Protein AF-A0A2D7PDI0-F1 (afdb_monomer_lite)

Foldseek 3Di:
DDPVQVVVLVVVLVLLVVLVVVLVVVLCCLVVFVCPDPVRVVLLVVQLVQLLVLLVVVLVCLVPDPDDDRFPLNVLCVPFDSSQLLSQLSRLLSSQQPDPPHDFPLRSLLSSLVVSLLRSLLVLLVPQDWDWDQDPVRDIDTHRLSVVLLVVLVVVDPDPVSSSVSSQVSSVVSVGHRDDDFSQRSNSNSFSSQQSCLQTSLFKDWDWDDDPVDITIGIHGDPVVVVVVVVPDPQQSSLAHSFAWRLAQKAQPLAQQAIGGDDSVSSNVDGQAPPADPVQNVLLRVQSVVQVVVVHGQLLSVLLSLQQRFKKAWPVVLLVVLVVCVVVVNDQDDPNAHQDQDDQDDDDDPVVCVVDDPVRNVLNVVLNVVNVVSNVRNVVNVSLSSNLSVSNVVGNPGITGFRWHAYLLSAIDTPGPQDLLDALSSVLTMFGPPFDWDDPVQCLLLQLLLCQQQCVVPQVQAASVSSNVVCVVCVVVLLVCLVCVPVCSVPLSNGPRSSSNSSSSVQVNVCVVCVVVVHIDTDGHWRKWFFQQLLLCVLCLLQVPPQLNQQRQLFADNGHHHLLQQLLVQLLVVLVVCLVVLDDDVPADPVNSVLLNVLSVVCNVVRRGSQLCVVVLNCVLLQDDLVNQLVSNCVSPPVVVVVVVSVVVDPPDAGPQGDPVSSSSSSSSSSVSSRVSSCVSRVSSVQVLVLQLLLLLQQLVVLHWAWFAALSGNIRTGAAWDFAKDKHWDWHQDPVVRDTDTDIRIDGGCAPPVRHNVPNTGGDSVCSSSRRSNSLSLSHLSVLSSQLSVVCVVVVQSHWDDNRRMTIGHSVCVVVSQLSSLVSVLVRSVPDNSSVRSLVRSCVPGPDNCSCVVRDHNNRDDNDSVSSSVRNRSTD

Structure (mmCIF, N/CA/C/O backbone):
data_AF-A0A2D7PDI0-F1
#
_entry.id   AF-A0A2D7PDI0-F1
#
loop_
_atom_site.group_PDB
_atom_site.id
_atom_site.type_symbol
_atom_site.label_atom_id
_atom_site.label_alt_id
_atom_site.label_comp_id
_atom_site.label_asym_id
_atom_site.label_entity_id
_atom_site.label_seq_id
_atom_site.pdbx_PDB_ins_code
_atom_site.Cartn_x
_atom_site.Cartn_y
_atom_site.Cartn_z
_atom_site.occupancy
_atom_site.B_iso_or_equiv
_atom_site.auth_seq_id
_atom_site.auth_comp_id
_atom_site.auth_asym_id
_atom_site.auth_atom_id
_atom_site.pdbx_PDB_model_num
ATOM 1 N N . MET A 1 1 ? -8.159 -32.539 -6.623 1.00 70.06 1 MET A N 1
ATOM 2 C CA . MET A 1 1 ? -7.780 -32.560 -5.193 1.00 70.06 1 MET A CA 1
ATOM 3 C C . MET A 1 1 ? -8.490 -33.700 -4.504 1.00 70.06 1 MET A C 1
ATOM 5 O O . MET A 1 1 ? -9.612 -34.018 -4.885 1.00 70.06 1 MET A O 1
ATOM 9 N N . SER A 1 2 ? -7.840 -34.315 -3.526 1.00 74.75 2 SER A N 1
ATOM 10 C CA . SER A 1 2 ? -8.375 -35.454 -2.785 1.00 74.75 2 SER A CA 1
ATOM 11 C C . SER A 1 2 ? -9.235 -35.005 -1.595 1.00 74.75 2 SER A C 1
ATOM 13 O O . SER A 1 2 ? -9.064 -33.905 -1.070 1.00 74.75 2 SER A O 1
ATOM 15 N N . ASN A 1 3 ? -10.122 -35.876 -1.098 1.00 79.50 3 ASN A N 1
ATOM 16 C CA . ASN A 1 3 ? -10.842 -35.637 0.167 1.00 79.50 3 ASN A CA 1
ATOM 17 C C . ASN A 1 3 ? -9.884 -35.438 1.361 1.00 79.50 3 ASN A C 1
ATOM 19 O O . ASN A 1 3 ? -10.227 -34.764 2.337 1.00 79.50 3 ASN A O 1
ATOM 23 N N . LYS A 1 4 ? -8.670 -35.997 1.274 1.00 85.00 4 LYS A N 1
ATOM 24 C CA . LYS A 1 4 ? -7.605 -35.806 2.260 1.00 85.00 4 LYS A CA 1
ATOM 25 C C . LYS A 1 4 ? -7.139 -34.347 2.302 1.00 85.00 4 LYS A C 1
ATOM 27 O O . LYS A 1 4 ? -7.072 -33.794 3.393 1.00 85.00 4 LYS A O 1
ATOM 32 N N . ASP A 1 5 ? -6.936 -33.701 1.152 1.00 86.62 5 ASP A N 1
ATOM 33 C CA . ASP A 1 5 ? -6.490 -32.296 1.081 1.00 86.62 5 ASP A CA 1
ATOM 34 C C . ASP A 1 5 ? -7.507 -31.340 1.723 1.00 86.62 5 ASP A C 1
ATOM 36 O O . ASP A 1 5 ? -7.146 -30.440 2.480 1.00 86.62 5 ASP A O 1
ATOM 40 N N . TYR A 1 6 ? -8.803 -31.573 1.485 1.00 88.12 6 TYR A N 1
ATOM 41 C CA . TYR A 1 6 ? -9.877 -30.809 2.127 1.00 88.12 6 TYR A CA 1
ATOM 42 C C . TYR A 1 6 ? -9.923 -31.029 3.641 1.00 88.12 6 TYR A C 1
ATOM 44 O O . TYR A 1 6 ? -10.152 -30.082 4.393 1.00 88.12 6 TYR A O 1
ATOM 52 N N . THR A 1 7 ? -9.671 -32.255 4.102 1.00 86.56 7 THR A N 1
ATOM 53 C CA . THR A 1 7 ? -9.609 -32.567 5.537 1.00 86.56 7 THR A CA 1
ATOM 54 C C . THR A 1 7 ? -8.402 -31.890 6.193 1.00 86.56 7 THR A C 1
ATOM 56 O O . THR A 1 7 ? -8.550 -31.254 7.237 1.00 86.56 7 THR A O 1
ATOM 59 N N . GLU A 1 8 ? -7.227 -31.947 5.556 1.00 90.31 8 GLU A N 1
ATOM 60 C CA . GLU A 1 8 ? -6.021 -31.227 5.990 1.00 90.31 8 GLU A CA 1
ATOM 61 C C . GLU A 1 8 ? -6.260 -29.714 6.030 1.00 90.31 8 GLU A C 1
ATOM 63 O O . GLU A 1 8 ? -5.876 -29.060 7.000 1.00 90.31 8 GLU A O 1
ATOM 68 N N . GLN A 1 9 ? -6.958 -29.154 5.037 1.00 91.94 9 GLN A N 1
ATOM 69 C CA . GLN A 1 9 ? -7.324 -27.740 5.035 1.00 91.94 9 GLN A CA 1
ATOM 70 C C . GLN A 1 9 ? -8.278 -27.386 6.182 1.00 91.94 9 GLN A C 1
ATOM 72 O O . GLN A 1 9 ? -8.084 -26.364 6.836 1.00 91.94 9 GLN A O 1
ATOM 77 N N . ILE A 1 10 ? -9.301 -28.199 6.458 1.00 82.56 10 ILE A N 1
ATOM 78 C CA . ILE A 1 10 ? -10.224 -27.947 7.576 1.00 82.56 10 ILE A CA 1
ATOM 79 C C . ILE A 1 10 ? -9.466 -27.982 8.908 1.00 82.56 10 ILE A C 1
ATOM 81 O O . ILE A 1 10 ? -9.665 -27.099 9.743 1.00 82.56 10 ILE A O 1
ATOM 85 N N . LEU A 1 11 ? -8.558 -28.946 9.093 1.00 84.19 11 LEU A N 1
ATOM 86 C CA . LEU A 1 11 ? -7.684 -29.004 10.268 1.00 84.19 11 LEU A CA 1
ATOM 87 C C . LEU A 1 11 ? -6.769 -27.778 10.343 1.00 84.19 11 LEU A C 1
ATOM 89 O O . LEU A 1 11 ? -6.623 -27.188 11.412 1.00 84.19 11 LEU A O 1
ATOM 93 N N . ARG A 1 12 ? -6.204 -27.336 9.214 1.00 85.88 12 ARG A N 1
ATOM 94 C CA . ARG A 1 12 ? -5.397 -26.113 9.135 1.00 85.88 12 ARG A CA 1
ATOM 95 C C . ARG A 1 12 ? -6.204 -24.888 9.545 1.00 85.88 12 ARG A C 1
ATOM 97 O O . ARG A 1 12 ? -5.720 -24.091 10.340 1.00 85.88 12 ARG A O 1
ATOM 104 N N . GLU A 1 13 ? -7.428 -24.732 9.052 1.00 79.75 13 GLU A N 1
ATOM 105 C CA . GLU A 1 13 ? -8.315 -23.632 9.442 1.00 79.75 13 GLU A CA 1
ATOM 106 C C . GLU A 1 13 ? -8.741 -23.721 10.902 1.00 79.75 13 GLU A C 1
ATOM 108 O O . GLU A 1 13 ? -8.849 -22.692 11.565 1.00 79.75 13 GLU A O 1
ATOM 113 N N . GLN A 1 14 ? -8.927 -24.929 11.430 1.00 72.50 14 GLN A N 1
ATOM 114 C CA . GLN A 1 14 ? -9.151 -25.135 12.853 1.00 72.50 14 GLN A CA 1
ATOM 115 C C . GLN A 1 14 ? -7.921 -24.694 13.652 1.00 72.50 14 GLN A C 1
ATOM 117 O O . GLN A 1 14 ? -8.078 -23.957 14.613 1.00 72.50 14 GLN A O 1
ATOM 122 N N . VAL A 1 15 ? -6.701 -24.992 13.196 1.00 74.00 15 VAL A N 1
ATOM 123 C CA . VAL A 1 15 ? -5.460 -24.457 13.777 1.00 74.00 15 VAL A CA 1
ATOM 124 C C . VAL A 1 15 ? -5.371 -22.936 13.613 1.00 74.00 15 VAL A C 1
ATOM 126 O O . VAL A 1 15 ? -4.950 -22.261 14.545 1.00 74.00 15 VAL A O 1
ATOM 129 N N . MET A 1 16 ? -5.791 -22.347 12.488 1.00 72.31 16 MET A N 1
ATOM 130 C CA . MET A 1 16 ? -5.873 -20.886 12.325 1.00 72.31 16 MET A CA 1
ATOM 131 C C . MET A 1 16 ? -6.856 -20.282 13.328 1.00 72.31 16 MET A C 1
ATOM 133 O O . MET A 1 16 ? -6.553 -19.273 13.962 1.00 72.31 16 MET A O 1
ATOM 137 N N . LEU A 1 17 ? -8.015 -20.915 13.512 1.00 60.53 17 LEU A N 1
ATOM 138 C CA . LEU A 1 17 ? -9.035 -20.534 14.478 1.00 60.53 17 LEU A CA 1
ATOM 139 C C . LEU A 1 17 ? -8.590 -20.784 15.905 1.00 60.53 17 LEU A C 1
ATOM 141 O O . LEU A 1 17 ? -8.977 -20.000 16.754 1.00 60.53 17 LEU A O 1
ATOM 145 N N . ASP A 1 18 ? -7.794 -21.805 16.188 1.00 62.38 18 ASP A N 1
ATOM 146 C CA . ASP A 1 18 ? -7.288 -22.129 17.516 1.00 62.38 18 ASP A CA 1
ATOM 147 C C . ASP A 1 18 ? -6.099 -21.259 17.856 1.00 62.38 18 ASP A C 1
ATOM 149 O O . ASP A 1 18 ? -6.050 -20.768 18.966 1.00 62.38 18 ASP A O 1
ATOM 153 N N . ARG A 1 19 ? -5.225 -20.919 16.906 1.00 62.84 19 ARG A N 1
ATOM 154 C CA . ARG A 1 19 ? -4.247 -19.826 17.029 1.00 62.84 19 ARG A CA 1
ATOM 155 C C . ARG A 1 19 ? -4.955 -18.496 17.158 1.00 62.84 19 ARG A C 1
ATOM 157 O O . ARG A 1 19 ? -4.528 -17.659 17.931 1.00 62.84 19 ARG A O 1
ATOM 164 N N . GLY A 1 20 ? -6.037 -18.282 16.420 1.00 46.91 20 GLY A N 1
ATOM 165 C CA . GLY A 1 20 ? -6.880 -17.094 16.446 1.00 46.91 20 GLY A CA 1
ATOM 166 C C . GLY A 1 20 ? -7.655 -16.950 17.736 1.00 46.91 20 GLY A C 1
ATOM 167 O O . GLY A 1 20 ? -7.775 -15.849 18.246 1.00 46.91 20 GLY A O 1
ATOM 168 N N . THR A 1 21 ? -8.124 -18.064 18.283 1.00 44.78 21 THR A N 1
ATOM 169 C CA . THR A 1 21 ? -8.835 -18.208 19.548 1.00 44.78 21 THR A CA 1
ATOM 170 C C . THR A 1 21 ? -7.840 -18.243 20.679 1.00 44.78 21 THR A C 1
ATOM 172 O O . THR A 1 21 ? -8.176 -17.729 21.710 1.00 44.78 21 THR A O 1
ATOM 175 N N . LEU A 1 22 ? -6.619 -18.735 20.517 1.00 44.59 22 LEU A N 1
ATOM 176 C CA . LEU A 1 22 ? -5.511 -18.620 21.461 1.00 44.59 22 LEU A CA 1
ATOM 177 C C . LEU A 1 22 ? -4.948 -17.212 21.409 1.00 44.59 22 LEU A C 1
ATOM 179 O O . LEU A 1 22 ? -4.538 -16.707 22.422 1.00 44.59 22 LEU A O 1
ATOM 183 N N . ARG A 1 23 ? -4.970 -16.514 20.277 1.00 47.41 23 ARG A N 1
ATOM 184 C CA . ARG A 1 23 ? -4.629 -15.093 20.162 1.00 47.41 23 ARG A CA 1
ATOM 185 C C . ARG A 1 23 ? -5.745 -14.229 20.652 1.00 47.41 23 ARG A C 1
ATOM 187 O O . ARG A 1 23 ? -5.435 -13.204 21.203 1.00 47.41 23 ARG A O 1
ATOM 194 N N . PHE A 1 24 ? -7.001 -14.591 20.446 1.00 36.44 24 PHE A N 1
ATOM 195 C CA . PHE A 1 24 ? -8.165 -13.889 20.959 1.00 36.44 24 PHE A CA 1
ATOM 196 C C . PHE A 1 24 ? -8.381 -14.233 22.418 1.00 36.44 24 PHE A C 1
ATOM 198 O O . PHE A 1 24 ? -8.781 -13.344 23.120 1.00 36.44 24 PHE A O 1
ATOM 205 N N . ARG A 1 25 ? -8.047 -15.433 22.891 1.00 37.09 25 ARG A N 1
ATOM 206 C CA . ARG A 1 25 ? -7.966 -15.842 24.297 1.00 37.09 25 ARG A CA 1
ATOM 207 C C . ARG A 1 25 ? -6.670 -15.403 24.916 1.00 37.09 25 ARG A C 1
ATOM 209 O O . ARG A 1 25 ? -6.703 -15.243 26.086 1.00 37.09 25 ARG A O 1
ATOM 216 N N . ASN A 1 26 ? -5.585 -15.119 24.210 1.00 40.53 26 ASN A N 1
ATOM 217 C CA . ASN A 1 26 ? -4.402 -14.466 24.780 1.00 40.53 26 ASN A CA 1
ATOM 218 C C . ASN A 1 26 ? -4.501 -12.959 24.609 1.00 40.53 26 ASN A C 1
ATOM 220 O O . ASN A 1 26 ? -3.782 -12.243 25.268 1.00 40.53 26 ASN A O 1
ATOM 224 N N . LYS A 1 27 ? -5.337 -12.449 23.701 1.00 35.31 27 LYS A N 1
ATOM 225 C CA . LYS A 1 27 ? -5.703 -11.036 23.560 1.00 35.31 27 LYS A CA 1
ATOM 226 C C . LYS A 1 27 ? -6.852 -10.729 24.488 1.00 35.31 27 LYS A C 1
ATOM 228 O O . LYS A 1 27 ? -6.866 -9.624 24.969 1.00 35.31 27 LYS A O 1
ATOM 233 N N . GLU A 1 28 ? -7.741 -11.672 24.781 1.00 32.28 28 GLU A N 1
ATOM 234 C CA . GLU A 1 28 ? -8.695 -11.674 25.886 1.00 32.28 28 GLU A CA 1
ATOM 235 C C . GLU A 1 28 ? -7.940 -12.014 27.164 1.00 32.28 28 GLU A C 1
ATOM 237 O O . GLU A 1 28 ? -7.928 -11.193 28.025 1.00 32.28 28 GLU A O 1
ATOM 242 N N . ASP A 1 29 ? -7.106 -13.017 27.308 1.00 36.31 29 ASP A N 1
ATOM 243 C CA . ASP A 1 29 ? -6.176 -13.122 28.452 1.00 36.31 29 ASP A CA 1
ATOM 244 C C . ASP A 1 29 ? -5.104 -11.993 28.415 1.00 36.31 29 ASP A C 1
ATOM 246 O O . ASP A 1 29 ? -4.233 -11.934 29.262 1.00 36.31 29 ASP A O 1
ATOM 250 N N . ARG A 1 30 ? -5.150 -11.049 27.455 1.00 36.78 30 ARG A N 1
ATOM 251 C CA . ARG A 1 30 ? -4.512 -9.708 27.499 1.00 36.78 30 ARG A CA 1
ATOM 252 C C . ARG A 1 30 ? -5.538 -8.542 27.429 1.00 36.78 30 ARG A C 1
ATOM 254 O O . ARG A 1 30 ? -5.130 -7.413 27.179 1.00 36.78 30 ARG A O 1
ATOM 261 N N . GLN A 1 31 ? -6.855 -8.757 27.563 1.00 32.25 31 GLN A N 1
ATOM 262 C CA . GLN A 1 31 ? -7.962 -7.752 27.504 1.00 32.25 31 GLN A CA 1
ATOM 263 C C . GLN A 1 31 ? -9.152 -8.057 28.457 1.00 32.25 31 GLN A C 1
ATOM 265 O O . GLN A 1 31 ? -9.827 -7.149 28.948 1.00 32.25 31 GLN A O 1
ATOM 270 N N . LYS A 1 32 ? -9.508 -9.328 28.615 1.00 34.41 32 LYS A N 1
ATOM 271 C CA . LYS A 1 32 ? -9.937 -10.042 29.828 1.00 34.41 32 LYS A CA 1
ATOM 272 C C . LYS A 1 32 ? -8.719 -10.534 30.631 1.00 34.41 32 LYS A C 1
ATOM 274 O O . LYS A 1 32 ? -8.523 -11.732 30.750 1.00 34.41 32 LYS A O 1
ATOM 279 N N . SER A 1 33 ? -7.976 -9.640 31.257 1.00 36.16 33 SER A N 1
ATOM 280 C CA . SER A 1 33 ? -7.072 -10.028 32.327 1.00 36.16 33 SER A CA 1
ATOM 281 C C . SER A 1 33 ? -5.976 -11.045 31.969 1.00 36.16 33 SER A C 1
ATOM 283 O O . SER A 1 33 ? -6.181 -12.259 31.940 1.00 36.16 33 SER A O 1
ATOM 285 N N . LYS A 1 34 ? -4.738 -10.568 31.946 1.00 43.78 34 LYS A N 1
ATOM 286 C CA . LYS A 1 34 ? -3.551 -11.408 32.149 1.00 43.78 34 LYS A CA 1
ATOM 287 C C . LYS A 1 34 ? -3.538 -12.261 33.415 1.00 43.78 34 LYS A C 1
ATOM 289 O O . LYS A 1 34 ? -2.600 -13.025 33.556 1.00 43.78 34 LYS A O 1
ATOM 294 N N . SER A 1 35 ? -4.549 -12.250 34.281 1.00 39.59 35 SER A N 1
ATOM 295 C CA . SER A 1 35 ? -4.717 -13.176 35.415 1.00 39.59 35 SER A CA 1
ATOM 296 C C . SER A 1 35 ? -4.918 -14.652 35.013 1.00 39.59 35 SER A C 1
ATOM 298 O O . SER A 1 35 ? -5.719 -15.337 35.645 1.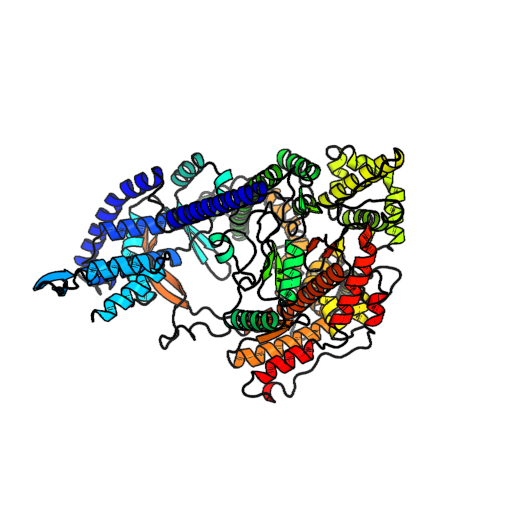00 39.59 35 SER A O 1
ATOM 300 N N . LYS A 1 36 ? -4.262 -15.159 33.960 1.00 39.06 36 LYS A N 1
ATOM 301 C CA . LYS A 1 36 ? -4.288 -16.581 33.578 1.00 39.06 36 LYS A CA 1
ATOM 302 C C . LYS A 1 36 ? -2.958 -17.200 33.147 1.00 39.06 36 LYS A C 1
ATOM 304 O O . LYS A 1 36 ? -2.917 -18.423 33.065 1.00 39.06 36 LYS A O 1
ATOM 309 N N . SER A 1 37 ? -1.867 -16.444 32.938 1.00 46.31 37 SER A N 1
ATOM 310 C CA . SER A 1 37 ? -0.554 -17.106 33.080 1.00 46.31 37 SER A CA 1
ATOM 311 C C . SER A 1 37 ? -0.268 -17.250 34.567 1.00 46.31 37 SER A C 1
ATOM 313 O O . SER A 1 37 ? -0.567 -16.337 35.336 1.00 46.31 37 SER A O 1
ATOM 315 N N . ILE A 1 38 ? 0.289 -18.390 34.968 1.00 43.38 38 ILE A N 1
ATOM 316 C CA . ILE A 1 38 ? 0.605 -18.690 36.369 1.00 43.38 38 ILE A CA 1
ATOM 317 C C . ILE A 1 38 ? 1.453 -17.566 36.986 1.00 43.38 38 ILE A C 1
ATOM 319 O O . ILE A 1 38 ? 1.144 -17.092 38.071 1.00 43.38 38 ILE A O 1
ATOM 323 N N . ILE A 1 39 ? 2.431 -17.027 36.251 1.00 50.38 39 ILE A N 1
ATOM 324 C CA . ILE A 1 39 ? 3.253 -15.899 36.717 1.00 50.38 39 ILE A CA 1
ATOM 325 C C . ILE A 1 39 ? 2.424 -14.619 36.890 1.00 50.38 39 ILE A C 1
ATOM 327 O O . ILE A 1 39 ? 2.581 -13.912 37.885 1.00 50.38 39 ILE A O 1
ATOM 331 N N . TYR A 1 40 ? 1.532 -14.298 35.949 1.00 55.53 40 TYR A N 1
ATOM 332 C CA . TYR A 1 40 ? 0.695 -13.101 36.062 1.00 55.53 40 TYR A CA 1
ATOM 333 C C . TYR A 1 40 ? -0.347 -13.207 37.173 1.00 55.53 40 TYR A C 1
ATOM 335 O O . TYR A 1 40 ? -0.565 -12.208 37.852 1.00 55.53 40 TYR A O 1
ATOM 343 N N . ILE A 1 41 ? -0.976 -14.376 37.351 1.00 51.59 41 ILE A N 1
ATOM 344 C CA . ILE A 1 41 ? -1.860 -14.658 38.490 1.00 51.59 41 ILE A CA 1
ATOM 345 C C . ILE A 1 41 ? -1.081 -14.396 39.770 1.00 51.59 41 ILE A C 1
ATOM 347 O O . ILE A 1 41 ? -1.467 -13.515 40.528 1.00 51.59 41 ILE A O 1
ATOM 351 N N . ASN A 1 42 ? 0.083 -15.029 39.920 1.00 58.28 42 ASN A N 1
ATOM 352 C CA . ASN A 1 42 ? 0.891 -14.918 41.128 1.00 58.28 42 ASN A CA 1
ATOM 353 C C . ASN A 1 42 ? 1.312 -13.465 41.416 1.00 58.28 42 ASN A C 1
ATOM 355 O O . ASN A 1 42 ? 1.225 -13.014 42.553 1.00 58.28 42 ASN A O 1
ATOM 359 N N . LYS A 1 43 ? 1.734 -12.686 40.406 1.00 67.94 43 LYS A N 1
ATOM 360 C CA . LYS A 1 43 ? 2.133 -11.275 40.608 1.00 67.94 43 LYS A CA 1
ATOM 361 C C . LYS A 1 43 ? 0.933 -10.352 40.858 1.00 67.94 43 LYS A C 1
ATOM 363 O O . LYS A 1 43 ? 1.057 -9.416 41.645 1.00 67.94 43 LYS A O 1
ATOM 368 N N . ILE A 1 44 ? -0.206 -10.576 40.193 1.00 64.06 44 ILE A N 1
ATOM 369 C CA . ILE A 1 44 ? -1.442 -9.811 40.435 1.00 64.06 44 ILE A CA 1
ATOM 370 C C . ILE A 1 44 ? -1.976 -10.121 41.833 1.00 64.06 44 ILE A C 1
ATOM 372 O O . ILE A 1 44 ? -2.305 -9.179 42.543 1.00 64.06 44 ILE A O 1
ATOM 376 N N . GLU A 1 45 ? -2.000 -11.387 42.250 1.00 64.12 45 GLU A N 1
ATOM 377 C CA . GLU A 1 45 ? -2.396 -11.820 43.597 1.00 64.12 45 GLU A CA 1
ATOM 378 C C . GLU A 1 45 ? -1.480 -11.214 44.667 1.00 64.12 45 GLU A C 1
ATOM 380 O O . GLU A 1 45 ? -1.971 -10.579 45.596 1.00 64.12 45 GLU A O 1
ATOM 385 N N . GLN A 1 46 ? -0.155 -11.260 44.479 1.00 73.00 46 GLN A N 1
ATOM 386 C CA . GLN A 1 46 ? 0.811 -10.616 45.386 1.00 73.00 46 GLN A CA 1
ATOM 387 C C . GLN A 1 46 ? 0.658 -9.087 45.479 1.00 73.00 46 GLN A C 1
ATOM 389 O O . GLN A 1 46 ? 1.030 -8.479 46.487 1.00 73.00 46 GLN A O 1
ATOM 394 N N . ALA A 1 47 ? 0.176 -8.438 44.415 1.00 78.69 47 ALA A N 1
ATOM 395 C CA . ALA A 1 47 ? -0.069 -6.997 44.396 1.00 78.69 47 ALA A CA 1
ATOM 396 C C . ALA A 1 47 ? -1.473 -6.623 44.897 1.00 78.69 47 ALA A C 1
ATOM 398 O O . ALA A 1 47 ? -1.670 -5.487 45.329 1.00 78.69 47 ALA A O 1
ATOM 399 N N . LEU A 1 48 ? -2.436 -7.545 44.831 1.00 74.19 48 LEU A N 1
ATOM 400 C CA . LEU A 1 48 ? -3.8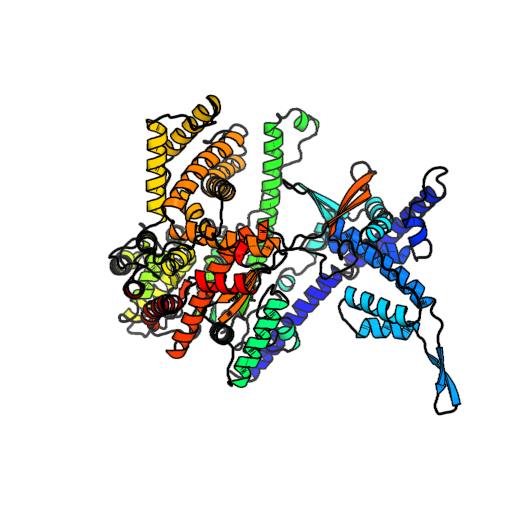49 -7.305 45.114 1.00 74.19 48 LEU A CA 1
ATOM 401 C C . LEU A 1 48 ? -4.050 -6.814 46.549 1.00 74.19 48 LEU A C 1
ATOM 403 O O . LEU A 1 48 ? -4.632 -5.748 46.737 1.00 74.19 48 LEU A O 1
ATOM 407 N N . GLU A 1 49 ? -3.497 -7.525 47.532 1.00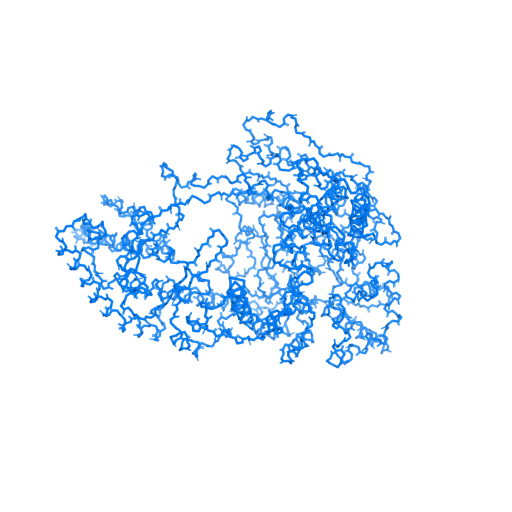 81.75 49 GLU A N 1
ATOM 408 C CA . GLU A 1 49 ? -3.612 -7.173 48.956 1.00 81.75 49 GLU A CA 1
ATOM 409 C C . GLU A 1 49 ? -3.058 -5.772 49.245 1.00 81.75 49 GLU A C 1
ATOM 411 O O . GLU A 1 49 ? -3.752 -4.927 49.810 1.00 81.75 49 GLU A O 1
ATOM 416 N N . LYS A 1 50 ? -1.851 -5.478 48.745 1.00 87.81 50 LYS A N 1
ATOM 417 C CA . LYS A 1 50 ? -1.179 -4.179 48.933 1.00 87.81 50 LYS A CA 1
ATOM 418 C C . LYS A 1 50 ? -1.966 -3.021 48.329 1.00 87.81 50 LYS A C 1
ATOM 420 O O . LYS A 1 50 ? -1.996 -1.926 48.887 1.00 87.81 50 LYS A O 1
ATOM 425 N N . VAL A 1 51 ? -2.576 -3.236 47.162 1.00 87.12 51 VAL A N 1
ATOM 426 C CA . VAL A 1 51 ? -3.384 -2.204 46.501 1.00 87.12 51 VAL A CA 1
ATOM 427 C C . VAL A 1 51 ? -4.724 -2.019 47.212 1.00 87.12 51 VAL A C 1
ATOM 429 O O . VAL A 1 51 ? -5.179 -0.882 47.306 1.00 87.12 51 VAL A O 1
ATOM 432 N N . ILE A 1 52 ? -5.344 -3.087 47.723 1.00 84.50 52 ILE A N 1
ATOM 433 C CA . ILE A 1 52 ? -6.593 -3.001 48.496 1.00 84.50 52 ILE A CA 1
ATOM 434 C C . ILE A 1 52 ? -6.367 -2.225 49.794 1.00 84.50 52 ILE A C 1
ATOM 436 O O . ILE A 1 52 ? -7.110 -1.285 50.064 1.00 84.50 52 ILE A O 1
ATOM 440 N N . GLU A 1 53 ? -5.344 -2.584 50.570 1.00 88.88 53 GLU A N 1
ATOM 441 C CA . GLU A 1 53 ? -5.007 -1.903 51.825 1.00 88.88 53 GLU A CA 1
ATOM 442 C C . GLU A 1 53 ? -4.690 -0.424 51.578 1.00 88.88 53 GLU A C 1
ATOM 444 O O . GLU A 1 53 ? -5.279 0.462 52.195 1.00 88.88 53 GLU A O 1
ATOM 449 N N . GLY A 1 54 ? -3.849 -0.141 50.581 1.00 90.50 54 GLY A N 1
ATOM 450 C CA . GLY A 1 54 ? -3.529 1.231 50.202 1.00 90.50 54 GLY A CA 1
ATOM 451 C C . GLY A 1 54 ? -4.739 2.033 49.708 1.00 90.50 54 GLY A C 1
ATOM 452 O O . GLY A 1 54 ? -4.843 3.222 50.005 1.00 90.50 54 GLY A O 1
ATOM 453 N N . LEU A 1 55 ? -5.673 1.406 48.981 1.00 90.69 55 LEU A N 1
ATOM 454 C CA . LEU A 1 55 ? -6.908 2.058 48.537 1.00 90.69 55 LEU A CA 1
ATOM 455 C C . LEU A 1 55 ? -7.860 2.339 49.707 1.00 90.69 55 LEU A C 1
ATOM 457 O O . LEU A 1 55 ? -8.493 3.390 49.702 1.00 90.69 55 LEU A O 1
ATOM 461 N N . LYS A 1 56 ? -7.967 1.441 50.695 1.00 90.50 56 LYS A N 1
ATOM 462 C CA . LYS A 1 56 ? -8.759 1.686 51.913 1.00 90.50 56 LYS A CA 1
ATOM 463 C C . LYS A 1 56 ? -8.226 2.901 52.668 1.00 90.50 56 LYS A C 1
ATOM 465 O O . LYS A 1 56 ? -9.002 3.807 52.948 1.00 90.50 56 LYS A O 1
ATOM 470 N N . ASN A 1 57 ? -6.909 2.979 52.853 1.00 90.19 57 ASN A N 1
ATOM 471 C CA . ASN A 1 57 ? -6.264 4.135 53.481 1.00 90.19 57 ASN A CA 1
ATOM 472 C C . ASN A 1 57 ? -6.516 5.431 52.689 1.00 90.19 57 ASN A C 1
ATOM 474 O O . ASN A 1 57 ? -6.863 6.455 53.272 1.00 90.19 57 ASN A O 1
ATOM 478 N N . ASP A 1 58 ? -6.409 5.383 51.353 1.00 88.50 58 ASP A N 1
ATOM 479 C CA . ASP A 1 58 ? -6.714 6.537 50.492 1.00 88.50 58 ASP A CA 1
ATOM 480 C C . ASP A 1 58 ? -8.204 6.956 50.596 1.00 88.50 58 ASP A C 1
ATOM 482 O O . ASP A 1 58 ? -8.523 8.139 50.472 1.00 88.50 58 ASP A O 1
ATOM 486 N N . ILE A 1 59 ? -9.135 6.011 50.794 1.00 88.94 59 ILE A N 1
ATOM 487 C CA . ILE A 1 59 ? -10.568 6.296 50.995 1.00 88.94 59 ILE A CA 1
ATOM 488 C C . ILE A 1 59 ? -10.799 6.939 52.363 1.00 88.94 59 ILE A C 1
ATOM 490 O O . ILE A 1 59 ? -11.465 7.971 52.427 1.00 88.94 59 ILE A O 1
ATOM 494 N N . GLU A 1 60 ? -10.227 6.374 53.425 1.00 88.25 60 GLU A N 1
ATOM 495 C CA . GLU A 1 60 ? -10.351 6.892 54.791 1.00 88.25 60 GLU A CA 1
ATOM 496 C C . GLU A 1 60 ? -9.808 8.319 54.904 1.00 88.25 60 GLU A C 1
ATOM 498 O O . GLU A 1 60 ? -10.481 9.184 55.460 1.00 88.25 60 GLU A O 1
ATOM 503 N N . GLU A 1 61 ? -8.657 8.614 54.291 1.00 86.44 61 GLU A N 1
ATOM 504 C CA . GLU A 1 61 ? -8.096 9.972 54.239 1.00 86.44 61 GLU A CA 1
ATOM 505 C C . GLU A 1 61 ? -9.078 10.959 53.578 1.00 86.44 61 GLU A C 1
ATOM 507 O O . GLU A 1 61 ? -9.306 12.073 54.060 1.00 86.44 61 GLU A O 1
ATOM 512 N N . VAL A 1 62 ? -9.722 10.535 52.486 1.00 85.75 62 VAL A N 1
ATOM 513 C CA . VAL A 1 62 ? -10.709 11.349 51.761 1.00 85.75 62 VAL A CA 1
ATOM 514 C C . VAL A 1 62 ? -12.019 11.491 52.536 1.00 85.75 62 VAL A C 1
ATOM 516 O O . VAL A 1 62 ? -12.681 12.520 52.388 1.00 85.75 62 VAL A O 1
ATOM 519 N N . GLU A 1 63 ? -12.416 10.509 53.345 1.00 84.75 63 GLU A N 1
ATOM 520 C CA . GLU A 1 63 ? -13.595 10.569 54.219 1.00 84.75 63 GLU A CA 1
ATOM 521 C C . GLU A 1 63 ? -13.352 11.438 55.461 1.00 84.75 63 GLU A C 1
ATOM 523 O O . GLU A 1 63 ? -14.231 12.209 55.851 1.00 84.75 63 GLU A O 1
ATOM 528 N N . GLN A 1 64 ? -12.150 11.391 56.031 1.00 83.69 64 GLN A N 1
ATOM 529 C CA . GLN A 1 64 ? -11.758 12.160 57.216 1.00 83.69 64 GLN A CA 1
ATOM 530 C C . GLN A 1 64 ? -11.386 13.615 56.901 1.00 83.69 64 GLN A C 1
ATOM 532 O O . GLN A 1 64 ? -11.359 14.449 57.805 1.00 83.69 64 GLN A O 1
ATOM 537 N N . ALA A 1 65 ? -11.147 13.959 55.630 1.00 81.00 65 ALA A N 1
ATOM 538 C CA . ALA A 1 65 ? -10.858 15.333 55.227 1.00 81.00 65 ALA A CA 1
ATOM 539 C C . ALA A 1 65 ? -11.963 16.300 55.700 1.00 81.00 65 ALA A C 1
ATOM 541 O O . ALA A 1 65 ? -13.137 16.134 55.354 1.00 81.00 65 ALA A O 1
ATOM 542 N N . SER A 1 66 ? -11.574 17.313 56.480 1.00 59.12 66 SER A N 1
ATOM 543 C CA . SER A 1 66 ? -12.469 18.260 57.163 1.00 59.12 66 SER A CA 1
ATOM 544 C C . SER A 1 66 ? -12.973 19.405 56.275 1.00 59.12 66 SER A C 1
ATOM 546 O O . SER A 1 66 ? -13.900 20.117 56.653 1.00 59.12 66 SER A O 1
ATOM 548 N N . SER A 1 67 ? -12.393 19.589 55.084 1.00 69.69 67 SER A N 1
ATOM 549 C CA . SER A 1 67 ? -12.781 20.636 54.134 1.00 69.69 67 SER A CA 1
ATOM 550 C C . SER A 1 67 ? -12.705 20.157 52.679 1.00 69.69 67 SER A C 1
ATOM 552 O O . SER A 1 67 ? -11.868 19.332 52.316 1.00 69.69 67 SER A O 1
ATOM 554 N N . GLY A 1 68 ? -13.594 20.686 51.832 1.00 70.19 68 GLY A N 1
ATOM 555 C CA . GLY A 1 68 ? -13.644 20.398 50.395 1.00 70.19 68 GLY A CA 1
ATOM 556 C C . GLY A 1 68 ? -14.868 19.592 49.945 1.00 70.19 68 GLY A C 1
ATOM 557 O O . GLY A 1 68 ? -15.533 18.905 50.716 1.00 70.19 68 GLY A O 1
ATOM 558 N N . ARG A 1 69 ? -15.194 19.689 48.649 1.00 77.00 69 ARG A N 1
ATOM 559 C CA . ARG A 1 69 ? -16.302 18.936 48.044 1.00 77.00 69 ARG A CA 1
ATOM 560 C C . ARG A 1 69 ? -15.930 17.456 47.965 1.00 77.00 69 ARG A C 1
ATOM 562 O O . ARG A 1 69 ? -14.981 17.107 47.262 1.00 77.00 69 ARG A O 1
ATOM 569 N N . ARG A 1 70 ? -16.726 16.593 48.607 1.00 81.31 70 ARG A N 1
ATOM 570 C CA . ARG A 1 70 ? -16.574 15.134 48.498 1.00 81.31 70 ARG A CA 1
ATOM 571 C C . ARG A 1 70 ? -16.599 14.707 47.022 1.00 81.31 70 ARG A C 1
ATOM 573 O O . ARG A 1 70 ? -17.464 15.166 46.263 1.00 81.31 70 ARG A O 1
ATOM 580 N N . PRO A 1 71 ? -15.650 13.871 46.579 1.00 83.25 71 PRO A N 1
ATOM 581 C CA . PRO A 1 71 ? -15.556 13.506 45.178 1.00 83.25 71 PRO A CA 1
ATOM 582 C C . PRO A 1 71 ? -16.678 12.540 44.783 1.00 83.25 71 PRO A C 1
ATOM 584 O O . PRO A 1 71 ? -17.018 11.629 45.529 1.00 83.25 71 PRO A O 1
ATOM 587 N N . LEU A 1 72 ? -17.204 12.697 43.562 1.00 82.75 72 LEU A N 1
ATOM 588 C CA . LEU A 1 72 ? -18.289 11.861 43.024 1.00 82.75 72 LEU A CA 1
ATOM 589 C C . LEU A 1 72 ? -17.983 10.360 43.108 1.00 82.75 72 LEU A C 1
ATOM 591 O O . LEU A 1 72 ? -18.882 9.562 43.325 1.00 82.75 72 LEU A O 1
ATOM 595 N N . TRP A 1 73 ? -16.725 9.964 42.913 1.00 87.62 73 TRP A N 1
ATOM 596 C CA . TRP A 1 73 ? -16.363 8.550 42.909 1.00 87.62 73 TRP A CA 1
ATOM 597 C C . TRP A 1 73 ? -16.608 7.874 44.261 1.00 87.62 73 TRP A C 1
ATOM 599 O O . TRP A 1 73 ? -16.913 6.687 44.261 1.00 87.62 73 TRP A O 1
ATOM 609 N N . LEU A 1 74 ? -16.548 8.613 45.377 1.00 87.06 74 LEU A N 1
ATOM 610 C CA . LEU A 1 74 ? -16.713 8.065 46.725 1.00 87.06 74 LEU A CA 1
ATOM 611 C C . LEU A 1 74 ? -18.109 7.458 46.898 1.00 87.06 74 LEU A C 1
ATOM 613 O O . LEU A 1 74 ? -18.237 6.317 47.322 1.00 87.06 74 LEU A O 1
ATOM 617 N N . THR A 1 75 ? -19.152 8.168 46.461 1.00 83.88 75 THR A N 1
ATOM 618 C CA . THR A 1 75 ? -20.536 7.670 46.521 1.00 83.88 75 THR A CA 1
ATOM 619 C C . THR A 1 75 ? -20.798 6.510 45.561 1.00 83.88 75 THR A C 1
ATOM 621 O O . THR A 1 75 ? -21.695 5.711 45.792 1.00 83.88 75 THR A O 1
ATOM 624 N N . GLU A 1 76 ? -20.043 6.408 44.466 1.00 86.31 76 GLU A N 1
ATOM 625 C CA . GLU A 1 76 ? -20.270 5.371 43.450 1.00 86.31 76 GLU A CA 1
ATOM 626 C C . GLU A 1 76 ? -19.658 4.027 43.835 1.00 86.31 76 GLU A C 1
ATOM 628 O O . GLU A 1 76 ? -20.231 2.986 43.507 1.00 86.31 76 GLU A O 1
ATOM 633 N N . ILE A 1 77 ? -18.502 4.048 44.509 1.00 85.94 77 ILE A N 1
ATOM 634 C CA . ILE A 1 77 ? -17.762 2.831 44.860 1.00 85.94 77 ILE A CA 1
ATOM 635 C C . ILE A 1 77 ? -18.060 2.315 46.270 1.00 85.94 77 ILE A C 1
ATOM 637 O O . ILE A 1 77 ? -17.752 1.160 46.533 1.00 85.94 77 ILE A O 1
ATOM 641 N N . LYS A 1 78 ? -18.667 3.127 47.151 1.00 82.81 78 LYS A N 1
ATOM 642 C CA . LYS A 1 78 ? -18.904 2.780 48.565 1.00 82.81 78 LYS A CA 1
ATOM 643 C C . LYS A 1 78 ? -19.653 1.456 48.762 1.00 82.81 78 LYS A C 1
ATOM 645 O O . LYS A 1 78 ? -19.294 0.684 49.641 1.00 82.81 78 LYS A O 1
ATOM 650 N N . ASP A 1 79 ? -20.647 1.178 47.918 1.00 81.94 79 ASP A N 1
ATOM 651 C CA . ASP A 1 79 ? -21.479 -0.035 48.023 1.00 81.94 79 ASP A CA 1
ATOM 652 C C . ASP A 1 79 ? -20.929 -1.222 47.210 1.00 81.94 79 ASP A C 1
ATOM 654 O O . ASP A 1 79 ? -21.604 -2.239 47.043 1.00 81.94 79 ASP A O 1
ATOM 658 N N . LEU A 1 80 ? -19.746 -1.076 46.607 1.00 82.31 80 LEU A N 1
ATOM 659 C CA . LEU A 1 80 ? -19.151 -2.078 45.729 1.00 82.31 80 LEU A CA 1
ATOM 660 C C . LEU A 1 80 ? -17.996 -2.796 46.434 1.00 82.31 80 LEU A C 1
ATOM 662 O O . LEU A 1 80 ? -17.243 -2.213 47.208 1.00 82.31 80 LEU A O 1
ATOM 666 N N . CYS A 1 81 ? -17.819 -4.079 46.118 1.00 81.19 81 CYS A N 1
ATOM 667 C CA . CYS A 1 81 ? -16.721 -4.881 46.652 1.00 81.19 81 CYS A CA 1
ATOM 668 C C . CYS A 1 81 ? -15.373 -4.383 46.103 1.00 81.19 81 CYS A C 1
ATOM 670 O O . CYS A 1 81 ? -15.062 -4.599 44.927 1.00 81.19 81 CYS A O 1
ATOM 672 N N . LEU A 1 82 ? -14.573 -3.735 46.959 1.00 82.12 82 LEU A N 1
ATOM 673 C CA . LEU A 1 82 ? -13.275 -3.161 46.588 1.00 82.12 82 LEU A CA 1
ATOM 674 C C . LEU A 1 82 ? -12.328 -4.204 45.988 1.00 82.12 82 LEU A C 1
ATOM 676 O O . LEU A 1 82 ? -11.693 -3.917 44.977 1.00 82.12 82 LEU A O 1
ATOM 680 N N . ASP A 1 83 ? -12.306 -5.423 46.522 1.00 74.75 83 ASP A N 1
ATOM 681 C CA . ASP A 1 83 ? -11.445 -6.510 46.044 1.00 74.75 83 ASP A CA 1
ATOM 682 C C . ASP A 1 83 ? -11.716 -6.821 44.567 1.00 74.75 83 ASP A C 1
ATOM 684 O O . ASP A 1 83 ? -10.794 -6.899 43.750 1.00 74.75 83 ASP A O 1
ATOM 688 N N . LYS A 1 84 ? -13.000 -6.895 44.185 1.00 67.19 84 LYS A N 1
ATOM 689 C CA . LYS A 1 84 ? -13.414 -7.093 42.788 1.00 67.19 84 LYS A CA 1
ATOM 690 C C . LYS A 1 84 ? -13.010 -5.912 41.912 1.00 67.19 84 LYS A C 1
ATOM 692 O O . LYS A 1 84 ? -12.540 -6.124 40.794 1.00 67.19 84 LYS A O 1
ATOM 697 N N . LEU A 1 85 ? -13.172 -4.681 42.399 1.00 77.69 85 LEU A N 1
ATOM 698 C CA . LEU A 1 85 ? -12.826 -3.478 41.638 1.00 77.69 85 LEU A CA 1
ATOM 699 C C . LEU A 1 85 ? -11.313 -3.346 41.415 1.00 77.69 85 LEU A C 1
ATOM 701 O O . LEU A 1 85 ? -10.884 -3.041 40.299 1.00 77.69 85 LEU A O 1
ATOM 705 N N . VAL A 1 86 ? -10.506 -3.607 42.446 1.00 76.56 86 VAL A N 1
ATOM 706 C CA . VAL A 1 86 ? -9.039 -3.586 42.365 1.00 76.56 86 VAL A CA 1
ATOM 707 C C . VAL A 1 86 ? -8.547 -4.704 41.457 1.00 76.56 86 VAL A C 1
ATOM 709 O O . VAL A 1 86 ? -7.740 -4.436 40.568 1.00 76.56 86 VAL A O 1
ATOM 712 N N . PHE A 1 87 ? -9.083 -5.920 41.595 1.00 70.75 87 PHE A N 1
ATOM 713 C CA . PHE A 1 87 ? -8.753 -7.035 40.710 1.00 70.75 87 PHE A CA 1
ATOM 714 C C . PHE A 1 87 ? -9.057 -6.696 39.244 1.00 70.75 87 PHE A C 1
ATOM 716 O O . PHE A 1 87 ? -8.189 -6.790 38.377 1.00 70.75 87 PHE A O 1
ATOM 723 N N . GLN A 1 88 ? -10.261 -6.194 38.949 1.00 66.50 88 GLN A N 1
ATOM 724 C CA . GLN A 1 88 ? -10.629 -5.749 37.598 1.00 66.50 88 GLN A CA 1
ATOM 725 C C . GLN A 1 88 ? -9.747 -4.601 37.085 1.00 66.50 88 GLN A C 1
ATOM 727 O O . GLN A 1 88 ? -9.445 -4.544 35.888 1.00 66.50 88 GLN A O 1
ATOM 732 N N . GLY A 1 89 ? -9.322 -3.698 37.970 1.00 73.50 89 GLY A N 1
ATOM 733 C CA . GLY A 1 89 ? -8.395 -2.617 37.660 1.00 73.50 89 GLY A CA 1
ATOM 734 C C . GLY A 1 89 ? -6.993 -3.119 37.309 1.00 73.50 89 GLY A C 1
ATOM 735 O O . GLY A 1 89 ? -6.467 -2.747 36.258 1.00 73.50 89 GLY A O 1
ATOM 736 N N . LEU A 1 90 ? -6.411 -3.992 38.139 1.00 71.06 90 LEU A N 1
ATOM 737 C CA . LEU A 1 90 ? -5.103 -4.625 37.915 1.00 71.06 90 LEU A CA 1
ATOM 738 C C . LEU A 1 90 ? -5.088 -5.397 36.598 1.00 71.06 90 LEU A C 1
ATOM 740 O O . LEU A 1 90 ? -4.143 -5.280 35.819 1.00 71.06 90 LEU A O 1
ATOM 744 N N . ASN A 1 91 ? -6.189 -6.079 36.296 1.00 64.69 91 ASN A N 1
ATOM 745 C CA . ASN A 1 91 ? -6.389 -6.769 35.030 1.00 64.69 91 ASN A CA 1
ATOM 746 C C . ASN A 1 91 ? -6.362 -5.795 33.849 1.00 64.69 91 ASN A C 1
ATOM 748 O O . ASN A 1 91 ? -5.612 -6.006 32.901 1.00 64.69 91 ASN A O 1
ATOM 752 N N . CYS A 1 92 ? -7.078 -4.668 33.936 1.00 71.31 92 CYS A N 1
ATOM 753 C CA . CYS A 1 92 ? -7.034 -3.633 32.897 1.00 71.31 92 CYS A CA 1
ATOM 754 C C . CYS A 1 92 ? -5.625 -3.035 32.702 1.00 71.31 92 CYS A C 1
ATOM 756 O O . CYS A 1 92 ? -5.270 -2.679 31.575 1.00 71.31 92 CYS A O 1
ATOM 758 N N . PHE A 1 93 ? -4.832 -2.905 33.773 1.00 78.69 93 PHE A N 1
ATOM 759 C CA . PHE A 1 93 ? -3.439 -2.447 33.717 1.00 78.69 93 PHE A CA 1
ATOM 760 C C . PHE A 1 93 ? -2.520 -3.473 33.059 1.00 78.69 93 PHE A C 1
ATOM 762 O O . PHE A 1 93 ? -1.784 -3.128 32.135 1.00 78.69 93 PHE A O 1
ATOM 769 N N . ALA A 1 94 ? -2.594 -4.727 33.500 1.00 66.31 94 ALA A N 1
ATOM 770 C CA . ALA A 1 94 ? -1.807 -5.831 32.968 1.00 66.31 94 ALA A CA 1
ATOM 771 C C . ALA A 1 94 ? -2.071 -6.026 31.469 1.00 66.31 94 ALA A C 1
ATOM 773 O O . ALA A 1 94 ? -1.142 -6.098 30.659 1.00 66.31 94 ALA A O 1
ATOM 774 N N . ASP A 1 95 ? -3.345 -5.987 31.090 1.00 62.78 95 ASP A N 1
ATOM 775 C CA . ASP A 1 95 ? -3.814 -6.025 29.709 1.00 62.78 95 ASP A CA 1
ATOM 776 C C . ASP A 1 95 ? -3.190 -4.915 28.858 1.00 62.78 95 ASP A C 1
ATOM 778 O O . ASP A 1 95 ? -2.691 -5.149 27.758 1.00 62.78 95 ASP A O 1
ATOM 782 N N . ALA A 1 96 ? -3.170 -3.690 29.382 1.00 67.56 96 ALA A N 1
ATOM 783 C CA . ALA A 1 96 ? -2.624 -2.537 28.679 1.00 67.56 96 ALA A CA 1
ATOM 784 C C . ALA A 1 96 ? -1.095 -2.562 28.569 1.00 67.56 96 ALA A C 1
ATOM 786 O O . ALA A 1 96 ? -0.563 -2.279 27.493 1.00 67.56 96 ALA A O 1
ATOM 787 N N . ALA A 1 97 ? -0.406 -2.915 29.657 1.00 68.50 97 ALA A N 1
ATOM 788 C CA . ALA A 1 97 ? 1.049 -3.009 29.728 1.00 68.50 97 ALA A CA 1
ATOM 789 C C . ALA A 1 97 ? 1.596 -4.112 28.815 1.00 68.50 97 ALA A C 1
ATOM 791 O O . ALA A 1 97 ? 2.651 -3.965 28.193 1.00 68.50 97 ALA A O 1
ATOM 792 N N . GLY A 1 98 ? 0.841 -5.202 28.694 1.00 53.59 98 GLY A N 1
ATOM 793 C CA . GLY A 1 98 ? 1.196 -6.385 27.931 1.00 53.59 98 GLY A CA 1
ATOM 794 C C . GLY A 1 98 ? 0.702 -6.458 26.495 1.00 53.59 98 GLY A C 1
ATOM 795 O O . GLY A 1 98 ? 0.965 -7.456 25.817 1.00 53.59 98 GLY A O 1
ATOM 796 N N . ALA A 1 99 ? -0.057 -5.465 26.040 1.00 51.06 99 ALA A N 1
ATOM 797 C CA . ALA A 1 99 ? -0.585 -5.446 24.687 1.00 51.06 99 ALA A CA 1
ATOM 798 C C . ALA A 1 99 ? 0.528 -5.168 23.666 1.00 51.06 99 ALA A C 1
ATOM 800 O O . ALA A 1 99 ? 1.342 -4.262 23.844 1.00 51.06 99 ALA A O 1
ATOM 801 N N . THR A 1 100 ? 0.520 -5.922 22.562 1.00 42.72 100 THR A N 1
ATOM 802 C CA . THR A 1 100 ? 1.417 -5.712 21.413 1.00 42.72 100 THR A CA 1
ATOM 803 C C . THR A 1 100 ? 1.188 -4.331 20.791 1.00 42.72 100 THR A C 1
ATOM 805 O O . THR A 1 100 ? 2.131 -3.630 20.446 1.00 42.72 100 THR A O 1
ATOM 808 N N . GLU A 1 101 ? -0.076 -3.902 20.729 1.00 45.66 101 GLU A N 1
ATOM 809 C CA . GLU A 1 101 ? -0.458 -2.510 20.498 1.00 45.66 101 GLU A CA 1
ATOM 810 C C . GLU A 1 101 ? -0.727 -1.841 21.848 1.00 45.66 101 GLU A C 1
ATOM 812 O O . GLU A 1 101 ? -1.764 -2.071 22.481 1.00 45.66 101 GLU A O 1
ATOM 817 N N . LYS A 1 102 ? 0.217 -1.015 22.307 1.00 61.12 102 LYS A N 1
ATOM 818 C CA . LYS A 1 102 ? 0.130 -0.353 23.612 1.00 61.12 102 LYS A CA 1
ATOM 819 C C . LYS A 1 102 ? -1.145 0.494 23.703 1.00 61.12 102 LYS A C 1
ATOM 821 O O . LYS A 1 102 ? -1.390 1.390 22.892 1.00 61.12 102 LYS A O 1
ATOM 826 N N . SER A 1 103 ? -1.965 0.229 24.720 1.00 64.12 103 SER A N 1
ATOM 827 C CA . SER A 1 103 ? -3.162 1.031 25.004 1.00 64.12 103 SER A CA 1
ATOM 828 C C . SER A 1 103 ? -2.775 2.313 25.737 1.00 64.12 103 SER A C 1
ATOM 830 O O . SER A 1 103 ? -1.997 2.281 26.689 1.00 64.12 103 SER A O 1
ATOM 832 N N . SER A 1 104 ? -3.323 3.455 25.315 1.00 83.69 104 SER A N 1
ATOM 833 C CA . SER A 1 104 ? -3.098 4.712 26.037 1.00 83.69 104 SER A CA 1
ATOM 834 C C . SER A 1 104 ? -3.746 4.666 27.420 1.00 83.69 104 SER A C 1
ATOM 836 O O . SER A 1 104 ? -4.820 4.081 27.579 1.00 83.69 104 SER A O 1
ATOM 838 N N . ILE A 1 105 ? -3.159 5.363 28.394 1.00 86.56 105 ILE A N 1
ATOM 839 C CA . ILE A 1 105 ? -3.712 5.511 29.752 1.00 86.56 105 ILE A CA 1
ATOM 840 C C . ILE A 1 105 ? -5.178 5.963 29.719 1.00 86.56 105 ILE A C 1
ATOM 842 O O . ILE A 1 105 ? -6.005 5.423 30.448 1.00 86.56 105 ILE A O 1
ATOM 846 N N . ASN A 1 106 ? -5.530 6.879 28.810 1.00 88.19 106 ASN A N 1
ATOM 847 C CA . ASN A 1 106 ? -6.911 7.335 28.622 1.00 88.19 106 ASN A CA 1
ATOM 848 C C . ASN A 1 106 ? -7.861 6.149 28.382 1.00 88.19 106 ASN A C 1
ATOM 850 O O . ASN A 1 106 ? -8.928 6.059 28.988 1.00 88.19 106 ASN A O 1
ATOM 854 N N . THR A 1 107 ? -7.456 5.222 27.512 1.00 83.81 107 THR A N 1
ATOM 855 C CA . THR A 1 107 ? -8.242 4.030 27.170 1.00 83.81 107 THR A CA 1
ATOM 856 C C . THR A 1 107 ? -8.380 3.097 28.369 1.00 83.81 107 THR A C 1
ATOM 858 O O . THR A 1 107 ? -9.462 2.557 28.591 1.00 83.81 107 THR A O 1
ATOM 861 N N . VAL A 1 108 ? -7.314 2.934 29.157 1.00 85.25 108 VAL A N 1
ATOM 862 C CA . VAL A 1 108 ? -7.303 2.088 30.363 1.00 85.25 108 VAL A CA 1
ATOM 863 C C . VAL A 1 108 ? -8.255 2.631 31.420 1.00 85.25 108 VAL A C 1
ATOM 865 O O . VAL A 1 108 ? -9.106 1.893 31.903 1.00 85.25 108 VAL A O 1
ATOM 868 N N . ILE A 1 109 ? -8.194 3.933 31.702 1.00 89.88 109 ILE A N 1
ATOM 869 C CA . ILE A 1 109 ? -9.083 4.590 32.670 1.00 89.88 109 ILE A CA 1
ATOM 870 C C . ILE A 1 109 ? -10.551 4.439 32.248 1.00 89.88 109 ILE A C 1
ATOM 872 O O . ILE A 1 109 ? -11.399 4.081 33.063 1.00 89.88 109 ILE A O 1
ATOM 876 N N . ASN A 1 110 ? -10.860 4.622 30.960 1.00 87.56 110 ASN A N 1
ATOM 877 C CA . ASN A 1 110 ? -12.221 4.415 30.462 1.00 87.56 110 ASN A CA 1
ATOM 878 C C . ASN A 1 110 ? -12.673 2.947 30.574 1.00 87.56 110 ASN A C 1
ATOM 880 O O . ASN A 1 110 ? -13.835 2.690 30.882 1.00 87.56 110 ASN A O 1
ATOM 884 N N . LYS A 1 111 ? -11.773 1.979 30.339 1.00 82.69 111 LYS A N 1
ATOM 885 C CA . LYS A 1 111 ? -12.066 0.548 30.526 1.00 82.69 111 LYS A CA 1
ATOM 886 C C . LYS A 1 111 ? -12.378 0.231 31.987 1.00 82.69 111 LYS A C 1
ATOM 888 O O . LYS A 1 111 ? -13.407 -0.388 32.231 1.00 82.69 111 LYS A O 1
ATOM 893 N N . ILE A 1 112 ? -11.561 0.704 32.932 1.00 87.38 112 ILE A N 1
ATOM 894 C CA . ILE A 1 112 ? -11.813 0.557 34.376 1.00 87.38 112 ILE A CA 1
ATOM 895 C C . ILE A 1 112 ? -13.194 1.129 34.720 1.00 87.38 112 ILE A C 1
ATOM 897 O O . ILE A 1 112 ? -14.011 0.442 35.322 1.00 87.38 112 ILE A O 1
ATOM 901 N N . GLY A 1 113 ? -13.516 2.331 34.232 1.00 88.50 113 GLY A N 1
ATOM 902 C CA . GLY A 1 113 ? -14.826 2.948 34.455 1.00 88.50 113 GLY A CA 1
ATOM 903 C C . GLY A 1 113 ? -16.000 2.129 33.903 1.00 88.50 113 GLY A C 1
ATOM 904 O O . GLY A 1 113 ? -17.032 2.029 34.560 1.00 88.50 113 GLY A O 1
ATOM 905 N N . LYS A 1 114 ? -15.842 1.496 32.729 1.00 83.56 114 LYS A N 1
ATOM 906 C CA . LYS A 1 114 ? -16.845 0.567 32.169 1.00 83.56 114 LYS A CA 1
ATOM 907 C C . LYS A 1 114 ? -17.018 -0.696 33.023 1.00 83.56 114 LYS A C 1
ATOM 909 O O . LYS A 1 114 ? -18.130 -1.208 33.097 1.00 83.56 114 LYS A O 1
ATOM 914 N N . ARG A 1 115 ? -15.948 -1.198 33.656 1.00 80.31 115 ARG A N 1
ATOM 915 C CA . ARG A 1 115 ? -16.016 -2.353 34.573 1.00 80.31 115 ARG A CA 1
ATOM 916 C C . ARG A 1 115 ? -16.761 -1.997 35.860 1.00 80.31 115 ARG A C 1
ATOM 918 O O . ARG A 1 115 ? -17.682 -2.714 36.227 1.00 80.31 115 ARG A O 1
ATOM 925 N N . ILE A 1 116 ? -16.461 -0.843 36.458 1.00 84.94 116 ILE A N 1
ATOM 926 C CA . ILE A 1 116 ? -17.162 -0.366 37.664 1.00 84.94 116 ILE A CA 1
ATOM 927 C C . ILE A 1 116 ? -18.655 -0.130 37.379 1.00 84.94 116 ILE A C 1
ATOM 929 O O . ILE A 1 116 ? -19.507 -0.530 38.168 1.00 84.94 116 ILE A O 1
ATOM 933 N N . GLU A 1 117 ? -18.997 0.459 36.226 1.00 85.19 117 GLU A N 1
ATOM 934 C CA . GLU A 1 117 ? -20.400 0.628 35.806 1.00 85.19 117 GLU A CA 1
ATOM 935 C C . GLU A 1 117 ? -21.128 -0.721 35.683 1.00 85.19 117 GLU A C 1
ATOM 937 O O . GLU A 1 117 ? -22.300 -0.833 36.043 1.00 85.19 117 GLU A O 1
ATOM 942 N N . ALA A 1 118 ? -20.440 -1.749 35.177 1.00 77.12 118 ALA A N 1
ATOM 943 C CA . ALA A 1 118 ? -20.991 -3.093 35.076 1.00 77.12 118 ALA A CA 1
ATOM 944 C C . ALA A 1 118 ? -21.200 -3.738 36.455 1.00 77.12 118 ALA A C 1
ATOM 946 O O . ALA A 1 118 ? -22.237 -4.358 36.658 1.00 77.12 118 ALA A O 1
ATOM 947 N N . GLU A 1 119 ? -20.284 -3.552 37.410 1.00 79.00 119 GLU A N 1
ATOM 948 C CA . GLU A 1 119 ? -20.478 -4.020 38.793 1.00 79.00 119 GLU A CA 1
ATOM 949 C C . GLU A 1 119 ? -21.661 -3.318 39.471 1.00 79.00 119 GLU A C 1
ATOM 951 O O . GLU A 1 119 ? -22.473 -3.973 40.121 1.00 79.00 119 GLU A O 1
ATOM 956 N N . LYS A 1 120 ? -21.847 -2.010 39.242 1.00 83.50 120 LYS A N 1
ATOM 957 C CA . LYS A 1 120 ? -23.035 -1.295 39.738 1.00 83.50 120 LYS A CA 1
ATOM 958 C C . LYS A 1 120 ? -24.325 -1.832 39.111 1.00 83.50 120 LYS A C 1
ATOM 960 O O . LYS A 1 120 ? -25.327 -1.972 39.805 1.00 83.50 120 LYS A O 1
ATOM 965 N N . LEU A 1 121 ? -24.308 -2.171 37.819 1.00 80.62 121 LEU A N 1
ATOM 966 C CA . LEU A 1 121 ? -25.437 -2.836 37.160 1.00 80.62 121 LEU A CA 1
ATOM 967 C C . LEU A 1 121 ? -25.711 -4.223 37.762 1.00 80.62 121 LEU A C 1
ATOM 969 O O . LEU A 1 121 ? -26.871 -4.571 37.952 1.00 80.62 121 LEU A O 1
ATOM 973 N N . LEU A 1 122 ? -24.674 -5.007 38.068 1.00 73.81 122 LEU A N 1
ATOM 974 C CA . LEU A 1 122 ? -24.831 -6.325 38.687 1.00 73.81 122 LEU A CA 1
ATOM 975 C C . LEU A 1 122 ? -25.433 -6.229 40.090 1.00 73.81 122 LEU A C 1
ATOM 977 O O . LEU A 1 122 ? -26.349 -6.988 40.382 1.00 73.81 122 LEU A O 1
ATOM 981 N N . LEU A 1 123 ? -24.999 -5.258 40.899 1.00 81.06 123 LEU A N 1
ATOM 982 C CA . LEU A 1 123 ? -25.599 -4.982 42.207 1.00 81.06 123 LEU A CA 1
ATOM 983 C C . LEU A 1 123 ? -27.101 -4.675 42.082 1.00 81.06 123 LEU A C 1
ATOM 985 O O . LEU A 1 123 ? -27.910 -5.210 42.831 1.00 81.06 123 LEU A O 1
ATOM 989 N N . LEU A 1 124 ? -27.490 -3.860 41.094 1.00 82.75 124 LEU A N 1
ATOM 990 C CA . LEU A 1 124 ? -28.903 -3.569 40.826 1.00 82.75 124 LEU A CA 1
ATOM 991 C C . LEU A 1 124 ? -29.679 -4.810 40.375 1.00 82.75 124 LEU A C 1
ATOM 993 O O . LEU A 1 124 ? -30.823 -4.980 40.779 1.00 82.75 124 LEU A O 1
ATOM 997 N N . ILE A 1 125 ? -29.071 -5.673 39.556 1.00 78.62 125 ILE A N 1
ATOM 998 C CA . ILE A 1 125 ? -29.676 -6.945 39.133 1.00 78.62 125 ILE A CA 1
ATOM 999 C C . ILE A 1 125 ? -29.865 -7.884 40.329 1.00 78.62 125 ILE A C 1
ATOM 1001 O O . ILE A 1 125 ? -30.882 -8.568 40.400 1.00 78.62 125 ILE A O 1
ATOM 1005 N N . ASP A 1 126 ? -28.913 -7.923 41.260 1.00 78.44 126 ASP A N 1
ATOM 1006 C CA . ASP A 1 126 ? -28.984 -8.786 42.443 1.00 78.44 126 ASP A CA 1
ATOM 1007 C C . ASP A 1 126 ? -30.079 -8.360 43.429 1.00 78.44 126 ASP A C 1
ATOM 1009 O O . ASP A 1 126 ? -30.610 -9.216 44.138 1.00 78.44 126 ASP A O 1
ATOM 1013 N N . ASN A 1 127 ? -30.478 -7.085 43.387 1.00 82.88 127 ASN A N 1
ATOM 1014 C CA . ASN A 1 127 ? -31.600 -6.532 44.147 1.00 82.88 127 ASN A CA 1
ATOM 1015 C C . ASN A 1 127 ? -32.973 -6.738 43.471 1.00 82.88 127 ASN A C 1
ATOM 1017 O O . ASN A 1 127 ? -33.982 -6.307 44.023 1.00 82.88 127 ASN A O 1
ATOM 1021 N N . ILE A 1 128 ? -33.047 -7.369 42.289 1.00 82.88 128 ILE A N 1
ATOM 1022 C CA . ILE A 1 128 ? -34.328 -7.690 41.636 1.00 82.88 128 ILE A CA 1
ATOM 1023 C C . ILE A 1 128 ? -34.959 -8.903 42.323 1.00 82.88 128 ILE A C 1
ATOM 1025 O O . ILE A 1 128 ? -34.344 -9.969 42.403 1.00 82.88 128 ILE A O 1
ATOM 1029 N N . GLU A 1 129 ? -36.209 -8.752 42.760 1.00 81.25 129 GLU A N 1
ATOM 1030 C CA . GLU A 1 129 ? -36.976 -9.833 43.377 1.00 81.25 129 GLU A CA 1
ATOM 1031 C C . GLU A 1 129 ? -37.268 -10.981 42.396 1.00 81.25 129 GLU A C 1
ATOM 1033 O O . GLU A 1 129 ? -37.564 -10.786 41.210 1.00 81.25 129 GLU A O 1
ATOM 1038 N N . ASP A 1 130 ? -37.193 -12.212 42.906 1.00 81.38 130 ASP A N 1
ATOM 1039 C CA . ASP A 1 130 ? -37.536 -13.408 42.143 1.00 81.38 130 ASP A CA 1
ATOM 1040 C C . ASP A 1 130 ? -39.063 -13.516 41.989 1.00 81.38 130 ASP A C 1
ATOM 1042 O O . ASP A 1 130 ? -39.823 -13.257 42.922 1.00 81.38 130 ASP A O 1
ATOM 1046 N N . ARG A 1 131 ? -39.533 -13.952 40.816 1.00 79.50 131 ARG A N 1
ATOM 1047 C CA . ARG A 1 131 ? -40.972 -14.098 40.545 1.00 79.50 131 ARG A CA 1
ATOM 1048 C C . ARG A 1 131 ? -41.459 -15.478 40.959 1.00 79.50 131 ARG A C 1
ATOM 1050 O O . ARG A 1 131 ? -40.785 -16.478 40.719 1.00 79.50 131 ARG A O 1
ATOM 1057 N N . THR A 1 132 ? -42.662 -15.558 41.510 1.00 75.38 132 THR A N 1
ATOM 1058 C CA . THR A 1 132 ? -43.356 -16.825 41.759 1.00 75.38 132 THR A CA 1
ATOM 1059 C C . THR A 1 132 ? -44.438 -17.041 40.705 1.00 75.38 132 THR A C 1
ATOM 1061 O O . THR A 1 132 ? -45.119 -16.106 40.293 1.00 75.38 132 THR A O 1
ATOM 1064 N N . TYR A 1 133 ? -44.580 -18.274 40.219 1.00 73.06 133 TYR A N 1
ATOM 1065 C CA . TYR A 1 133 ? -45.680 -18.650 39.330 1.00 73.06 133 TYR A CA 1
ATOM 1066 C C . TYR A 1 133 ? -46.193 -20.046 39.673 1.00 73.06 133 TYR A C 1
ATOM 1068 O O . TYR A 1 133 ? -45.435 -20.906 40.123 1.00 73.06 133 TYR A O 1
ATOM 1076 N N . ILE A 1 134 ? -47.483 -20.275 39.445 1.00 69.88 134 ILE A N 1
ATOM 1077 C CA . ILE A 1 134 ? -48.116 -21.580 39.635 1.00 69.88 134 ILE A CA 1
ATOM 1078 C C . ILE A 1 134 ? -48.036 -22.327 38.307 1.00 69.88 134 ILE A C 1
ATOM 1080 O O . ILE A 1 134 ? -48.464 -21.827 37.266 1.00 69.88 134 ILE A O 1
ATOM 1084 N N . ASN A 1 135 ? -47.417 -23.505 38.310 1.00 74.06 135 ASN A N 1
ATOM 1085 C CA . ASN A 1 135 ? -47.321 -24.312 37.099 1.00 74.06 135 ASN A CA 1
ATOM 1086 C C . ASN A 1 135 ? -48.652 -25.025 36.785 1.00 74.06 135 ASN A C 1
ATOM 1088 O O . ASN A 1 135 ? -49.565 -25.064 37.605 1.00 74.06 135 ASN A O 1
ATOM 1092 N N . LYS A 1 136 ? -48.742 -25.668 35.613 1.00 72.00 136 LYS A N 1
ATOM 1093 C CA . LYS A 1 136 ? -49.939 -26.415 35.171 1.00 72.00 136 LYS A CA 1
ATOM 1094 C C . LYS A 1 136 ? -50.380 -27.556 36.110 1.00 72.00 136 LYS A C 1
ATOM 1096 O O . LYS A 1 136 ? -51.448 -28.111 35.904 1.00 72.00 136 LYS A O 1
ATOM 1101 N N . LYS A 1 137 ? -49.567 -27.921 37.109 1.00 74.88 137 LYS A N 1
ATOM 1102 C CA . LYS A 1 137 ? -49.861 -28.941 38.129 1.00 74.88 137 LYS A CA 1
ATOM 1103 C C . LYS A 1 137 ? -50.221 -28.333 39.497 1.00 74.88 137 LYS A C 1
ATOM 1105 O O . LYS A 1 137 ? -50.221 -29.054 40.484 1.00 74.88 137 LYS A O 1
ATOM 1110 N N . GLY A 1 138 ? -50.461 -27.021 39.580 1.00 68.00 138 GLY A N 1
ATOM 1111 C CA . GLY A 1 138 ? -50.825 -26.341 40.830 1.00 68.00 138 GLY A CA 1
ATOM 1112 C C . GLY A 1 138 ? -49.656 -26.071 41.787 1.00 68.00 138 GLY A C 1
ATOM 1113 O O . GLY A 1 138 ? -49.883 -25.648 42.914 1.00 68.00 138 GLY A O 1
ATOM 1114 N N . VAL A 1 139 ? -48.402 -26.284 41.366 1.00 71.19 139 VAL A N 1
ATOM 1115 C CA . VAL A 1 139 ? -47.222 -26.108 42.231 1.00 71.19 139 VAL A CA 1
ATOM 1116 C C . VAL A 1 139 ? -46.599 -24.729 42.024 1.00 71.19 139 VAL A C 1
ATOM 1118 O O . VAL A 1 139 ? -46.211 -24.382 40.902 1.00 71.19 139 VAL A O 1
ATOM 1121 N N . THR A 1 140 ? -46.436 -23.977 43.115 1.00 73.25 140 THR A N 1
ATOM 1122 C CA . THR A 1 140 ? -45.714 -22.699 43.138 1.00 73.25 140 THR A CA 1
ATOM 1123 C C . THR A 1 140 ? -44.226 -22.926 42.874 1.00 73.25 140 THR A C 1
ATOM 1125 O O . THR A 1 140 ? -43.528 -23.560 43.664 1.00 73.25 140 THR A O 1
ATOM 1128 N N . LYS A 1 141 ? -43.713 -22.394 41.763 1.00 73.12 141 LYS A N 1
ATOM 1129 C CA . LYS A 1 141 ? -42.284 -22.380 41.434 1.00 73.12 141 LYS A CA 1
ATOM 1130 C C . LYS A 1 141 ? -41.715 -20.968 41.550 1.00 73.12 141 LYS A C 1
ATOM 1132 O O . LYS A 1 141 ? -42.333 -20.003 41.106 1.00 73.12 141 LYS A O 1
ATOM 1137 N N . LYS A 1 142 ? -40.505 -20.865 42.109 1.00 73.31 142 LYS A N 1
ATOM 1138 C CA . LYS A 1 142 ? -39.685 -19.646 42.073 1.00 73.31 142 LYS A CA 1
ATOM 1139 C C . LYS A 1 142 ? -38.900 -19.592 40.763 1.00 73.31 142 LYS A C 1
ATOM 1141 O O . LYS A 1 142 ? -38.206 -20.542 40.405 1.00 73.31 142 LYS A O 1
ATOM 1146 N N . PHE A 1 143 ? -39.012 -18.478 40.056 1.00 77.50 143 PHE A N 1
ATOM 1147 C CA . PHE A 1 143 ? -38.245 -18.143 38.867 1.00 77.50 143 PHE A CA 1
ATOM 1148 C C . PHE A 1 143 ? -37.265 -17.028 39.209 1.00 77.50 143 PHE A C 1
ATOM 1150 O O . PHE A 1 143 ? -37.673 -15.909 39.528 1.00 77.50 143 PHE A O 1
ATOM 1157 N N . SER A 1 144 ? -35.969 -17.330 39.121 1.00 79.75 144 SER A N 1
ATOM 1158 C CA . SER A 1 144 ? -34.957 -16.335 39.443 1.00 79.75 144 SER A CA 1
ATOM 1159 C C . SER A 1 144 ? -34.711 -15.383 38.279 1.00 79.75 144 SER A C 1
ATOM 1161 O O . SER A 1 144 ? -33.993 -15.708 37.328 1.00 79.75 144 SER A O 1
ATOM 1163 N N . VAL A 1 145 ? -35.307 -14.193 38.368 1.00 76.69 145 VAL A N 1
ATOM 1164 C CA . VAL A 1 145 ? -35.217 -13.151 37.335 1.00 76.69 145 VAL A CA 1
ATOM 1165 C C . VAL A 1 145 ? -33.766 -12.706 37.157 1.00 76.69 145 VAL A C 1
ATOM 1167 O O . VAL A 1 145 ? -33.286 -12.600 36.029 1.00 76.69 145 VAL A O 1
ATOM 1170 N N . LYS A 1 146 ? -33.023 -12.541 38.258 1.00 77.75 146 LYS A N 1
ATOM 1171 C CA . LYS A 1 146 ? -31.597 -12.178 38.227 1.00 77.75 146 LYS A CA 1
ATOM 1172 C C . LYS A 1 146 ? -30.734 -13.205 37.491 1.00 77.75 146 LYS A C 1
ATOM 1174 O O . LYS A 1 146 ? -29.911 -12.829 36.654 1.00 77.75 146 LYS A O 1
ATOM 1179 N N . ASN A 1 147 ? -30.943 -14.499 37.744 1.00 77.38 147 ASN A N 1
ATOM 1180 C CA . ASN A 1 147 ? -30.181 -15.561 37.086 1.00 77.38 147 ASN A CA 1
ATOM 1181 C C . ASN A 1 147 ? -30.545 -15.669 35.604 1.00 77.38 147 ASN A C 1
ATOM 1183 O O . ASN A 1 147 ? -29.664 -15.891 34.776 1.00 77.38 147 ASN A O 1
ATOM 1187 N N . ASP A 1 148 ? -31.813 -15.445 35.253 1.00 76.38 148 ASP A N 1
ATOM 1188 C CA . ASP A 1 148 ? -32.252 -15.427 33.860 1.00 76.38 148 ASP A CA 1
ATOM 1189 C C . ASP A 1 148 ? -31.660 -14.245 33.077 1.00 76.38 148 ASP A C 1
ATOM 1191 O O . ASP A 1 148 ? -31.173 -14.444 31.965 1.00 76.38 148 ASP A O 1
ATOM 1195 N N . ILE A 1 149 ? -31.598 -13.044 33.668 1.00 75.31 149 ILE A N 1
ATOM 1196 C CA . ILE A 1 149 ? -30.927 -11.881 33.057 1.00 75.31 149 ILE A CA 1
ATOM 1197 C C . ILE A 1 149 ? -29.441 -12.173 32.834 1.00 75.31 149 ILE A C 1
ATOM 1199 O O . ILE A 1 149 ? -28.941 -11.986 31.721 1.00 75.31 149 ILE A O 1
ATOM 1203 N N . LYS A 1 150 ? -28.733 -12.659 33.867 1.00 73.69 150 LYS A N 1
ATOM 1204 C CA . LYS A 1 150 ? -27.298 -12.987 33.782 1.00 73.69 150 LYS A CA 1
ATOM 1205 C C . LYS A 1 150 ? -27.031 -14.043 32.706 1.00 73.69 150 LYS A C 1
ATOM 1207 O O . LYS A 1 150 ? -26.122 -13.872 31.893 1.00 73.69 150 LYS A O 1
ATOM 1212 N N . ARG A 1 151 ? -27.856 -15.092 32.658 1.00 76.06 151 ARG A N 1
ATOM 1213 C CA . ARG A 1 151 ? -27.766 -16.180 31.677 1.00 76.06 151 ARG A CA 1
ATOM 1214 C C . ARG A 1 151 ? -28.034 -15.692 30.254 1.00 76.06 151 ARG A C 1
ATOM 1216 O O . ARG A 1 151 ? -27.170 -15.843 29.395 1.00 76.06 151 ARG A O 1
ATOM 1223 N N . LYS A 1 152 ? -29.169 -15.028 30.012 1.00 70.25 152 LYS A N 1
ATOM 1224 C CA . LYS A 1 152 ? -29.545 -14.517 28.682 1.00 70.25 152 LYS A CA 1
ATOM 1225 C C . LYS A 1 152 ? -28.547 -13.492 28.153 1.00 70.25 152 LYS A C 1
ATOM 1227 O O . LYS A 1 152 ? -28.237 -13.492 26.965 1.00 70.25 152 LYS A O 1
ATOM 1232 N N . ALA A 1 153 ? -27.997 -12.641 29.021 1.00 64.50 153 ALA A N 1
ATOM 1233 C CA . ALA A 1 153 ? -26.923 -11.728 28.642 1.00 64.50 153 ALA A CA 1
ATOM 1234 C C . ALA A 1 153 ? -25.653 -12.451 28.195 1.00 64.50 153 ALA A C 1
ATOM 1236 O O . ALA A 1 153 ? -24.983 -11.979 27.277 1.00 64.50 153 ALA A O 1
ATOM 1237 N N . PHE A 1 154 ? -25.334 -13.593 28.801 1.00 57.25 154 PHE A N 1
ATOM 1238 C CA . PHE A 1 154 ? -24.184 -14.405 28.420 1.00 57.25 154 PHE A CA 1
ATOM 1239 C C . PHE A 1 154 ? -24.417 -15.191 27.120 1.00 57.25 154 PHE A C 1
ATOM 1241 O O . PHE A 1 154 ? -23.502 -15.270 26.298 1.00 57.25 154 PHE A O 1
ATOM 1248 N N . GLU A 1 155 ? -25.633 -15.710 26.919 1.00 59.81 155 GLU A N 1
ATOM 1249 C CA . GLU A 1 155 ? -26.065 -16.451 25.721 1.00 59.81 155 GLU A CA 1
ATOM 1250 C C . GLU A 1 155 ? -26.136 -15.550 24.469 1.00 59.81 155 GLU A C 1
ATOM 1252 O O . GLU A 1 155 ? -25.797 -15.986 23.373 1.00 59.81 155 GLU A O 1
ATOM 1257 N N . HIS A 1 156 ? -26.516 -14.275 24.619 1.00 51.12 156 HIS A N 1
ATOM 1258 C CA . HIS A 1 156 ? -26.791 -13.376 23.488 1.00 51.12 156 HIS A CA 1
ATOM 1259 C C . HIS A 1 156 ? -25.547 -12.935 22.689 1.00 51.12 156 HIS A C 1
ATOM 1261 O O . HIS A 1 156 ? -25.656 -12.522 21.535 1.00 51.12 156 HIS A O 1
ATOM 1267 N N . SER A 1 157 ? -24.349 -12.953 23.281 1.00 48.38 157 SER A N 1
ATOM 1268 C CA . SER A 1 157 ? -23.136 -12.485 22.596 1.00 48.38 157 SER A CA 1
ATOM 1269 C C . SER A 1 157 ? -21.867 -12.975 23.282 1.00 48.38 157 SER A C 1
ATOM 1271 O O . SER A 1 157 ? -21.790 -12.965 24.501 1.00 48.38 157 SER A O 1
ATOM 1273 N N . GLY A 1 158 ? -20.814 -13.297 22.524 1.00 46.12 158 GLY A N 1
ATOM 1274 C CA . GLY A 1 158 ? -19.459 -13.508 23.066 1.00 46.12 158 GLY A CA 1
ATOM 1275 C C . GLY A 1 158 ? -18.738 -12.215 23.485 1.00 46.12 158 GLY A C 1
ATOM 1276 O O . GLY A 1 158 ? -17.816 -12.247 24.295 1.00 46.12 158 GLY A O 1
ATOM 1277 N N . VAL A 1 159 ? -19.176 -11.065 22.961 1.00 49.66 159 VAL A N 1
ATOM 1278 C CA . VAL A 1 159 ? -18.543 -9.747 23.146 1.00 49.66 159 VAL A CA 1
ATOM 1279 C C . VAL A 1 159 ? -19.071 -9.053 24.402 1.00 49.66 159 VAL A C 1
ATOM 1281 O O . VAL A 1 159 ? -20.274 -8.797 24.493 1.00 49.66 159 VAL A O 1
ATOM 1284 N N . TYR A 1 160 ? -18.175 -8.701 25.333 1.00 57.41 160 TYR A N 1
ATOM 1285 C CA . TYR A 1 160 ? -18.503 -8.130 26.649 1.00 57.41 160 TYR A CA 1
ATOM 1286 C C . TYR A 1 160 ? -19.393 -6.879 26.574 1.00 57.41 160 TYR A C 1
ATOM 1288 O O . TYR A 1 160 ? -20.404 -6.819 27.269 1.00 57.41 160 TYR A O 1
ATOM 1296 N N . GLU A 1 161 ? -19.100 -5.909 25.702 1.00 57.66 161 GLU A N 1
ATOM 1297 C CA . GLU A 1 161 ? -19.908 -4.683 25.598 1.00 57.66 161 GLU A CA 1
ATOM 1298 C C . GLU A 1 161 ? -21.349 -4.962 25.156 1.00 57.66 161 GLU A C 1
ATOM 1300 O O . GLU A 1 161 ? -22.286 -4.345 25.664 1.00 57.66 161 GLU A O 1
ATOM 1305 N N . LYS A 1 162 ? -21.539 -5.919 24.240 1.00 63.12 162 LYS A N 1
ATOM 1306 C CA . LYS A 1 162 ? -22.875 -6.340 23.801 1.00 63.12 162 LYS A CA 1
ATOM 1307 C C . LYS A 1 162 ? -23.621 -7.068 24.920 1.00 63.12 162 LYS A C 1
ATOM 1309 O O . LYS A 1 162 ? -24.807 -6.806 25.096 1.00 63.12 162 LYS A O 1
ATOM 1314 N N . ARG A 1 163 ? -22.929 -7.901 25.716 1.00 68.31 163 ARG A N 1
ATOM 1315 C CA . ARG A 1 163 ? -23.513 -8.553 26.907 1.00 68.31 163 ARG A CA 1
ATOM 1316 C C . ARG A 1 163 ? -24.042 -7.522 27.893 1.00 68.31 163 ARG A C 1
ATOM 1318 O O . ARG A 1 163 ? -25.185 -7.621 28.314 1.00 68.31 163 ARG A O 1
ATOM 1325 N N . ILE A 1 164 ? -23.236 -6.507 28.213 1.00 69.94 164 ILE A N 1
ATOM 1326 C CA . ILE A 1 164 ? -23.638 -5.435 29.132 1.00 69.94 164 ILE A CA 1
ATOM 1327 C C . ILE A 1 164 ? -24.796 -4.619 28.552 1.00 69.94 164 ILE A C 1
ATOM 1329 O O . ILE A 1 164 ? -25.755 -4.346 29.264 1.00 69.94 164 ILE A O 1
ATOM 1333 N N . SER A 1 165 ? -24.757 -4.260 27.265 1.00 73.12 165 SER A N 1
ATOM 1334 C CA . SER A 1 165 ? -25.861 -3.528 26.627 1.00 73.12 165 SER A CA 1
ATOM 1335 C C . SER A 1 165 ? -27.177 -4.307 26.671 1.00 73.12 165 SER A C 1
ATOM 1337 O O . SER A 1 165 ? -28.230 -3.721 26.910 1.00 73.12 165 SER A O 1
ATOM 1339 N N . TYR A 1 166 ? -27.119 -5.618 26.448 1.00 74.75 166 TYR A N 1
ATOM 1340 C CA . TYR A 1 166 ? -28.293 -6.478 26.507 1.00 74.75 166 TYR A CA 1
ATOM 1341 C C . TYR A 1 166 ? -28.766 -6.702 27.948 1.00 74.75 166 TYR A C 1
ATOM 1343 O O . TYR A 1 166 ? -29.960 -6.613 28.211 1.00 74.75 166 TYR A O 1
ATOM 1351 N N . ALA A 1 167 ? -27.844 -6.878 28.902 1.00 76.06 167 ALA A N 1
ATOM 1352 C CA . ALA A 1 167 ? -28.170 -6.927 30.326 1.00 76.06 167 ALA A CA 1
ATOM 1353 C C . ALA A 1 167 ? -28.914 -5.658 30.765 1.00 76.06 167 ALA A C 1
ATOM 1355 O O . ALA A 1 167 ? -29.980 -5.765 31.355 1.00 76.06 167 ALA A O 1
ATOM 1356 N N . LYS A 1 168 ? -28.430 -4.466 30.383 1.00 80.62 168 LYS A N 1
ATOM 1357 C CA . LYS A 1 168 ? -29.124 -3.192 30.643 1.00 80.62 168 LYS A CA 1
ATOM 1358 C C . LYS A 1 168 ? -30.542 -3.175 30.079 1.00 80.62 168 LYS A C 1
ATOM 1360 O O . LYS A 1 168 ? -31.461 -2.747 30.768 1.00 80.62 168 LYS A O 1
ATOM 1365 N N . HIS A 1 169 ? -30.725 -3.644 28.845 1.00 78.94 169 HIS A N 1
ATOM 1366 C CA . HIS A 1 169 ? -32.049 -3.733 28.233 1.00 78.94 169 HIS A CA 1
ATOM 1367 C C . HIS A 1 169 ? -32.983 -4.651 29.034 1.00 78.94 169 HIS A C 1
ATOM 1369 O O . HIS A 1 169 ? -34.078 -4.230 29.396 1.00 78.94 169 HIS A O 1
ATOM 1375 N N . LEU A 1 170 ? -32.533 -5.862 29.379 1.00 78.38 170 LEU A N 1
ATOM 1376 C CA . LEU A 1 170 ? -33.319 -6.810 30.172 1.00 78.38 170 LEU A CA 1
ATOM 1377 C C . LEU A 1 170 ? -33.639 -6.288 31.579 1.00 78.38 170 LEU A C 1
ATOM 1379 O O . LEU A 1 170 ? -34.752 -6.484 32.057 1.00 78.38 170 LEU A O 1
ATOM 1383 N N . THR A 1 171 ? -32.691 -5.608 32.226 1.00 81.88 171 THR A N 1
ATOM 1384 C CA . THR A 1 171 ? -32.889 -4.955 33.526 1.00 81.88 171 THR A CA 1
ATOM 1385 C C . THR A 1 171 ? -33.934 -3.844 33.434 1.00 81.88 171 THR A C 1
ATOM 1387 O O . THR A 1 171 ? -34.847 -3.803 34.255 1.00 81.88 171 THR A O 1
ATOM 1390 N N . ASN A 1 172 ? -33.876 -3.009 32.390 1.00 82.56 172 ASN A N 1
ATOM 1391 C CA . ASN A 1 172 ? -34.874 -1.962 32.157 1.00 82.56 172 ASN A CA 1
ATOM 1392 C C . ASN A 1 172 ? -36.279 -2.546 31.930 1.00 82.56 172 ASN A C 1
ATOM 1394 O O . ASN A 1 172 ? -37.255 -1.964 32.393 1.00 82.56 172 ASN A O 1
ATOM 1398 N N . LEU A 1 173 ? -36.397 -3.712 31.278 1.00 83.38 173 LEU A N 1
ATOM 1399 C CA . LEU A 1 173 ? -37.680 -4.419 31.130 1.00 83.38 173 LEU A CA 1
ATOM 1400 C C . LEU A 1 173 ? -38.268 -4.897 32.471 1.00 83.38 173 LEU A C 1
ATOM 1402 O O . LEU A 1 173 ? -39.459 -5.187 32.535 1.00 83.38 173 LEU A O 1
ATOM 1406 N N . GLN A 1 174 ? -37.463 -4.980 33.535 1.00 82.19 174 GLN A N 1
ATOM 1407 C CA . GLN A 1 174 ? -37.939 -5.255 34.897 1.00 82.19 174 GLN A CA 1
ATOM 1408 C C . GLN A 1 174 ? -38.313 -3.981 35.673 1.00 82.19 174 GLN A C 1
ATOM 1410 O O . GLN A 1 174 ? -38.567 -4.060 36.869 1.00 82.19 174 GLN A O 1
ATOM 1415 N N . GLY A 1 175 ? -38.321 -2.808 35.030 1.00 80.00 175 GLY A N 1
ATOM 1416 C CA . GLY A 1 175 ? -38.615 -1.527 35.682 1.00 80.00 175 GLY A CA 1
ATOM 1417 C C . GLY A 1 175 ? -37.441 -0.933 36.470 1.00 80.00 175 GLY A C 1
ATOM 1418 O O . GLY A 1 175 ? -37.584 0.132 37.063 1.00 80.00 175 GLY A O 1
ATOM 1419 N N . VAL A 1 176 ? -36.267 -1.575 36.455 1.00 84.19 176 VAL A N 1
ATOM 1420 C CA . VAL A 1 176 ? -35.057 -1.066 37.117 1.00 84.19 176 VAL A CA 1
ATOM 1421 C C . VAL A 1 176 ? -34.251 -0.222 36.137 1.00 84.19 176 VAL A C 1
ATOM 1423 O O . VAL A 1 176 ? -33.795 -0.710 35.104 1.00 84.19 176 VAL A O 1
ATOM 1426 N N . ILE A 1 177 ? -34.036 1.050 36.473 1.00 82.50 177 ILE A N 1
ATOM 1427 C CA . ILE A 1 177 ? -33.277 1.979 35.630 1.00 82.50 177 ILE A CA 1
ATOM 1428 C C . ILE A 1 177 ? -31.788 1.623 35.692 1.00 82.50 177 ILE A C 1
ATOM 1430 O O . ILE A 1 177 ? -31.111 1.849 36.697 1.00 82.50 177 ILE A O 1
ATOM 1434 N N . SER A 1 178 ? -31.258 1.083 34.596 1.00 79.31 178 SER A N 1
ATOM 1435 C CA . SER A 1 178 ? -29.832 0.775 34.495 1.00 79.31 178 SER A CA 1
ATOM 1436 C C . SER A 1 178 ? -28.950 2.037 34.450 1.00 79.31 178 SER A C 1
ATOM 1438 O O . SER A 1 178 ? -29.332 3.058 33.868 1.00 79.31 178 SER A O 1
ATOM 1440 N N . PRO A 1 179 ? -27.725 1.987 35.010 1.00 78.19 179 PRO A N 1
ATOM 1441 C CA . PRO A 1 179 ? -26.787 3.098 34.933 1.00 78.19 179 PRO A CA 1
ATOM 1442 C C . PRO A 1 179 ? -26.407 3.363 33.474 1.00 78.19 179 PRO A C 1
ATOM 1444 O O . PRO A 1 179 ? -26.017 2.453 32.741 1.00 78.19 179 PRO A O 1
ATOM 1447 N N . ASN A 1 180 ? -26.500 4.621 33.043 1.00 79.00 180 ASN A N 1
ATOM 1448 C CA . ASN A 1 180 ? -26.032 5.075 31.734 1.00 79.00 180 ASN A CA 1
ATOM 1449 C C . ASN A 1 180 ? -24.973 6.163 31.921 1.00 79.00 180 ASN A C 1
ATOM 1451 O O . ASN A 1 180 ? -25.246 7.360 31.822 1.00 79.00 180 ASN A O 1
ATOM 1455 N N . TRP A 1 181 ? -23.763 5.751 32.301 1.00 86.00 181 TRP A N 1
ATOM 1456 C CA . TRP A 1 181 ? -22.717 6.706 32.649 1.00 86.00 181 TRP A CA 1
ATOM 1457 C C . TRP A 1 181 ? -22.107 7.350 31.406 1.00 86.00 181 TRP A C 1
ATOM 1459 O O . TRP A 1 181 ? -21.671 6.674 30.472 1.00 86.00 181 TRP A O 1
ATOM 1469 N N . SER A 1 182 ? -21.995 8.679 31.435 1.00 84.31 182 SER A N 1
ATOM 1470 C CA . SER A 1 182 ? -21.201 9.409 30.452 1.00 84.31 182 SER A CA 1
ATOM 1471 C C . SER A 1 182 ? -19.724 9.014 30.548 1.00 84.31 182 SER A C 1
ATOM 1473 O O . SER A 1 182 ? -19.232 8.596 31.602 1.00 84.31 182 SER A O 1
ATOM 1475 N N . VAL A 1 183 ? -18.976 9.216 29.460 1.00 83.56 183 VAL A N 1
ATOM 1476 C CA . VAL A 1 183 ? -17.517 8.997 29.431 1.00 83.56 183 VAL A CA 1
ATOM 1477 C C . VAL A 1 183 ? -16.809 9.791 30.541 1.00 83.56 183 VAL A C 1
ATOM 1479 O O . VAL A 1 183 ? -15.859 9.302 31.153 1.00 83.56 183 VAL A O 1
ATOM 1482 N N . SER A 1 184 ? -17.312 10.990 30.856 1.00 86.81 184 SER A N 1
ATOM 1483 C CA . SER A 1 184 ? -16.831 11.806 31.976 1.00 86.81 184 SER A CA 1
ATOM 1484 C C . SER A 1 184 ? -17.037 11.126 33.330 1.00 86.81 184 SER A C 1
ATOM 1486 O O . SER A 1 184 ? -16.077 10.996 34.090 1.00 86.81 184 SER A O 1
ATOM 1488 N N . ARG A 1 185 ? -18.250 10.635 33.628 1.00 88.81 185 ARG A N 1
ATOM 1489 C CA . ARG A 1 185 ? -18.541 9.955 34.903 1.00 88.81 185 ARG A CA 1
ATOM 1490 C C . ARG A 1 185 ? -17.694 8.694 35.061 1.00 88.81 185 ARG A C 1
ATOM 1492 O O . ARG A 1 185 ? -17.006 8.570 36.067 1.00 88.81 185 ARG A O 1
ATOM 1499 N N . ARG A 1 186 ? -17.625 7.845 34.025 1.00 90.12 186 ARG A N 1
ATOM 1500 C CA . ARG A 1 186 ? -16.748 6.653 33.996 1.00 90.12 186 ARG A CA 1
ATOM 1501 C C . ARG A 1 186 ? -15.296 6.992 34.339 1.00 90.12 186 ARG A C 1
ATOM 1503 O O . ARG A 1 186 ? -14.665 6.285 35.114 1.00 90.12 186 ARG A O 1
ATOM 1510 N N . THR A 1 187 ? -14.780 8.084 33.775 1.00 89.94 187 THR A N 1
ATOM 1511 C CA . THR A 1 187 ? -13.390 8.512 33.978 1.00 89.94 187 THR A CA 1
ATOM 1512 C C . THR A 1 187 ? -13.138 8.951 35.421 1.00 89.94 187 THR A C 1
ATOM 1514 O O . THR A 1 187 ? -12.145 8.537 36.010 1.00 89.94 187 THR A O 1
ATOM 1517 N N . HIS A 1 188 ? -14.035 9.746 36.014 1.00 90.62 188 HIS A N 1
ATOM 1518 C CA . HIS A 1 188 ? -13.894 10.183 37.408 1.00 90.62 188 HIS A CA 1
ATOM 1519 C C . HIS A 1 188 ? -13.975 9.006 38.385 1.00 90.62 188 HIS A C 1
ATOM 1521 O O . HIS A 1 188 ? -13.138 8.908 39.279 1.00 90.62 188 HIS A O 1
ATOM 1527 N N . VAL A 1 189 ? -14.921 8.086 38.177 1.00 91.81 189 VAL A N 1
ATOM 1528 C CA . VAL A 1 189 ? -15.102 6.905 39.039 1.00 91.81 189 VAL A CA 1
ATOM 1529 C C . VAL A 1 189 ? -13.914 5.940 38.958 1.00 91.81 189 VAL A C 1
ATOM 1531 O O . VAL A 1 189 ? -13.563 5.309 39.947 1.00 91.81 189 VAL A O 1
ATOM 1534 N N . ALA A 1 190 ? -13.233 5.872 37.813 1.00 92.75 190 ALA A N 1
ATOM 1535 C CA . ALA A 1 190 ? -12.053 5.028 37.635 1.00 92.75 190 ALA A CA 1
ATOM 1536 C C . ALA A 1 190 ? -10.768 5.569 38.288 1.00 92.75 190 ALA A C 1
ATOM 1538 O O . ALA A 1 190 ? -9.841 4.797 38.537 1.00 92.75 190 ALA A O 1
ATOM 1539 N N . THR A 1 191 ? -10.678 6.881 38.532 1.00 92.44 191 THR A N 1
ATOM 1540 C CA . THR A 1 191 ? -9.443 7.518 39.025 1.00 92.44 191 THR A CA 1
ATOM 1541 C C . THR A 1 191 ? -8.895 6.985 40.357 1.00 92.44 191 THR A C 1
ATOM 1543 O O . THR A 1 191 ? -7.686 6.754 40.384 1.00 92.44 191 THR A O 1
ATOM 1546 N N . PRO A 1 192 ? -9.684 6.733 41.426 1.00 92.44 192 PRO A N 1
ATOM 1547 C CA . PRO A 1 192 ? -9.138 6.213 42.686 1.00 92.44 192 PRO A CA 1
ATOM 1548 C C . PRO A 1 192 ? -8.456 4.850 42.510 1.00 92.44 192 PRO A C 1
ATOM 1550 O O . PRO A 1 192 ? -7.306 4.683 42.901 1.00 92.44 192 PRO A O 1
ATOM 1553 N N . ILE A 1 193 ? -9.106 3.910 41.814 1.00 92.00 193 ILE A N 1
ATOM 1554 C CA . ILE A 1 193 ? -8.558 2.568 41.557 1.00 92.00 193 ILE A CA 1
ATOM 1555 C C . ILE A 1 193 ? -7.307 2.648 40.677 1.00 92.00 193 ILE A C 1
ATOM 1557 O O . ILE A 1 193 ? -6.296 2.014 40.965 1.00 92.00 193 ILE A O 1
ATOM 1561 N N . TYR A 1 194 ? -7.341 3.471 39.625 1.00 93.12 194 TYR A N 1
ATOM 1562 C CA . TYR A 1 194 ? -6.175 3.706 38.772 1.00 93.12 194 TYR A CA 1
ATOM 1563 C C . TYR A 1 194 ? -4.977 4.264 39.564 1.00 93.12 194 TYR A C 1
ATOM 1565 O O . TYR A 1 194 ? -3.841 3.833 39.356 1.00 93.12 194 TYR A O 1
ATOM 1573 N N . ASN A 1 195 ? -5.222 5.214 40.472 1.00 93.50 195 ASN A N 1
ATOM 1574 C CA . ASN A 1 195 ? -4.184 5.834 41.293 1.00 93.50 195 ASN A CA 1
ATOM 1575 C C . ASN A 1 195 ? -3.604 4.849 42.311 1.00 93.50 195 ASN A C 1
ATOM 1577 O O . ASN A 1 195 ? -2.381 4.740 42.392 1.00 93.50 195 ASN A O 1
ATOM 1581 N N . ALA A 1 196 ? -4.456 4.096 43.010 1.00 92.12 196 ALA A N 1
ATOM 1582 C CA . ALA A 1 196 ? -4.028 3.088 43.974 1.00 92.12 196 ALA A CA 1
ATOM 1583 C C . ALA A 1 196 ? -3.163 2.001 43.316 1.00 92.12 196 ALA A C 1
ATOM 1585 O O . ALA A 1 196 ? -2.106 1.649 43.835 1.00 92.12 196 ALA A O 1
ATOM 1586 N N . ILE A 1 197 ? -3.535 1.529 42.119 1.00 90.44 197 ILE A N 1
ATOM 1587 C CA . ILE A 1 197 ? -2.731 0.535 41.390 1.00 90.44 197 ILE A CA 1
ATOM 1588 C C . ILE A 1 197 ? -1.331 1.074 41.084 1.00 90.44 197 ILE A C 1
ATOM 1590 O O . ILE A 1 197 ? -0.344 0.384 41.336 1.00 90.44 197 ILE A O 1
ATOM 1594 N N . LEU A 1 198 ? -1.212 2.302 40.575 1.00 89.88 198 LEU A N 1
ATOM 1595 C CA . LEU A 1 198 ? 0.102 2.896 40.302 1.00 89.88 198 LEU A CA 1
ATOM 1596 C C . LEU A 1 198 ? 0.918 3.154 41.570 1.00 89.88 198 LEU A C 1
ATOM 1598 O O . LEU A 1 198 ? 2.134 2.982 41.548 1.00 89.88 198 LEU A O 1
ATOM 1602 N N . LYS A 1 199 ? 0.260 3.579 42.652 1.00 91.44 199 LYS A N 1
ATOM 1603 C CA . LYS A 1 199 ? 0.905 3.925 43.923 1.00 91.44 199 LYS A CA 1
ATOM 1604 C C . LYS A 1 199 ? 1.433 2.681 44.646 1.00 91.44 199 LYS A C 1
ATOM 1606 O O . LYS A 1 199 ? 2.555 2.711 45.147 1.00 91.44 199 LYS A O 1
ATOM 1611 N N . TYR A 1 200 ? 0.670 1.584 44.655 1.00 91.50 200 TYR A N 1
ATOM 1612 C CA . TYR A 1 200 ? 0.920 0.452 45.558 1.00 91.50 200 TYR A CA 1
ATOM 1613 C C . TYR A 1 200 ? 1.352 -0.855 44.876 1.00 91.50 200 TYR A C 1
ATOM 1615 O O . TYR A 1 200 ? 2.074 -1.634 45.496 1.00 91.50 200 TYR A O 1
ATOM 1623 N N . SER A 1 201 ? 0.994 -1.107 43.607 1.00 85.44 201 SER A N 1
ATOM 1624 C CA . SER A 1 201 ? 1.276 -2.416 42.975 1.00 85.44 201 SER A CA 1
ATOM 1625 C C . SER A 1 201 ? 2.764 -2.670 42.724 1.00 85.44 201 SER A C 1
ATOM 1627 O O . SER A 1 201 ? 3.207 -3.812 42.736 1.00 85.44 201 SER A O 1
ATOM 1629 N N . LYS A 1 202 ? 3.541 -1.609 42.462 1.00 85.94 202 LYS A N 1
ATOM 1630 C CA . LYS A 1 202 ? 4.950 -1.659 42.026 1.00 85.94 202 LYS A CA 1
ATOM 1631 C C . LYS A 1 202 ? 5.213 -2.470 40.740 1.00 85.94 202 LYS A C 1
ATOM 1633 O O . LYS A 1 202 ? 6.381 -2.661 40.417 1.00 85.94 202 LYS A O 1
ATOM 1638 N N . LEU A 1 203 ? 4.184 -2.883 39.991 1.00 81.00 203 LEU A N 1
ATOM 1639 C CA . LEU A 1 203 ? 4.309 -3.739 38.796 1.00 81.00 203 LEU A CA 1
ATOM 1640 C C . LEU A 1 203 ? 4.469 -2.969 37.476 1.00 81.00 203 LEU A C 1
ATOM 1642 O O . LEU A 1 203 ? 5.007 -3.500 36.502 1.00 81.00 203 LEU A O 1
ATOM 1646 N N . PHE A 1 204 ? 3.962 -1.739 37.426 1.00 84.56 204 PHE A N 1
ATOM 1647 C CA . PHE A 1 204 ? 3.777 -0.989 36.186 1.00 84.56 204 PHE A CA 1
ATOM 1648 C C . PHE A 1 204 ? 4.598 0.295 36.162 1.00 84.56 204 PHE A C 1
ATOM 1650 O O . PHE A 1 204 ? 4.837 0.905 37.203 1.00 84.56 204 PHE A O 1
ATOM 1657 N N . ASP A 1 205 ? 4.953 0.716 34.952 1.00 84.31 205 ASP A N 1
ATOM 1658 C CA . ASP A 1 205 ? 5.555 2.007 34.647 1.00 84.31 205 ASP A CA 1
ATOM 1659 C C . ASP A 1 205 ? 4.763 2.730 33.535 1.00 84.31 205 ASP A C 1
ATOM 1661 O O . ASP A 1 205 ? 3.832 2.179 32.927 1.00 84.31 205 ASP A O 1
ATOM 1665 N N . LYS A 1 206 ? 5.101 3.994 33.275 1.00 84.50 206 LYS A N 1
ATOM 1666 C CA . LYS A 1 206 ? 4.493 4.841 32.253 1.00 84.50 206 LYS A CA 1
ATOM 1667 C C . LYS A 1 206 ? 5.532 5.245 31.226 1.00 84.50 206 LYS A C 1
ATOM 1669 O O . LYS A 1 206 ? 6.496 5.936 31.532 1.00 84.50 206 LYS A O 1
ATOM 1674 N N . ARG A 1 207 ? 5.233 4.974 29.960 1.00 80.25 207 ARG A N 1
ATOM 1675 C CA . ARG A 1 207 ? 6.015 5.491 28.839 1.00 80.25 207 ARG A CA 1
ATOM 1676 C C . ARG A 1 207 ? 5.273 6.616 28.143 1.00 80.25 207 ARG A C 1
ATOM 1678 O O . ARG A 1 207 ? 4.206 6.405 27.561 1.00 80.25 207 ARG A O 1
ATOM 1685 N N . THR A 1 208 ? 5.847 7.815 28.168 1.00 79.56 208 THR A N 1
ATOM 1686 C CA . THR A 1 208 ? 5.281 8.981 27.480 1.00 79.56 208 THR A CA 1
ATOM 1687 C C . THR A 1 208 ? 5.973 9.213 26.143 1.00 79.56 208 THR A C 1
ATOM 1689 O O . THR A 1 208 ? 7.170 9.467 26.071 1.00 79.56 208 THR A O 1
ATOM 1692 N N . ILE A 1 209 ? 5.194 9.166 25.064 1.00 72.25 209 ILE A N 1
ATOM 1693 C CA . ILE A 1 209 ? 5.635 9.524 23.718 1.00 72.25 209 ILE A CA 1
ATOM 1694 C C . ILE A 1 209 ? 5.117 10.926 23.403 1.00 72.25 209 ILE A C 1
ATOM 1696 O O . ILE A 1 209 ? 3.914 11.149 23.230 1.00 72.25 209 ILE A O 1
ATOM 1700 N N . HIS A 1 210 ? 6.043 11.876 23.316 1.00 70.81 210 HIS A N 1
ATOM 1701 C CA . HIS A 1 210 ? 5.757 13.252 22.925 1.00 70.81 210 HIS A CA 1
ATOM 1702 C C . HIS A 1 210 ? 5.756 13.380 21.400 1.00 70.81 210 HIS A C 1
ATOM 1704 O O . HIS A 1 210 ? 6.808 13.312 20.765 1.00 70.81 210 HIS A O 1
ATOM 1710 N N . GLY A 1 211 ? 4.573 13.556 20.813 1.00 56.00 211 GLY A N 1
ATOM 1711 C CA . GLY A 1 211 ? 4.411 13.938 19.413 1.00 56.00 211 GLY A CA 1
ATOM 1712 C C . GLY A 1 211 ? 4.228 15.448 19.254 1.00 56.00 211 GLY A C 1
ATOM 1713 O O . GLY A 1 211 ? 3.912 16.152 20.206 1.00 56.00 211 GLY A O 1
ATOM 1714 N N . PHE A 1 212 ? 4.353 15.939 18.019 1.00 39.38 212 PHE A N 1
ATOM 1715 C CA . PHE A 1 212 ? 4.282 17.373 17.703 1.00 39.38 212 PHE A CA 1
ATOM 1716 C C . PHE A 1 212 ? 2.952 18.044 18.101 1.00 39.38 212 PHE A C 1
ATOM 1718 O O . PHE A 1 212 ? 2.943 19.191 18.526 1.00 39.38 212 PHE A O 1
ATOM 1725 N N . LYS A 1 213 ? 1.820 17.333 17.970 1.00 46.25 213 LYS A N 1
ATOM 1726 C CA . LYS A 1 213 ? 0.484 17.837 18.358 1.00 46.25 213 LYS A CA 1
ATOM 1727 C C . LYS A 1 213 ? -0.120 17.131 19.570 1.00 46.25 213 LYS A C 1
ATOM 1729 O O . LYS A 1 213 ? -0.992 17.691 20.219 1.00 46.25 213 LYS A O 1
ATOM 1734 N N . ASN A 1 214 ? 0.305 15.896 19.840 1.00 62.38 214 ASN A N 1
ATOM 1735 C CA . ASN A 1 214 ? -0.308 15.028 20.837 1.00 62.38 214 ASN A CA 1
ATOM 1736 C C . ASN A 1 214 ? 0.772 14.302 21.636 1.00 62.38 214 ASN A C 1
ATOM 1738 O O . ASN A 1 214 ? 1.628 13.633 21.059 1.00 62.38 214 ASN A O 1
ATOM 1742 N N . THR A 1 215 ? 0.657 14.362 22.956 1.00 73.25 215 THR A N 1
ATOM 1743 C CA . THR A 1 215 ? 1.396 13.496 23.875 1.00 73.25 215 THR A CA 1
ATOM 1744 C C . THR A 1 215 ? 0.536 12.275 24.171 1.00 73.25 215 THR A C 1
ATOM 1746 O O . THR A 1 215 ? -0.634 12.411 24.538 1.00 73.25 215 THR A O 1
ATOM 1749 N N . LYS A 1 216 ? 1.090 11.077 23.984 1.00 78.81 216 LYS A N 1
ATOM 1750 C CA . LYS A 1 216 ? 0.426 9.824 24.353 1.00 78.81 216 LYS A CA 1
ATOM 1751 C C . LYS A 1 216 ? 1.242 9.135 25.430 1.00 78.81 216 LYS A C 1
ATOM 1753 O O . LYS A 1 216 ? 2.424 8.886 25.229 1.00 78.81 216 LYS A O 1
ATOM 1758 N N . THR A 1 217 ? 0.590 8.786 26.528 1.00 82.75 217 THR A N 1
ATOM 1759 C CA . THR A 1 217 ? 1.207 7.993 27.588 1.00 82.75 217 THR A CA 1
ATOM 1760 C C . THR A 1 217 ? 0.602 6.599 27.597 1.00 82.75 217 THR A C 1
ATOM 1762 O O . THR A 1 217 ? -0.623 6.442 27.524 1.00 82.75 217 THR A O 1
ATOM 1765 N N . TYR A 1 218 ? 1.473 5.604 27.663 1.00 83.94 218 TYR A N 1
ATOM 1766 C CA . TYR A 1 218 ? 1.158 4.183 27.671 1.00 83.94 218 TYR A CA 1
ATOM 1767 C C . TYR A 1 218 ? 1.597 3.569 28.997 1.00 83.94 218 TYR A C 1
ATOM 1769 O O . TYR A 1 218 ? 2.493 4.099 29.653 1.00 83.94 218 TYR A O 1
ATOM 1777 N N . LEU A 1 219 ? 0.961 2.464 29.375 1.00 81.38 219 LEU A N 1
ATOM 1778 C CA . LEU A 1 219 ? 1.434 1.626 30.473 1.00 81.38 219 LEU A CA 1
ATOM 1779 C C . LEU A 1 219 ? 2.418 0.590 29.934 1.00 81.38 219 LEU A C 1
ATOM 1781 O O . LEU A 1 219 ? 2.224 0.061 28.836 1.00 81.38 219 LEU A O 1
ATOM 1785 N N . GLU A 1 220 ? 3.445 0.289 30.713 1.00 79.50 220 GLU A N 1
ATOM 1786 C CA . GLU A 1 220 ? 4.396 -0.793 30.465 1.00 79.50 220 GLU A CA 1
ATOM 1787 C C . GLU A 1 220 ? 4.656 -1.548 31.775 1.00 79.50 220 GLU A C 1
ATOM 1789 O O . GLU A 1 220 ? 4.325 -1.061 32.856 1.00 79.50 220 GLU A O 1
ATOM 1794 N N . TYR A 1 221 ? 5.177 -2.771 31.685 1.00 78.31 221 TYR A N 1
ATOM 1795 C CA . TYR A 1 221 ? 5.708 -3.445 32.867 1.00 78.31 221 TYR A CA 1
ATOM 1796 C C . TYR A 1 221 ? 7.051 -2.833 33.229 1.00 78.31 221 TYR A C 1
ATOM 1798 O O . TYR A 1 221 ? 7.763 -2.346 32.348 1.00 78.31 221 TYR A O 1
ATOM 1806 N N . LYS A 1 222 ? 7.420 -2.910 34.507 1.00 79.00 222 LYS A N 1
ATOM 1807 C CA . LYS A 1 222 ? 8.802 -2.628 34.893 1.00 79.00 222 LYS A CA 1
ATOM 1808 C C . LYS A 1 222 ? 9.780 -3.566 34.170 1.00 79.00 222 LYS A C 1
ATOM 1810 O O . LYS A 1 222 ? 9.413 -4.720 33.927 1.00 79.00 222 LYS A O 1
ATOM 1815 N N . PRO A 1 223 ? 11.005 -3.110 33.848 1.00 74.38 223 PRO A N 1
ATOM 1816 C CA . PRO A 1 223 ? 11.976 -3.891 33.081 1.00 74.38 223 PRO A CA 1
ATOM 1817 C C . PRO A 1 223 ? 12.252 -5.285 33.655 1.00 74.38 223 PRO A C 1
ATOM 1819 O O . PRO A 1 223 ? 12.306 -6.248 32.891 1.00 74.38 223 PRO A O 1
ATOM 1822 N N . GLU A 1 224 ? 12.355 -5.416 34.984 1.00 76.12 224 GLU A N 1
ATOM 1823 C CA . GLU A 1 224 ? 12.584 -6.719 35.633 1.00 76.12 224 GLU A CA 1
ATOM 1824 C C . GLU A 1 224 ? 11.458 -7.719 35.312 1.00 76.12 224 GLU A C 1
ATOM 1826 O O . GLU A 1 224 ? 11.702 -8.841 34.872 1.00 76.12 224 GLU A O 1
ATOM 1831 N N . ILE A 1 225 ? 10.208 -7.264 35.438 1.00 71.62 225 ILE A N 1
ATOM 1832 C CA . ILE A 1 225 ? 9.003 -8.059 35.176 1.00 71.62 225 ILE A CA 1
ATOM 1833 C C . ILE A 1 225 ? 8.865 -8.369 33.682 1.00 71.62 225 ILE A C 1
ATOM 1835 O O . ILE A 1 225 ? 8.450 -9.461 33.301 1.00 71.62 225 ILE A O 1
ATOM 1839 N N . GLN A 1 226 ? 9.225 -7.417 32.820 1.00 67.06 226 GLN A N 1
ATOM 1840 C CA . GLN A 1 226 ? 9.205 -7.599 31.371 1.00 67.06 226 GLN A CA 1
ATOM 1841 C C . GLN A 1 226 ? 10.190 -8.696 30.929 1.00 67.06 226 GLN A C 1
ATOM 1843 O O . GLN A 1 226 ? 9.830 -9.519 30.090 1.00 67.06 226 GLN A O 1
ATOM 1848 N N . LYS A 1 227 ? 11.386 -8.757 31.530 1.00 66.19 227 LYS A N 1
ATOM 1849 C CA . LYS A 1 227 ? 12.404 -9.780 31.242 1.00 66.19 227 LYS A CA 1
ATOM 1850 C C . LYS A 1 227 ? 11.977 -11.179 31.702 1.00 66.19 227 LYS A C 1
ATOM 1852 O O . LYS A 1 227 ? 12.167 -12.141 30.966 1.00 66.19 227 LYS A O 1
ATOM 1857 N N . GLU A 1 228 ? 11.347 -11.287 32.875 1.00 63.19 228 GLU A N 1
ATOM 1858 C CA . GLU A 1 228 ? 10.753 -12.546 33.365 1.00 63.19 228 GLU A CA 1
ATOM 1859 C C . GLU A 1 228 ? 9.681 -13.078 32.395 1.00 63.19 228 GLU A C 1
ATOM 1861 O O . GLU A 1 228 ? 9.653 -14.264 32.083 1.00 63.19 228 GLU A O 1
ATOM 1866 N N . ILE A 1 229 ? 8.841 -12.189 31.851 1.00 58.38 229 ILE A N 1
ATOM 1867 C CA . ILE A 1 229 ? 7.804 -12.536 30.865 1.00 58.38 229 ILE A CA 1
ATOM 1868 C C . ILE A 1 229 ? 8.407 -13.010 29.533 1.00 58.38 229 ILE A C 1
ATOM 1870 O O . ILE A 1 229 ? 7.816 -13.846 28.853 1.00 58.38 229 ILE A O 1
ATOM 1874 N N . GLU A 1 230 ? 9.538 -12.444 29.117 1.00 54.09 230 GLU A N 1
ATOM 1875 C CA . GLU A 1 230 ? 10.155 -12.717 27.813 1.00 54.09 230 GLU A CA 1
ATOM 1876 C C . GLU A 1 230 ? 10.852 -14.083 27.739 1.00 54.09 230 GLU A C 1
ATOM 1878 O O . GLU A 1 230 ? 10.933 -14.646 26.648 1.00 54.09 230 GLU A O 1
ATOM 1883 N N . ASN A 1 231 ? 11.291 -14.636 28.872 1.00 53.88 231 ASN A N 1
ATOM 1884 C CA . ASN A 1 231 ? 12.082 -15.869 28.927 1.00 53.88 231 ASN A CA 1
ATOM 1885 C C . ASN A 1 231 ? 11.264 -17.179 28.823 1.00 53.88 231 ASN A C 1
ATOM 1887 O O . ASN A 1 231 ? 11.860 -18.223 28.583 1.00 53.88 231 ASN A O 1
ATOM 1891 N N . GLU A 1 232 ? 9.930 -17.157 28.961 1.00 49.50 232 GLU A N 1
ATOM 1892 C CA . GLU A 1 232 ? 9.094 -18.383 28.972 1.00 49.50 232 GLU A CA 1
ATOM 1893 C C . GLU A 1 232 ? 8.227 -18.617 27.716 1.00 49.50 232 GLU A C 1
ATOM 1895 O O . GLU A 1 232 ? 7.697 -19.711 27.521 1.00 49.50 232 GLU A O 1
ATOM 1900 N N . PHE A 1 233 ? 8.038 -17.629 26.835 1.00 47.25 233 PHE A N 1
ATOM 1901 C CA . PHE A 1 233 ? 7.158 -17.810 25.671 1.00 47.25 233 PHE A CA 1
ATOM 1902 C C . PHE A 1 233 ? 7.888 -18.468 24.487 1.00 47.25 233 PHE A C 1
ATOM 1904 O O . PHE A 1 233 ? 8.767 -17.853 23.884 1.00 47.25 233 PHE A O 1
ATOM 1911 N N . ASN A 1 234 ? 7.422 -19.647 24.044 1.00 43.78 234 ASN A N 1
ATOM 1912 C CA . ASN A 1 234 ? 7.677 -20.173 22.692 1.00 43.78 234 ASN A CA 1
ATOM 1913 C C . ASN A 1 234 ? 7.106 -19.194 21.643 1.00 43.78 234 ASN A C 1
ATOM 1915 O O . ASN A 1 234 ? 5.950 -19.262 21.221 1.00 43.78 234 ASN A O 1
ATOM 1919 N N . ARG A 1 235 ? 7.929 -18.208 21.276 1.00 48.22 235 ARG A N 1
ATOM 1920 C CA . ARG A 1 235 ? 7.560 -16.971 20.569 1.00 48.22 235 ARG A CA 1
ATOM 1921 C C . ARG A 1 235 ? 7.053 -17.206 19.138 1.00 48.22 235 ARG A C 1
ATOM 1923 O O . ARG A 1 235 ? 6.220 -16.442 18.654 1.00 48.22 235 ARG A O 1
ATOM 1930 N N . VAL A 1 236 ? 7.500 -18.277 18.480 1.00 41.72 236 VAL A N 1
ATOM 1931 C CA . VAL A 1 236 ? 7.263 -18.521 17.044 1.00 41.72 236 VAL A CA 1
ATOM 1932 C C . VAL A 1 236 ? 5.825 -18.974 16.745 1.00 41.72 236 VAL A C 1
ATOM 1934 O O . VAL A 1 236 ? 5.182 -18.394 15.867 1.00 41.72 236 VAL A O 1
ATOM 1937 N N . ASP A 1 237 ? 5.258 -19.909 17.515 1.00 39.72 237 ASP A N 1
ATOM 1938 C CA . ASP A 1 237 ? 3.864 -20.360 17.323 1.00 39.72 237 ASP A CA 1
ATOM 1939 C C . ASP A 1 237 ? 2.839 -19.265 17.643 1.00 39.72 237 ASP A C 1
ATOM 1941 O O . ASP A 1 237 ? 1.789 -19.159 17.002 1.00 39.72 237 ASP A O 1
ATOM 1945 N N . TRP A 1 238 ? 3.171 -18.370 18.578 1.00 41.41 238 TRP A N 1
ATOM 1946 C CA . TRP A 1 238 ? 2.350 -17.206 18.908 1.00 41.41 238 TRP A CA 1
ATOM 1947 C C . TRP A 1 238 ? 2.290 -16.179 17.761 1.00 41.41 238 TRP A C 1
ATOM 1949 O O . TRP A 1 238 ? 1.290 -15.467 17.587 1.00 41.41 238 TRP A O 1
ATOM 1959 N N . MET A 1 239 ? 3.337 -16.113 16.936 1.00 45.03 239 MET A N 1
ATOM 1960 C CA . MET A 1 239 ? 3.500 -15.119 15.874 1.00 45.03 239 MET A CA 1
ATOM 1961 C C . MET A 1 239 ? 2.880 -15.513 14.528 1.00 45.03 239 MET A C 1
ATOM 1963 O O . MET A 1 239 ? 2.608 -14.607 13.731 1.00 45.03 239 MET A O 1
ATOM 1967 N N . LYS A 1 240 ? 2.526 -16.788 14.303 1.00 48.38 240 LYS A N 1
ATOM 1968 C CA . LYS A 1 240 ? 1.854 -17.244 13.067 1.00 48.38 240 LYS A CA 1
ATOM 1969 C C . LYS A 1 240 ? 0.504 -16.541 12.834 1.00 48.38 240 LYS A C 1
ATOM 1971 O O . LYS A 1 240 ? -0.318 -16.514 13.750 1.00 48.38 240 LYS A O 1
ATOM 1976 N N . PRO A 1 241 ? 0.272 -15.911 11.664 1.00 51.59 241 PRO A N 1
ATOM 1977 C CA . PRO A 1 241 ? -0.887 -15.048 11.411 1.00 51.59 241 PRO A CA 1
ATOM 1978 C C . PRO A 1 241 ? -2.223 -15.792 11.583 1.00 51.59 241 PRO A C 1
ATOM 1980 O O . PRO A 1 241 ? -2.282 -17.008 11.463 1.00 51.59 241 PRO A O 1
ATOM 1983 N N . LEU A 1 242 ? -3.308 -15.053 11.868 1.00 61.91 242 LEU A N 1
ATOM 1984 C CA . LEU A 1 242 ? -4.663 -15.637 11.861 1.00 61.91 242 LEU A CA 1
ATOM 1985 C C . LEU A 1 242 ? -5.034 -16.114 10.453 1.00 61.91 242 LEU A C 1
ATOM 1987 O O . LEU A 1 242 ? -5.672 -17.143 10.294 1.00 61.91 242 LEU A O 1
ATOM 1991 N N . TRP A 1 243 ? -4.641 -15.330 9.454 1.00 76.94 243 TRP A N 1
ATOM 1992 C CA . TRP A 1 243 ? -4.889 -15.595 8.049 1.00 76.94 243 TRP A CA 1
ATOM 1993 C C . TRP A 1 243 ? -3.625 -16.185 7.444 1.00 76.94 243 TRP A C 1
ATOM 1995 O O . TRP A 1 243 ? -2.600 -15.502 7.355 1.00 76.94 243 TRP A O 1
ATOM 2005 N N . ASP A 1 244 ? -3.706 -17.447 7.061 1.00 84.44 244 ASP A N 1
ATOM 2006 C CA . ASP A 1 244 ? -2.615 -18.206 6.463 1.00 84.44 244 ASP A CA 1
ATOM 2007 C C . ASP A 1 244 ? -3.062 -18.741 5.090 1.00 84.44 244 ASP A C 1
ATOM 2009 O O . ASP A 1 244 ? -4.236 -18.594 4.718 1.00 84.44 244 ASP A O 1
ATOM 2013 N N . PHE A 1 245 ? -2.132 -19.301 4.319 1.00 94.00 245 PHE A N 1
ATOM 2014 C CA . PHE A 1 245 ? -2.414 -19.869 3.004 1.00 94.00 245 PHE A CA 1
ATOM 2015 C C . PHE A 1 245 ? -3.435 -21.005 3.084 1.00 94.00 245 PHE A C 1
ATOM 2017 O O . PHE A 1 245 ? -3.513 -21.719 4.092 1.00 94.00 245 PHE A O 1
ATOM 2024 N N . MET A 1 246 ? -4.197 -21.181 2.007 1.00 94.88 246 MET A N 1
ATOM 2025 C CA . MET A 1 246 ? -5.036 -22.357 1.815 1.00 94.88 246 MET A CA 1
ATOM 2026 C C . MET A 1 246 ? -4.283 -23.420 1.023 1.00 94.88 246 MET A C 1
ATOM 2028 O O . MET A 1 246 ? -3.571 -23.093 0.084 1.00 94.88 246 MET A O 1
ATOM 2032 N N . TRP A 1 247 ? -4.458 -24.686 1.384 1.00 95.31 247 TRP A N 1
ATOM 2033 C CA . TRP A 1 247 ? -3.916 -25.836 0.654 1.00 95.31 247 TRP A CA 1
ATOM 2034 C C . TRP A 1 247 ? -4.897 -26.427 -0.352 1.00 95.31 247 TRP A C 1
ATOM 2036 O O . TRP A 1 247 ? -4.573 -27.411 -0.996 1.00 95.31 247 TRP A O 1
ATOM 2046 N N . VAL A 1 248 ? -6.075 -25.820 -0.483 1.00 95.81 248 VAL A N 1
ATOM 2047 C CA . VAL A 1 248 ? -7.099 -26.060 -1.508 1.00 95.81 248 VAL A CA 1
ATOM 2048 C C . VAL A 1 248 ? -7.540 -24.697 -2.069 1.00 95.81 248 VAL A C 1
ATOM 2050 O O . VAL A 1 248 ? -7.372 -23.688 -1.374 1.00 95.81 248 VAL A O 1
ATOM 2053 N N . PRO A 1 249 ? -8.155 -24.627 -3.263 1.00 96.69 249 PRO A N 1
ATOM 2054 C CA . PRO A 1 249 ? -8.744 -23.395 -3.767 1.00 96.69 249 PRO A CA 1
ATOM 2055 C C . PRO A 1 249 ? -9.741 -22.766 -2.771 1.00 96.69 249 PRO A C 1
ATOM 2057 O O . PRO A 1 249 ? -10.590 -23.480 -2.222 1.00 96.69 249 PRO A O 1
ATOM 2060 N N . PRO A 1 250 ? -9.683 -21.442 -2.541 1.00 96.19 250 PRO A N 1
ATOM 2061 C CA . PRO A 1 250 ? -10.627 -20.729 -1.690 1.00 96.19 250 PRO A CA 1
ATOM 2062 C C . PRO A 1 250 ? -12.066 -20.820 -2.197 1.00 96.19 250 PRO A C 1
ATOM 2064 O O . PRO A 1 250 ? -12.327 -20.933 -3.396 1.00 96.19 250 PRO A O 1
ATOM 2067 N N . ARG A 1 251 ? -13.025 -20.695 -1.276 1.00 94.56 251 ARG A N 1
ATOM 2068 C CA . ARG A 1 251 ? -14.443 -20.543 -1.612 1.00 94.56 251 ARG A CA 1
ATOM 2069 C C . ARG A 1 251 ? -14.680 -19.222 -2.324 1.00 94.56 251 ARG A C 1
ATOM 2071 O O . ARG A 1 251 ? -14.217 -18.167 -1.884 1.00 94.56 251 ARG A O 1
ATOM 2078 N N . ASP A 1 252 ? -15.501 -19.279 -3.361 1.00 96.00 252 ASP A N 1
ATOM 2079 C CA . ASP A 1 252 ? -15.954 -18.088 -4.065 1.00 96.00 252 ASP A CA 1
ATOM 2080 C C . ASP A 1 252 ? -16.701 -17.133 -3.134 1.00 96.00 252 ASP A C 1
ATOM 2082 O O . ASP A 1 252 ? -17.554 -17.529 -2.334 1.00 96.00 252 ASP A O 1
ATOM 2086 N N . TRP A 1 253 ? -16.384 -15.850 -3.275 1.00 94.25 253 TRP A N 1
ATOM 2087 C CA . TRP A 1 253 ? -17.160 -14.760 -2.722 1.00 94.25 253 TRP A CA 1
ATOM 2088 C C . TRP A 1 253 ? -18.515 -14.696 -3.421 1.00 94.25 253 TRP A C 1
ATOM 2090 O O . TRP A 1 253 ? -18.616 -14.311 -4.586 1.00 94.25 253 TRP A O 1
ATOM 2100 N N . THR A 1 254 ? -19.553 -15.078 -2.686 1.00 90.81 254 THR A N 1
ATOM 2101 C CA . THR A 1 254 ? -20.969 -15.062 -3.095 1.00 90.81 254 THR A CA 1
ATOM 2102 C C . THR A 1 254 ? -21.777 -14.011 -2.329 1.00 90.81 254 THR A C 1
ATOM 2104 O O . THR A 1 254 ? -22.930 -13.741 -2.656 1.00 90.81 254 THR A O 1
ATOM 2107 N N . GLY A 1 255 ? -21.131 -13.341 -1.372 1.00 87.31 255 GLY A N 1
ATOM 2108 C CA . GLY A 1 255 ? -21.662 -12.220 -0.613 1.00 87.31 255 GLY A CA 1
ATOM 2109 C C . GLY A 1 255 ? -20.567 -11.545 0.214 1.00 87.31 255 GLY A C 1
ATOM 2110 O O . GLY A 1 255 ? -19.399 -11.925 0.184 1.00 87.31 255 GLY A O 1
ATOM 2111 N N . MET A 1 256 ? -20.937 -10.531 0.998 1.00 82.38 256 MET A N 1
ATOM 2112 C CA . MET A 1 256 ? -19.981 -9.723 1.776 1.00 82.38 256 MET A CA 1
ATOM 2113 C C . MET A 1 256 ? -19.203 -10.523 2.844 1.00 82.38 256 MET A C 1
ATOM 2115 O O . MET A 1 256 ? -18.070 -10.165 3.173 1.00 82.38 256 MET A O 1
ATOM 2119 N N . TYR A 1 257 ? -19.817 -11.579 3.382 1.00 79.50 257 TYR A N 1
ATOM 2120 C CA . TYR A 1 257 ? -19.295 -12.441 4.454 1.00 79.50 257 TYR A CA 1
ATOM 2121 C C . TYR A 1 257 ? -19.336 -13.928 4.063 1.00 79.50 257 TYR A C 1
ATOM 2123 O O . TYR A 1 257 ? -19.307 -14.804 4.922 1.00 79.50 257 TYR A O 1
ATOM 2131 N N . GLU A 1 258 ? -19.469 -14.207 2.766 1.00 81.25 258 GLU A N 1
ATOM 2132 C CA . GLU A 1 258 ? -19.669 -15.550 2.225 1.00 81.25 258 GLU A CA 1
ATOM 2133 C C . GLU A 1 258 ? -18.592 -15.799 1.172 1.00 81.25 258 GLU A C 1
ATOM 2135 O O . GLU A 1 258 ? -18.775 -15.436 0.014 1.00 81.25 258 GLU A O 1
ATOM 2140 N N . GLY A 1 259 ? -17.446 -16.346 1.587 1.00 86.38 259 GLY A N 1
ATOM 2141 C CA . GLY A 1 259 ? -16.304 -16.607 0.706 1.00 86.38 259 GLY A CA 1
ATOM 2142 C C . GLY A 1 259 ? -14.980 -16.784 1.452 1.00 86.38 259 GLY A C 1
ATOM 2143 O O . GLY A 1 259 ? -14.921 -16.729 2.687 1.00 86.38 259 GLY A O 1
ATOM 2144 N N . GLY A 1 260 ? -13.909 -17.013 0.697 1.00 90.38 260 GLY A N 1
ATOM 2145 C CA . GLY A 1 260 ? -12.556 -17.175 1.216 1.00 90.38 260 GLY A CA 1
ATOM 2146 C C . GLY A 1 260 ? -12.302 -18.561 1.810 1.00 90.38 260 GLY A C 1
ATOM 2147 O O . GLY A 1 260 ? -12.111 -19.523 1.077 1.00 90.38 260 GLY A O 1
ATOM 2148 N N . TYR A 1 261 ? -12.274 -18.671 3.135 1.00 86.12 261 TYR A N 1
ATOM 2149 C CA . TYR A 1 261 ? -11.960 -19.928 3.829 1.00 86.12 261 TYR A CA 1
ATOM 2150 C C . TYR A 1 261 ? -13.129 -20.927 3.830 1.00 86.12 261 TYR A C 1
ATOM 2152 O O . TYR A 1 261 ? -14.288 -20.540 3.662 1.00 86.12 261 TYR A O 1
ATOM 2160 N N . LEU A 1 262 ? -12.842 -22.219 4.031 1.00 83.50 262 LEU A N 1
ATOM 2161 C CA . LEU A 1 262 ? -13.836 -23.294 3.968 1.00 83.50 262 LEU A CA 1
ATOM 2162 C C . LEU A 1 262 ? -14.794 -23.289 5.161 1.00 83.50 262 LEU A C 1
ATOM 2164 O O . LEU A 1 262 ? -16.016 -23.374 4.989 1.00 83.50 262 LEU A O 1
ATOM 2168 N N . THR A 1 263 ? -14.242 -23.197 6.371 1.00 75.12 263 THR A N 1
ATOM 2169 C CA . THR A 1 263 ? -14.980 -23.342 7.623 1.00 75.12 263 THR A CA 1
ATOM 2170 C C . THR A 1 263 ? -15.931 -22.158 7.819 1.00 75.12 263 THR A C 1
ATOM 2172 O O . THR A 1 263 ? -15.505 -20.999 7.752 1.00 75.12 263 THR A O 1
ATOM 2175 N N . PRO A 1 264 ? -17.223 -22.397 8.128 1.00 66.50 264 PRO A N 1
ATOM 2176 C CA . PRO A 1 264 ? -18.197 -21.318 8.313 1.00 66.50 264 PRO A CA 1
ATOM 2177 C C . PRO A 1 264 ? -17.756 -20.270 9.341 1.00 66.50 264 PRO A C 1
ATOM 2179 O O . PRO A 1 264 ? -17.998 -19.077 9.170 1.00 66.50 264 PRO A O 1
ATOM 2182 N N . ARG A 1 265 ? -17.057 -20.708 10.398 1.00 66.06 265 ARG A N 1
ATOM 2183 C CA . ARG A 1 265 ? -16.555 -19.829 11.457 1.00 66.06 265 ARG A CA 1
ATOM 2184 C C . ARG A 1 265 ? -15.455 -18.887 10.969 1.00 66.06 265 ARG A C 1
ATOM 2186 O O . ARG A 1 265 ? -15.481 -17.721 11.350 1.00 66.06 265 ARG A O 1
ATOM 2193 N N . LEU A 1 266 ? -14.495 -19.365 10.174 1.00 67.38 266 LEU A N 1
ATOM 2194 C CA . LEU A 1 266 ? -13.417 -18.519 9.660 1.00 67.38 266 LEU A CA 1
ATOM 2195 C C . LEU A 1 266 ? -13.925 -17.633 8.516 1.00 67.38 266 LEU A C 1
ATOM 2197 O O . LEU A 1 266 ? -13.689 -16.428 8.544 1.00 67.38 266 LEU A O 1
ATOM 2201 N N . SER A 1 267 ? -14.713 -18.198 7.594 1.00 70.69 267 SER A N 1
ATOM 2202 C CA . SER A 1 267 ? -15.352 -17.462 6.492 1.00 70.69 267 SER A CA 1
ATOM 2203 C C . SER A 1 267 ? -16.214 -16.295 6.991 1.00 70.69 267 SER A C 1
ATOM 2205 O O . SER A 1 267 ? -16.056 -15.177 6.512 1.00 70.69 267 SER A O 1
ATOM 2207 N N . GLY A 1 268 ? -17.021 -16.492 8.044 1.00 63.66 268 GLY A N 1
ATOM 2208 C CA . GLY A 1 268 ? -17.844 -15.422 8.628 1.00 63.66 268 GLY A CA 1
ATOM 2209 C C . GLY A 1 268 ? -17.057 -14.293 9.319 1.00 63.66 268 GLY A C 1
ATOM 2210 O O . GLY A 1 268 ? -17.613 -13.225 9.584 1.00 63.66 268 GLY A O 1
ATOM 2211 N N . LEU A 1 269 ? -15.767 -14.496 9.618 1.00 67.25 269 LEU A N 1
ATOM 2212 C CA . LEU A 1 269 ? -14.864 -13.439 10.100 1.00 67.25 269 LEU A CA 1
ATOM 2213 C C . LEU A 1 269 ? -14.207 -12.669 8.948 1.00 67.25 269 LEU A C 1
ATOM 2215 O O . LEU A 1 269 ? -13.711 -11.554 9.151 1.00 67.25 269 LEU A O 1
ATOM 2219 N N . CYS A 1 270 ? -14.190 -13.252 7.752 1.00 73.19 270 CYS A N 1
ATOM 2220 C CA . CYS A 1 270 ? -13.678 -12.616 6.556 1.00 73.19 270 CYS A CA 1
ATOM 2221 C C . CYS A 1 270 ? -14.711 -11.639 6.000 1.00 73.19 270 CYS A C 1
ATOM 2223 O O . CYS A 1 270 ? -15.919 -11.854 6.041 1.00 73.19 270 CYS A O 1
ATOM 2225 N N . ARG A 1 271 ? -14.212 -10.522 5.479 1.00 80.94 271 ARG A N 1
ATOM 2226 C CA . ARG A 1 271 ? -15.036 -9.502 4.836 1.00 80.94 271 ARG A CA 1
ATOM 2227 C C . ARG A 1 271 ? -14.491 -9.276 3.445 1.00 80.94 271 ARG A C 1
ATOM 2229 O O . ARG A 1 271 ? -13.301 -8.979 3.321 1.00 80.94 271 ARG A O 1
ATOM 2236 N N . MET A 1 272 ? -15.361 -9.364 2.443 1.00 90.50 272 MET A N 1
ATOM 2237 C CA . MET A 1 272 ? -14.980 -9.126 1.054 1.00 90.50 272 MET A CA 1
ATOM 2238 C C . MET A 1 272 ? -14.470 -7.694 0.867 1.00 90.50 272 MET A C 1
ATOM 2240 O O . MET A 1 272 ? -13.484 -7.492 0.175 1.00 90.50 272 MET A O 1
ATOM 2244 N N . VAL A 1 273 ? -15.095 -6.704 1.521 1.00 92.25 273 VAL A N 1
ATOM 2245 C CA . VAL A 1 273 ? -14.639 -5.304 1.516 1.00 92.25 273 VAL A CA 1
ATOM 2246 C C . VAL A 1 273 ? -14.211 -4.865 2.920 1.00 92.25 273 VAL A C 1
ATOM 2248 O O . VAL A 1 273 ? -15.004 -4.793 3.862 1.00 92.25 273 VAL A O 1
ATOM 2251 N N . LYS A 1 274 ? -12.928 -4.541 3.080 1.00 84.12 274 LYS A N 1
ATOM 2252 C CA . LYS A 1 274 ? -12.354 -3.979 4.306 1.00 84.12 274 LYS A CA 1
ATOM 2253 C C . LYS A 1 274 ? -12.804 -2.533 4.489 1.00 84.12 274 LYS A C 1
ATOM 2255 O O . LYS A 1 274 ? -12.785 -1.734 3.558 1.00 84.12 274 LYS A O 1
ATOM 2260 N N . GLN A 1 275 ? -13.116 -2.182 5.739 1.00 81.19 275 GLN A N 1
ATOM 2261 C CA . GLN A 1 275 ? -13.459 -0.812 6.153 1.00 81.19 275 GLN A CA 1
ATOM 2262 C C . GLN A 1 275 ? -14.626 -0.189 5.365 1.00 81.19 275 GLN A C 1
ATOM 2264 O O . GLN A 1 275 ? -14.743 1.033 5.292 1.00 81.19 275 GLN A O 1
ATOM 2269 N N . SER A 1 276 ? -15.504 -1.022 4.803 1.00 82.50 276 SER A N 1
ATOM 2270 C CA . SER A 1 276 ? -16.715 -0.564 4.139 1.00 82.50 276 SER A CA 1
ATOM 2271 C C . SER A 1 276 ? -17.606 0.229 5.089 1.00 82.50 276 SER A C 1
ATOM 2273 O O . SER A 1 276 ? -17.677 -0.027 6.295 1.00 82.50 276 SER A O 1
ATOM 2275 N N . THR A 1 277 ? -18.311 1.204 4.526 1.00 85.19 277 THR A N 1
ATOM 2276 C CA . THR A 1 277 ? -19.388 1.892 5.240 1.00 85.19 277 THR A CA 1
ATOM 2277 C C . THR A 1 277 ? -20.675 1.074 5.152 1.00 85.19 277 THR A C 1
ATOM 2279 O O . THR A 1 277 ? -20.869 0.333 4.192 1.00 85.19 277 THR A O 1
ATOM 2282 N N . PHE A 1 278 ? -21.608 1.283 6.085 1.00 82.50 278 PHE A N 1
ATOM 2283 C CA . PHE A 1 278 ? -22.936 0.654 6.031 1.00 82.50 278 PHE A CA 1
ATOM 2284 C C . PHE A 1 278 ? -23.629 0.850 4.669 1.00 82.50 278 PHE A C 1
ATOM 2286 O O . PHE A 1 278 ? -24.150 -0.096 4.087 1.00 82.50 278 PHE A O 1
ATOM 2293 N N . LYS A 1 279 ? -23.565 2.071 4.120 1.00 87.81 279 LYS A N 1
ATOM 2294 C CA . LYS A 1 279 ? -24.151 2.402 2.814 1.00 87.81 279 LYS A CA 1
ATOM 2295 C C . LYS A 1 279 ? -23.480 1.650 1.661 1.00 87.81 279 LYS A C 1
ATOM 2297 O O . LYS A 1 279 ? -24.143 1.270 0.705 1.00 87.81 279 LYS A O 1
ATOM 2302 N N . GLN A 1 280 ? -22.167 1.447 1.736 1.00 93.19 280 GLN A N 1
ATOM 2303 C CA . GLN A 1 280 ? -21.445 0.675 0.729 1.00 93.19 280 GLN A CA 1
ATOM 2304 C C . GLN A 1 280 ? -21.837 -0.804 0.786 1.00 93.19 280 GLN A C 1
ATOM 2306 O O . GLN A 1 280 ? -22.113 -1.401 -0.247 1.00 93.19 280 GLN A O 1
ATOM 2311 N N . GLU A 1 281 ? -21.922 -1.375 1.988 1.00 89.12 281 GLU A N 1
ATOM 2312 C CA . GLU A 1 281 ? -22.352 -2.765 2.190 1.00 89.12 281 GLU A CA 1
ATOM 2313 C C . GLU A 1 281 ? -23.769 -3.009 1.678 1.00 89.12 281 GLU A C 1
ATOM 2315 O O . GLU A 1 281 ? -24.038 -4.039 1.069 1.00 89.12 281 GLU A O 1
ATOM 2320 N N . GLU A 1 282 ? -24.668 -2.050 1.886 1.00 91.88 282 GLU A N 1
ATOM 2321 C CA . GLU A 1 282 ? -26.017 -2.093 1.334 1.00 91.88 282 GLU A CA 1
ATOM 2322 C C . GLU A 1 282 ? -26.021 -2.135 -0.197 1.00 91.88 282 GLU A C 1
ATOM 2324 O O . GLU A 1 282 ? -26.704 -2.971 -0.786 1.00 91.88 282 GLU A O 1
ATOM 2329 N N . GLN A 1 283 ? -25.229 -1.279 -0.847 1.00 95.06 283 GLN A N 1
ATOM 2330 C CA . GLN A 1 283 ? -25.127 -1.263 -2.308 1.00 95.06 283 GLN A CA 1
ATOM 2331 C C . GLN A 1 283 ? -24.529 -2.561 -2.854 1.00 95.06 283 GLN A C 1
ATOM 2333 O O . GLN A 1 283 ? -25.076 -3.114 -3.802 1.00 95.06 283 GLN A O 1
ATOM 2338 N N . ILE A 1 284 ? -23.479 -3.082 -2.214 1.00 95.44 284 ILE A N 1
ATOM 2339 C CA . ILE A 1 284 ? -22.862 -4.364 -2.580 1.00 95.44 284 ILE A CA 1
ATOM 2340 C C . ILE A 1 284 ? -23.874 -5.503 -2.453 1.00 95.44 284 ILE A C 1
ATOM 2342 O O . ILE A 1 284 ? -23.994 -6.313 -3.366 1.00 95.44 284 ILE A O 1
ATOM 2346 N N . ARG A 1 285 ? -24.640 -5.558 -1.355 1.00 94.19 285 ARG A N 1
ATOM 2347 C CA . ARG A 1 285 ? -25.686 -6.575 -1.166 1.00 94.19 285 ARG A CA 1
ATOM 2348 C C . ARG A 1 285 ? -26.708 -6.537 -2.301 1.00 94.19 285 ARG A C 1
ATOM 2350 O O . ARG A 1 285 ? -27.040 -7.576 -2.855 1.00 94.19 285 ARG A O 1
ATOM 2357 N N . ASN A 1 286 ? -27.152 -5.341 -2.682 1.00 96.19 286 ASN A N 1
ATOM 2358 C CA . ASN A 1 286 ? -28.087 -5.167 -3.792 1.00 96.19 286 ASN A CA 1
ATOM 2359 C C . ASN A 1 286 ? -27.486 -5.610 -5.134 1.00 96.19 286 ASN A C 1
ATOM 2361 O O . ASN A 1 286 ? -28.206 -6.150 -5.970 1.00 96.19 286 ASN A O 1
ATOM 2365 N N . ASP A 1 287 ? -26.189 -5.390 -5.348 1.00 97.06 287 ASP A N 1
ATOM 2366 C CA . ASP A 1 287 ? -25.496 -5.837 -6.558 1.00 97.06 287 ASP A CA 1
ATOM 2367 C C . ASP A 1 287 ? -25.435 -7.374 -6.625 1.00 97.06 287 ASP A C 1
ATOM 2369 O O . ASP A 1 287 ? -25.720 -7.942 -7.678 1.00 97.06 287 ASP A O 1
ATOM 2373 N N . PHE A 1 288 ? -25.160 -8.054 -5.504 1.00 95.94 288 PHE A N 1
ATOM 2374 C CA . PHE A 1 288 ? -25.226 -9.521 -5.421 1.00 95.94 288 PHE A CA 1
ATOM 2375 C C . PHE A 1 288 ? -26.638 -10.055 -5.672 1.00 95.94 288 PHE A C 1
ATOM 2377 O O . PHE A 1 288 ? -26.796 -10.981 -6.461 1.00 95.94 288 PHE A O 1
ATOM 2384 N N . GLU A 1 289 ? -27.672 -9.453 -5.079 1.00 95.94 289 GLU A N 1
ATOM 2385 C CA . GLU A 1 289 ? -29.066 -9.857 -5.322 1.00 95.94 289 GLU A CA 1
ATOM 2386 C C . GLU A 1 289 ? -29.467 -9.703 -6.796 1.00 95.94 289 GLU A C 1
ATOM 2388 O O . GLU A 1 289 ? -30.126 -10.575 -7.366 1.00 95.94 289 GLU A O 1
ATOM 2393 N N . LYS A 1 290 ? -29.040 -8.615 -7.449 1.00 95.94 290 LYS A N 1
ATOM 2394 C CA . LYS A 1 290 ? -29.272 -8.406 -8.886 1.00 95.94 290 LYS A CA 1
ATOM 2395 C C . LYS A 1 290 ? -28.554 -9.447 -9.737 1.00 95.94 290 LYS A C 1
ATOM 2397 O O . LYS A 1 290 ? -29.176 -10.020 -10.626 1.00 95.94 290 LYS A O 1
ATOM 2402 N N . ALA A 1 291 ? -27.278 -9.702 -9.456 1.00 95.12 291 ALA A N 1
ATOM 2403 C CA . ALA A 1 291 ? -26.487 -10.685 -10.189 1.00 95.12 291 ALA A CA 1
ATOM 2404 C C . ALA A 1 291 ? -27.037 -12.110 -10.005 1.00 95.12 291 ALA A C 1
ATOM 2406 O O . ALA A 1 291 ? -27.169 -12.853 -10.975 1.00 95.12 291 ALA A O 1
ATOM 2407 N N . LYS A 1 292 ? -27.474 -12.458 -8.788 1.00 94.06 292 LYS A N 1
ATOM 2408 C CA . LYS A 1 292 ? -28.079 -13.757 -8.474 1.00 94.06 292 LYS A CA 1
ATOM 2409 C C . LYS A 1 292 ? -29.344 -14.022 -9.291 1.00 94.06 292 LYS A C 1
ATOM 2411 O O . LYS A 1 292 ? -29.529 -15.137 -9.769 1.00 94.06 292 LYS A O 1
ATOM 2416 N N . ARG A 1 293 ? -30.183 -13.002 -9.523 1.00 95.19 293 ARG A N 1
ATOM 2417 C CA . ARG A 1 293 ? -31.363 -13.106 -10.413 1.00 95.19 293 ARG A CA 1
ATOM 2418 C C . ARG A 1 293 ? -30.998 -13.395 -11.871 1.00 95.19 293 ARG A C 1
ATOM 2420 O O . ARG A 1 293 ? -31.831 -13.908 -12.603 1.00 95.19 293 ARG A O 1
ATOM 2427 N N . GLN A 1 294 ? -29.776 -13.065 -12.279 1.00 93.94 294 GLN A N 1
ATOM 2428 C CA . GLN A 1 294 ? -29.230 -13.328 -13.611 1.00 93.94 294 GLN A CA 1
ATOM 2429 C C . GLN A 1 294 ? -28.387 -14.615 -13.653 1.00 93.94 294 GLN A C 1
ATOM 2431 O O . GLN A 1 294 ? -27.738 -14.881 -14.658 1.00 93.94 294 GLN A O 1
ATOM 2436 N N . GLY A 1 295 ? -28.353 -15.399 -12.566 1.00 93.81 295 GLY A N 1
ATOM 2437 C CA . GLY A 1 295 ? -27.544 -16.618 -12.481 1.00 93.81 295 GLY A CA 1
ATOM 2438 C C . GLY A 1 295 ? -26.032 -16.369 -12.435 1.00 93.81 295 GLY A C 1
ATOM 2439 O O . GLY A 1 295 ? -25.262 -17.257 -12.783 1.00 93.81 295 GLY A O 1
ATOM 2440 N N . THR A 1 296 ? -25.592 -15.173 -12.032 1.00 95.56 296 THR A N 1
ATOM 2441 C CA . THR A 1 296 ? -24.172 -14.785 -12.014 1.00 95.56 296 THR A CA 1
ATOM 2442 C C . THR A 1 296 ? -23.781 -14.070 -10.715 1.00 95.56 296 THR A C 1
ATOM 2444 O O . THR A 1 296 ? -24.575 -13.947 -9.780 1.00 95.56 296 THR A O 1
ATOM 2447 N N . LEU A 1 297 ? -22.537 -13.595 -10.643 1.00 96.88 297 LEU A N 1
ATOM 2448 C CA . LEU A 1 297 ? -22.010 -12.753 -9.570 1.00 96.88 297 LEU A CA 1
ATOM 2449 C C . LEU A 1 297 ? -21.659 -11.359 -10.111 1.00 96.88 297 LEU A C 1
ATOM 2451 O O . LEU A 1 297 ? -21.425 -11.196 -11.310 1.00 96.88 297 LEU A O 1
ATOM 2455 N N . PRO A 1 298 ? -21.584 -10.327 -9.250 1.00 97.94 298 PRO A N 1
ATOM 2456 C CA . PRO A 1 298 ? -21.077 -9.028 -9.669 1.00 97.94 298 PRO A CA 1
ATOM 2457 C C . PRO A 1 298 ? -19.680 -9.156 -10.291 1.00 97.94 298 PRO A C 1
ATOM 2459 O O . PRO A 1 298 ? -18.838 -9.889 -9.773 1.00 97.94 298 PRO A O 1
ATOM 2462 N N . LYS A 1 299 ? -19.398 -8.403 -11.361 1.00 97.94 299 LYS A N 1
ATOM 2463 C CA . LYS A 1 299 ? -18.124 -8.489 -12.105 1.00 97.94 299 LYS A CA 1
ATOM 2464 C C . LYS A 1 299 ? -16.884 -8.336 -11.214 1.00 97.94 299 LYS A C 1
ATOM 2466 O O . LYS A 1 299 ? -15.929 -9.091 -11.349 1.00 97.94 299 LYS A O 1
ATOM 2471 N N . TYR A 1 300 ? -16.917 -7.416 -10.249 1.00 97.94 300 TYR A N 1
ATOM 2472 C CA . TYR A 1 300 ? -15.817 -7.246 -9.291 1.00 97.94 300 TYR A CA 1
ATOM 2473 C C . TYR A 1 300 ? -15.613 -8.473 -8.379 1.00 97.94 300 TYR A C 1
ATOM 2475 O O . TYR A 1 300 ? -14.489 -8.737 -7.963 1.00 97.94 300 TYR A O 1
ATOM 2483 N N . ALA A 1 301 ? -16.672 -9.233 -8.076 1.00 98.06 301 ALA A N 1
ATOM 2484 C CA . ALA A 1 301 ? -16.584 -10.472 -7.305 1.00 98.06 301 ALA A CA 1
ATOM 2485 C C . ALA A 1 301 ? -16.067 -11.624 -8.177 1.00 98.06 301 ALA A C 1
ATOM 2487 O O . ALA A 1 301 ? -15.242 -12.401 -7.712 1.00 98.06 301 ALA A O 1
ATOM 2488 N N . LEU A 1 302 ? -16.468 -11.690 -9.454 1.00 98.25 302 LEU A N 1
ATOM 2489 C CA . LEU A 1 302 ? -15.902 -12.635 -10.426 1.00 98.25 302 LEU A CA 1
ATOM 2490 C C . LEU A 1 302 ? -14.386 -12.445 -10.577 1.00 98.25 302 LEU A C 1
ATOM 2492 O O . LEU A 1 302 ? -13.646 -13.420 -10.495 1.00 98.25 302 LEU A O 1
ATOM 2496 N N . ALA A 1 303 ? -13.917 -11.199 -10.706 1.00 98.50 303 ALA A N 1
ATOM 2497 C CA . ALA A 1 303 ? -12.487 -10.894 -10.785 1.00 98.50 303 ALA A CA 1
ATOM 2498 C C . ALA A 1 303 ? -11.738 -11.289 -9.498 1.00 98.50 303 ALA A C 1
ATOM 2500 O O . ALA A 1 303 ? -10.662 -11.881 -9.556 1.00 98.50 303 ALA A O 1
ATOM 2501 N N . LEU A 1 304 ? -12.323 -11.009 -8.325 1.00 98.25 304 LEU A N 1
ATOM 2502 C CA . LEU A 1 304 ? -11.757 -11.401 -7.028 1.00 98.25 304 LEU A CA 1
ATOM 2503 C C . LEU A 1 304 ? -11.659 -12.922 -6.881 1.00 98.25 304 LEU A C 1
ATOM 2505 O O . LEU A 1 304 ? -10.645 -13.431 -6.406 1.00 98.25 304 LEU A O 1
ATOM 2509 N N . ASN A 1 305 ? -12.697 -13.634 -7.318 1.00 98.38 305 ASN A N 1
ATOM 2510 C CA . ASN A 1 305 ? -12.756 -15.090 -7.301 1.00 98.38 305 ASN A CA 1
ATOM 2511 C C . ASN A 1 305 ? -11.747 -15.715 -8.265 1.00 98.38 305 ASN A C 1
ATOM 2513 O O . ASN A 1 305 ? -11.107 -16.702 -7.913 1.00 98.38 305 ASN A O 1
ATOM 2517 N N . ALA A 1 306 ? -11.561 -15.123 -9.445 1.00 98.44 306 ALA A N 1
ATOM 2518 C CA . ALA A 1 306 ? -10.535 -15.549 -10.386 1.00 98.44 306 ALA A CA 1
ATOM 2519 C C . ALA A 1 306 ? -9.129 -15.402 -9.778 1.00 98.44 306 ALA A C 1
ATOM 2521 O O . ALA A 1 306 ? -8.367 -16.361 -9.784 1.00 98.44 306 ALA A O 1
ATOM 2522 N N . LEU A 1 307 ? -8.827 -14.257 -9.153 1.00 98.00 307 LEU A N 1
ATOM 2523 C CA . LEU A 1 307 ? -7.522 -14.004 -8.533 1.00 98.00 307 LEU A CA 1
ATOM 2524 C C . LEU A 1 307 ? -7.211 -14.928 -7.349 1.00 98.00 307 LEU A C 1
ATOM 2526 O O . LEU A 1 307 ? -6.087 -15.398 -7.214 1.00 98.00 307 LEU A O 1
ATOM 2530 N N . GLN A 1 308 ? -8.186 -15.219 -6.484 1.00 97.00 308 GLN A N 1
ATOM 2531 C CA . GLN A 1 308 ? -7.942 -16.114 -5.345 1.00 97.00 308 GLN A CA 1
ATOM 2532 C C . GLN A 1 308 ? -7.841 -17.596 -5.736 1.00 97.00 308 GLN A C 1
ATOM 2534 O O . GLN A 1 308 ? -7.386 -18.401 -4.927 1.00 97.00 308 GLN A O 1
ATOM 2539 N N . LYS A 1 309 ? -8.262 -17.965 -6.953 1.00 97.75 309 LYS A N 1
ATOM 2540 C CA . LYS A 1 309 ? -8.164 -19.334 -7.483 1.00 97.75 309 LYS A CA 1
ATOM 2541 C C . LYS A 1 309 ? -6.814 -19.648 -8.127 1.00 97.75 309 LYS A C 1
ATOM 2543 O O . LYS A 1 309 ? -6.580 -20.815 -8.427 1.00 97.75 309 LYS A O 1
ATOM 2548 N N . VAL A 1 310 ? -5.932 -18.658 -8.271 1.00 98.25 310 VAL A N 1
ATOM 2549 C CA . VAL A 1 310 ? -4.582 -18.848 -8.818 1.00 98.25 310 VAL A CA 1
ATOM 2550 C C . VAL A 1 310 ? -3.745 -19.707 -7.857 1.00 98.25 310 VAL A C 1
ATOM 2552 O O . VAL A 1 310 ? -3.548 -19.298 -6.706 1.00 98.25 310 VAL A O 1
ATOM 2555 N N . PRO A 1 311 ? -3.267 -20.889 -8.285 1.00 98.00 311 PRO A N 1
ATOM 2556 C CA . PRO A 1 311 ? -2.393 -21.732 -7.482 1.00 98.00 311 PRO A CA 1
ATOM 2557 C C . PRO A 1 311 ? -0.952 -21.194 -7.480 1.00 98.00 311 PRO A C 1
ATOM 2559 O O . PRO A 1 311 ? -0.389 -20.831 -8.512 1.00 98.00 311 PRO A O 1
ATOM 2562 N N . LEU A 1 312 ? -0.327 -21.171 -6.306 1.00 98.50 312 LEU A N 1
ATOM 2563 C CA . LEU A 1 312 ? 1.025 -20.654 -6.085 1.00 98.50 312 LEU A CA 1
ATOM 2564 C C . LEU A 1 312 ? 1.923 -21.716 -5.446 1.00 98.50 312 LEU A C 1
ATOM 2566 O O . LEU A 1 312 ? 1.446 -22.630 -4.770 1.00 98.50 312 LEU A O 1
ATOM 2570 N N . LYS A 1 313 ? 3.235 -21.566 -5.627 1.00 97.94 313 LYS A N 1
ATOM 2571 C CA . LYS A 1 313 ? 4.273 -22.345 -4.933 1.00 97.94 313 LYS A CA 1
ATOM 2572 C C . LYS A 1 313 ? 5.375 -21.423 -4.407 1.00 97.94 313 LYS A C 1
ATOM 2574 O O . LYS A 1 313 ? 5.521 -20.289 -4.868 1.00 97.94 313 LYS A O 1
ATOM 2579 N N . ILE A 1 314 ? 6.127 -21.902 -3.415 1.00 98.19 314 ILE A N 1
ATOM 2580 C CA . ILE A 1 314 ? 7.260 -21.162 -2.851 1.00 98.19 314 ILE A CA 1
ATOM 2581 C C . ILE A 1 314 ? 8.508 -21.394 -3.709 1.00 98.19 314 ILE A C 1
ATOM 2583 O O . ILE A 1 314 ? 8.847 -22.532 -4.024 1.00 98.19 314 ILE A O 1
ATOM 2587 N N . ASN A 1 315 ? 9.223 -20.320 -4.037 1.00 97.88 315 ASN A N 1
ATOM 2588 C CA . ASN A 1 315 ? 10.577 -20.375 -4.569 1.00 97.88 315 ASN A CA 1
ATOM 2589 C C . ASN A 1 315 ? 11.556 -20.708 -3.433 1.00 97.88 315 ASN A C 1
ATOM 2591 O O . ASN A 1 315 ? 12.051 -19.817 -2.739 1.00 97.88 315 ASN A O 1
ATOM 2595 N N . GLN A 1 316 ? 11.794 -22.001 -3.213 1.00 97.50 316 GLN A N 1
ATOM 2596 C CA . GLN A 1 316 ? 12.635 -22.486 -2.119 1.00 97.50 316 GLN A CA 1
ATOM 2597 C C . GLN A 1 316 ? 14.051 -21.892 -2.165 1.00 97.50 316 GLN A C 1
ATOM 2599 O O . GLN A 1 316 ? 14.537 -21.414 -1.139 1.00 97.50 316 GLN A O 1
ATOM 2604 N N . ARG A 1 317 ? 14.673 -21.846 -3.350 1.00 96.38 317 ARG A N 1
ATOM 2605 C CA . ARG A 1 317 ? 16.041 -21.338 -3.528 1.00 96.38 317 ARG A CA 1
ATOM 2606 C C . ARG A 1 317 ? 16.169 -19.889 -3.053 1.00 96.38 317 ARG A C 1
ATOM 2608 O O . ARG A 1 317 ? 17.105 -19.551 -2.335 1.00 96.38 317 ARG A O 1
ATOM 2615 N N . LEU A 1 318 ? 15.190 -19.044 -3.374 1.00 97.75 318 LEU A N 1
ATOM 2616 C CA . LEU A 1 318 ? 15.189 -17.639 -2.950 1.00 97.75 318 LEU A CA 1
ATOM 2617 C C . LEU A 1 318 ? 14.902 -17.471 -1.454 1.00 97.75 318 LEU A C 1
ATOM 2619 O O . LEU A 1 318 ? 15.428 -16.550 -0.828 1.00 97.75 318 LEU A O 1
ATOM 2623 N N . VAL A 1 319 ? 14.109 -18.359 -0.848 1.00 98.38 319 VAL A N 1
ATOM 2624 C CA . VAL A 1 319 ? 13.922 -18.364 0.614 1.00 98.38 319 VAL A CA 1
ATOM 2625 C C . VAL A 1 319 ? 15.236 -18.680 1.325 1.00 98.38 319 VAL A C 1
ATOM 2627 O O . VAL A 1 319 ? 15.573 -18.009 2.301 1.00 98.38 319 VAL A O 1
ATOM 2630 N N . GLU A 1 320 ? 15.983 -19.667 0.831 1.00 97.88 320 GLU A N 1
ATOM 2631 C CA . GLU A 1 320 ? 17.278 -20.073 1.387 1.00 97.88 320 GLU A CA 1
ATOM 2632 C C . GLU A 1 320 ? 18.326 -18.961 1.257 1.00 97.88 320 GLU A C 1
ATOM 2634 O O . GLU A 1 320 ? 18.984 -18.637 2.246 1.00 97.88 320 GLU A O 1
ATOM 2639 N N . ILE A 1 321 ? 18.409 -18.297 0.100 1.00 97.75 321 ILE A N 1
ATOM 2640 C CA . ILE A 1 321 ? 19.339 -17.174 -0.119 1.00 97.75 321 ILE A CA 1
ATOM 2641 C C . ILE A 1 321 ? 18.974 -15.972 0.764 1.00 97.75 321 ILE A C 1
ATOM 2643 O O . ILE A 1 321 ? 19.841 -15.376 1.404 1.00 97.75 321 ILE A O 1
ATOM 2647 N N . VAL A 1 322 ? 17.684 -15.632 0.888 1.00 97.38 322 VAL A N 1
ATOM 2648 C CA . VAL A 1 322 ? 17.247 -14.575 1.819 1.00 97.38 322 VAL A CA 1
ATOM 2649 C C . VAL A 1 322 ? 17.593 -14.935 3.267 1.00 97.38 322 VAL A C 1
ATOM 2651 O O . VAL A 1 322 ? 18.041 -14.071 4.026 1.00 97.38 322 VAL A O 1
ATOM 2654 N N . GLU A 1 323 ? 17.409 -16.196 3.667 1.00 97.06 323 GLU A N 1
ATOM 2655 C CA . GLU A 1 323 ? 17.802 -16.675 4.994 1.00 97.06 323 GLU A CA 1
ATOM 2656 C C . GLU A 1 323 ? 19.322 -16.608 5.200 1.00 97.06 323 GLU A C 1
ATOM 2658 O O . GLU A 1 323 ? 19.758 -16.225 6.289 1.00 97.06 323 GLU A O 1
ATOM 2663 N N . TYR A 1 324 ? 20.120 -16.926 4.178 1.00 96.75 324 TYR A N 1
ATOM 2664 C CA . TYR A 1 324 ? 21.576 -16.788 4.189 1.00 96.75 324 TYR A CA 1
ATOM 2665 C C . TYR A 1 324 ? 21.991 -15.329 4.409 1.00 96.75 324 TYR A C 1
ATOM 2667 O O . TYR A 1 324 ? 22.707 -15.043 5.375 1.00 96.75 324 TYR A O 1
ATOM 2675 N N . CYS A 1 325 ? 21.479 -14.388 3.605 1.00 95.81 325 CYS A N 1
ATOM 2676 C CA . CYS A 1 325 ? 21.770 -12.960 3.778 1.00 95.81 325 CYS A CA 1
ATOM 2677 C C . CYS A 1 325 ? 21.358 -12.480 5.177 1.00 95.81 325 CYS A C 1
ATOM 2679 O O . CYS A 1 325 ? 22.106 -11.783 5.863 1.00 95.81 325 CYS A O 1
ATOM 2681 N N . TRP A 1 326 ? 20.182 -12.911 5.644 1.00 94.31 326 TRP A N 1
ATOM 2682 C CA . TRP A 1 326 ? 19.680 -12.574 6.972 1.00 94.31 326 TRP A CA 1
ATOM 2683 C C . TRP A 1 326 ? 20.559 -13.121 8.102 1.00 94.31 326 TRP A C 1
ATOM 2685 O O . TRP A 1 326 ? 20.803 -12.413 9.083 1.00 94.31 326 TRP A O 1
ATOM 2695 N N . LYS A 1 327 ? 21.036 -14.368 8.007 1.00 93.12 327 LYS A N 1
ATOM 2696 C CA . LYS A 1 327 ? 21.892 -14.999 9.025 1.00 93.12 327 LYS A CA 1
ATOM 2697 C C . LYS A 1 327 ? 23.269 -14.349 9.088 1.00 93.12 327 LYS A C 1
ATOM 2699 O O . LYS A 1 327 ? 23.713 -14.066 10.198 1.00 93.12 327 LYS A O 1
ATOM 2704 N N . ASN A 1 328 ? 23.851 -14.023 7.938 1.00 92.44 328 ASN A N 1
ATOM 2705 C CA . ASN A 1 328 ? 25.200 -13.466 7.815 1.00 92.44 328 ASN A CA 1
ATOM 2706 C C . ASN A 1 328 ? 25.266 -11.929 7.882 1.00 92.44 328 ASN A C 1
ATOM 2708 O O . ASN A 1 328 ? 26.304 -11.352 7.582 1.00 92.44 328 ASN A O 1
ATOM 2712 N N . ASP A 1 329 ? 24.175 -11.251 8.265 1.00 89.31 329 ASP A N 1
ATOM 2713 C CA . ASP A 1 329 ? 24.120 -9.781 8.368 1.00 89.31 329 ASP A CA 1
ATOM 2714 C C . ASP A 1 329 ? 24.410 -9.049 7.038 1.00 89.31 329 ASP A C 1
ATOM 2716 O O . ASP A 1 329 ? 24.753 -7.865 7.027 1.00 89.31 329 ASP A O 1
ATOM 2720 N N . ILE A 1 330 ? 24.195 -9.725 5.905 1.00 91.12 330 ILE A N 1
ATOM 2721 C CA . ILE A 1 330 ? 24.387 -9.159 4.571 1.00 91.12 330 ILE A CA 1
ATOM 2722 C C . ILE A 1 330 ? 23.166 -8.314 4.218 1.00 91.12 330 ILE A C 1
ATOM 2724 O O . ILE A 1 330 ? 22.038 -8.806 4.101 1.00 91.12 330 ILE A O 1
ATOM 2728 N N . ARG A 1 331 ? 23.383 -7.009 4.060 1.00 85.50 331 ARG A N 1
ATOM 2729 C CA . ARG A 1 331 ? 22.314 -6.057 3.770 1.00 85.50 331 ARG A CA 1
ATOM 2730 C C . ARG A 1 331 ? 22.189 -5.823 2.269 1.00 85.50 331 ARG A C 1
ATOM 2732 O O . ARG A 1 331 ? 22.957 -5.063 1.694 1.00 85.50 331 ARG A O 1
ATOM 2739 N N . VAL A 1 332 ? 21.150 -6.396 1.671 1.00 90.56 332 VAL A N 1
ATOM 2740 C CA . VAL A 1 332 ? 20.867 -6.258 0.237 1.00 90.56 332 VAL A CA 1
ATOM 2741 C C . VAL A 1 332 ? 19.911 -5.091 -0.017 1.00 90.56 332 VAL A C 1
ATOM 2743 O O . VAL A 1 332 ? 18.702 -5.183 0.192 1.00 90.56 332 VAL A O 1
ATOM 2746 N N . GLY A 1 333 ? 20.445 -3.958 -0.460 1.00 82.00 333 GLY A N 1
ATOM 2747 C CA . GLY A 1 333 ? 19.645 -2.771 -0.754 1.00 82.00 333 GLY A CA 1
ATOM 2748 C C . GLY A 1 333 ? 19.044 -2.078 0.482 1.00 82.00 333 GLY A C 1
ATOM 2749 O O . GLY A 1 333 ? 19.196 -2.473 1.641 1.00 82.00 333 GLY A O 1
ATOM 2750 N N . SER A 1 334 ? 18.345 -0.967 0.239 1.00 74.75 334 SER A N 1
ATOM 2751 C CA . SER A 1 334 ? 17.890 -0.069 1.313 1.00 74.75 334 SER A CA 1
ATOM 2752 C C . SER A 1 334 ? 16.680 -0.586 2.099 1.00 74.75 334 SER A C 1
ATOM 2754 O O . SER A 1 334 ? 16.530 -0.229 3.272 1.00 74.75 334 SER A O 1
ATOM 2756 N N . LYS A 1 335 ? 15.838 -1.418 1.468 1.00 82.69 335 LYS A N 1
ATOM 2757 C CA . LYS A 1 335 ? 14.576 -1.940 2.021 1.00 82.69 335 LYS A CA 1
ATOM 2758 C C . LYS A 1 335 ? 14.707 -3.286 2.737 1.00 82.69 335 LYS A C 1
ATOM 2760 O O . LYS A 1 335 ? 13.745 -3.713 3.372 1.00 82.69 335 LYS A O 1
ATOM 2765 N N . PHE A 1 336 ? 15.852 -3.963 2.639 1.00 89.75 336 PHE A N 1
ATOM 2766 C CA . PHE A 1 336 ? 16.043 -5.221 3.352 1.00 89.75 336 PHE A CA 1
ATOM 2767 C C . PHE A 1 336 ? 16.031 -4.987 4.871 1.00 89.75 336 PHE A C 1
ATOM 2769 O O . PHE A 1 336 ? 16.636 -4.010 5.335 1.00 89.75 336 PHE A O 1
ATOM 2776 N N . PRO A 1 337 ? 15.322 -5.819 5.660 1.00 86.94 337 PRO A N 1
ATOM 2777 C CA . PRO A 1 337 ? 15.108 -5.529 7.070 1.00 86.94 337 PRO A CA 1
ATOM 2778 C C . PRO A 1 337 ? 16.417 -5.516 7.868 1.00 86.94 337 PRO A C 1
ATOM 2780 O O . PRO A 1 337 ? 17.295 -6.354 7.685 1.00 86.94 337 PRO A O 1
ATOM 2783 N N . VAL A 1 338 ? 16.531 -4.580 8.811 1.00 81.88 338 VAL A N 1
ATOM 2784 C CA . VAL A 1 338 ? 17.693 -4.484 9.707 1.00 81.88 338 VAL A CA 1
ATOM 2785 C C . VAL A 1 338 ? 17.410 -5.249 10.997 1.00 81.88 338 VAL A C 1
ATOM 2787 O O . VAL A 1 338 ? 16.372 -5.025 11.626 1.00 81.88 338 VAL A O 1
ATOM 2790 N N . LYS A 1 339 ? 18.346 -6.116 11.415 1.00 82.12 339 LYS A N 1
ATOM 2791 C CA . LYS A 1 339 ? 18.269 -6.856 12.688 1.00 82.12 339 LYS A CA 1
ATOM 2792 C C . LYS A 1 339 ? 19.174 -6.317 13.796 1.00 82.12 339 LYS A C 1
ATOM 2794 O O . LYS A 1 339 ? 18.994 -6.735 14.939 1.00 82.12 339 LYS A O 1
ATOM 2799 N N . LYS A 1 340 ? 20.128 -5.425 13.508 1.00 81.62 340 LYS A N 1
ATOM 2800 C CA . LYS A 1 340 ? 21.070 -4.877 14.503 1.00 81.62 340 LYS A CA 1
ATOM 2801 C C . LYS A 1 340 ? 20.332 -4.099 15.601 1.00 81.62 340 LYS A C 1
ATOM 2803 O O . LYS A 1 340 ? 19.479 -3.266 15.308 1.00 81.62 340 LYS A O 1
ATOM 2808 N N . ILE A 1 341 ? 20.668 -4.386 16.859 1.00 77.81 341 ILE A N 1
ATOM 2809 C CA . ILE A 1 341 ? 20.211 -3.632 18.034 1.00 77.81 341 ILE A CA 1
ATOM 2810 C C . ILE A 1 341 ? 21.383 -2.768 18.483 1.00 77.81 341 ILE A C 1
ATOM 2812 O O . ILE A 1 341 ? 22.491 -3.272 18.638 1.00 77.81 341 ILE A O 1
ATOM 2816 N N . TYR A 1 342 ? 21.137 -1.476 18.638 1.00 76.25 342 TYR A N 1
ATOM 2817 C CA . TYR A 1 342 ? 22.126 -0.506 19.091 1.00 76.25 342 TYR A CA 1
ATOM 2818 C C . TYR A 1 342 ? 22.042 -0.363 20.609 1.00 76.25 342 TYR A C 1
ATOM 2820 O O . TYR A 1 342 ? 20.951 -0.462 21.178 1.00 76.25 342 TYR A O 1
ATOM 2828 N N . GLU A 1 343 ? 23.167 -0.096 21.263 1.00 77.44 343 GLU A N 1
ATOM 2829 C CA . GLU A 1 343 ? 23.162 0.270 22.679 1.00 77.44 343 GLU A CA 1
ATOM 2830 C C . GLU A 1 343 ? 22.377 1.571 22.883 1.00 77.44 343 GLU A C 1
ATOM 2832 O O . GLU A 1 343 ? 22.470 2.510 22.086 1.00 77.44 343 GLU A O 1
ATOM 2837 N N . GLU A 1 344 ? 21.541 1.609 23.921 1.00 73.94 344 GLU A N 1
ATOM 2838 C CA . GLU A 1 344 ? 20.810 2.826 24.260 1.00 73.94 344 GLU A CA 1
ATOM 2839 C C . GLU A 1 344 ? 21.784 3.861 24.820 1.00 73.94 344 GLU A C 1
ATOM 2841 O O . GLU A 1 344 ? 22.664 3.531 25.612 1.00 73.94 344 GLU A O 1
ATOM 2846 N N . MET A 1 345 ? 21.633 5.124 24.410 1.00 68.38 345 MET A N 1
ATOM 2847 C CA . MET A 1 345 ? 22.504 6.171 24.933 1.00 68.38 345 MET A CA 1
ATOM 2848 C C . MET A 1 345 ? 22.349 6.289 26.454 1.00 68.38 345 MET A C 1
ATOM 2850 O O . MET A 1 345 ? 21.211 6.345 26.937 1.00 68.38 345 MET A O 1
ATOM 2854 N N . PRO A 1 346 ? 23.465 6.377 27.199 1.00 65.50 346 PRO A N 1
ATOM 2855 C CA . PRO A 1 346 ? 23.419 6.495 28.645 1.00 65.50 346 PRO A CA 1
ATOM 2856 C C . PRO A 1 346 ? 22.718 7.795 29.040 1.00 65.50 346 PRO A C 1
ATOM 2858 O O . PRO A 1 346 ? 22.922 8.846 28.425 1.00 65.50 346 PRO A O 1
ATOM 2861 N N . MET A 1 347 ? 21.902 7.732 30.094 1.00 64.88 347 MET A N 1
ATOM 2862 C CA . MET A 1 347 ? 21.393 8.946 30.721 1.00 64.88 347 MET A CA 1
ATOM 2863 C C . MET A 1 347 ? 22.568 9.724 31.306 1.00 64.88 347 MET A C 1
ATOM 2865 O O . MET A 1 347 ? 23.285 9.223 32.170 1.00 64.88 347 MET A O 1
ATOM 2869 N N . LEU A 1 348 ? 22.760 10.954 30.834 1.00 67.31 348 LEU A N 1
ATOM 2870 C CA . LEU A 1 348 ? 23.779 11.837 31.387 1.00 67.31 348 LEU A CA 1
ATOM 2871 C C . LEU A 1 348 ? 23.399 12.245 32.821 1.00 67.31 348 LEU A C 1
ATOM 2873 O O . LEU A 1 348 ? 22.226 12.558 33.065 1.00 67.31 348 LEU A O 1
ATOM 2877 N N . PRO A 1 349 ? 24.363 12.301 33.760 1.00 71.06 349 PRO A N 1
ATOM 2878 C CA . PRO A 1 349 ? 24.144 12.896 35.073 1.00 71.06 349 PRO A CA 1
ATOM 2879 C C . PRO A 1 349 ? 23.548 14.305 34.954 1.00 71.06 349 PRO A C 1
ATOM 2881 O O . PRO A 1 349 ? 23.860 15.049 34.020 1.00 71.06 349 PRO A O 1
ATOM 2884 N N . VAL A 1 350 ? 22.697 14.698 35.910 1.00 66.62 350 VAL A N 1
ATOM 2885 C CA . VAL A 1 350 ? 21.965 15.983 35.868 1.00 66.62 350 VAL A CA 1
ATOM 2886 C C . VAL A 1 350 ? 22.910 17.175 35.700 1.00 66.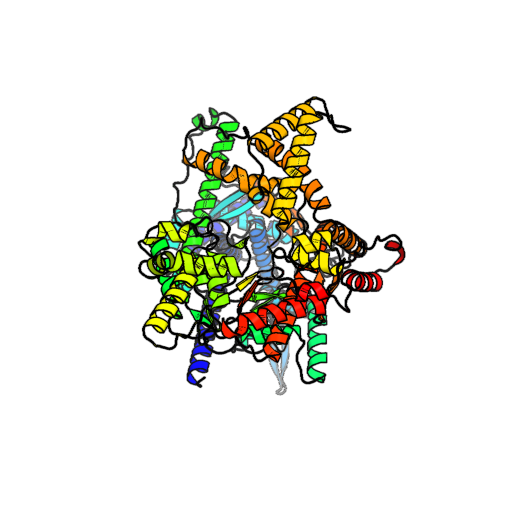62 350 VAL A C 1
ATOM 2888 O O . VAL A 1 350 ? 22.589 18.113 34.968 1.00 66.62 350 VAL A O 1
ATOM 2891 N N . GLU A 1 351 ? 24.079 17.130 36.337 1.00 68.00 351 GLU A N 1
ATOM 2892 C CA . GLU A 1 351 ? 25.064 18.209 36.255 1.00 68.00 351 GLU A CA 1
ATOM 2893 C C . GLU A 1 351 ? 25.704 18.327 34.870 1.00 68.00 351 GLU A C 1
ATOM 2895 O O . GLU A 1 351 ? 25.841 19.432 34.345 1.00 68.00 351 GLU A O 1
ATOM 2900 N N . ASP A 1 352 ? 25.997 17.211 34.208 1.00 72.44 352 ASP A N 1
ATOM 2901 C CA . ASP A 1 352 ? 26.550 17.231 32.852 1.00 72.44 352 ASP A CA 1
ATOM 2902 C C . ASP A 1 352 ? 25.477 17.600 31.824 1.00 72.44 352 ASP A C 1
ATOM 2904 O O . ASP A 1 352 ? 25.719 18.395 30.915 1.00 72.44 352 ASP A O 1
ATOM 2908 N N . TRP A 1 353 ? 24.236 17.149 32.035 1.00 73.81 353 TRP A N 1
ATOM 2909 C CA . TRP A 1 353 ? 23.081 17.577 31.246 1.00 73.81 353 TRP A CA 1
ATOM 2910 C C . TRP A 1 353 ? 22.829 19.087 31.331 1.00 73.81 353 TRP A C 1
ATOM 2912 O O . TRP A 1 353 ? 22.412 19.715 30.353 1.00 73.81 353 TRP A O 1
ATOM 2922 N N . ARG A 1 354 ? 23.048 19.704 32.499 1.00 77.56 354 ARG A N 1
ATOM 2923 C CA . ARG A 1 354 ? 22.886 21.153 32.691 1.00 77.56 354 ARG A CA 1
ATOM 2924 C C . ARG A 1 354 ? 23.917 21.951 31.902 1.00 77.56 354 ARG A C 1
ATOM 2926 O O . ARG A 1 354 ? 23.500 22.920 31.267 1.00 77.56 354 ARG A O 1
ATOM 2933 N N . LYS A 1 355 ? 25.174 21.495 31.881 1.00 81.75 355 LYS A N 1
ATOM 2934 C CA . LYS A 1 355 ? 26.307 22.125 31.175 1.00 81.75 355 LYS A CA 1
ATOM 2935 C C . LYS A 1 355 ? 26.187 22.096 29.648 1.00 81.75 355 LYS A C 1
ATOM 2937 O O . LYS A 1 355 ? 26.790 22.927 28.980 1.00 81.75 355 LYS A O 1
ATOM 2942 N N . LEU A 1 356 ? 25.413 21.166 29.084 1.00 74.12 356 LEU A N 1
ATOM 2943 C CA . LEU A 1 356 ? 25.198 21.105 27.636 1.00 74.12 356 LEU A CA 1
ATOM 2944 C C . LEU A 1 356 ? 24.485 22.358 27.100 1.00 74.12 356 LEU A C 1
ATOM 2946 O O . LEU A 1 356 ? 23.565 22.889 27.728 1.00 74.12 356 LEU A O 1
ATOM 2950 N N . SER A 1 357 ? 24.833 22.776 25.881 1.00 77.81 357 SER A N 1
ATOM 2951 C CA . SER A 1 357 ? 24.061 23.789 25.153 1.00 77.81 357 SER A CA 1
ATOM 2952 C C . SER A 1 357 ? 22.650 23.285 24.821 1.00 77.81 357 SER A C 1
ATOM 2954 O O . SER A 1 357 ? 22.369 22.080 24.835 1.00 77.81 357 SER A O 1
ATOM 2956 N N . LYS A 1 358 ? 21.731 24.197 24.488 1.00 71.19 358 LYS A N 1
ATOM 2957 C CA . LYS A 1 358 ? 20.357 23.840 24.094 1.00 71.19 358 LYS A CA 1
ATOM 2958 C C . LYS A 1 358 ? 20.348 22.913 22.873 1.00 71.19 358 LYS A C 1
ATOM 2960 O O . LYS A 1 358 ? 19.563 21.966 22.816 1.00 71.19 358 LYS A O 1
ATOM 2965 N N . GLU A 1 359 ? 21.258 23.150 21.937 1.00 62.38 359 GLU A N 1
ATOM 2966 C CA . GLU A 1 359 ? 21.451 22.384 20.708 1.00 62.38 359 GLU A CA 1
ATOM 2967 C C . GLU A 1 359 ? 22.006 20.989 21.010 1.00 62.38 359 GLU A C 1
ATOM 2969 O O . GLU A 1 359 ? 21.555 20.007 20.421 1.00 62.38 359 GLU A O 1
ATOM 2974 N N . ALA A 1 360 ? 22.950 20.875 21.947 1.00 66.44 360 ALA A N 1
ATOM 2975 C CA . ALA A 1 360 ? 23.498 19.587 22.366 1.00 66.44 360 ALA A CA 1
ATOM 2976 C C . ALA A 1 360 ? 22.454 18.738 23.114 1.00 66.44 360 ALA A C 1
ATOM 2978 O O . ALA A 1 360 ? 22.307 17.550 22.824 1.00 66.44 360 ALA A O 1
ATOM 2979 N N . LYS A 1 361 ? 21.641 19.352 23.989 1.00 70.38 361 LYS A N 1
ATOM 2980 C CA . LYS A 1 361 ? 20.500 18.678 24.641 1.00 70.38 361 LYS A CA 1
ATOM 2981 C C . LYS A 1 361 ? 19.482 18.176 23.619 1.00 70.38 361 LYS A C 1
ATOM 2983 O O . LYS A 1 361 ? 19.037 17.030 23.692 1.00 70.38 361 LYS A O 1
ATOM 2988 N N . ALA A 1 362 ? 19.120 19.016 22.647 1.00 63.78 362 ALA A N 1
ATOM 2989 C CA . ALA A 1 362 ? 18.195 18.638 21.581 1.00 63.78 362 ALA A CA 1
ATOM 2990 C C . ALA A 1 362 ? 18.734 17.461 20.749 1.00 63.78 362 ALA A C 1
ATOM 2992 O O . ALA A 1 362 ? 17.992 16.505 20.512 1.00 63.78 362 ALA A O 1
ATOM 2993 N N . ARG A 1 363 ? 20.025 17.489 20.381 1.00 67.44 363 ARG A N 1
ATOM 2994 C CA . ARG A 1 363 ? 20.708 16.391 19.677 1.00 67.44 363 ARG A CA 1
ATOM 2995 C C . ARG A 1 363 ? 20.695 15.092 20.481 1.00 67.44 363 ARG A C 1
ATOM 2997 O O . ARG A 1 363 ? 20.287 14.067 19.942 1.00 67.44 363 ARG A O 1
ATOM 3004 N N . HIS A 1 364 ? 21.044 15.135 21.767 1.00 68.06 364 HIS A N 1
ATOM 3005 C CA . HIS A 1 364 ? 21.051 13.948 22.628 1.00 68.06 364 HIS A CA 1
ATOM 3006 C C . HIS A 1 364 ? 19.648 13.327 22.774 1.00 68.06 364 HIS A C 1
ATOM 3008 O O . HIS A 1 364 ? 19.474 12.124 22.576 1.00 68.06 364 HIS A O 1
ATOM 3014 N N . ILE A 1 365 ? 18.606 14.138 23.017 1.00 69.44 365 ILE A N 1
ATOM 3015 C CA . ILE A 1 365 ? 17.212 13.649 23.066 1.00 69.44 365 ILE A CA 1
ATOM 3016 C C . ILE A 1 365 ? 16.793 13.033 21.729 1.00 69.44 365 ILE A C 1
ATOM 3018 O O . ILE A 1 365 ? 16.129 11.995 21.704 1.00 69.44 365 ILE A O 1
ATOM 3022 N N . PHE A 1 366 ? 17.126 13.689 20.617 1.00 66.38 366 PHE A N 1
ATOM 3023 C CA . PHE A 1 366 ? 16.752 13.220 19.289 1.00 66.38 366 PHE A CA 1
ATOM 3024 C C . PHE A 1 366 ? 17.424 11.889 18.949 1.00 66.38 366 PHE A C 1
ATOM 3026 O O . PHE A 1 366 ? 16.733 10.940 18.575 1.00 66.38 366 PHE A O 1
ATOM 3033 N N . ALA A 1 367 ? 18.740 11.791 19.142 1.00 67.94 367 ALA A N 1
ATOM 3034 C CA . ALA A 1 367 ? 19.493 10.570 18.888 1.00 67.94 367 ALA A CA 1
ATOM 3035 C C . ALA A 1 367 ? 19.028 9.420 19.801 1.00 67.94 367 ALA A C 1
ATOM 3037 O O . ALA A 1 367 ? 18.807 8.316 19.305 1.00 67.94 367 ALA A O 1
ATOM 3038 N N . SER A 1 368 ? 18.738 9.685 21.083 1.00 71.44 368 SER A N 1
ATOM 3039 C CA . SER A 1 368 ? 18.195 8.676 22.009 1.00 71.44 368 SER A CA 1
ATOM 3040 C C . SER A 1 368 ? 16.844 8.144 21.512 1.00 71.44 368 SER A C 1
ATOM 3042 O O . SER A 1 368 ? 16.651 6.935 21.363 1.00 71.44 368 SER A O 1
ATOM 3044 N N . LYS A 1 369 ? 15.924 9.040 21.124 1.00 70.06 369 LYS A N 1
ATOM 3045 C CA . LYS A 1 369 ? 14.631 8.652 20.533 1.00 70.06 369 LYS A CA 1
ATOM 3046 C C . LYS A 1 369 ? 14.795 7.846 19.244 1.00 70.06 369 LYS A C 1
ATOM 3048 O O . LYS A 1 369 ? 14.036 6.899 19.028 1.00 70.06 369 LYS A O 1
ATOM 3053 N N . LYS A 1 370 ? 15.758 8.211 18.390 1.00 71.06 370 LYS A N 1
ATOM 3054 C CA . LYS A 1 370 ? 16.034 7.524 17.119 1.00 71.06 370 LYS A CA 1
ATOM 3055 C C . LYS A 1 370 ? 16.557 6.108 17.372 1.00 71.06 370 LYS A C 1
ATOM 3057 O O . LYS A 1 370 ? 16.042 5.179 16.757 1.00 71.06 370 LYS A O 1
ATOM 3062 N N . ILE A 1 371 ? 17.478 5.925 18.322 1.00 72.06 371 ILE A N 1
ATOM 3063 C CA . ILE A 1 371 ? 17.987 4.606 18.741 1.00 72.06 371 ILE A CA 1
ATOM 3064 C C . ILE A 1 371 ? 16.858 3.732 19.290 1.00 72.06 371 ILE A C 1
ATOM 3066 O O . ILE A 1 371 ? 16.669 2.614 18.818 1.00 72.06 371 ILE A O 1
ATOM 3070 N N . ILE A 1 372 ? 16.037 4.252 20.207 1.00 72.38 372 ILE A N 1
ATOM 3071 C CA . ILE A 1 372 ? 14.902 3.502 20.770 1.00 72.38 372 ILE A CA 1
ATOM 3072 C C . ILE A 1 372 ? 13.919 3.078 19.667 1.00 72.38 372 ILE A C 1
ATOM 3074 O O . ILE A 1 372 ? 13.443 1.939 19.656 1.00 72.38 372 ILE A O 1
ATOM 3078 N N . SER A 1 373 ? 13.615 3.982 18.728 1.00 70.50 373 SER A N 1
ATOM 3079 C CA . SER A 1 373 ? 12.750 3.684 17.582 1.00 70.50 373 SER A CA 1
ATOM 3080 C C . SER A 1 373 ? 13.348 2.590 16.694 1.00 70.50 373 SER A C 1
ATOM 3082 O O . SER A 1 373 ? 12.641 1.646 16.350 1.00 70.50 373 SER A O 1
ATOM 3084 N N . ARG A 1 374 ? 14.647 2.675 16.381 1.00 73.94 374 ARG A N 1
ATOM 3085 C CA . ARG A 1 374 ? 15.379 1.675 15.585 1.00 73.94 374 ARG A CA 1
ATOM 3086 C C . ARG A 1 374 ? 15.428 0.319 16.273 1.00 73.94 374 ARG A C 1
ATOM 3088 O O . ARG A 1 374 ? 15.144 -0.686 15.643 1.00 73.94 374 ARG A O 1
ATOM 3095 N N . ASN A 1 375 ? 15.709 0.280 17.573 1.00 74.75 375 ASN A N 1
ATOM 3096 C CA . ASN A 1 375 ? 15.717 -0.962 18.344 1.00 74.75 375 ASN A CA 1
ATOM 3097 C C . ASN A 1 375 ? 14.330 -1.612 18.372 1.00 74.75 375 ASN A C 1
ATOM 3099 O O . ASN A 1 375 ? 14.206 -2.834 18.301 1.00 74.75 375 ASN A O 1
ATOM 3103 N N . SER A 1 376 ? 13.268 -0.803 18.451 1.00 69.94 376 SER A N 1
ATOM 3104 C CA . SER A 1 376 ? 11.894 -1.293 18.326 1.00 69.94 376 SER A CA 1
ATOM 3105 C C . SER A 1 376 ? 11.611 -1.874 16.938 1.00 69.94 376 SER A C 1
ATOM 3107 O O . SER A 1 376 ? 11.000 -2.937 16.844 1.00 69.94 376 SER A O 1
ATOM 3109 N N . GLU A 1 377 ? 12.048 -1.195 15.879 1.00 71.31 377 GLU A N 1
ATOM 3110 C CA . GLU A 1 377 ? 11.912 -1.652 14.494 1.00 71.31 377 GLU A CA 1
ATOM 3111 C C . GLU A 1 377 ? 12.698 -2.946 14.252 1.00 71.31 377 GLU A C 1
ATOM 3113 O O . GLU A 1 377 ? 12.127 -3.924 13.785 1.00 71.31 377 GLU A O 1
ATOM 3118 N N . ALA A 1 378 ? 13.961 -3.011 14.676 1.00 74.12 378 ALA A N 1
ATOM 3119 C CA . ALA A 1 378 ? 14.810 -4.191 14.546 1.00 74.12 378 ALA A CA 1
ATOM 3120 C C . ALA A 1 378 ? 14.244 -5.410 15.291 1.00 74.12 378 ALA A C 1
ATOM 3122 O O . ALA A 1 378 ? 14.252 -6.517 14.752 1.00 74.12 378 ALA A O 1
ATOM 3123 N N . ARG A 1 379 ? 13.679 -5.225 16.495 1.00 75.19 379 ARG A N 1
ATOM 3124 C CA . ARG A 1 379 ? 12.944 -6.296 17.199 1.00 75.19 379 ARG A CA 1
ATOM 3125 C C . ARG A 1 379 ? 11.742 -6.786 16.386 1.00 75.19 379 ARG A C 1
ATOM 3127 O O . ARG A 1 379 ? 11.571 -7.991 16.237 1.00 75.19 379 ARG A O 1
ATOM 3134 N N . SER A 1 380 ? 10.956 -5.868 15.820 1.00 69.50 380 SER A N 1
ATOM 3135 C CA . SER A 1 380 ? 9.816 -6.218 14.961 1.00 69.50 380 SER A CA 1
ATOM 3136 C C . SER A 1 380 ? 10.251 -6.933 13.679 1.00 69.50 380 SER A C 1
ATOM 3138 O O . SER A 1 380 ? 9.599 -7.886 13.263 1.00 69.50 380 SER A O 1
ATOM 3140 N N . ASN A 1 381 ? 11.348 -6.502 13.058 1.00 78.81 381 ASN A N 1
ATOM 3141 C CA . ASN A 1 381 ? 11.892 -7.115 11.848 1.00 78.81 381 ASN A CA 1
ATOM 3142 C C . ASN A 1 381 ? 12.345 -8.551 12.109 1.00 78.81 381 ASN A C 1
ATOM 3144 O O . ASN A 1 381 ? 12.017 -9.437 11.325 1.00 78.81 381 ASN A O 1
ATOM 3148 N N . ARG A 1 382 ? 13.032 -8.794 13.237 1.00 79.38 382 ARG A N 1
ATOM 3149 C CA . ARG A 1 382 ? 13.419 -10.148 13.666 1.00 79.38 382 ARG A CA 1
ATOM 3150 C C . ARG A 1 382 ? 12.211 -11.064 13.787 1.00 79.38 382 ARG A C 1
ATOM 3152 O O . ARG A 1 382 ? 12.237 -12.183 13.283 1.00 79.38 382 ARG A O 1
ATOM 3159 N N . ASP A 1 383 ? 11.149 -10.560 14.406 1.00 72.75 383 ASP A N 1
ATOM 3160 C CA . ASP A 1 383 ? 9.920 -11.319 14.579 1.00 72.75 383 ASP A CA 1
ATOM 3161 C C . ASP A 1 383 ? 9.252 -11.634 13.231 1.00 72.75 383 ASP A C 1
ATOM 3163 O O . ASP A 1 383 ? 8.914 -12.782 12.931 1.00 72.75 383 ASP A O 1
ATOM 3167 N N . ILE A 1 384 ? 9.069 -10.614 12.393 1.00 78.94 384 ILE A N 1
ATOM 3168 C CA . ILE A 1 384 ? 8.425 -10.760 11.085 1.00 78.94 384 ILE A CA 1
ATOM 3169 C C . ILE A 1 384 ? 9.204 -11.747 10.210 1.00 78.94 384 ILE A C 1
ATOM 3171 O O . ILE A 1 384 ? 8.595 -12.682 9.696 1.00 78.94 384 ILE A O 1
ATOM 3175 N N . MET A 1 385 ? 10.530 -11.600 10.116 1.00 84.75 385 MET A N 1
ATOM 3176 C CA . MET A 1 385 ? 11.377 -12.483 9.311 1.00 84.75 385 MET A CA 1
ATOM 3177 C C . MET A 1 385 ? 11.303 -13.937 9.789 1.00 84.75 385 MET A C 1
ATOM 3179 O O . MET A 1 385 ? 11.068 -14.834 8.985 1.00 84.75 385 MET A O 1
ATOM 3183 N N . ALA A 1 386 ? 11.423 -14.185 11.099 1.00 81.12 386 ALA A N 1
ATOM 3184 C CA . ALA A 1 386 ? 11.337 -15.541 11.647 1.00 81.12 386 ALA A CA 1
ATOM 3185 C C . ALA A 1 386 ? 9.991 -16.213 11.329 1.00 81.12 386 ALA A C 1
ATOM 3187 O O . ALA A 1 386 ? 9.940 -17.385 10.954 1.00 81.12 386 ALA A O 1
ATOM 3188 N N . ARG A 1 387 ? 8.890 -15.460 11.438 1.00 80.88 387 ARG A N 1
ATOM 3189 C CA . ARG A 1 387 ? 7.546 -15.946 11.099 1.00 80.88 387 ARG A CA 1
ATOM 3190 C C . ARG A 1 387 ? 7.404 -16.237 9.607 1.00 80.88 387 ARG A C 1
ATOM 3192 O O . ARG A 1 387 ? 6.813 -17.252 9.241 1.00 80.88 387 ARG A O 1
ATOM 3199 N N . ASP A 1 388 ? 7.884 -15.329 8.766 1.00 88.50 388 ASP A N 1
ATOM 3200 C CA . ASP A 1 388 ? 7.763 -15.441 7.316 1.00 88.50 388 ASP A CA 1
ATOM 3201 C C . ASP A 1 388 ? 8.575 -16.643 6.804 1.00 88.50 388 ASP A C 1
ATOM 3203 O O . ASP A 1 388 ? 8.021 -17.468 6.082 1.00 88.50 388 ASP A O 1
ATOM 3207 N N . LEU A 1 389 ? 9.814 -16.827 7.283 1.00 91.94 389 LEU A N 1
ATOM 3208 C CA . LEU A 1 389 ? 10.641 -18.007 6.991 1.00 91.94 389 LEU A CA 1
ATOM 3209 C C . LEU A 1 389 ? 9.970 -19.311 7.440 1.00 91.94 389 LEU A C 1
ATOM 3211 O O . LEU A 1 389 ? 9.918 -20.271 6.677 1.00 91.94 389 LEU A O 1
ATOM 3215 N N . ALA A 1 390 ? 9.418 -19.352 8.658 1.00 86.81 390 ALA A N 1
ATOM 3216 C CA . ALA A 1 390 ? 8.712 -20.535 9.152 1.00 86.81 390 ALA A CA 1
ATOM 3217 C C . ALA A 1 390 ? 7.482 -20.877 8.295 1.00 86.81 390 ALA A C 1
ATOM 3219 O O . ALA A 1 390 ? 7.213 -22.049 8.040 1.00 86.81 390 ALA A O 1
ATOM 3220 N N . THR A 1 391 ? 6.748 -19.858 7.837 1.00 89.12 391 THR A N 1
ATOM 3221 C CA . THR A 1 391 ? 5.569 -20.041 6.975 1.00 89.12 391 THR A CA 1
ATOM 3222 C C . THR A 1 391 ? 5.978 -20.498 5.575 1.00 89.12 391 THR A C 1
ATOM 3224 O O . THR A 1 391 ? 5.341 -21.388 5.022 1.00 89.12 391 THR A O 1
ATOM 3227 N N . ALA A 1 392 ? 7.052 -19.940 5.009 1.00 95.25 392 ALA A N 1
ATOM 3228 C CA . ALA A 1 392 ? 7.573 -20.361 3.711 1.00 95.25 392 ALA A CA 1
ATOM 3229 C C . ALA A 1 392 ? 8.039 -21.827 3.742 1.00 95.25 392 ALA A C 1
ATOM 3231 O O . ALA A 1 392 ? 7.580 -22.623 2.927 1.00 95.25 392 ALA A O 1
ATOM 3232 N N . LYS A 1 393 ? 8.848 -22.208 4.742 1.00 95.31 393 LYS A N 1
ATOM 3233 C CA . LYS A 1 393 ? 9.364 -23.579 4.925 1.00 95.31 393 LYS A CA 1
ATOM 3234 C C . LYS A 1 393 ? 8.264 -24.626 5.086 1.00 95.31 393 LYS A C 1
ATOM 3236 O O . LYS A 1 393 ? 8.371 -25.719 4.544 1.00 95.31 393 LYS A O 1
ATOM 3241 N N . GLU A 1 394 ? 7.177 -24.284 5.780 1.00 92.88 394 GLU A N 1
ATOM 3242 C CA . GLU A 1 394 ? 5.993 -25.151 5.911 1.00 92.88 394 GLU A CA 1
ATOM 3243 C C . GLU A 1 394 ? 5.336 -25.470 4.550 1.00 92.88 394 GLU A C 1
ATOM 3245 O O . GLU A 1 394 ? 4.638 -26.475 4.425 1.00 92.88 394 GLU A O 1
ATOM 3250 N N . ASN A 1 395 ? 5.571 -24.638 3.529 1.00 95.06 395 ASN A N 1
ATOM 3251 C CA . ASN A 1 395 ? 4.933 -24.720 2.215 1.00 95.06 395 ASN A CA 1
ATOM 3252 C C . ASN A 1 395 ? 5.916 -24.967 1.048 1.00 95.06 395 ASN A C 1
ATOM 3254 O O . ASN A 1 395 ? 5.506 -24.825 -0.098 1.00 95.06 395 ASN A O 1
ATOM 3258 N N . PHE A 1 396 ? 7.177 -25.358 1.291 1.00 95.62 396 PHE A N 1
ATOM 3259 C CA . PHE A 1 396 ? 8.163 -25.606 0.215 1.00 95.62 396 PHE A CA 1
ATOM 3260 C C . PHE A 1 396 ? 7.685 -26.613 -0.836 1.00 95.62 396 PHE A C 1
ATOM 3262 O O . PHE A 1 396 ? 7.793 -26.360 -2.029 1.00 95.62 396 PHE A O 1
ATOM 3269 N N . ASN A 1 397 ? 7.073 -27.710 -0.392 1.00 92.38 397 ASN A N 1
ATOM 3270 C CA . ASN A 1 397 ? 6.630 -28.795 -1.270 1.00 92.38 397 ASN A CA 1
ATOM 3271 C C . ASN A 1 397 ? 5.104 -28.833 -1.424 1.00 92.38 397 ASN A C 1
ATOM 3273 O O . ASN A 1 397 ? 4.517 -29.906 -1.566 1.00 92.38 397 ASN A O 1
ATOM 3277 N N . ARG A 1 398 ? 4.433 -27.678 -1.313 1.00 92.88 398 ARG A N 1
ATOM 3278 C CA . ARG A 1 398 ? 2.971 -27.587 -1.408 1.00 92.88 398 ARG A CA 1
ATOM 3279 C C . ARG A 1 398 ? 2.548 -26.496 -2.380 1.00 92.88 398 ARG A C 1
ATOM 3281 O O . ARG A 1 398 ? 3.082 -25.390 -2.363 1.00 92.88 398 ARG A O 1
ATOM 3288 N N . ILE A 1 399 ? 1.522 -26.808 -3.165 1.00 96.94 399 ILE A N 1
ATOM 3289 C CA . ILE A 1 399 ? 0.725 -25.797 -3.856 1.00 96.94 399 ILE A CA 1
ATOM 3290 C C . ILE A 1 399 ? -0.200 -25.158 -2.825 1.00 96.94 399 ILE A C 1
ATOM 3292 O O . ILE A 1 399 ? -0.781 -25.844 -1.977 1.00 96.94 399 ILE A O 1
ATOM 3296 N N . PHE A 1 400 ? -0.330 -23.842 -2.889 1.00 97.44 400 PHE A N 1
ATOM 3297 C CA . PHE A 1 400 ? -1.190 -23.095 -1.995 1.00 97.44 400 PHE A CA 1
ATOM 3298 C C . PHE A 1 400 ? -1.908 -21.956 -2.716 1.00 97.44 400 PHE A C 1
ATOM 3300 O O . PHE A 1 400 ? -1.543 -21.542 -3.810 1.00 97.44 400 PHE A O 1
ATOM 3307 N N . TRP A 1 401 ? -2.930 -21.420 -2.061 1.00 98.12 401 TRP A N 1
ATOM 3308 C CA . TRP A 1 401 ? -3.729 -20.305 -2.541 1.00 98.12 401 TRP A CA 1
ATOM 3309 C C . TRP A 1 401 ? -3.784 -19.199 -1.497 1.00 98.12 401 TRP A C 1
ATOM 3311 O O . TRP A 1 401 ? -3.746 -19.431 -0.281 1.00 98.12 401 TRP A O 1
ATOM 3321 N N . ILE A 1 402 ? -3.914 -17.970 -1.982 1.00 97.25 402 ILE A N 1
ATOM 3322 C CA . ILE A 1 402 ? -4.095 -16.785 -1.152 1.00 97.25 402 ILE A CA 1
ATOM 3323 C C . ILE A 1 402 ? -5.569 -16.404 -1.189 1.00 97.25 402 ILE A C 1
ATOM 3325 O O . ILE A 1 402 ? -6.152 -16.255 -2.256 1.00 97.25 402 ILE A O 1
ATOM 3329 N N . VAL A 1 403 ? -6.169 -16.187 -0.018 1.00 95.06 403 VAL A N 1
ATOM 3330 C CA . VAL A 1 403 ? -7.491 -15.558 0.056 1.00 95.06 403 VAL A CA 1
ATOM 3331 C C . VAL A 1 403 ? -7.338 -14.050 -0.108 1.00 95.06 403 VAL A C 1
ATOM 3333 O O . VAL A 1 403 ? -6.491 -13.435 0.549 1.00 95.06 403 VAL A O 1
ATOM 3336 N N . TRP A 1 404 ? -8.191 -13.445 -0.930 1.00 96.81 404 TRP A N 1
ATOM 3337 C CA . TRP A 1 404 ? -8.161 -12.015 -1.233 1.00 96.81 404 TRP A CA 1
ATOM 3338 C C . TRP A 1 404 ? -9.367 -11.278 -0.662 1.00 96.81 404 TRP A C 1
ATOM 3340 O O . TRP A 1 404 ? -10.441 -11.843 -0.463 1.00 96.81 404 TRP A O 1
ATOM 3350 N N . ASN A 1 405 ? -9.191 -9.984 -0.419 1.00 94.25 405 ASN A N 1
ATOM 3351 C CA . ASN A 1 405 ? -10.289 -9.048 -0.217 1.00 94.25 405 ASN A CA 1
ATOM 3352 C C . ASN A 1 405 ? -10.017 -7.726 -0.924 1.00 94.25 405 ASN A C 1
ATOM 3354 O O . ASN A 1 405 ? -8.953 -7.500 -1.486 1.00 94.25 405 ASN A O 1
ATOM 3358 N N . LEU A 1 406 ? -11.009 -6.853 -0.884 1.00 97.38 406 LEU A N 1
ATOM 3359 C CA . LEU A 1 406 ? -10.971 -5.514 -1.431 1.00 97.38 406 LEU A CA 1
ATOM 3360 C C . LEU A 1 406 ? -10.874 -4.504 -0.289 1.00 97.38 406 LEU A C 1
ATOM 3362 O O . LEU A 1 406 ? -11.361 -4.746 0.819 1.00 97.38 406 LEU A O 1
ATOM 3366 N N . ASP A 1 407 ? -10.299 -3.337 -0.537 1.00 95.38 407 ASP A N 1
ATOM 3367 C CA . ASP A 1 407 ? -10.545 -2.170 0.305 1.00 95.38 407 ASP A CA 1
ATOM 3368 C C . ASP A 1 407 ? -11.831 -1.432 -0.112 1.00 95.38 407 ASP A C 1
ATOM 3370 O O . ASP A 1 407 ? -12.488 -1.771 -1.096 1.00 95.38 407 ASP A O 1
ATOM 3374 N N . HIS A 1 408 ? -12.195 -0.382 0.627 1.00 94.81 408 HIS A N 1
ATOM 3375 C CA . HIS A 1 408 ? -13.374 0.439 0.331 1.00 94.81 408 HIS A CA 1
ATOM 3376 C C . HIS A 1 408 ? -13.361 1.121 -1.057 1.00 94.81 408 HIS A C 1
ATOM 3378 O O . HIS A 1 408 ? -14.380 1.691 -1.445 1.00 94.81 408 HIS A O 1
ATOM 3384 N N . ARG A 1 409 ? -12.248 1.073 -1.799 1.00 96.12 409 ARG A N 1
ATOM 3385 C CA . ARG A 1 409 ? -12.054 1.640 -3.145 1.00 96.12 409 ARG A CA 1
ATOM 3386 C C . ARG A 1 409 ? -11.955 0.559 -4.219 1.00 96.12 409 ARG A C 1
ATOM 3388 O O . ARG A 1 409 ? -11.758 0.917 -5.369 1.00 96.12 409 ARG A O 1
ATOM 3395 N N . MET A 1 410 ? -12.138 -0.714 -3.856 1.00 96.75 410 MET A N 1
ATOM 3396 C CA . MET A 1 410 ? -12.003 -1.899 -4.710 1.00 96.75 410 MET A CA 1
ATOM 3397 C C . MET A 1 410 ? -10.568 -2.404 -4.924 1.00 96.75 410 MET A C 1
ATOM 3399 O O . MET A 1 410 ? -10.394 -3.405 -5.609 1.00 96.75 410 MET A O 1
ATOM 3403 N N . ARG A 1 411 ? -9.523 -1.793 -4.350 1.00 97.31 411 ARG A N 1
ATOM 3404 C CA . ARG A 1 411 ? -8.165 -2.339 -4.521 1.00 97.31 411 ARG A CA 1
ATOM 3405 C C . ARG A 1 411 ? -8.048 -3.696 -3.837 1.00 97.31 411 ARG A C 1
ATOM 3407 O O . ARG A 1 411 ? -8.491 -3.856 -2.701 1.00 97.31 411 ARG A O 1
ATOM 3414 N N . PHE A 1 412 ? -7.435 -4.645 -4.532 1.00 97.94 412 PHE A N 1
ATOM 3415 C CA . PHE A 1 412 ? -7.333 -6.038 -4.116 1.00 97.94 412 PHE A CA 1
ATOM 3416 C C . PHE A 1 412 ? -6.123 -6.216 -3.206 1.00 97.94 412 PHE A C 1
ATOM 3418 O O . PHE A 1 412 ? -5.035 -5.729 -3.511 1.00 97.94 412 PHE A O 1
ATOM 3425 N N . TYR A 1 413 ? -6.314 -6.927 -2.101 1.00 96.00 413 TYR A N 1
ATOM 3426 C CA . TYR A 1 413 ? -5.294 -7.189 -1.101 1.00 96.00 413 TYR A CA 1
ATOM 3427 C C . TYR A 1 413 ? -5.324 -8.653 -0.655 1.00 96.00 413 TYR A C 1
ATOM 3429 O O . TYR A 1 413 ? -6.397 -9.168 -0.314 1.00 96.00 413 TYR A O 1
ATOM 3437 N N . PRO A 1 414 ? -4.153 -9.298 -0.542 1.00 95.25 414 PRO A N 1
ATOM 3438 C CA . PRO A 1 414 ? -4.021 -10.561 0.165 1.00 95.25 414 PRO A CA 1
ATOM 3439 C C . PRO A 1 414 ? -4.526 -10.439 1.608 1.00 95.25 414 PRO A C 1
ATOM 3441 O O . PRO A 1 414 ? -4.315 -9.426 2.291 1.00 95.25 414 PRO A O 1
ATOM 3444 N N . MET A 1 415 ? -5.195 -11.476 2.108 1.00 85.81 415 MET A N 1
ATOM 3445 C CA . MET A 1 415 ? -5.545 -11.567 3.529 1.00 85.81 415 MET A CA 1
ATOM 3446 C C . MET A 1 415 ? -4.387 -12.097 4.376 1.00 85.81 415 MET A C 1
ATOM 3448 O O . MET A 1 415 ? -4.277 -11.731 5.549 1.00 85.81 415 MET A O 1
ATOM 3452 N N . THR A 1 416 ? -3.528 -12.931 3.789 1.00 86.12 416 THR A N 1
ATOM 3453 C CA . THR A 1 416 ? -2.381 -13.557 4.453 1.00 86.12 416 THR A CA 1
ATOM 3454 C C . THR A 1 416 ? -1.274 -12.542 4.733 1.00 86.12 416 THR A C 1
ATOM 3456 O O . THR A 1 416 ? -1.060 -11.606 3.962 1.00 86.12 416 THR A O 1
ATOM 3459 N N . SER A 1 417 ? -0.547 -12.695 5.847 1.00 81.94 417 SER A N 1
ATOM 3460 C CA . SER A 1 417 ? 0.541 -11.757 6.187 1.00 81.94 417 SER A CA 1
ATOM 3461 C C . SER A 1 417 ? 1.798 -11.945 5.339 1.00 81.94 417 SER A C 1
ATOM 3463 O O . SER A 1 417 ? 2.534 -10.985 5.105 1.00 81.94 417 SER A O 1
ATOM 3465 N N . LEU A 1 418 ? 2.063 -13.186 4.931 1.00 89.31 418 LEU A N 1
ATOM 3466 C CA . LEU A 1 418 ? 3.062 -13.520 3.929 1.00 89.31 418 LEU A CA 1
ATOM 3467 C C . LEU A 1 418 ? 2.347 -13.542 2.574 1.00 89.31 418 LEU A C 1
ATOM 3469 O O . LEU A 1 418 ? 1.361 -14.259 2.414 1.00 89.31 418 LEU A O 1
ATOM 3473 N N . ASN A 1 419 ? 2.770 -12.684 1.649 1.00 94.50 419 ASN A N 1
ATOM 3474 C CA . ASN A 1 419 ? 2.179 -12.531 0.321 1.00 94.50 419 ASN A CA 1
ATOM 3475 C C . ASN A 1 419 ? 3.140 -11.754 -0.596 1.00 94.50 419 ASN A C 1
ATOM 3477 O O . ASN A 1 419 ? 4.042 -11.069 -0.109 1.00 94.50 419 ASN A O 1
ATOM 3481 N N . TYR A 1 420 ? 2.895 -11.810 -1.903 1.00 95.56 420 TYR A N 1
ATOM 3482 C CA . TYR A 1 420 ? 3.746 -11.199 -2.924 1.00 95.56 420 TYR A CA 1
ATOM 3483 C C . TYR A 1 420 ? 3.527 -9.684 -3.137 1.00 95.56 420 TYR A C 1
ATOM 3485 O O . TYR A 1 420 ? 4.194 -9.091 -3.978 1.00 95.56 420 TYR A O 1
ATOM 3493 N N . HIS A 1 421 ? 2.635 -9.018 -2.382 1.00 94.56 421 HIS A N 1
ATOM 3494 C CA . HIS A 1 421 ? 2.517 -7.540 -2.380 1.00 94.56 421 HIS A CA 1
ATOM 3495 C C . HIS A 1 421 ? 3.598 -6.863 -1.518 1.00 94.56 421 HIS A C 1
ATOM 3497 O O . HIS A 1 421 ? 3.626 -5.638 -1.394 1.00 94.56 421 HIS A O 1
ATOM 3503 N N . ARG A 1 422 ? 4.450 -7.654 -0.859 1.00 93.19 422 ARG A N 1
ATOM 3504 C CA . ARG A 1 422 ? 5.508 -7.177 0.036 1.00 93.19 422 ARG A CA 1
ATOM 3505 C C . ARG A 1 422 ? 6.795 -6.824 -0.711 1.00 93.19 422 ARG A C 1
ATOM 3507 O O . ARG A 1 422 ? 6.870 -6.914 -1.930 1.00 93.19 422 ARG A O 1
ATOM 3514 N N . ASP A 1 423 ? 7.791 -6.370 0.050 1.00 92.38 423 ASP A N 1
ATOM 3515 C CA . ASP A 1 423 ? 9.096 -5.963 -0.467 1.00 92.38 423 ASP A CA 1
ATOM 3516 C C . ASP A 1 423 ? 9.795 -7.069 -1.270 1.00 92.38 423 ASP A C 1
ATOM 3518 O O . ASP A 1 423 ? 9.525 -8.256 -1.091 1.00 92.38 423 ASP A O 1
ATOM 3522 N N . ASP A 1 424 ? 10.740 -6.641 -2.105 1.00 95.81 424 ASP A N 1
ATOM 3523 C CA . ASP A 1 424 ? 11.499 -7.431 -3.082 1.00 95.81 424 ASP A CA 1
ATOM 3524 C C . ASP A 1 424 ? 11.902 -8.840 -2.600 1.00 95.81 424 ASP A C 1
ATOM 3526 O O . ASP A 1 424 ? 11.507 -9.831 -3.211 1.00 95.81 424 ASP A O 1
ATOM 3530 N N . HIS A 1 425 ? 12.572 -8.939 -1.443 1.00 95.88 425 HIS A N 1
ATOM 3531 C CA . HIS A 1 425 ? 12.973 -10.221 -0.847 1.00 95.88 425 HIS A CA 1
ATOM 3532 C C . HIS A 1 425 ? 11.803 -11.192 -0.636 1.00 95.88 425 HIS A C 1
ATOM 3534 O O . HIS A 1 425 ? 11.938 -12.368 -0.940 1.00 95.88 425 HIS A O 1
ATOM 3540 N N . ILE A 1 426 ? 10.640 -10.719 -0.175 1.00 96.56 426 ILE A N 1
ATOM 3541 C CA . ILE A 1 426 ? 9.452 -11.566 0.011 1.00 96.56 426 ILE A CA 1
ATOM 3542 C C . ILE A 1 426 ? 8.763 -11.848 -1.320 1.00 96.56 426 ILE A C 1
ATOM 3544 O O . ILE A 1 426 ? 8.290 -12.961 -1.527 1.00 96.56 426 ILE A O 1
ATOM 3548 N N . LYS A 1 427 ? 8.674 -10.860 -2.219 1.00 96.50 427 LYS A N 1
ATOM 3549 C CA . LYS A 1 427 ? 8.024 -11.044 -3.523 1.00 96.50 427 LYS A CA 1
ATOM 3550 C C . LYS A 1 427 ? 8.722 -12.133 -4.346 1.00 96.50 427 LYS A C 1
ATOM 3552 O O . LYS A 1 427 ? 8.028 -12.941 -4.953 1.00 96.50 427 LYS A O 1
ATOM 3557 N N . SER A 1 428 ? 10.054 -12.209 -4.277 1.00 96.81 428 SER A N 1
ATOM 3558 C CA . SER A 1 428 ? 10.864 -13.244 -4.946 1.00 96.81 428 SER A CA 1
ATOM 3559 C C . SER A 1 428 ? 10.543 -14.686 -4.518 1.00 96.81 428 SER A C 1
ATOM 3561 O O . SER A 1 428 ? 10.897 -15.632 -5.216 1.00 96.81 428 SER A O 1
ATOM 3563 N N . TRP A 1 429 ? 9.854 -14.876 -3.386 1.00 97.94 429 TRP A N 1
ATOM 3564 C CA . TRP A 1 429 ? 9.499 -16.201 -2.872 1.00 97.94 429 TRP A CA 1
ATOM 3565 C C . TRP A 1 429 ? 8.290 -16.830 -3.560 1.00 97.94 429 TRP A C 1
ATOM 3567 O O . TRP A 1 429 ? 7.970 -17.972 -3.251 1.00 97.94 429 TRP A O 1
ATOM 3577 N N . PHE A 1 430 ? 7.570 -16.109 -4.417 1.00 98.12 430 PHE A N 1
ATOM 3578 C CA . PHE A 1 430 ? 6.307 -16.583 -4.980 1.00 98.12 430 PHE A CA 1
ATOM 3579 C C . PHE A 1 430 ? 6.448 -16.883 -6.465 1.00 98.12 430 PHE A C 1
ATOM 3581 O O . PHE A 1 430 ? 6.931 -16.048 -7.224 1.00 98.12 430 PHE A O 1
ATOM 3588 N N . LEU A 1 431 ? 5.961 -18.056 -6.860 1.00 98.19 431 LEU A N 1
ATOM 3589 C CA . LEU A 1 431 ? 5.885 -18.513 -8.242 1.00 98.19 431 LEU A CA 1
ATOM 3590 C C . LEU A 1 431 ? 4.469 -19.016 -8.541 1.00 98.19 431 LEU A C 1
ATOM 3592 O O . LEU A 1 431 ? 3.750 -19.442 -7.627 1.00 98.19 431 LEU A O 1
ATOM 3596 N N . LEU A 1 432 ? 4.089 -19.014 -9.818 1.00 98.25 432 LEU A N 1
ATOM 3597 C CA . LEU A 1 432 ? 2.866 -19.671 -10.278 1.00 98.25 432 LEU A CA 1
ATOM 3598 C C . LEU A 1 432 ? 3.060 -21.192 -10.217 1.00 98.25 432 LEU A C 1
ATOM 3600 O O . LEU A 1 432 ? 4.100 -21.718 -10.614 1.00 98.25 432 LEU A O 1
ATOM 3604 N N . ALA A 1 433 ? 2.079 -21.921 -9.683 1.00 97.69 433 ALA A N 1
ATOM 3605 C CA . ALA A 1 433 ? 2.249 -23.354 -9.440 1.00 97.69 433 ALA A CA 1
ATOM 3606 C C . ALA A 1 433 ? 2.243 -24.186 -10.727 1.00 97.69 433 ALA A C 1
ATOM 3608 O O . ALA A 1 433 ? 3.027 -25.127 -10.824 1.00 97.69 433 ALA A O 1
ATOM 3609 N N . ASN A 1 434 ? 1.376 -23.843 -11.684 1.00 96.38 434 ASN A N 1
ATOM 3610 C CA . ASN A 1 434 ? 1.178 -24.637 -12.897 1.00 96.38 434 ASN A CA 1
ATOM 3611 C C . ASN A 1 434 ? 2.406 -24.586 -13.820 1.00 96.38 434 ASN A C 1
ATOM 3613 O O . ASN A 1 434 ? 2.823 -25.624 -14.321 1.00 96.38 434 ASN A O 1
ATOM 3617 N N . GLY A 1 435 ? 3.031 -23.410 -13.951 1.00 95.62 435 GLY A N 1
ATOM 3618 C CA . GLY A 1 435 ? 4.148 -23.196 -14.872 1.00 95.62 435 GLY A CA 1
ATOM 3619 C C . GLY A 1 435 ? 3.742 -23.319 -16.344 1.00 95.62 435 GLY A C 1
ATOM 3620 O O . GLY A 1 435 ? 2.637 -23.750 -16.663 1.00 95.62 435 GLY A O 1
ATOM 3621 N N . ALA A 1 436 ? 4.639 -22.918 -17.237 1.00 94.94 436 ALA A N 1
ATOM 3622 C CA . ALA A 1 436 ? 4.473 -23.036 -18.682 1.00 94.94 436 ALA A CA 1
ATOM 3623 C C . ALA A 1 436 ? 5.795 -23.420 -19.340 1.00 94.94 436 ALA A C 1
ATOM 3625 O O . ALA A 1 436 ? 6.866 -23.081 -18.831 1.00 94.94 436 ALA A O 1
ATOM 3626 N N . LYS A 1 437 ? 5.721 -24.093 -20.490 1.00 95.44 437 LYS A N 1
ATOM 3627 C CA . LYS A 1 437 ? 6.909 -24.375 -21.297 1.00 95.44 437 LYS A CA 1
ATOM 3628 C C . LYS A 1 437 ? 7.526 -23.063 -21.786 1.00 95.44 437 LYS A C 1
ATOM 3630 O O . LYS A 1 437 ? 6.824 -22.214 -22.339 1.00 95.44 437 LYS A O 1
ATOM 3635 N N . LEU A 1 438 ? 8.829 -22.918 -21.574 1.00 95.19 438 LEU A N 1
ATOM 3636 C CA . LEU A 1 438 ? 9.616 -21.790 -22.057 1.00 95.19 438 LEU A CA 1
ATOM 3637 C C . LEU A 1 438 ? 10.532 -22.256 -23.188 1.00 95.19 438 LEU A C 1
ATOM 3639 O O . LEU A 1 438 ? 11.234 -23.256 -23.042 1.00 95.19 438 LEU A O 1
ATOM 3643 N N . ASP A 1 439 ? 10.524 -21.524 -24.293 1.00 91.44 439 ASP A N 1
ATOM 3644 C CA . ASP A 1 439 ? 11.392 -21.752 -25.442 1.00 91.44 439 ASP A CA 1
ATOM 3645 C C . ASP A 1 439 ? 11.729 -20.426 -26.148 1.00 91.44 439 ASP A C 1
ATOM 3647 O O . ASP A 1 439 ? 11.268 -19.346 -25.767 1.00 91.44 439 ASP A O 1
ATOM 3651 N N . LEU A 1 440 ? 12.530 -20.508 -27.211 1.00 88.06 440 LEU A N 1
ATOM 3652 C CA . LEU A 1 440 ? 12.978 -19.349 -27.992 1.00 88.06 440 LEU A CA 1
ATOM 3653 C C . LEU A 1 440 ? 11.826 -18.535 -28.611 1.00 88.06 440 LEU A C 1
ATOM 3655 O O . LEU A 1 440 ? 12.029 -17.396 -29.025 1.00 88.06 440 LEU A O 1
ATOM 3659 N N . THR A 1 441 ? 10.614 -19.091 -28.703 1.00 87.81 441 THR A N 1
ATOM 3660 C CA . THR A 1 441 ? 9.450 -18.380 -29.249 1.00 87.81 441 THR A CA 1
ATOM 3661 C C . THR A 1 441 ? 8.756 -17.502 -28.208 1.00 87.81 441 THR A C 1
ATOM 3663 O O . THR A 1 441 ? 8.062 -16.553 -28.581 1.00 87.81 441 THR A O 1
ATOM 3666 N N . ASN A 1 442 ? 8.956 -17.759 -26.908 1.00 92.00 442 ASN A N 1
ATOM 3667 C CA . ASN A 1 442 ? 8.241 -17.077 -25.824 1.00 92.00 442 ASN A CA 1
ATOM 3668 C C . ASN A 1 442 ? 9.129 -16.575 -24.657 1.00 92.00 442 ASN A C 1
ATOM 3670 O O . ASN A 1 442 ? 8.598 -16.058 -23.671 1.00 92.00 442 ASN A O 1
ATOM 3674 N N . ASP A 1 443 ? 10.461 -16.622 -24.781 1.00 94.88 443 ASP A N 1
ATOM 3675 C CA . ASP A 1 443 ? 11.413 -16.164 -23.750 1.00 94.88 443 ASP A CA 1
ATOM 3676 C C . ASP A 1 443 ? 11.596 -14.633 -23.652 1.00 94.88 443 ASP A C 1
ATOM 3678 O O . ASP A 1 443 ? 12.088 -14.123 -22.641 1.00 94.88 443 ASP A O 1
ATOM 3682 N N . HIS A 1 444 ? 11.153 -13.881 -24.663 1.00 95.06 444 HIS A N 1
ATOM 3683 C CA . HIS A 1 444 ? 11.283 -12.423 -24.775 1.00 95.06 444 HIS A CA 1
ATOM 3684 C C . HIS A 1 444 ? 10.932 -11.678 -23.478 1.00 95.06 444 HIS A C 1
ATOM 3686 O O . HIS A 1 444 ? 11.701 -10.845 -22.999 1.00 95.06 444 HIS A O 1
ATOM 3692 N N . TRP A 1 445 ? 9.790 -11.998 -22.861 1.00 95.25 445 TRP A N 1
ATOM 3693 C CA . TRP A 1 445 ? 9.348 -11.319 -21.641 1.00 95.25 445 TRP A CA 1
ATOM 3694 C C . TRP A 1 445 ? 10.138 -11.718 -20.395 1.00 95.25 445 TRP A C 1
ATOM 3696 O O . TRP A 1 445 ? 10.265 -10.896 -19.487 1.00 95.25 445 TRP A O 1
ATOM 3706 N N . LEU A 1 446 ? 10.730 -12.917 -20.352 1.00 96.62 446 LEU A N 1
ATOM 3707 C CA . LEU A 1 446 ? 11.687 -13.267 -19.300 1.00 96.62 446 LEU A CA 1
ATOM 3708 C C . LEU A 1 446 ? 12.954 -12.410 -19.426 1.00 96.62 446 LEU A C 1
ATOM 3710 O O . LEU A 1 446 ? 13.421 -11.861 -18.428 1.00 96.62 446 LEU A O 1
ATOM 3714 N N . ARG A 1 447 ? 13.457 -12.216 -20.652 1.00 97.44 447 ARG A N 1
ATOM 3715 C CA . ARG A 1 447 ? 14.615 -11.346 -20.925 1.00 97.44 447 ARG A CA 1
ATOM 3716 C C . ARG A 1 447 ? 14.321 -9.878 -20.596 1.00 97.44 447 ARG A C 1
ATOM 3718 O O . ARG A 1 447 ? 15.104 -9.222 -19.912 1.00 97.44 447 ARG A O 1
ATOM 3725 N N . ILE A 1 448 ? 13.153 -9.370 -20.991 1.00 96.75 448 ILE A N 1
ATOM 3726 C CA . ILE A 1 448 ? 12.711 -8.015 -20.620 1.00 96.75 448 ILE A CA 1
ATOM 3727 C C . ILE A 1 448 ? 12.593 -7.890 -19.095 1.00 96.75 448 ILE A C 1
ATOM 3729 O O . ILE A 1 448 ? 13.022 -6.887 -18.523 1.00 96.75 448 ILE A O 1
ATOM 3733 N N . HIS A 1 449 ? 12.065 -8.909 -18.410 1.00 96.62 449 HIS A N 1
ATOM 3734 C CA . HIS A 1 449 ? 11.962 -8.915 -16.951 1.00 96.62 449 HIS A CA 1
ATOM 3735 C C . HIS A 1 449 ? 13.334 -8.894 -16.262 1.00 96.62 449 HIS A C 1
ATOM 3737 O O . HIS A 1 449 ? 13.517 -8.137 -15.303 1.00 96.62 449 HIS A O 1
ATOM 3743 N N . LEU A 1 450 ? 14.305 -9.659 -16.770 1.00 96.75 450 LEU A N 1
ATOM 3744 C CA . LEU A 1 450 ? 15.707 -9.623 -16.341 1.00 96.75 450 LEU A CA 1
ATOM 3745 C C . LEU A 1 450 ? 16.289 -8.211 -16.454 1.00 96.75 450 LEU A C 1
ATOM 3747 O O . LEU A 1 450 ? 16.752 -7.649 -15.461 1.00 96.75 450 LEU A O 1
ATOM 3751 N N . ALA A 1 451 ? 16.183 -7.595 -17.632 1.00 97.31 451 ALA A N 1
ATOM 3752 C CA . ALA A 1 451 ? 16.678 -6.240 -17.864 1.00 97.31 451 ALA A CA 1
ATOM 3753 C C . ALA A 1 451 ? 15.970 -5.201 -16.971 1.00 97.31 451 ALA A C 1
ATOM 3755 O O . ALA A 1 451 ? 16.613 -4.316 -16.406 1.00 97.31 451 ALA A O 1
ATOM 3756 N N . ASN A 1 452 ? 14.651 -5.321 -16.789 1.00 95.75 452 ASN A N 1
ATOM 3757 C CA . ASN A 1 452 ? 13.853 -4.406 -15.968 1.00 95.75 452 ASN A CA 1
ATOM 3758 C C . ASN A 1 452 ? 14.166 -4.514 -14.467 1.00 95.75 452 ASN A C 1
ATOM 3760 O O . ASN A 1 452 ? 14.112 -3.510 -13.758 1.00 95.75 452 ASN A O 1
ATOM 3764 N N . THR A 1 453 ? 14.428 -5.722 -13.960 1.00 96.25 453 THR A N 1
ATOM 3765 C CA . THR A 1 453 ? 14.733 -5.950 -12.536 1.00 96.25 453 THR A CA 1
ATOM 3766 C C . THR A 1 453 ? 16.189 -5.637 -12.202 1.00 96.25 453 THR A C 1
ATOM 3768 O O . THR A 1 453 ? 16.453 -5.115 -11.116 1.00 96.25 453 THR A O 1
ATOM 3771 N N . GLY A 1 454 ? 17.106 -5.881 -13.143 1.00 96.00 454 GLY A N 1
ATOM 3772 C CA . GLY A 1 454 ? 18.501 -5.453 -13.068 1.00 96.00 454 GLY A CA 1
ATOM 3773 C C . GLY A 1 454 ? 18.645 -3.931 -13.139 1.00 96.00 454 GLY A C 1
ATOM 3774 O O . GLY A 1 454 ? 19.253 -3.318 -12.265 1.00 96.00 454 GLY A O 1
ATOM 3775 N N . ASP A 1 455 ? 18.055 -3.313 -14.168 1.00 95.25 455 ASP A N 1
ATOM 3776 C CA . ASP A 1 455 ? 18.165 -1.884 -14.520 1.00 95.25 455 ASP A CA 1
ATOM 3777 C C . ASP A 1 455 ? 19.610 -1.333 -14.502 1.00 95.25 455 ASP A C 1
ATOM 3779 O O . ASP A 1 455 ? 19.850 -0.140 -14.244 1.00 95.25 455 ASP A O 1
ATOM 3783 N N . PHE A 1 456 ? 20.580 -2.209 -14.795 1.00 94.44 456 PHE A N 1
ATOM 3784 C CA . PHE A 1 456 ? 21.979 -1.846 -14.998 1.00 94.44 456 PHE A CA 1
ATOM 3785 C C . PHE A 1 456 ? 22.072 -0.856 -16.155 1.00 94.44 456 PHE A C 1
ATOM 3787 O O . PHE A 1 456 ? 21.341 -0.961 -17.138 1.00 94.44 456 PHE A O 1
ATOM 3794 N N . GLU A 1 457 ? 22.896 0.179 -15.986 1.00 91.50 457 GLU A N 1
ATOM 3795 C CA . GLU A 1 457 ? 23.086 1.233 -16.996 1.00 91.50 457 GLU A CA 1
ATOM 3796 C C . GLU A 1 457 ? 21.782 1.901 -17.480 1.00 91.50 457 GLU A C 1
ATOM 3798 O O . GLU A 1 457 ? 21.736 2.526 -18.539 1.00 91.50 457 GLU A O 1
ATOM 3803 N N . LYS A 1 458 ? 20.707 1.810 -16.680 1.00 90.62 458 LYS A N 1
ATOM 3804 C CA . LYS A 1 458 ? 19.367 2.308 -17.025 1.00 90.62 458 LYS A CA 1
ATOM 3805 C C . LYS A 1 458 ? 18.800 1.651 -18.289 1.00 90.62 458 LYS A C 1
ATOM 3807 O O . LYS A 1 458 ? 18.076 2.304 -19.044 1.00 90.62 458 LYS A O 1
ATOM 3812 N N . ILE A 1 459 ? 19.079 0.362 -18.501 1.00 94.06 459 ILE A N 1
ATOM 3813 C CA . ILE A 1 459 ? 18.568 -0.419 -19.636 1.00 94.06 459 ILE A CA 1
ATOM 3814 C C . ILE A 1 459 ? 17.030 -0.412 -19.725 1.00 94.06 459 ILE A C 1
ATOM 3816 O O . ILE A 1 459 ? 16.480 -0.395 -20.824 1.00 94.06 459 ILE A O 1
ATOM 3820 N N . SER A 1 460 ? 16.308 -0.254 -18.604 1.00 90.38 460 SER A N 1
ATOM 3821 C CA . SER A 1 460 ? 14.840 -0.079 -18.615 1.00 90.38 460 SER A CA 1
ATOM 3822 C C . SER A 1 460 ? 14.365 1.199 -19.328 1.00 90.38 460 SER A C 1
ATOM 3824 O O . SER A 1 460 ? 13.170 1.384 -19.562 1.00 90.38 460 SER A O 1
ATOM 3826 N N . LYS A 1 461 ? 15.282 2.119 -19.660 1.00 89.44 461 LYS A N 1
ATOM 3827 C CA . LYS A 1 461 ? 15.021 3.342 -20.438 1.00 89.44 461 LYS A CA 1
ATOM 3828 C C . LYS A 1 461 ? 15.320 3.199 -21.927 1.00 89.44 461 LYS A C 1
ATOM 3830 O O . LYS A 1 461 ? 15.175 4.168 -22.672 1.00 89.44 461 LYS A O 1
ATOM 3835 N N . LYS A 1 462 ? 15.715 2.006 -22.357 1.00 92.62 462 LYS A N 1
ATOM 3836 C CA . LYS A 1 462 ? 15.919 1.638 -23.756 1.00 92.62 462 LYS A CA 1
ATOM 3837 C C . LYS A 1 462 ? 14.695 0.905 -24.308 1.00 92.62 462 LYS A C 1
ATOM 3839 O O . LYS A 1 462 ? 13.728 0.649 -23.570 1.00 92.62 462 LYS A O 1
ATOM 3844 N N . SER A 1 463 ? 14.728 0.635 -25.609 1.00 94.94 463 SER A N 1
ATOM 3845 C CA . SER A 1 463 ? 13.683 -0.125 -26.293 1.00 94.94 463 SER A CA 1
ATOM 3846 C C . SER A 1 463 ? 13.566 -1.558 -25.775 1.00 94.94 463 SER A C 1
ATOM 3848 O O . SER A 1 463 ? 14.470 -2.046 -25.096 1.00 94.94 463 SER A O 1
ATOM 3850 N N . LEU A 1 464 ? 12.439 -2.223 -26.045 1.00 94.38 464 LEU A N 1
ATOM 3851 C CA . LEU A 1 464 ? 12.247 -3.620 -25.637 1.00 94.38 464 LEU A CA 1
ATOM 3852 C C . LEU A 1 464 ? 13.298 -4.541 -26.279 1.00 94.38 464 LEU A C 1
ATOM 3854 O O . LEU A 1 464 ? 13.853 -5.389 -25.586 1.00 94.38 464 LEU A O 1
ATOM 3858 N N . ASP A 1 465 ? 13.659 -4.295 -27.539 1.00 95.69 465 ASP A N 1
ATOM 3859 C CA . ASP A 1 465 ? 14.700 -5.054 -28.242 1.00 95.69 465 ASP A CA 1
ATOM 3860 C C . ASP A 1 465 ? 16.089 -4.819 -27.638 1.00 95.69 465 ASP A C 1
ATOM 3862 O O . ASP A 1 465 ? 16.822 -5.770 -27.382 1.00 95.69 465 ASP A O 1
ATOM 3866 N N . GLU A 1 466 ? 16.439 -3.567 -27.313 1.00 96.94 466 GLU A N 1
ATOM 3867 C CA . GLU A 1 466 ? 17.697 -3.254 -26.614 1.00 96.94 466 GLU A CA 1
ATOM 3868 C C . GLU A 1 466 ? 17.768 -3.961 -25.243 1.00 96.94 466 GLU A C 1
ATOM 3870 O O . GLU A 1 466 ? 18.840 -4.398 -24.830 1.00 96.94 466 GLU A O 1
ATOM 3875 N N . ARG A 1 467 ? 16.637 -4.116 -24.536 1.00 96.62 467 ARG A N 1
ATOM 3876 C CA . ARG A 1 467 ? 16.575 -4.868 -23.265 1.00 96.62 467 ARG A CA 1
ATOM 3877 C C . ARG A 1 467 ? 16.806 -6.363 -23.466 1.00 96.62 467 ARG A C 1
ATOM 3879 O O . ARG A 1 467 ? 17.492 -6.977 -22.655 1.00 96.62 467 ARG A O 1
ATOM 3886 N N . ILE A 1 468 ? 16.237 -6.940 -24.523 1.00 96.81 468 ILE A N 1
ATOM 3887 C CA . ILE A 1 468 ? 16.448 -8.346 -24.893 1.00 96.81 468 ILE A CA 1
ATOM 3888 C C . ILE A 1 468 ? 17.918 -8.576 -25.254 1.00 96.81 468 ILE A C 1
ATOM 3890 O O . ILE A 1 468 ? 18.530 -9.515 -24.743 1.00 96.81 468 ILE A O 1
ATOM 3894 N N . GLN A 1 469 ? 18.494 -7.686 -26.066 1.00 97.50 469 GLN A N 1
ATOM 3895 C CA . GLN A 1 469 ? 19.894 -7.758 -26.480 1.00 97.50 469 GLN A CA 1
ATOM 3896 C C . GLN A 1 469 ? 20.845 -7.650 -25.287 1.00 97.50 469 GLN A C 1
ATOM 3898 O O . GLN A 1 469 ? 21.789 -8.424 -25.194 1.00 97.50 469 GLN A O 1
ATOM 3903 N N . TRP A 1 470 ? 20.553 -6.775 -24.320 1.00 97.75 470 TRP A N 1
ATOM 3904 C CA . TRP A 1 470 ? 21.351 -6.668 -23.097 1.00 97.75 470 TRP A CA 1
ATOM 3905 C C . TRP A 1 470 ? 21.463 -8.003 -22.348 1.00 97.75 470 TRP A C 1
ATOM 3907 O O . TRP A 1 470 ? 22.525 -8.308 -21.814 1.00 97.75 470 TRP A O 1
ATOM 3917 N N . VAL A 1 471 ? 20.406 -8.824 -22.330 1.00 97.50 471 VAL A N 1
ATOM 3918 C CA . VAL A 1 471 ? 20.470 -10.159 -21.710 1.00 97.50 471 VAL A CA 1
ATOM 3919 C C . VAL A 1 471 ? 21.398 -11.089 -22.484 1.00 97.50 471 VAL A C 1
ATOM 3921 O O . VAL A 1 471 ? 22.176 -11.797 -21.856 1.00 97.50 471 VAL A O 1
ATOM 3924 N N . ALA A 1 472 ? 21.354 -11.064 -23.818 1.00 96.12 472 ALA A N 1
ATOM 3925 C CA . ALA A 1 472 ? 22.268 -11.852 -24.645 1.00 96.12 472 ALA A CA 1
ATOM 3926 C C . ALA A 1 472 ? 23.732 -11.416 -24.441 1.00 96.12 472 ALA A C 1
ATOM 3928 O O . ALA A 1 472 ? 24.607 -12.254 -24.242 1.00 96.12 472 ALA A O 1
ATOM 3929 N N . ASP A 1 473 ? 23.986 -10.107 -24.393 1.00 97.69 473 ASP A N 1
ATOM 3930 C CA . ASP A 1 473 ? 25.328 -9.543 -24.200 1.00 97.69 473 ASP A CA 1
ATOM 3931 C C . ASP A 1 473 ? 25.900 -9.825 -22.796 1.00 97.69 473 ASP A C 1
ATOM 3933 O O . ASP A 1 473 ? 27.115 -9.814 -22.603 1.00 97.69 473 ASP A O 1
ATOM 3937 N N . ASN A 1 474 ? 25.033 -10.078 -21.808 1.00 97.19 474 ASN A N 1
ATOM 3938 C CA . ASN A 1 474 ? 25.398 -10.312 -20.406 1.00 97.19 474 ASN A CA 1
ATOM 3939 C C . ASN A 1 474 ? 25.070 -11.740 -19.935 1.00 97.19 474 ASN A C 1
ATOM 3941 O O . ASN A 1 474 ? 25.004 -11.989 -18.730 1.00 97.19 474 ASN A O 1
ATOM 3945 N N . GLU A 1 475 ? 24.878 -12.690 -20.853 1.00 97.12 475 GLU A N 1
ATOM 3946 C CA . GLU A 1 475 ? 24.456 -14.056 -20.522 1.00 97.12 475 GLU A CA 1
ATOM 3947 C C . GLU A 1 475 ? 25.416 -14.743 -19.542 1.00 97.12 475 GLU A C 1
ATOM 3949 O O . GLU A 1 475 ? 24.979 -15.270 -18.519 1.00 97.12 475 GLU A O 1
ATOM 3954 N N . TYR A 1 476 ? 26.728 -14.649 -19.785 1.00 96.88 476 TYR A N 1
ATOM 3955 C CA . TYR A 1 476 ? 27.744 -15.219 -18.895 1.00 96.88 476 TYR A CA 1
ATOM 3956 C C . TYR A 1 476 ? 27.637 -14.668 -17.464 1.00 96.88 476 TYR A C 1
ATOM 3958 O O . TYR A 1 476 ? 27.637 -15.431 -16.501 1.00 96.88 476 TYR A O 1
ATOM 3966 N N . PHE A 1 477 ? 27.476 -13.348 -17.324 1.00 96.94 477 PHE A N 1
ATOM 3967 C CA . PHE A 1 477 ? 27.307 -12.681 -16.031 1.00 96.94 477 PHE A CA 1
ATOM 3968 C C . PHE A 1 477 ? 26.043 -13.159 -15.300 1.00 96.94 477 PHE A C 1
ATOM 3970 O O . PHE A 1 477 ? 26.064 -13.434 -14.099 1.00 96.94 477 PHE A O 1
ATOM 3977 N N . ILE A 1 478 ? 24.938 -13.308 -16.034 1.00 98.06 478 ILE A N 1
ATOM 3978 C CA . ILE A 1 478 ? 23.660 -13.792 -15.497 1.00 98.06 478 ILE A CA 1
ATOM 3979 C C . ILE A 1 478 ? 23.785 -15.246 -15.020 1.00 98.06 478 ILE A C 1
ATOM 3981 O O . ILE A 1 478 ? 23.313 -15.584 -13.929 1.00 98.06 478 ILE A O 1
ATOM 3985 N N . MET A 1 479 ? 24.439 -16.102 -15.808 1.00 97.38 479 MET A N 1
ATOM 3986 C CA . MET A 1 479 ? 24.655 -17.508 -15.462 1.00 97.38 479 MET A CA 1
ATOM 3987 C C . MET A 1 479 ? 25.627 -17.678 -14.289 1.00 97.38 479 MET A C 1
ATOM 3989 O O . MET A 1 479 ? 25.402 -18.545 -13.442 1.00 97.38 479 MET A O 1
ATOM 3993 N N . GLU A 1 480 ? 26.662 -16.839 -14.183 1.00 97.50 480 GLU A N 1
ATOM 3994 C CA . GLU A 1 480 ? 27.592 -16.822 -13.046 1.00 97.50 480 GLU A CA 1
ATOM 3995 C C . GLU A 1 480 ? 26.865 -16.492 -11.735 1.00 97.50 480 GLU A C 1
ATOM 3997 O O . GLU A 1 480 ? 26.997 -17.231 -10.754 1.00 97.50 480 GLU A O 1
ATOM 4002 N N . ILE A 1 481 ? 26.002 -15.468 -11.749 1.00 97.75 481 ILE A N 1
ATOM 4003 C CA . ILE A 1 481 ? 25.139 -15.128 -10.608 1.00 97.75 481 ILE A CA 1
ATOM 4004 C C . ILE A 1 481 ? 24.249 -16.308 -10.211 1.00 97.75 481 ILE A C 1
ATOM 4006 O O . ILE A 1 481 ? 24.103 -16.608 -9.028 1.00 97.75 481 ILE A O 1
ATOM 4010 N N . ALA A 1 482 ? 23.629 -16.979 -11.184 1.00 97.06 482 ALA A N 1
ATOM 4011 C CA . ALA A 1 482 ? 22.749 -18.112 -10.910 1.00 97.06 482 ALA A CA 1
ATOM 4012 C C . ALA A 1 482 ? 23.503 -19.320 -10.327 1.00 97.06 482 ALA A C 1
ATOM 4014 O O . ALA A 1 482 ? 22.957 -20.035 -9.479 1.00 97.06 482 ALA A O 1
ATOM 4015 N N . ARG A 1 483 ? 24.750 -19.538 -10.768 1.00 96.44 483 ARG A N 1
ATOM 4016 C CA . ARG A 1 483 ? 25.610 -20.646 -10.336 1.00 96.44 483 ARG A CA 1
ATOM 4017 C C . ARG A 1 483 ? 26.097 -20.474 -8.901 1.00 96.44 483 ARG A C 1
ATOM 4019 O O . ARG A 1 483 ? 26.048 -21.441 -8.141 1.00 96.44 483 ARG A O 1
ATOM 4026 N N . ASP A 1 484 ? 26.538 -19.272 -8.532 1.00 96.69 484 ASP A N 1
ATOM 4027 C CA . ASP A 1 484 ? 26.967 -18.952 -7.167 1.00 96.69 484 ASP A CA 1
ATOM 4028 C C . ASP A 1 484 ? 26.326 -17.652 -6.641 1.00 96.69 484 ASP A C 1
ATOM 4030 O O . ASP A 1 484 ? 26.987 -16.614 -6.529 1.00 96.69 484 ASP A O 1
ATOM 4034 N N . PRO A 1 485 ? 25.030 -17.684 -6.269 1.00 96.56 485 PRO A N 1
ATOM 4035 C CA . PRO A 1 485 ? 24.345 -16.509 -5.736 1.00 96.56 485 PRO A CA 1
ATOM 4036 C C . PRO A 1 485 ? 24.960 -15.960 -4.445 1.00 96.56 485 PRO A C 1
ATOM 4038 O O . PRO A 1 485 ? 24.774 -14.789 -4.126 1.00 96.56 485 PRO A O 1
ATOM 4041 N N . GLU A 1 486 ? 25.636 -16.803 -3.664 1.00 96.00 486 GLU A N 1
ATOM 4042 C CA . GLU A 1 486 ? 26.193 -16.451 -2.354 1.00 96.00 486 GLU A CA 1
ATOM 4043 C C . GLU A 1 486 ? 27.573 -15.796 -2.500 1.00 96.00 486 GLU A C 1
ATOM 4045 O O . GLU A 1 486 ? 27.859 -14.827 -1.794 1.00 96.00 486 GLU A O 1
ATOM 4050 N N . GLY A 1 487 ? 28.395 -16.263 -3.444 1.00 95.94 487 GLY A N 1
ATOM 4051 C CA . GLY A 1 487 ? 29.670 -15.635 -3.800 1.00 95.94 487 GLY A CA 1
ATOM 4052 C C . GLY A 1 487 ? 29.528 -14.353 -4.625 1.00 95.94 487 GLY A C 1
ATOM 4053 O O . GLY A 1 487 ? 30.380 -13.475 -4.531 1.00 95.94 487 GLY A O 1
ATOM 4054 N N . THR A 1 488 ? 28.429 -14.191 -5.371 1.00 96.56 488 THR A N 1
ATOM 4055 C CA . THR A 1 488 ? 28.191 -13.036 -6.268 1.00 96.56 488 THR A CA 1
ATOM 4056 C C . THR A 1 488 ? 27.263 -11.963 -5.680 1.00 96.56 488 THR A C 1
ATOM 4058 O O . THR A 1 488 ? 26.747 -11.108 -6.405 1.00 96.56 488 THR A O 1
ATOM 4061 N N . VAL A 1 489 ? 27.031 -11.965 -4.358 1.00 95.94 489 VAL A N 1
ATOM 4062 C CA . VAL A 1 489 ? 26.117 -11.005 -3.697 1.00 95.94 489 VAL A CA 1
ATOM 4063 C C . VAL A 1 489 ? 26.464 -9.556 -4.008 1.00 95.94 489 VAL A C 1
ATOM 4065 O O . VAL A 1 489 ? 25.562 -8.743 -4.225 1.00 95.94 489 VAL A O 1
ATOM 4068 N N . ASP A 1 490 ? 27.748 -9.224 -4.079 1.00 94.75 490 ASP A N 1
ATOM 4069 C CA . ASP A 1 490 ? 28.200 -7.864 -4.374 1.00 94.75 490 ASP A CA 1
ATOM 4070 C C . ASP A 1 490 ? 27.799 -7.391 -5.778 1.00 94.75 490 ASP A C 1
ATOM 4072 O O . ASP A 1 490 ? 27.754 -6.185 -6.022 1.00 94.75 490 ASP A O 1
ATOM 4076 N N . ASP A 1 491 ? 27.451 -8.295 -6.692 1.00 95.44 491 ASP A N 1
ATOM 4077 C CA . ASP A 1 491 ? 27.061 -7.960 -8.059 1.00 95.44 491 ASP A CA 1
ATOM 4078 C C . ASP A 1 491 ? 25.555 -7.833 -8.212 1.00 95.44 491 ASP A C 1
ATOM 4080 O O . ASP A 1 491 ? 25.055 -6.757 -8.557 1.00 95.44 491 ASP A O 1
ATOM 4084 N N . TRP A 1 492 ? 24.800 -8.881 -7.883 1.00 96.31 492 TRP A N 1
ATOM 4085 C CA . TRP A 1 492 ? 23.346 -8.839 -8.046 1.00 96.31 492 TRP A CA 1
ATOM 4086 C C . TRP A 1 492 ? 22.660 -7.920 -7.021 1.00 96.31 492 TRP A C 1
ATOM 4088 O O . TRP A 1 492 ? 21.566 -7.418 -7.287 1.00 96.31 492 TRP A O 1
ATOM 4098 N N . SER A 1 493 ? 23.300 -7.600 -5.887 1.00 95.75 493 SER A N 1
ATOM 4099 C CA . SER A 1 493 ? 22.770 -6.613 -4.928 1.00 95.75 493 SER A CA 1
ATOM 4100 C C . SER A 1 493 ? 22.743 -5.174 -5.457 1.00 95.75 493 SER A C 1
ATOM 4102 O O . SER A 1 493 ? 22.035 -4.336 -4.887 1.00 95.75 493 SER A O 1
ATOM 4104 N N . LYS A 1 494 ? 23.471 -4.885 -6.548 1.00 95.00 494 LYS A N 1
ATOM 4105 C CA . LYS A 1 494 ? 23.491 -3.575 -7.223 1.00 95.00 494 LYS A CA 1
ATOM 4106 C C . LYS A 1 494 ? 22.268 -3.341 -8.122 1.00 95.00 494 LYS A C 1
ATOM 4108 O O . LYS A 1 494 ? 22.043 -2.200 -8.528 1.00 95.00 494 LYS A O 1
ATOM 4113 N N . ALA A 1 495 ? 21.490 -4.382 -8.426 1.00 95.94 495 ALA A N 1
ATOM 4114 C CA . ALA A 1 495 ? 20.278 -4.282 -9.238 1.00 95.94 495 ALA A CA 1
ATOM 4115 C C . ALA A 1 495 ? 19.190 -3.399 -8.584 1.00 95.94 495 ALA A C 1
ATOM 4117 O O . ALA A 1 495 ? 19.163 -3.217 -7.363 1.00 95.94 495 ALA A O 1
ATOM 4118 N N . ASP A 1 496 ? 18.244 -2.873 -9.376 1.00 93.00 496 ASP A N 1
ATOM 4119 C CA . ASP A 1 496 ? 17.119 -2.072 -8.844 1.00 93.00 496 ASP A CA 1
ATOM 4120 C C . ASP A 1 496 ? 16.164 -2.911 -7.974 1.00 93.00 496 ASP A C 1
ATOM 4122 O O . ASP A 1 496 ? 15.670 -2.442 -6.940 1.00 93.00 496 ASP A O 1
ATOM 4126 N N . LYS A 1 497 ? 15.942 -4.175 -8.360 1.00 95.56 497 LYS A N 1
ATOM 4127 C CA . LYS A 1 497 ? 15.131 -5.166 -7.634 1.00 95.56 497 LYS A CA 1
ATOM 4128 C C . LYS A 1 497 ? 15.963 -6.444 -7.385 1.00 95.56 497 LYS A C 1
ATOM 4130 O O . LYS A 1 497 ? 15.739 -7.437 -8.075 1.00 95.56 497 LYS A O 1
ATOM 4135 N N . PRO A 1 498 ? 16.921 -6.438 -6.433 1.00 97.25 498 PRO A N 1
ATOM 4136 C CA . PRO A 1 498 ? 17.958 -7.469 -6.305 1.00 97.25 498 PRO A CA 1
ATOM 4137 C C . PRO A 1 498 ? 17.477 -8.920 -6.264 1.00 97.25 498 PRO A C 1
ATOM 4139 O O . PRO A 1 498 ? 17.972 -9.754 -7.015 1.00 97.25 498 PRO A O 1
ATOM 4142 N N . PHE A 1 499 ? 16.501 -9.242 -5.414 1.00 97.94 499 PHE A N 1
ATOM 4143 C CA . PHE A 1 499 ? 16.033 -10.620 -5.255 1.00 97.94 499 PHE A CA 1
ATOM 4144 C C . PHE A 1 499 ? 15.118 -11.063 -6.402 1.00 97.94 499 PHE A C 1
ATOM 4146 O O . PHE A 1 499 ? 15.124 -12.238 -6.754 1.00 97.94 499 PHE A O 1
ATOM 4153 N N . GLN A 1 500 ? 14.343 -10.154 -7.009 1.00 97.50 500 GLN A N 1
ATOM 4154 C CA . GLN A 1 500 ? 13.603 -10.468 -8.241 1.00 97.50 500 GLN A CA 1
ATOM 4155 C C . GLN A 1 500 ? 14.550 -10.666 -9.433 1.00 97.50 500 GLN A C 1
ATOM 4157 O O . GLN A 1 500 ? 14.338 -11.593 -10.207 1.00 97.50 500 GLN A O 1
ATOM 4162 N N . PHE A 1 501 ? 15.604 -9.850 -9.548 1.00 98.00 501 PHE A N 1
ATOM 4163 C CA . PHE A 1 501 ? 16.649 -10.021 -10.560 1.00 98.00 501 PHE A CA 1
ATOM 4164 C C . PHE A 1 501 ? 17.338 -11.374 -10.398 1.00 98.00 501 PHE A C 1
ATOM 4166 O O . PHE A 1 501 ? 17.380 -12.149 -11.344 1.00 98.00 501 PHE A O 1
ATOM 4173 N N . LEU A 1 502 ? 17.754 -11.719 -9.177 1.00 98.25 502 LEU A N 1
ATOM 4174 C CA . LEU A 1 502 ? 18.338 -13.025 -8.882 1.00 98.25 502 LEU A CA 1
ATOM 4175 C C . LEU A 1 502 ? 17.389 -14.189 -9.208 1.00 98.25 502 LEU A C 1
ATOM 4177 O O . LEU A 1 502 ? 17.819 -15.190 -9.776 1.00 98.25 502 LEU A O 1
ATOM 4181 N N . ALA A 1 503 ? 16.098 -14.062 -8.881 1.00 98.00 503 ALA A N 1
ATOM 4182 C CA . ALA A 1 503 ? 15.100 -15.065 -9.250 1.00 98.00 503 ALA A CA 1
ATOM 4183 C C . ALA A 1 503 ? 15.014 -15.251 -10.770 1.00 98.00 503 ALA A C 1
ATOM 4185 O O . ALA A 1 503 ? 14.949 -16.383 -11.241 1.00 98.00 503 ALA A O 1
ATOM 4186 N N . ALA A 1 504 ? 15.070 -14.156 -11.528 1.00 97.81 504 ALA A N 1
ATOM 4187 C CA . ALA A 1 504 ? 15.077 -14.192 -12.982 1.00 97.81 504 ALA A CA 1
ATOM 4188 C C . ALA A 1 504 ? 16.393 -14.752 -13.554 1.00 97.81 504 ALA A C 1
ATOM 4190 O O . ALA A 1 504 ? 16.339 -15.501 -14.524 1.00 97.81 504 ALA A O 1
ATOM 4191 N N . CYS A 1 505 ? 17.551 -14.470 -12.938 1.00 98.38 505 CYS A N 1
ATOM 4192 C CA . CYS A 1 505 ? 18.838 -15.058 -13.334 1.00 98.38 505 CYS A CA 1
ATOM 4193 C C . CYS A 1 505 ? 18.820 -16.579 -13.183 1.00 98.38 505 CYS A C 1
ATOM 4195 O O . CYS A 1 505 ? 19.247 -17.294 -14.085 1.00 98.38 505 CYS A O 1
ATOM 4197 N N . ILE A 1 506 ? 18.297 -17.072 -12.056 1.00 97.56 506 ILE A N 1
ATOM 4198 C CA . ILE A 1 506 ? 18.174 -18.509 -11.791 1.00 97.56 506 ILE A CA 1
ATOM 4199 C C . ILE A 1 506 ? 17.232 -19.164 -12.807 1.00 97.56 506 ILE A C 1
ATOM 4201 O O . ILE A 1 506 ? 17.588 -20.188 -13.383 1.00 97.56 506 ILE A O 1
ATOM 4205 N N . GLU A 1 507 ? 16.062 -18.571 -13.060 1.00 96.44 507 GLU A N 1
ATOM 4206 C CA . GLU A 1 507 ? 15.097 -19.113 -14.027 1.00 96.44 507 GLU A CA 1
ATOM 4207 C C . GLU A 1 507 ? 15.676 -19.149 -15.451 1.00 96.44 507 GLU A C 1
ATOM 4209 O O . GLU A 1 507 ? 15.564 -20.157 -16.145 1.00 96.44 507 GLU A O 1
ATOM 4214 N N . TYR A 1 508 ? 16.353 -18.075 -15.867 1.00 97.44 508 TYR A N 1
ATOM 4215 C CA . TYR A 1 508 ? 16.989 -17.985 -17.180 1.00 97.44 508 TYR A CA 1
ATOM 4216 C C . TYR A 1 508 ? 18.146 -18.974 -17.337 1.00 97.44 508 TYR A C 1
ATOM 4218 O O . TYR A 1 508 ? 18.223 -19.661 -18.348 1.00 97.44 508 TYR A O 1
ATOM 4226 N N . SER A 1 509 ? 19.011 -19.103 -16.329 1.00 97.19 509 SER A N 1
ATOM 4227 C CA . SER A 1 509 ? 20.123 -20.059 -16.364 1.00 97.19 509 SER A CA 1
ATOM 4228 C C . SER A 1 509 ? 19.621 -21.502 -16.473 1.00 97.19 509 SER A C 1
ATOM 4230 O O . SER A 1 509 ? 20.080 -22.253 -17.329 1.00 97.19 509 SER A O 1
ATOM 4232 N N . ASN A 1 510 ? 18.597 -21.868 -15.689 1.00 96.06 510 ASN A N 1
ATOM 4233 C CA . ASN A 1 510 ? 17.974 -23.191 -15.786 1.00 96.06 510 ASN A CA 1
ATOM 4234 C C . ASN A 1 510 ? 17.369 -23.446 -17.177 1.00 96.06 510 ASN A C 1
ATOM 4236 O O . ASN A 1 510 ? 17.500 -24.547 -17.707 1.00 96.06 510 ASN A O 1
ATOM 4240 N N . TYR A 1 511 ? 16.725 -22.434 -17.764 1.00 96.50 511 TYR A N 1
ATOM 4241 C CA . TYR A 1 511 ? 16.186 -22.492 -19.122 1.00 96.50 511 TYR A CA 1
ATOM 4242 C C . TYR A 1 511 ? 17.272 -22.734 -20.177 1.00 96.50 511 TYR A C 1
ATOM 4244 O O . TYR A 1 511 ? 17.124 -23.634 -21.008 1.00 96.50 511 TYR A O 1
ATOM 4252 N N . ILE A 1 512 ? 18.365 -21.968 -20.134 1.00 96.19 512 ILE A N 1
ATOM 4253 C CA . ILE A 1 512 ? 19.476 -22.115 -21.080 1.00 96.19 512 ILE A CA 1
ATOM 4254 C C . ILE A 1 512 ? 20.118 -23.496 -20.936 1.00 96.19 512 ILE A C 1
ATOM 4256 O O . ILE A 1 512 ? 20.225 -24.211 -21.926 1.00 96.19 512 ILE A O 1
ATOM 4260 N N . THR A 1 513 ? 20.429 -23.933 -19.712 1.00 95.69 513 THR A N 1
ATOM 4261 C CA . THR A 1 513 ? 21.012 -25.263 -19.472 1.00 95.69 513 THR A CA 1
ATOM 4262 C C . THR A 1 513 ? 20.103 -26.401 -19.949 1.00 95.69 513 THR A C 1
ATOM 4264 O O . THR A 1 513 ? 20.586 -27.352 -20.559 1.00 95.69 513 THR A O 1
ATOM 4267 N N . ALA A 1 514 ? 18.789 -26.323 -19.711 1.00 94.94 514 ALA A N 1
ATOM 4268 C CA . ALA A 1 514 ? 17.847 -27.320 -20.227 1.00 94.94 514 ALA A CA 1
ATOM 4269 C C . ALA A 1 514 ? 17.846 -27.344 -21.764 1.00 94.94 514 ALA A C 1
ATOM 4271 O O . ALA A 1 514 ? 17.942 -28.411 -22.366 1.00 94.94 514 ALA A O 1
ATOM 4272 N N . THR A 1 515 ? 17.831 -26.166 -22.393 1.00 93.00 515 THR A N 1
ATOM 4273 C CA . THR A 1 515 ? 17.868 -26.027 -23.856 1.00 93.00 515 THR A CA 1
ATOM 4274 C C . THR A 1 515 ? 19.152 -26.611 -24.451 1.00 93.00 515 THR A C 1
ATOM 4276 O O . THR A 1 515 ? 19.086 -27.354 -25.429 1.00 93.00 515 THR A O 1
ATOM 4279 N N . GLU A 1 516 ? 20.313 -26.342 -23.846 1.00 93.19 516 GLU A N 1
ATOM 4280 C CA . GLU A 1 516 ? 21.614 -26.900 -24.255 1.00 93.19 516 GLU A CA 1
ATOM 4281 C C . GLU A 1 516 ? 21.658 -28.431 -24.146 1.00 93.19 516 GLU A C 1
ATOM 4283 O O . GLU A 1 516 ? 22.265 -29.097 -24.985 1.00 93.19 516 GLU A O 1
ATOM 4288 N N . ASN A 1 517 ? 20.967 -28.995 -23.152 1.00 94.12 517 ASN A N 1
ATOM 4289 C CA . ASN A 1 517 ? 20.835 -30.441 -22.966 1.00 94.12 517 ASN A CA 1
ATOM 4290 C C . ASN A 1 517 ? 19.745 -31.077 -23.852 1.00 94.12 517 ASN A C 1
ATOM 4292 O O . ASN A 1 517 ? 19.594 -32.299 -23.847 1.00 94.12 517 ASN A O 1
ATOM 4296 N N . GLY A 1 518 ? 18.990 -30.280 -24.618 1.00 92.88 518 GLY A N 1
ATOM 4297 C CA . GLY A 1 518 ? 17.867 -30.755 -25.433 1.00 92.88 518 GLY A CA 1
ATOM 4298 C C . GLY A 1 518 ? 16.628 -31.152 -24.620 1.00 92.88 518 GLY A C 1
ATOM 4299 O O . GLY A 1 518 ? 15.837 -31.978 -25.077 1.00 92.88 518 GLY A O 1
ATOM 4300 N N . GLU A 1 519 ? 16.466 -30.596 -23.420 1.00 94.69 519 GLU A N 1
ATOM 4301 C CA . GLU A 1 519 ? 15.355 -30.851 -22.503 1.00 94.69 519 GLU A CA 1
ATOM 4302 C C . GLU A 1 519 ? 14.312 -29.722 -22.544 1.00 94.69 519 GLU A C 1
ATOM 4304 O O . GLU A 1 519 ? 14.628 -28.551 -22.752 1.00 94.69 519 GLU A O 1
ATOM 4309 N N . ASP A 1 520 ? 13.049 -30.066 -22.289 1.00 94.50 520 ASP A N 1
ATOM 4310 C CA . ASP A 1 520 ? 11.985 -29.075 -22.133 1.00 94.50 520 ASP A CA 1
ATOM 4311 C C . ASP A 1 520 ? 12.069 -28.396 -20.756 1.00 94.50 520 ASP A C 1
ATOM 4313 O O . ASP A 1 520 ? 12.084 -29.070 -19.723 1.00 94.50 520 ASP A O 1
ATOM 4317 N N . TYR A 1 521 ? 12.038 -27.059 -20.724 1.00 96.88 521 TYR A N 1
ATOM 4318 C CA . TYR A 1 521 ? 12.022 -26.289 -19.478 1.00 96.88 521 TYR A CA 1
ATOM 4319 C C . TYR A 1 521 ? 10.626 -25.762 -19.131 1.00 96.88 521 TYR A C 1
ATOM 4321 O O . TYR A 1 521 ? 9.960 -25.127 -19.951 1.00 96.88 521 TYR A O 1
ATOM 4329 N N . ILE A 1 522 ? 10.197 -25.981 -17.884 1.00 97.12 522 ILE A N 1
ATOM 4330 C CA . ILE A 1 522 ? 8.947 -25.436 -17.341 1.00 97.12 522 ILE A CA 1
ATOM 4331 C C . ILE A 1 522 ? 9.266 -24.240 -16.444 1.00 97.12 522 ILE A C 1
ATOM 4333 O O . ILE A 1 522 ? 9.755 -24.396 -15.324 1.00 97.12 522 ILE A O 1
ATOM 4337 N N . CYS A 1 523 ? 8.942 -23.048 -16.938 1.00 96.75 523 CYS A N 1
ATOM 4338 C CA . CYS A 1 523 ? 9.095 -21.792 -16.221 1.00 96.75 523 CYS A CA 1
ATOM 4339 C C . CYS A 1 523 ? 7.882 -21.536 -15.321 1.00 96.75 523 CYS A C 1
ATOM 4341 O O . CYS A 1 523 ? 6.728 -21.636 -15.746 1.00 96.75 523 CYS A O 1
ATOM 4343 N N . HIS A 1 524 ? 8.141 -21.179 -14.068 1.00 97.19 524 HIS A N 1
ATOM 4344 C CA . HIS A 1 524 ? 7.122 -20.822 -13.079 1.00 97.19 524 HIS A CA 1
ATOM 4345 C C . HIS A 1 524 ? 7.155 -19.337 -12.703 1.00 97.19 524 HIS A C 1
ATOM 4347 O O . HIS A 1 524 ? 6.237 -18.843 -12.030 1.00 97.19 524 HIS A O 1
ATOM 4353 N N . LEU A 1 525 ? 8.223 -18.634 -13.088 1.00 96.88 525 LEU A N 1
ATOM 4354 C CA . LEU A 1 525 ? 8.344 -17.200 -12.887 1.00 96.88 525 LEU A CA 1
ATOM 4355 C C . LEU A 1 525 ? 7.391 -16.462 -13.830 1.00 96.88 525 LEU A C 1
ATOM 4357 O O . LEU A 1 525 ? 7.285 -16.772 -15.012 1.00 96.88 525 LEU A O 1
ATOM 4361 N N . ALA A 1 526 ? 6.710 -15.456 -13.293 1.00 95.56 526 ALA A N 1
ATOM 4362 C CA . ALA A 1 526 ? 5.776 -14.637 -14.042 1.00 95.56 526 ALA A CA 1
ATOM 4363 C C . ALA A 1 526 ? 6.417 -13.258 -14.307 1.00 95.56 526 ALA A C 1
ATOM 4365 O O . ALA A 1 526 ? 6.598 -12.479 -13.360 1.00 95.56 526 ALA A O 1
ATOM 4366 N N . PRO A 1 527 ? 6.797 -12.932 -15.558 1.00 94.94 527 PRO A N 1
ATOM 4367 C CA . PRO A 1 527 ? 7.242 -11.592 -15.925 1.00 94.94 527 PRO A CA 1
ATOM 4368 C C . PRO A 1 527 ? 6.178 -10.541 -15.596 1.00 94.94 527 PRO A C 1
ATOM 4370 O O . PRO A 1 527 ? 4.986 -10.757 -15.819 1.00 94.94 527 PRO A O 1
ATOM 4373 N N . ALA A 1 528 ? 6.591 -9.406 -15.032 1.00 92.94 528 ALA A N 1
ATOM 4374 C CA . ALA A 1 528 ? 5.686 -8.328 -14.633 1.00 92.94 528 ALA A CA 1
ATOM 4375 C C . ALA A 1 528 ? 5.748 -7.136 -15.599 1.00 92.94 528 ALA A C 1
ATOM 4377 O O . ALA A 1 528 ? 6.837 -6.656 -15.910 1.00 92.94 528 ALA A O 1
ATOM 4378 N N . LEU A 1 529 ? 4.574 -6.642 -15.995 1.00 93.62 529 LEU A N 1
ATOM 4379 C CA . LEU A 1 529 ? 4.347 -5.420 -16.759 1.00 93.62 529 LEU A CA 1
ATOM 4380 C C . LEU A 1 529 ? 3.844 -4.340 -15.796 1.00 93.62 529 LEU A C 1
ATOM 4382 O O . LEU A 1 529 ? 2.738 -4.446 -15.254 1.00 93.62 529 LEU A O 1
ATOM 4386 N N . ASP A 1 530 ? 4.657 -3.308 -15.578 1.00 91.00 530 ASP A N 1
ATOM 4387 C CA . ASP A 1 530 ? 4.364 -2.225 -14.637 1.00 91.00 530 ASP A CA 1
ATOM 4388 C C . ASP A 1 530 ? 3.837 -0.991 -15.396 1.00 91.00 530 ASP A C 1
ATOM 4390 O O . ASP A 1 530 ? 4.383 -0.586 -16.425 1.00 91.00 530 ASP A O 1
ATOM 4394 N N . GLY A 1 531 ? 2.788 -0.344 -14.880 1.00 87.69 531 GLY A N 1
ATOM 4395 C CA . GLY A 1 531 ? 2.394 0.986 -15.355 1.00 87.69 531 GLY A CA 1
ATOM 4396 C C . GLY A 1 531 ? 3.445 2.039 -14.981 1.00 87.69 531 GLY A C 1
ATOM 4397 O O . GLY A 1 531 ? 3.921 2.072 -13.846 1.00 87.69 531 GLY A O 1
ATOM 4398 N N . GLN A 1 532 ? 3.799 2.948 -15.898 1.00 83.56 532 GLN A N 1
ATOM 4399 C CA . GLN A 1 532 ? 4.845 3.950 -15.618 1.00 83.56 532 GLN A CA 1
ATOM 4400 C C . GLN A 1 532 ? 4.484 4.884 -14.455 1.00 83.56 532 GLN A C 1
ATOM 4402 O O . GLN A 1 532 ? 5.286 5.145 -13.557 1.00 83.56 532 GLN A O 1
ATOM 4407 N N . ASN A 1 533 ? 3.273 5.441 -14.505 1.00 88.62 533 ASN A N 1
ATOM 4408 C CA . ASN A 1 533 ? 2.708 6.285 -13.461 1.00 88.62 533 ASN A CA 1
ATOM 4409 C C . ASN A 1 533 ? 1.182 6.226 -13.567 1.00 88.62 533 ASN A C 1
ATOM 4411 O O . ASN A 1 533 ? 0.560 7.108 -14.166 1.00 88.62 533 ASN A O 1
ATOM 4415 N N . SER A 1 534 ? 0.598 5.172 -12.990 1.00 91.50 534 SER A N 1
ATOM 4416 C CA . SER A 1 534 ? -0.832 4.852 -13.100 1.00 91.50 534 SER A CA 1
ATOM 4417 C C . SER A 1 534 ? -1.737 6.058 -12.830 1.00 91.50 534 SER A C 1
ATOM 4419 O O . SER A 1 534 ? -2.640 6.357 -13.613 1.00 91.50 534 SER A O 1
ATOM 4421 N N . GLY A 1 535 ? -1.456 6.836 -11.779 1.00 92.44 535 GLY A N 1
ATOM 4422 C CA . GLY A 1 535 ? -2.268 8.007 -11.456 1.00 92.44 535 GLY A CA 1
ATOM 4423 C C . GLY A 1 535 ? -2.281 9.055 -12.571 1.00 92.44 535 GLY A C 1
ATOM 4424 O O . GLY A 1 535 ? -3.354 9.522 -12.954 1.00 92.44 535 GLY A O 1
ATOM 4425 N N . CYS A 1 536 ? -1.114 9.387 -13.133 1.00 93.44 536 CYS A N 1
ATOM 4426 C CA . CYS A 1 536 ? -1.026 10.283 -14.289 1.00 93.44 536 CYS A CA 1
ATOM 4427 C C . CYS A 1 536 ? -1.719 9.692 -15.519 1.00 93.44 536 CYS A C 1
ATOM 4429 O O . CYS A 1 536 ? -2.486 10.401 -16.161 1.00 93.44 536 CYS A O 1
ATOM 4431 N N . GLN A 1 537 ? -1.506 8.404 -15.809 1.00 95.38 537 GLN A N 1
ATOM 4432 C CA . GLN A 1 537 ? -2.141 7.722 -16.941 1.00 95.38 537 GLN A CA 1
ATOM 4433 C C . GLN A 1 537 ? -3.671 7.850 -16.873 1.00 95.38 537 GLN A C 1
ATOM 4435 O O . GLN A 1 537 ? -4.307 8.248 -17.849 1.00 95.38 537 GLN A O 1
ATOM 4440 N N . HIS A 1 538 ? -4.271 7.609 -15.703 1.00 96.62 538 HIS A N 1
ATOM 4441 C CA . HIS A 1 538 ? -5.718 7.726 -15.510 1.00 96.62 538 HIS A CA 1
ATOM 4442 C C . HIS A 1 538 ? -6.243 9.164 -15.658 1.00 96.62 538 HIS A C 1
ATOM 4444 O O . HIS A 1 538 ? -7.312 9.358 -16.245 1.00 96.62 538 HIS A O 1
ATOM 4450 N N . TYR A 1 539 ? -5.519 10.179 -15.166 1.00 96.69 539 TYR A N 1
ATOM 4451 C CA . TYR A 1 539 ? -5.896 11.582 -15.392 1.00 96.69 539 TYR A CA 1
ATOM 4452 C C . TYR A 1 539 ? -5.792 11.966 -16.869 1.00 96.69 539 TYR A C 1
ATOM 4454 O O . TYR A 1 539 ? -6.728 12.557 -17.411 1.00 96.69 539 TYR A O 1
ATOM 4462 N N . SER A 1 540 ? -4.689 11.607 -17.526 1.00 95.62 540 SER A N 1
ATOM 4463 C CA . SER A 1 540 ? -4.454 11.945 -18.928 1.00 95.62 540 SER A CA 1
ATOM 4464 C C . SER A 1 540 ? -5.449 11.257 -19.854 1.00 95.62 540 SER A C 1
ATOM 4466 O O . SER A 1 540 ? -5.989 11.912 -20.738 1.00 95.62 540 SER A O 1
ATOM 4468 N N . ALA A 1 541 ? -5.794 9.991 -19.608 1.00 96.06 541 ALA A N 1
ATOM 4469 C CA . ALA A 1 541 ? -6.832 9.298 -20.368 1.00 96.06 541 ALA A CA 1
ATOM 4470 C C . ALA A 1 541 ? -8.222 9.924 -20.157 1.00 96.06 541 ALA A C 1
ATOM 4472 O O . ALA A 1 541 ? -8.934 10.202 -21.122 1.00 96.06 541 ALA A O 1
ATOM 4473 N N . ALA A 1 542 ? -8.594 10.222 -18.905 1.00 96.00 542 ALA A N 1
ATOM 4474 C CA . ALA A 1 542 ? -9.896 10.812 -18.592 1.00 96.00 542 ALA A CA 1
ATOM 4475 C C . ALA A 1 542 ? -10.079 12.222 -19.174 1.00 96.00 542 ALA A C 1
ATOM 4477 O O . ALA A 1 542 ? -11.184 12.569 -19.596 1.00 96.00 542 ALA A O 1
ATOM 4478 N N . SER A 1 543 ? -9.012 13.025 -19.190 1.00 95.19 543 SER A N 1
ATOM 4479 C CA . SER A 1 543 ? -9.004 14.374 -19.768 1.00 95.19 543 SER A CA 1
ATOM 4480 C C . SER A 1 543 ? -8.595 14.398 -21.244 1.00 95.19 543 SER A C 1
ATOM 4482 O O . SER A 1 543 ? -8.632 15.459 -21.852 1.00 95.19 543 SER A O 1
ATOM 4484 N N . ARG A 1 544 ? -8.213 13.263 -21.843 1.00 95.31 544 ARG A N 1
ATOM 4485 C CA . ARG A 1 544 ? -7.589 13.180 -23.178 1.00 95.31 544 ARG A CA 1
ATOM 4486 C C . ARG A 1 544 ? -6.388 14.122 -23.359 1.00 95.31 544 ARG A C 1
ATOM 4488 O O . ARG A 1 544 ? -6.207 14.724 -24.410 1.00 95.31 544 ARG A O 1
ATOM 4495 N N . ASP A 1 545 ? -5.568 14.260 -22.328 1.00 95.38 545 ASP A N 1
ATOM 4496 C CA . ASP A 1 545 ? -4.377 15.111 -22.342 1.00 95.38 545 ASP A CA 1
ATOM 4497 C C . ASP A 1 545 ? -3.216 14.394 -23.039 1.00 95.38 545 ASP A C 1
ATOM 4499 O O . ASP A 1 545 ? -2.584 13.503 -22.464 1.00 95.38 545 ASP A O 1
ATOM 4503 N N . ARG A 1 546 ? -2.942 14.787 -24.288 1.00 94.94 546 ARG A N 1
ATOM 4504 C CA . ARG A 1 546 ? -1.881 14.190 -25.103 1.00 94.94 546 ARG A CA 1
ATOM 4505 C C . ARG A 1 546 ? -0.490 14.513 -24.571 1.00 94.94 546 ARG A C 1
ATOM 4507 O O . ARG A 1 546 ? 0.363 13.634 -24.580 1.00 94.94 546 ARG A O 1
ATOM 4514 N N . ALA A 1 547 ? -0.257 15.732 -24.087 1.00 92.44 547 ALA A N 1
ATOM 4515 C CA . ALA A 1 547 ? 1.068 16.177 -23.661 1.00 92.44 547 ALA A CA 1
ATOM 4516 C C . ALA A 1 547 ? 1.536 15.452 -22.392 1.00 92.44 547 ALA A C 1
ATOM 4518 O O . ALA A 1 547 ? 2.654 14.940 -22.352 1.00 92.44 547 ALA A O 1
ATOM 4519 N N . THR A 1 548 ? 0.684 15.359 -21.364 1.00 91.44 548 THR A N 1
ATOM 4520 C CA . THR A 1 548 ? 1.017 14.558 -20.177 1.00 91.44 548 THR A CA 1
ATOM 4521 C C . THR A 1 548 ? 0.933 13.060 -20.480 1.00 91.44 548 THR A C 1
ATOM 4523 O O . THR A 1 548 ? 1.788 12.319 -20.000 1.00 91.44 548 THR A O 1
ATOM 4526 N N . GLY A 1 549 ? -0.031 12.614 -21.298 1.00 93.50 549 GLY A N 1
ATOM 4527 C CA . GLY A 1 549 ? -0.178 11.206 -21.687 1.00 93.50 549 GLY A CA 1
ATOM 4528 C C . GLY A 1 549 ? 1.067 10.645 -22.375 1.00 93.50 549 GLY A C 1
ATOM 4529 O O . GLY A 1 549 ? 1.509 9.545 -22.055 1.00 93.50 549 GLY A O 1
ATOM 4530 N N . ASP A 1 550 ? 1.685 11.434 -23.247 1.00 93.94 550 ASP A N 1
ATOM 4531 C CA . ASP A 1 550 ? 2.948 11.121 -23.911 1.00 93.94 550 ASP A CA 1
ATOM 4532 C C . ASP A 1 550 ? 4.085 10.842 -22.910 1.00 93.94 550 ASP A C 1
ATOM 4534 O O . ASP A 1 550 ? 4.783 9.835 -23.007 1.00 93.94 550 ASP A O 1
ATOM 4538 N N . LEU A 1 551 ? 4.215 11.670 -21.866 1.00 92.12 551 LEU A N 1
ATOM 4539 C CA . LEU A 1 551 ? 5.243 11.515 -20.825 1.00 92.12 551 LEU A CA 1
ATOM 4540 C C . LEU A 1 551 ? 5.088 10.254 -19.964 1.00 92.12 551 LEU A C 1
ATOM 4542 O O . LEU A 1 551 ? 6.024 9.912 -19.238 1.00 92.12 551 LEU A O 1
ATOM 4546 N N . VAL A 1 552 ? 3.921 9.607 -20.003 1.00 91.94 552 VAL A N 1
ATOM 4547 C CA . VAL A 1 552 ? 3.592 8.414 -19.202 1.00 91.94 552 VAL A CA 1
ATOM 4548 C C . VAL A 1 552 ? 3.213 7.208 -20.067 1.00 91.94 552 VAL A C 1
ATOM 4550 O O . VAL A 1 552 ? 2.536 6.290 -19.597 1.00 91.94 552 VAL A O 1
ATOM 4553 N N . GLY A 1 553 ? 3.644 7.218 -21.332 1.00 93.12 553 GLY A N 1
ATOM 4554 C CA . GLY A 1 553 ? 3.523 6.079 -22.238 1.00 93.12 553 GLY A CA 1
ATOM 4555 C C . GLY A 1 553 ? 2.105 5.814 -22.741 1.00 93.12 553 GLY A C 1
ATOM 4556 O O . GLY A 1 553 ? 1.770 4.669 -22.984 1.00 93.12 553 GLY A O 1
ATOM 4557 N N . LEU A 1 554 ? 1.240 6.825 -22.866 1.00 95.25 554 LEU A N 1
ATOM 4558 C CA . LEU A 1 554 ? -0.071 6.668 -23.527 1.00 95.25 554 LEU A CA 1
ATOM 4559 C C . LEU A 1 554 ? -0.022 6.936 -25.037 1.00 95.25 554 LEU A C 1
ATOM 4561 O O . LEU A 1 554 ? -1.008 6.716 -25.735 1.00 95.25 554 LEU A O 1
ATOM 4565 N N . VAL A 1 555 ? 1.102 7.443 -25.537 1.00 95.19 555 VAL A N 1
ATOM 4566 C CA . VAL A 1 555 ? 1.328 7.728 -26.957 1.00 95.19 555 VAL A CA 1
ATOM 4567 C C . VAL A 1 555 ? 2.438 6.796 -27.454 1.00 95.19 555 VAL A C 1
ATOM 4569 O O . VAL A 1 555 ? 3.385 6.554 -26.701 1.00 95.19 555 VAL A O 1
ATOM 4572 N N . PRO A 1 556 ? 2.337 6.233 -28.671 1.00 94.75 556 PRO A N 1
ATOM 4573 C CA . PRO A 1 556 ? 3.409 5.438 -29.261 1.00 94.75 556 PRO A CA 1
ATOM 4574 C C . PRO A 1 556 ? 4.725 6.218 -29.338 1.00 94.75 556 PRO A C 1
ATOM 4576 O O . PRO A 1 556 ? 4.743 7.399 -29.696 1.00 94.75 556 PRO A O 1
ATOM 4579 N N . SER A 1 557 ? 5.824 5.560 -28.985 1.00 92.25 557 SER A N 1
ATOM 4580 C CA . SER A 1 557 ? 7.173 6.116 -29.063 1.00 92.25 557 SER A CA 1
ATOM 4581 C C . SER A 1 557 ? 8.194 4.994 -29.184 1.00 92.25 557 SER A C 1
ATOM 4583 O O . SER A 1 557 ? 7.958 3.917 -28.659 1.00 92.25 557 SER A O 1
ATOM 4585 N N . ASP A 1 558 ? 9.353 5.266 -29.788 1.00 89.38 558 ASP A N 1
ATOM 4586 C CA . ASP A 1 558 ? 10.417 4.255 -29.940 1.00 89.38 558 ASP A CA 1
ATOM 4587 C C . ASP A 1 558 ? 11.134 3.951 -28.617 1.00 89.38 558 ASP A C 1
ATOM 4589 O O . ASP A 1 558 ? 11.723 2.890 -28.427 1.00 89.38 558 ASP A O 1
ATOM 4593 N N . ARG A 1 559 ? 11.098 4.899 -27.673 1.00 88.94 559 ARG A N 1
ATOM 4594 C CA . ARG A 1 559 ? 11.728 4.793 -26.350 1.00 88.94 559 ARG A CA 1
ATOM 4595 C C . ARG A 1 559 ? 10.795 5.283 -25.245 1.00 88.94 559 ARG A C 1
ATOM 4597 O O . ARG A 1 559 ? 9.982 6.179 -25.500 1.00 88.94 559 ARG A O 1
ATOM 4604 N N . PRO A 1 560 ? 10.919 4.755 -24.014 1.00 88.00 560 PRO A N 1
ATOM 4605 C CA . PRO A 1 560 ? 10.099 5.188 -22.891 1.00 88.00 560 PRO A CA 1
ATOM 4606 C C . PRO A 1 560 ? 10.429 6.632 -22.504 1.00 88.00 560 PRO A C 1
ATOM 4608 O O . PRO A 1 560 ? 11.592 7.004 -22.324 1.00 88.00 560 PRO A O 1
ATOM 4611 N N . LYS A 1 561 ? 9.391 7.453 -22.330 1.00 89.62 561 LYS A N 1
ATOM 4612 C CA . LYS A 1 561 ? 9.538 8.824 -21.830 1.00 89.62 561 LYS A CA 1
ATOM 4613 C C . LYS A 1 561 ? 9.699 8.833 -20.313 1.00 89.62 561 LYS A C 1
ATOM 4615 O O . LYS A 1 561 ? 9.406 7.861 -19.619 1.00 89.62 561 LYS A O 1
ATOM 4620 N N . ASP A 1 562 ? 10.231 9.935 -19.789 1.00 87.06 562 ASP A N 1
ATOM 4621 C CA . ASP A 1 562 ? 10.507 10.068 -18.362 1.00 87.06 562 ASP A CA 1
ATOM 4622 C C . ASP A 1 562 ? 9.931 11.372 -17.811 1.00 87.06 562 ASP A C 1
ATOM 4624 O O . ASP A 1 562 ? 10.566 12.430 -17.815 1.00 87.06 562 ASP A O 1
ATOM 4628 N N . VAL A 1 563 ? 8.699 11.283 -17.304 1.00 91.19 563 VAL A N 1
ATOM 4629 C CA . VAL A 1 563 ? 8.011 12.401 -16.643 1.00 91.19 563 VAL A CA 1
ATOM 4630 C C . VAL A 1 563 ? 8.819 12.992 -15.478 1.00 91.19 563 VAL A C 1
ATOM 4632 O O . VAL A 1 563 ? 8.738 14.191 -15.209 1.00 91.19 563 VAL A O 1
ATOM 4635 N N . TYR A 1 564 ? 9.643 12.183 -14.802 1.00 92.81 564 TYR A N 1
ATOM 4636 C CA . TYR A 1 564 ? 10.472 12.635 -13.685 1.00 92.81 564 TYR A CA 1
ATOM 4637 C C . TYR A 1 564 ? 11.679 13.438 -14.170 1.00 92.81 564 TYR A C 1
ATOM 4639 O O . TYR A 1 564 ? 12.041 14.427 -13.532 1.00 92.81 564 TYR A O 1
ATOM 4647 N N . GLN A 1 565 ? 12.276 13.042 -15.298 1.00 93.38 565 GLN A N 1
ATOM 4648 C CA . GLN A 1 565 ? 13.322 13.819 -15.957 1.00 93.38 565 GLN A CA 1
ATOM 4649 C C . GLN A 1 565 ? 12.768 15.153 -16.450 1.00 93.38 565 GLN A C 1
ATOM 4651 O O . GLN A 1 565 ? 13.329 16.188 -16.111 1.00 93.38 565 GLN A O 1
ATOM 4656 N N . LYS A 1 566 ? 11.602 15.154 -17.112 1.00 94.81 566 LYS A N 1
ATOM 4657 C CA . LYS A 1 566 ? 10.950 16.398 -17.552 1.00 94.81 566 LYS A CA 1
ATOM 4658 C C . LYS A 1 566 ? 10.700 17.368 -16.391 1.00 94.81 566 LYS A C 1
ATOM 4660 O O . LYS A 1 566 ? 10.899 18.573 -16.541 1.00 94.81 566 LYS A O 1
ATOM 4665 N N . LEU A 1 567 ? 10.279 16.851 -15.232 1.00 95.69 567 LEU A N 1
ATOM 4666 C CA . LEU A 1 567 ? 10.130 17.653 -14.017 1.00 95.69 567 LEU A CA 1
ATOM 4667 C C . LEU A 1 567 ? 11.477 18.192 -13.517 1.00 95.69 567 LEU A C 1
ATOM 4669 O O . LEU A 1 567 ? 11.554 19.360 -13.146 1.00 95.69 567 LEU A O 1
ATOM 4673 N N . ALA A 1 568 ? 12.524 17.364 -13.494 1.00 96.50 568 ALA A N 1
ATOM 4674 C CA . ALA A 1 568 ? 13.858 17.792 -13.080 1.00 96.50 568 ALA A CA 1
ATOM 4675 C C . ALA A 1 568 ? 14.428 18.877 -13.996 1.00 96.50 568 ALA A C 1
ATOM 4677 O O . ALA A 1 568 ? 14.955 19.867 -13.493 1.00 96.50 568 ALA A O 1
ATOM 4678 N N . ASP A 1 569 ? 14.262 18.746 -15.310 1.00 97.00 569 ASP A N 1
ATOM 4679 C CA . ASP A 1 569 ? 14.707 19.749 -16.280 1.00 97.00 569 ASP A CA 1
ATOM 4680 C C . ASP A 1 569 ? 14.011 21.093 -16.032 1.00 97.00 569 ASP A C 1
ATOM 4682 O O . ASP A 1 569 ? 14.667 22.134 -15.970 1.00 97.00 569 ASP A O 1
ATOM 4686 N N . LEU A 1 570 ? 12.690 21.072 -15.808 1.00 97.19 570 LEU A N 1
ATOM 4687 C CA . LEU A 1 570 ? 11.916 22.283 -15.529 1.00 97.19 570 LEU A CA 1
ATOM 4688 C C . LEU A 1 570 ? 12.302 22.924 -14.185 1.00 97.19 570 LEU A C 1
ATOM 4690 O O . LEU A 1 570 ? 12.448 24.142 -14.108 1.00 97.19 570 LEU A O 1
ATOM 4694 N N . VAL A 1 571 ? 12.524 22.119 -13.140 1.00 97.75 571 VAL A N 1
ATOM 4695 C CA . VAL A 1 571 ? 12.976 22.618 -11.829 1.00 97.75 571 VAL A CA 1
ATOM 4696 C C . VAL A 1 571 ? 14.364 23.247 -11.923 1.00 97.75 571 VAL A C 1
ATOM 4698 O O . VAL A 1 571 ? 14.575 24.320 -11.361 1.00 97.75 571 VAL A O 1
ATOM 4701 N N . ASN A 1 572 ? 15.303 22.627 -12.642 1.00 97.81 572 ASN A N 1
ATOM 4702 C CA . ASN A 1 572 ? 16.635 23.202 -12.839 1.00 97.81 572 ASN A CA 1
ATOM 4703 C C . ASN A 1 572 ? 16.578 24.492 -13.662 1.00 97.81 572 ASN A C 1
ATOM 4705 O O . ASN A 1 572 ? 17.243 25.464 -13.306 1.00 97.81 572 ASN A O 1
ATOM 4709 N N . ALA A 1 573 ? 15.752 24.542 -14.711 1.00 97.25 573 ALA A N 1
ATOM 4710 C CA . ALA A 1 573 ? 15.539 25.766 -15.479 1.00 97.25 573 ALA A CA 1
ATOM 4711 C C . ALA A 1 573 ? 15.013 26.909 -14.593 1.00 97.25 573 ALA A C 1
ATOM 4713 O O . ALA A 1 573 ? 15.522 28.029 -14.669 1.00 97.25 573 ALA A O 1
ATOM 4714 N N . GLU A 1 574 ? 14.061 26.624 -13.700 1.00 96.31 574 GLU A N 1
ATOM 4715 C CA . GLU A 1 574 ? 13.519 27.624 -12.775 1.00 96.31 574 GLU A CA 1
ATOM 4716 C C . GLU A 1 574 ? 14.538 28.042 -11.702 1.00 96.31 574 GLU A C 1
ATOM 4718 O O . GLU A 1 574 ? 14.664 29.229 -11.400 1.00 96.31 574 GLU A O 1
ATOM 4723 N N . LEU A 1 575 ? 15.341 27.110 -11.174 1.00 96.31 575 LEU A N 1
ATOM 4724 C CA . LEU A 1 575 ? 16.451 27.435 -10.267 1.00 96.31 575 LEU A CA 1
ATOM 4725 C C . LEU A 1 575 ? 17.463 28.381 -10.935 1.00 96.31 575 LEU A C 1
ATOM 4727 O O . LEU A 1 575 ? 17.841 29.394 -10.342 1.00 96.31 575 LEU A O 1
ATOM 4731 N N . ILE A 1 576 ? 17.860 28.094 -12.181 1.00 96.25 576 ILE A N 1
ATOM 4732 C CA . ILE A 1 576 ? 18.779 28.940 -12.963 1.00 96.25 576 ILE A CA 1
ATOM 4733 C C . ILE A 1 576 ? 18.168 30.325 -13.182 1.00 96.25 576 ILE A C 1
ATOM 4735 O O . ILE A 1 576 ? 18.846 31.339 -12.999 1.00 96.25 576 ILE A O 1
ATOM 4739 N N . LYS A 1 577 ? 16.890 30.380 -13.563 1.00 94.94 577 LYS A N 1
ATOM 4740 C CA . LYS A 1 577 ? 16.171 31.635 -13.787 1.00 94.94 577 LYS A CA 1
ATOM 4741 C C . LYS A 1 577 ? 16.146 32.497 -12.525 1.00 94.94 577 LYS A C 1
ATOM 4743 O O . LYS A 1 577 ? 16.521 33.666 -12.585 1.00 94.94 577 LYS A O 1
ATOM 4748 N N . ILE A 1 578 ? 15.786 31.921 -11.376 1.00 93.06 578 ILE A N 1
ATOM 4749 C CA . ILE A 1 578 ? 15.758 32.635 -10.090 1.00 93.06 578 ILE A CA 1
ATOM 4750 C C . ILE A 1 578 ? 17.161 33.130 -9.703 1.00 93.06 578 ILE A C 1
ATOM 4752 O O . ILE A 1 578 ? 17.302 34.279 -9.273 1.00 93.06 578 ILE A O 1
ATOM 4756 N N . SER A 1 579 ? 18.195 32.300 -9.888 1.00 92.31 579 SER A N 1
ATOM 4757 C CA . SER A 1 579 ? 19.586 32.661 -9.572 1.00 92.31 579 SER A CA 1
ATOM 4758 C C . SER A 1 579 ? 20.127 33.798 -10.454 1.00 92.31 579 SER A C 1
ATOM 4760 O O . SER A 1 579 ? 20.864 34.653 -9.955 1.00 92.31 579 SER A O 1
ATOM 4762 N N . LYS A 1 580 ? 19.722 33.862 -11.734 1.00 92.44 580 LYS A N 1
ATOM 4763 C CA . LYS A 1 580 ? 20.109 34.928 -12.680 1.00 92.44 580 LYS A CA 1
ATOM 4764 C C . LYS A 1 580 ? 19.334 36.222 -12.477 1.00 92.44 580 LYS A C 1
ATOM 4766 O O . LYS A 1 580 ? 19.932 37.288 -12.396 1.00 92.44 580 LYS A O 1
ATOM 4771 N N . GLU A 1 581 ? 18.007 36.142 -12.425 1.00 88.00 581 GLU A N 1
ATOM 4772 C CA . GLU A 1 581 ? 17.165 37.338 -12.375 1.00 88.00 581 GLU A CA 1
ATOM 4773 C C . GLU A 1 581 ? 17.267 38.057 -11.030 1.00 88.00 581 GLU A C 1
ATOM 4775 O O . GLU A 1 581 ? 17.056 39.266 -10.988 1.00 88.00 581 GLU A O 1
ATOM 4780 N N . ARG A 1 582 ? 17.569 37.328 -9.940 1.00 86.38 582 ARG A N 1
ATOM 4781 C CA . ARG A 1 582 ? 17.701 37.868 -8.572 1.00 86.38 582 ARG A CA 1
ATOM 4782 C C . ARG A 1 582 ? 16.606 38.893 -8.256 1.00 86.38 582 ARG A C 1
ATOM 4784 O O . ARG A 1 582 ? 16.861 39.969 -7.720 1.00 86.38 582 ARG A O 1
ATOM 4791 N N . LYS A 1 583 ? 15.363 38.544 -8.597 1.00 83.12 583 LYS A N 1
ATOM 4792 C CA . LYS A 1 583 ? 14.187 39.369 -8.321 1.00 83.12 583 LYS A CA 1
ATOM 4793 C C . LYS A 1 583 ? 13.531 38.950 -7.020 1.00 83.12 583 LYS A C 1
ATOM 4795 O O . LYS A 1 583 ? 13.270 37.764 -6.787 1.00 83.12 583 LYS A O 1
ATOM 4800 N N . LYS A 1 584 ? 13.215 39.952 -6.211 1.00 81.44 584 LYS A N 1
ATOM 4801 C CA . LYS A 1 584 ? 12.403 39.822 -5.007 1.00 81.44 584 LYS A CA 1
ATOM 4802 C C . LYS A 1 584 ? 10.961 39.451 -5.374 1.00 81.44 584 LYS A C 1
ATOM 4804 O O . LYS A 1 584 ? 10.414 40.008 -6.322 1.00 81.44 584 LYS A O 1
ATOM 4809 N N . GLN A 1 585 ? 10.361 38.511 -4.648 1.00 82.19 585 GLN A N 1
ATOM 4810 C CA . GLN A 1 585 ? 8.940 38.181 -4.794 1.00 82.19 585 GLN A CA 1
ATOM 4811 C C . GLN A 1 585 ? 8.066 39.236 -4.098 1.00 82.19 585 GLN A C 1
ATOM 4813 O O . GLN A 1 585 ? 8.482 39.877 -3.132 1.00 82.19 585 GLN A O 1
ATOM 4818 N N . GLU A 1 586 ? 6.846 39.433 -4.595 1.00 79.56 586 GLU A N 1
ATOM 4819 C CA . GLU A 1 586 ? 5.883 40.351 -3.982 1.00 79.56 586 GLU A CA 1
ATOM 4820 C C . GLU A 1 586 ? 5.581 39.926 -2.534 1.00 79.56 586 GLU A C 1
ATOM 4822 O O . GLU A 1 586 ? 5.363 38.748 -2.250 1.00 79.56 586 GLU A O 1
ATOM 4827 N N . GLY A 1 587 ? 5.632 40.877 -1.596 1.00 81.31 587 GLY A N 1
ATOM 4828 C CA . GLY A 1 587 ? 5.462 40.606 -0.163 1.00 81.31 587 GLY A CA 1
ATOM 4829 C C . GLY A 1 587 ? 6.649 39.921 0.536 1.00 81.31 587 GLY A C 1
ATOM 4830 O O . GLY A 1 587 ? 6.596 39.729 1.748 1.00 81.31 587 GLY A O 1
ATOM 4831 N N . GLU A 1 588 ? 7.726 39.578 -0.178 1.00 85.06 588 GLU A N 1
ATOM 4832 C CA . GLU A 1 588 ? 8.961 39.039 0.413 1.00 85.06 588 GLU A CA 1
ATOM 4833 C C . GLU A 1 588 ? 9.704 40.156 1.184 1.00 85.06 588 GLU A C 1
ATOM 4835 O O . GLU A 1 588 ? 9.607 41.334 0.826 1.00 85.06 588 GLU A O 1
ATOM 4840 N N . THR A 1 589 ? 10.458 39.853 2.246 1.00 90.38 589 THR A N 1
ATOM 4841 C CA . THR A 1 589 ? 11.382 40.829 2.867 1.00 90.38 589 THR A CA 1
ATOM 4842 C C . THR A 1 589 ? 12.764 40.785 2.198 1.00 90.38 589 THR A C 1
ATOM 4844 O O . THR A 1 589 ? 13.045 39.909 1.384 1.00 90.38 589 THR A O 1
ATOM 4847 N N . GLN A 1 590 ? 13.651 41.752 2.477 1.00 87.19 590 GLN A N 1
ATOM 4848 C CA . GLN A 1 590 ? 15.019 41.709 1.927 1.00 87.19 590 GLN A CA 1
ATOM 4849 C C . GLN A 1 590 ? 15.824 40.522 2.485 1.00 87.19 590 GLN A C 1
ATOM 4851 O O . GLN A 1 590 ? 16.687 39.979 1.796 1.00 87.19 590 GLN A O 1
ATOM 4856 N N . GLU A 1 591 ? 15.538 40.123 3.725 1.00 86.31 591 GLU A N 1
ATOM 4857 C CA . GLU A 1 591 ? 16.156 38.968 4.378 1.00 86.31 591 GLU A CA 1
ATOM 4858 C C . GLU A 1 591 ? 15.663 37.658 3.765 1.00 86.31 591 GLU A C 1
ATOM 4860 O O . GLU A 1 591 ? 16.493 36.849 3.349 1.00 86.31 591 GLU A O 1
ATOM 4865 N N . ASP A 1 592 ? 14.344 37.497 3.602 1.00 86.06 592 ASP A N 1
ATOM 4866 C CA . ASP A 1 592 ? 13.748 36.317 2.954 1.00 86.06 592 ASP A CA 1
ATOM 4867 C C . ASP A 1 592 ? 14.290 36.130 1.534 1.00 86.06 592 ASP A C 1
ATOM 4869 O O . ASP A 1 592 ? 14.627 35.019 1.129 1.00 86.06 592 ASP A O 1
ATOM 4873 N N . PHE A 1 593 ? 14.441 37.232 0.795 1.00 87.75 593 PHE A N 1
ATOM 4874 C CA . PHE A 1 593 ? 14.989 37.217 -0.554 1.00 87.75 593 PHE A CA 1
ATOM 4875 C C . PHE A 1 593 ? 16.440 36.716 -0.591 1.00 87.75 593 PHE A C 1
ATOM 4877 O O . PHE A 1 593 ? 16.774 35.825 -1.378 1.00 87.75 593 PHE A O 1
ATOM 4884 N N . LYS A 1 594 ? 17.305 37.249 0.284 1.00 88.56 594 LYS A N 1
ATOM 4885 C CA . LYS A 1 594 ? 18.699 36.789 0.405 1.00 88.56 594 LYS A CA 1
ATOM 4886 C C . LYS A 1 594 ? 18.768 35.324 0.833 1.00 88.56 594 LYS A C 1
ATOM 4888 O O . LYS A 1 594 ? 19.575 34.566 0.294 1.00 88.56 594 LYS A O 1
ATOM 4893 N N . GLU A 1 595 ? 17.926 34.920 1.779 1.00 87.81 595 GLU A N 1
ATOM 4894 C CA . GLU A 1 595 ? 17.867 33.545 2.267 1.00 87.81 595 GLU A CA 1
ATOM 4895 C C . GLU A 1 595 ? 17.386 32.575 1.172 1.00 87.81 595 GLU A C 1
ATOM 4897 O O . GLU A 1 595 ? 18.005 31.529 0.960 1.00 87.81 595 GLU A O 1
ATOM 4902 N N . ARG A 1 596 ? 16.350 32.936 0.404 1.00 91.88 596 ARG A N 1
ATOM 4903 C CA . ARG A 1 596 ? 15.887 32.164 -0.758 1.00 91.88 596 ARG A CA 1
ATOM 4904 C C . ARG A 1 596 ? 17.010 31.974 -1.775 1.00 91.88 596 ARG A C 1
ATOM 4906 O O . ARG A 1 596 ? 17.258 30.837 -2.171 1.00 91.88 596 ARG A O 1
ATOM 4913 N N . LEU A 1 597 ? 17.705 33.049 -2.163 1.00 93.00 597 LEU A N 1
ATOM 4914 C CA . LEU A 1 597 ? 18.815 32.971 -3.122 1.00 93.00 597 LEU A CA 1
ATOM 4915 C C . LEU A 1 597 ? 19.960 32.080 -2.625 1.00 93.00 597 LEU A C 1
ATOM 4917 O O . LEU A 1 597 ? 20.437 31.243 -3.387 1.00 93.00 597 LEU A O 1
ATOM 4921 N N . LYS A 1 598 ? 20.335 32.178 -1.340 1.00 94.12 598 LYS A N 1
ATOM 4922 C CA . LYS A 1 598 ? 21.333 31.288 -0.717 1.00 94.12 598 LYS A CA 1
ATOM 4923 C C . LYS A 1 598 ? 20.988 29.812 -0.945 1.00 94.12 598 LYS A C 1
ATOM 4925 O O . LYS A 1 598 ? 21.869 29.022 -1.275 1.00 94.12 598 LYS A O 1
ATOM 4930 N N . TYR A 1 599 ? 19.729 29.418 -0.752 1.00 95.25 599 TYR A N 1
ATOM 4931 C CA . TYR A 1 599 ? 19.329 28.020 -0.940 1.00 95.25 599 TYR A CA 1
ATOM 4932 C C . TYR A 1 599 ? 19.176 27.628 -2.409 1.00 95.25 599 TYR A C 1
ATOM 4934 O O . TYR A 1 599 ? 19.483 26.489 -2.742 1.00 95.25 599 TYR A O 1
ATOM 4942 N N . VAL A 1 600 ? 18.741 28.541 -3.282 1.00 95.31 600 VAL A N 1
ATOM 4943 C CA . VAL A 1 600 ? 18.719 28.304 -4.737 1.00 95.31 600 VAL A CA 1
ATOM 4944 C C . VAL A 1 600 ? 20.124 27.985 -5.242 1.00 95.31 600 VAL A C 1
ATOM 4946 O O . VAL A 1 600 ? 20.311 26.959 -5.893 1.00 95.31 600 VAL A O 1
ATOM 4949 N N . ASP A 1 601 ? 21.116 28.795 -4.867 1.00 94.44 601 ASP A N 1
ATOM 4950 C CA . ASP A 1 601 ? 22.509 28.588 -5.269 1.00 94.44 601 ASP A CA 1
ATOM 4951 C C . ASP A 1 601 ? 23.063 27.262 -4.698 1.00 94.44 601 ASP A C 1
ATOM 4953 O O . ASP A 1 601 ? 23.734 26.514 -5.410 1.00 94.44 601 ASP A O 1
ATOM 4957 N N . LYS A 1 602 ? 22.700 26.889 -3.457 1.00 95.25 602 LYS A N 1
ATOM 4958 C CA . LYS A 1 602 ? 23.032 25.562 -2.896 1.00 95.25 602 LYS A CA 1
ATOM 4959 C C . LYS A 1 602 ? 22.402 24.401 -3.673 1.00 95.25 602 LYS A C 1
ATOM 4961 O O . LYS A 1 602 ? 23.062 23.385 -3.871 1.00 95.25 602 LYS A O 1
ATOM 4966 N N . TRP A 1 603 ? 21.145 24.518 -4.103 1.00 96.31 603 TRP A N 1
ATOM 4967 C CA . TRP A 1 603 ? 20.485 23.467 -4.888 1.00 96.31 603 TRP A CA 1
ATOM 4968 C C . TRP A 1 603 ? 21.069 23.331 -6.294 1.00 96.31 603 TRP A C 1
ATOM 4970 O O . TRP A 1 603 ? 21.190 22.209 -6.784 1.00 96.31 603 TRP A O 1
ATOM 4980 N N . LEU A 1 604 ? 21.474 24.444 -6.913 1.00 95.62 604 LEU A N 1
ATOM 4981 C CA . LEU A 1 604 ? 22.208 24.428 -8.180 1.00 95.62 604 LEU A CA 1
ATOM 4982 C C . LEU A 1 604 ? 23.559 23.723 -8.029 1.00 95.62 604 LEU A C 1
ATOM 4984 O O . LEU A 1 604 ? 23.875 22.858 -8.839 1.00 95.62 604 LEU A O 1
ATOM 4988 N N . ALA A 1 605 ? 24.310 24.031 -6.967 1.00 94.81 605 ALA A N 1
ATOM 4989 C CA . ALA A 1 605 ? 25.575 23.360 -6.669 1.00 94.81 605 ALA A CA 1
ATOM 4990 C C . ALA A 1 605 ? 25.402 21.859 -6.374 1.00 94.81 605 ALA A C 1
ATOM 4992 O O . ALA A 1 605 ? 26.257 21.060 -6.739 1.00 94.81 605 ALA A O 1
ATOM 4993 N N . PHE A 1 606 ? 24.296 21.468 -5.733 1.00 94.62 606 PHE A N 1
ATOM 4994 C CA . PHE A 1 606 ? 23.989 20.065 -5.448 1.00 94.62 606 PHE A CA 1
ATOM 4995 C C . PHE A 1 606 ? 23.636 19.249 -6.705 1.00 94.62 606 PHE A C 1
ATOM 4997 O O . PHE A 1 606 ? 23.922 18.057 -6.751 1.00 94.62 606 PHE A O 1
ATOM 5004 N N . GLY A 1 607 ? 23.009 19.864 -7.714 1.00 94.62 607 GLY A N 1
ATOM 5005 C CA . GLY A 1 607 ? 22.562 19.172 -8.926 1.00 94.62 607 GLY A CA 1
ATOM 5006 C C . GLY A 1 607 ? 21.295 18.340 -8.696 1.00 94.62 607 GLY A C 1
ATOM 5007 O O . GLY A 1 607 ? 21.329 17.140 -8.412 1.00 94.62 607 GLY A O 1
ATOM 5008 N N . VAL A 1 608 ? 20.123 18.965 -8.830 1.00 94.56 608 VAL A N 1
ATOM 5009 C CA . VAL A 1 608 ? 18.840 18.271 -8.640 1.00 94.56 608 VAL A CA 1
ATOM 5010 C C . VAL A 1 608 ? 18.556 17.346 -9.831 1.00 94.56 608 VAL A C 1
ATOM 5012 O O . VAL A 1 608 ? 18.425 17.800 -10.961 1.00 94.56 608 VAL A O 1
ATOM 5015 N N . THR A 1 609 ? 18.408 16.042 -9.587 1.00 94.56 609 THR A N 1
ATOM 5016 C CA . THR A 1 609 ? 18.159 15.027 -10.625 1.00 94.56 609 THR A CA 1
ATOM 5017 C C . THR A 1 609 ? 16.742 14.456 -10.537 1.00 94.56 609 THR A C 1
ATOM 5019 O O . THR A 1 609 ? 16.033 14.641 -9.541 1.00 94.56 609 THR A O 1
ATOM 5022 N N . ARG A 1 610 ? 16.339 13.662 -11.542 1.00 92.44 610 ARG A N 1
ATOM 5023 C CA . ARG A 1 610 ? 15.064 12.921 -11.523 1.00 92.44 610 ARG A CA 1
ATOM 5024 C C . ARG A 1 610 ? 14.884 12.035 -10.286 1.00 92.44 610 ARG A C 1
ATOM 5026 O O . ARG A 1 610 ? 13.762 11.903 -9.802 1.00 92.44 610 ARG A O 1
ATOM 5033 N N . LYS A 1 611 ? 15.968 11.463 -9.736 1.00 90.19 611 LYS A N 1
ATOM 5034 C CA . LYS A 1 611 ? 15.926 10.607 -8.534 1.00 90.19 611 LYS A CA 1
ATOM 5035 C C . LYS A 1 611 ? 15.367 11.382 -7.340 1.00 90.19 611 LYS A C 1
ATOM 5037 O O . LYS A 1 611 ? 14.505 10.867 -6.636 1.00 90.19 611 LYS A O 1
ATOM 5042 N N . HIS A 1 612 ? 15.801 12.632 -7.175 1.00 92.25 612 HIS A N 1
ATOM 5043 C CA . HIS A 1 612 ? 15.415 13.503 -6.062 1.00 92.25 612 HIS A CA 1
ATOM 5044 C C . HIS A 1 612 ? 13.955 13.981 -6.143 1.00 92.25 612 HIS A C 1
ATOM 5046 O O . HIS A 1 612 ? 13.348 14.286 -5.120 1.00 92.25 612 HIS A O 1
ATOM 5052 N N . LEU A 1 613 ? 13.374 14.043 -7.347 1.00 94.62 613 LEU A N 1
ATOM 5053 C CA . LEU A 1 613 ? 12.019 14.568 -7.572 1.00 94.62 613 LEU A CA 1
ATOM 5054 C C . LEU A 1 613 ? 10.977 13.489 -7.901 1.00 94.62 613 LEU A C 1
ATOM 5056 O O . LEU A 1 613 ? 9.780 13.792 -7.942 1.00 94.62 613 LEU A O 1
ATOM 5060 N N . LYS A 1 614 ? 11.400 12.230 -8.088 1.00 92.50 614 LYS A N 1
ATOM 5061 C CA . LYS A 1 614 ? 10.517 11.091 -8.385 1.00 92.50 614 LYS A CA 1
ATOM 5062 C C . LYS A 1 614 ? 9.381 10.985 -7.364 1.00 92.50 614 LYS A C 1
ATOM 5064 O O . LYS A 1 614 ? 8.215 10.920 -7.750 1.00 92.50 614 LYS A O 1
ATOM 5069 N N . THR A 1 615 ? 9.693 11.035 -6.066 1.00 92.25 615 THR A N 1
ATOM 5070 C CA . THR A 1 615 ? 8.697 10.929 -4.982 1.00 92.25 615 THR A CA 1
ATOM 5071 C C . THR A 1 615 ? 7.684 12.077 -5.003 1.00 92.25 615 THR A C 1
ATOM 5073 O O . THR A 1 615 ? 6.480 11.838 -4.875 1.00 92.25 615 THR A O 1
ATOM 5076 N N . ASN A 1 616 ? 8.140 13.315 -5.217 1.00 94.12 616 ASN A N 1
ATOM 5077 C CA . ASN A 1 616 ? 7.257 14.481 -5.332 1.00 94.12 616 ASN A CA 1
ATOM 5078 C C . ASN A 1 616 ? 6.273 14.301 -6.497 1.00 94.12 616 ASN A C 1
ATOM 5080 O O . ASN A 1 616 ? 5.061 14.419 -6.314 1.00 94.12 616 ASN A O 1
ATOM 5084 N N . CYS A 1 617 ? 6.785 13.932 -7.675 1.00 93.50 617 CYS A N 1
ATOM 5085 C CA . CYS A 1 617 ? 5.977 13.708 -8.873 1.00 93.50 617 CYS A CA 1
ATOM 5086 C C . CYS A 1 617 ? 4.940 12.590 -8.677 1.00 93.50 617 CYS A C 1
ATOM 5088 O O . CYS A 1 617 ? 3.746 12.815 -8.869 1.00 93.50 617 CYS A O 1
ATOM 5090 N N . MET A 1 618 ? 5.369 11.408 -8.212 1.00 91.50 618 MET A N 1
ATOM 5091 C CA . MET A 1 618 ? 4.481 10.251 -8.012 1.00 91.50 618 MET A CA 1
ATOM 5092 C C . MET A 1 618 ? 3.391 10.507 -6.970 1.00 91.50 618 MET A C 1
ATOM 5094 O O . MET A 1 618 ? 2.302 9.953 -7.064 1.00 91.50 618 MET A O 1
ATOM 5098 N N . THR A 1 619 ? 3.664 11.324 -5.950 1.00 92.75 619 THR A N 1
ATOM 5099 C CA . THR A 1 619 ? 2.696 11.566 -4.869 1.00 92.75 619 THR A CA 1
ATOM 5100 C C . THR A 1 619 ? 1.783 12.766 -5.116 1.00 92.75 619 THR A C 1
ATOM 5102 O O . THR A 1 619 ? 0.755 12.888 -4.444 1.00 92.75 619 THR A O 1
ATOM 5105 N N . TYR A 1 620 ? 2.102 13.626 -6.091 1.00 94.75 620 TYR A N 1
ATOM 5106 C CA . TYR A 1 620 ? 1.275 14.776 -6.467 1.00 94.75 620 TYR A CA 1
ATOM 5107 C C . TYR A 1 620 ? -0.143 14.361 -6.878 1.00 94.75 620 TYR A C 1
ATOM 5109 O O . TYR A 1 620 ? -1.117 14.873 -6.326 1.00 94.75 620 TYR A O 1
ATOM 5117 N N . VAL A 1 621 ? -0.257 13.370 -7.770 1.00 91.75 621 VAL A N 1
ATOM 5118 C CA . VAL A 1 621 ? -1.540 12.844 -8.283 1.00 91.75 621 VAL A CA 1
ATOM 5119 C C . VAL A 1 621 ? -2.425 12.223 -7.195 1.00 91.75 621 VAL A C 1
ATOM 5121 O O . VAL A 1 621 ? -3.637 12.085 -7.365 1.00 91.75 621 VAL A O 1
ATOM 5124 N N . TYR A 1 622 ? -1.832 11.933 -6.034 1.00 90.75 622 TYR A N 1
ATOM 5125 C CA . TYR A 1 622 ? -2.494 11.435 -4.830 1.00 90.75 622 TYR A CA 1
ATOM 5126 C C . TYR A 1 622 ? -2.659 12.517 -3.751 1.00 90.75 622 TYR A C 1
ATOM 5128 O O . TYR A 1 622 ? -2.776 12.211 -2.565 1.00 90.75 622 TYR A O 1
ATOM 5136 N N . SER A 1 623 ? -2.711 13.792 -4.158 1.00 91.81 623 SER A N 1
ATOM 5137 C CA . SER A 1 623 ? -2.953 14.964 -3.300 1.00 91.81 623 SER A CA 1
ATOM 5138 C C . SER A 1 623 ? -1.835 15.331 -2.319 1.00 91.81 623 SER A C 1
ATOM 5140 O O . SER A 1 623 ? -2.090 16.076 -1.366 1.00 91.81 623 SER A O 1
ATOM 5142 N N . SER A 1 624 ? -0.591 14.895 -2.551 1.00 92.00 624 SER A N 1
ATOM 5143 C CA . SER A 1 624 ? 0.551 15.465 -1.824 1.00 92.00 624 SER A CA 1
ATOM 5144 C C . SER A 1 624 ? 0.661 16.967 -2.117 1.00 92.00 624 SER A C 1
ATOM 5146 O O . SER A 1 624 ? 0.523 17.418 -3.254 1.00 92.00 624 SER A O 1
ATOM 5148 N N . LYS A 1 625 ? 0.845 17.762 -1.061 1.00 91.88 625 LYS A N 1
ATOM 5149 C CA . LYS A 1 625 ? 0.954 19.229 -1.118 1.00 91.88 625 LYS A CA 1
ATOM 5150 C C . LYS A 1 625 ? 2.363 19.664 -0.724 1.00 91.88 625 LYS A C 1
ATOM 5152 O O . LYS A 1 625 ? 3.168 18.842 -0.293 1.00 91.88 625 LYS A O 1
ATOM 5157 N N . LEU A 1 626 ? 2.619 20.969 -0.760 1.00 93.06 626 LEU A N 1
ATOM 5158 C CA . LEU A 1 626 ? 3.909 21.581 -0.429 1.00 93.06 626 LEU A CA 1
ATOM 5159 C C . LEU A 1 626 ? 4.581 21.022 0.843 1.00 93.06 626 LEU A C 1
ATOM 5161 O O . LEU A 1 626 ? 5.763 20.693 0.836 1.00 93.06 626 LEU A O 1
ATOM 5165 N N . TYR A 1 627 ? 3.827 20.861 1.934 1.00 91.81 627 TYR A N 1
ATOM 5166 C CA . TYR A 1 627 ? 4.364 20.302 3.182 1.00 91.81 627 TYR A CA 1
ATOM 5167 C C . TYR A 1 627 ? 4.786 18.826 3.058 1.00 91.81 627 TYR A C 1
ATOM 5169 O O . TYR A 1 627 ? 5.728 18.389 3.718 1.00 91.81 627 TYR A O 1
ATOM 5177 N N . GLY A 1 628 ? 4.083 18.050 2.227 1.00 92.56 628 GLY A N 1
ATOM 5178 C CA . GLY A 1 628 ? 4.462 16.681 1.878 1.00 92.56 628 GLY A CA 1
ATOM 5179 C C . GLY A 1 628 ? 5.763 16.656 1.081 1.00 92.56 628 GLY A C 1
ATOM 5180 O O . GLY A 1 628 ? 6.683 15.945 1.474 1.00 92.56 628 GLY A O 1
ATOM 5181 N N . PHE A 1 629 ? 5.874 17.510 0.059 1.00 95.62 629 PHE A N 1
ATOM 5182 C CA . PHE A 1 629 ? 7.073 17.640 -0.781 1.00 95.62 629 PHE A CA 1
ATOM 5183 C C . PHE A 1 629 ? 8.303 18.016 0.042 1.00 95.62 629 PHE A C 1
ATOM 5185 O O . PHE A 1 629 ? 9.341 17.374 -0.062 1.00 95.62 629 PHE A O 1
ATOM 5192 N N . GLN A 1 630 ? 8.177 19.001 0.935 1.00 95.06 630 GLN A N 1
ATOM 5193 C CA . GLN A 1 630 ? 9.268 19.408 1.824 1.00 95.06 630 GLN A CA 1
ATOM 5194 C C . GLN A 1 630 ? 9.798 18.229 2.655 1.00 95.06 630 GLN A C 1
ATOM 5196 O O . GLN A 1 630 ? 11.006 18.068 2.814 1.00 95.06 630 GLN A O 1
ATOM 5201 N N . LYS A 1 631 ? 8.898 17.396 3.192 1.00 93.00 631 LYS A N 1
ATOM 5202 C CA . LYS A 1 631 ? 9.284 16.213 3.972 1.00 93.00 631 LYS A CA 1
ATOM 5203 C C . LYS A 1 631 ? 9.920 15.127 3.121 1.00 93.00 631 LYS A C 1
ATOM 5205 O O . LYS A 1 631 ? 10.835 14.473 3.601 1.00 93.00 631 LYS A O 1
ATOM 5210 N N . GLN A 1 632 ? 9.405 14.919 1.914 1.00 94.38 632 GLN A N 1
ATOM 5211 C CA . GLN A 1 632 ? 9.931 13.939 0.966 1.00 94.38 632 GLN A CA 1
ATOM 5212 C C . GLN A 1 632 ? 11.348 14.321 0.543 1.00 94.38 632 GLN A C 1
ATOM 5214 O O . GLN A 1 632 ? 12.242 13.505 0.690 1.00 94.38 632 GLN A O 1
ATOM 5219 N N . ILE A 1 633 ? 11.579 15.586 0.178 1.00 94.31 633 ILE A N 1
ATOM 5220 C CA . ILE A 1 633 ? 12.913 16.115 -0.144 1.00 94.31 633 ILE A CA 1
ATOM 5221 C C . ILE A 1 633 ? 13.879 15.913 1.025 1.00 94.31 633 ILE A C 1
ATOM 5223 O O . ILE A 1 633 ? 14.967 15.380 0.830 1.00 94.31 633 ILE A O 1
ATOM 5227 N N . LYS A 1 634 ? 13.480 16.287 2.251 1.00 91.50 634 LYS A N 1
ATOM 5228 C CA . LYS A 1 634 ? 14.338 16.070 3.423 1.00 91.50 634 LYS A CA 1
ATOM 5229 C C . LYS A 1 634 ? 14.677 14.582 3.590 1.00 91.50 634 LYS A C 1
ATOM 5231 O O . LYS A 1 634 ? 15.843 14.237 3.752 1.00 91.50 634 LYS A O 1
ATOM 5236 N N . LYS A 1 635 ? 13.667 13.715 3.510 1.00 87.50 635 LYS A N 1
ATOM 5237 C CA . LYS A 1 635 ? 13.831 12.269 3.675 1.00 87.50 635 LYS A CA 1
ATOM 5238 C C . LYS A 1 635 ? 14.732 11.649 2.605 1.00 87.50 635 LYS A C 1
ATOM 5240 O O . LYS A 1 635 ? 15.549 10.795 2.923 1.00 87.50 635 LYS A O 1
ATOM 5245 N N . ASP A 1 636 ? 14.558 12.050 1.354 1.00 86.50 636 ASP A N 1
ATOM 5246 C CA . ASP A 1 636 ? 15.207 11.400 0.217 1.00 86.50 636 ASP A CA 1
ATOM 5247 C C . ASP A 1 636 ? 16.632 11.934 -0.025 1.00 86.50 636 ASP A C 1
ATOM 5249 O O . ASP A 1 636 ? 17.413 11.258 -0.688 1.00 86.50 636 ASP A O 1
ATOM 5253 N N . ILE A 1 637 ? 16.978 13.120 0.506 1.00 89.38 637 ILE A N 1
ATOM 5254 C CA . ILE A 1 637 ? 18.275 13.786 0.266 1.00 89.38 637 ILE A CA 1
ATOM 5255 C C . ILE A 1 637 ? 19.117 13.950 1.539 1.00 89.38 637 ILE A C 1
ATOM 5257 O O . ILE A 1 637 ? 20.328 13.781 1.491 1.00 89.38 637 ILE A O 1
ATOM 5261 N N . MET A 1 638 ? 18.510 14.314 2.672 1.00 88.62 638 MET A N 1
ATOM 5262 C CA . MET A 1 638 ? 19.247 14.748 3.873 1.00 88.62 638 MET A CA 1
ATOM 5263 C C . MET A 1 638 ? 19.277 13.689 4.984 1.00 88.62 638 MET A C 1
ATOM 5265 O O . MET A 1 638 ? 20.230 13.637 5.754 1.00 88.62 638 MET A O 1
ATOM 5269 N N . ASP A 1 639 ? 18.269 12.812 5.074 1.00 81.19 639 ASP A N 1
ATOM 5270 C CA . ASP A 1 639 ? 18.164 11.847 6.185 1.00 81.19 639 ASP A CA 1
ATOM 5271 C C . ASP A 1 639 ? 19.312 10.808 6.222 1.00 81.19 639 ASP A C 1
ATOM 5273 O O . ASP A 1 639 ? 19.550 10.194 7.271 1.00 81.19 639 ASP A O 1
ATOM 5277 N N . GLU A 1 640 ? 19.989 10.573 5.092 1.00 77.25 640 GLU A N 1
ATOM 5278 C CA . GLU A 1 640 ? 21.168 9.702 4.994 1.00 77.25 640 GLU A CA 1
ATOM 5279 C C . GLU A 1 640 ? 22.401 10.349 5.631 1.00 77.25 640 GLU A C 1
ATOM 5281 O O . GLU A 1 640 ? 23.004 9.752 6.519 1.00 77.25 640 GLU A O 1
ATOM 5286 N N . GLU A 1 641 ? 22.699 11.605 5.306 1.00 80.38 641 GLU A N 1
ATOM 5287 C CA . GLU A 1 641 ? 23.776 12.351 5.965 1.00 80.38 641 GLU A CA 1
ATOM 5288 C C . GLU A 1 641 ? 23.460 12.574 7.459 1.00 80.38 641 GLU A C 1
ATOM 5290 O O . GLU A 1 641 ? 24.310 12.334 8.318 1.00 80.38 641 GLU A O 1
ATOM 5295 N N . ASP A 1 642 ? 22.203 12.904 7.803 1.00 74.00 642 ASP A N 1
ATOM 5296 C CA . ASP A 1 642 ? 21.727 12.923 9.198 1.00 74.00 642 ASP A CA 1
ATOM 5297 C C . ASP A 1 642 ? 22.015 11.571 9.891 1.00 74.00 642 ASP A C 1
ATOM 5299 O O . ASP A 1 642 ? 22.337 11.524 11.078 1.00 74.00 642 ASP A O 1
ATOM 5303 N N . ARG A 1 643 ? 21.877 10.436 9.190 1.00 69.12 643 ARG A N 1
ATOM 5304 C CA . ARG A 1 643 ? 22.183 9.106 9.745 1.00 69.12 643 ARG A CA 1
ATOM 5305 C C . ARG A 1 643 ? 23.677 8.942 9.995 1.00 69.12 643 ARG A C 1
ATOM 5307 O O . ARG A 1 643 ? 24.023 8.543 11.104 1.00 69.12 643 ARG A O 1
ATOM 5314 N N . GLU A 1 644 ? 24.517 9.244 9.016 1.00 72.69 644 GLU A N 1
ATOM 5315 C CA . GLU A 1 644 ? 25.970 9.099 9.138 1.00 72.69 644 GLU A CA 1
ATOM 5316 C C . GLU A 1 644 ? 26.550 9.964 10.257 1.00 72.69 644 GLU A C 1
ATOM 5318 O O . GLU A 1 644 ? 27.379 9.492 11.030 1.00 72.69 644 GLU A O 1
ATOM 5323 N N . ILE A 1 645 ? 26.084 11.210 10.383 1.00 71.19 645 ILE A N 1
ATOM 5324 C CA . ILE A 1 645 ? 26.520 12.133 11.440 1.00 71.19 645 ILE A CA 1
ATOM 5325 C C . ILE A 1 645 ? 26.150 11.593 12.822 1.00 71.19 645 ILE A C 1
ATOM 5327 O O . ILE A 1 645 ? 26.930 11.680 13.768 1.00 71.19 645 ILE A O 1
ATOM 5331 N N . HIS A 1 646 ? 24.952 11.025 12.962 1.00 65.88 646 HIS A N 1
ATOM 5332 C CA . HIS A 1 646 ? 24.547 10.420 14.227 1.00 65.88 646 HIS A CA 1
ATOM 5333 C C . HIS A 1 646 ? 25.317 9.137 14.544 1.00 65.88 646 HIS A C 1
ATOM 5335 O O . HIS A 1 646 ? 25.564 8.864 15.715 1.00 65.88 646 HIS A O 1
ATOM 5341 N N . GLU A 1 647 ? 25.669 8.349 13.529 1.00 63.62 647 GLU A N 1
ATOM 5342 C CA . GLU A 1 647 ? 26.394 7.086 13.696 1.00 63.62 647 GLU A CA 1
ATOM 5343 C C . GLU A 1 647 ? 27.888 7.292 13.948 1.00 63.62 647 GLU A C 1
ATOM 5345 O O . GLU A 1 647 ? 28.484 6.483 14.653 1.00 63.62 647 GLU A O 1
ATOM 5350 N N . SER A 1 648 ? 28.480 8.391 13.469 1.00 70.06 648 SER A N 1
ATOM 5351 C CA . SER A 1 648 ? 29.884 8.708 13.748 1.00 70.06 648 SER A CA 1
ATOM 5352 C C . SER A 1 648 ? 30.146 9.107 15.200 1.00 70.06 648 SER A C 1
ATOM 5354 O O . SER A 1 648 ? 31.296 9.103 15.622 1.00 70.06 648 SER A O 1
ATOM 5356 N N . GLY A 1 649 ? 29.120 9.502 15.965 1.00 59.81 649 GLY A N 1
ATOM 5357 C CA . GLY A 1 649 ? 29.264 9.923 17.367 1.00 59.81 649 GLY A CA 1
ATOM 5358 C C . GLY A 1 649 ? 30.036 11.236 17.580 1.00 59.81 649 GLY A C 1
ATOM 5359 O O . GLY A 1 649 ? 30.101 11.722 18.706 1.00 59.81 649 GLY A O 1
ATOM 5360 N N . ASP A 1 650 ? 30.580 11.827 16.514 1.00 66.31 650 ASP A N 1
ATOM 5361 C CA . ASP A 1 650 ? 31.332 13.080 16.533 1.00 66.31 650 ASP A CA 1
ATOM 5362 C C . ASP A 1 650 ? 30.406 14.292 16.788 1.00 66.31 650 ASP A C 1
ATOM 5364 O O . ASP A 1 650 ? 29.557 14.617 15.949 1.00 66.31 650 ASP A O 1
ATOM 5368 N N . PRO A 1 651 ? 30.557 15.004 17.923 1.00 59.31 651 PRO A N 1
ATOM 5369 C CA . PRO A 1 651 ? 29.731 16.162 18.256 1.00 59.31 651 PRO A CA 1
ATOM 5370 C C . PRO A 1 651 ? 30.003 17.399 17.382 1.00 59.31 651 PRO A C 1
ATOM 5372 O O . PRO A 1 651 ? 29.173 18.321 17.391 1.00 59.31 651 PRO A O 1
ATOM 5375 N N . ASN A 1 652 ? 31.118 17.431 16.644 1.00 66.50 652 ASN A N 1
ATOM 5376 C CA . ASN A 1 652 ? 31.541 18.555 15.805 1.00 66.50 652 ASN A CA 1
ATOM 5377 C C . ASN A 1 652 ? 31.196 18.367 14.324 1.00 66.50 652 ASN A C 1
ATOM 5379 O O . ASN A 1 652 ? 31.210 19.345 13.572 1.00 66.50 652 ASN A O 1
ATOM 5383 N N . ARG A 1 653 ? 30.832 17.150 13.898 1.00 74.12 653 ARG A N 1
ATOM 5384 C CA . ARG A 1 653 ? 30.387 16.904 12.524 1.00 74.12 653 ARG A CA 1
ATOM 5385 C C . ARG A 1 653 ? 29.066 17.639 12.278 1.00 74.12 653 ARG A C 1
ATOM 5387 O O . ARG A 1 653 ? 28.066 17.421 12.965 1.00 74.12 653 ARG A O 1
ATOM 5394 N N . THR A 1 654 ? 29.073 18.544 11.305 1.00 72.69 654 THR A N 1
ATOM 5395 C CA . THR A 1 654 ? 27.904 19.339 10.912 1.00 72.69 654 THR A CA 1
ATOM 5396 C C . THR A 1 654 ? 27.367 18.861 9.573 1.00 72.69 654 THR A C 1
ATOM 5398 O O . THR A 1 654 ? 28.102 18.320 8.754 1.00 72.69 654 THR A O 1
ATOM 5401 N N . HIS A 1 655 ? 26.066 19.040 9.364 1.00 84.88 655 HIS A N 1
ATOM 5402 C CA . HIS A 1 655 ? 25.430 18.684 8.105 1.00 84.88 655 HIS A CA 1
ATOM 5403 C C . HIS A 1 655 ? 25.798 19.704 7.027 1.00 84.88 655 HIS A C 1
ATOM 5405 O O . HIS A 1 655 ? 25.745 20.912 7.270 1.00 84.88 655 HIS A O 1
ATOM 5411 N N . SER A 1 656 ? 26.058 19.231 5.811 1.00 87.06 656 SER A N 1
ATOM 5412 C CA . SER A 1 656 ? 26.365 20.035 4.617 1.00 87.06 656 SER A CA 1
ATOM 5413 C C . SER A 1 656 ? 25.312 21.117 4.316 1.00 87.06 656 SER A C 1
ATOM 5415 O O . SER A 1 656 ? 25.587 22.181 3.748 1.00 87.06 656 SER A O 1
ATOM 5417 N N . TRP A 1 657 ? 24.077 20.890 4.766 1.00 87.50 657 TRP A N 1
ATOM 5418 C CA . TRP A 1 657 ? 22.948 21.803 4.603 1.00 87.50 657 TRP A CA 1
ATOM 5419 C C . TRP A 1 657 ? 22.754 22.771 5.780 1.00 87.50 657 TRP A C 1
ATOM 5421 O O . TRP A 1 657 ? 21.882 23.637 5.715 1.00 87.50 657 TRP A O 1
ATOM 5431 N N . GLY A 1 658 ? 23.608 22.691 6.803 1.00 85.94 658 GLY A N 1
ATOM 5432 C CA . GLY A 1 658 ? 23.591 23.535 7.993 1.00 85.94 658 GLY A CA 1
ATOM 5433 C C . GLY A 1 658 ? 22.684 23.000 9.103 1.00 85.94 658 GLY A C 1
ATOM 5434 O O . GLY A 1 658 ? 22.425 21.799 9.226 1.00 85.94 658 GLY A O 1
ATOM 5435 N N . SER A 1 659 ? 22.204 23.917 9.940 1.00 82.81 659 SER A N 1
ATOM 5436 C CA . SER A 1 659 ? 21.306 23.618 11.059 1.00 82.81 659 SER A CA 1
ATOM 5437 C C . SER A 1 659 ? 19.957 23.039 10.603 1.00 82.81 659 SER A C 1
ATOM 5439 O O . SER A 1 659 ? 19.532 23.219 9.465 1.00 82.81 659 SER A O 1
ATOM 5441 N N . GLU A 1 660 ? 19.201 22.408 11.509 1.00 80.81 660 GLU A N 1
ATOM 5442 C CA . GLU A 1 660 ? 17.872 21.851 11.183 1.00 80.81 660 GLU A CA 1
ATOM 5443 C C . GLU A 1 660 ? 16.902 22.917 10.628 1.00 80.81 660 GLU A C 1
ATOM 5445 O O . GLU A 1 660 ? 16.031 22.623 9.802 1.00 80.81 660 GLU A O 1
ATOM 5450 N N . LYS A 1 661 ? 17.044 24.170 11.078 1.00 84.94 661 LYS A N 1
ATOM 5451 C CA . LYS A 1 661 ? 16.267 25.299 10.559 1.00 84.94 661 LYS A CA 1
ATOM 5452 C C . LYS A 1 661 ? 16.632 25.578 9.098 1.00 84.94 661 LYS A C 1
ATOM 5454 O O . LYS A 1 661 ? 15.727 25.698 8.276 1.00 84.94 661 LYS A O 1
ATOM 5459 N N . GLU A 1 662 ? 17.925 25.613 8.781 1.00 88.69 662 GLU A N 1
ATOM 5460 C CA . GLU A 1 662 ? 18.425 25.836 7.418 1.00 88.69 662 GLU A CA 1
ATOM 5461 C C . GLU A 1 662 ? 18.062 24.684 6.482 1.00 88.69 662 GLU A C 1
ATOM 5463 O O . GLU A 1 662 ? 17.578 24.927 5.382 1.00 88.69 662 GLU A O 1
ATOM 5468 N N . GLN A 1 663 ? 18.171 23.434 6.938 1.00 90.31 663 GLN A N 1
ATOM 5469 C CA . GLN A 1 663 ? 17.717 22.262 6.181 1.00 90.31 663 GLN A CA 1
ATOM 5470 C C . GLN A 1 663 ? 16.232 22.369 5.808 1.00 90.31 663 GLN A C 1
ATOM 5472 O O . GLN A 1 663 ? 15.849 22.164 4.655 1.00 90.31 663 GLN A O 1
ATOM 5477 N N . LYS A 1 664 ? 15.370 22.718 6.777 1.00 90.56 664 LYS A N 1
ATOM 5478 C CA . LYS A 1 664 ? 13.927 22.889 6.536 1.00 90.56 664 LYS A CA 1
ATOM 5479 C C . LYS A 1 664 ? 13.649 24.023 5.558 1.00 90.56 664 LYS A C 1
ATOM 5481 O O . LYS A 1 664 ? 12.758 23.865 4.723 1.00 90.56 664 LYS A O 1
ATOM 5486 N N . ALA A 1 665 ? 14.374 25.133 5.671 1.00 92.50 665 ALA A N 1
ATOM 5487 C CA . ALA A 1 665 ? 14.237 26.275 4.777 1.00 92.50 665 ALA A CA 1
ATOM 5488 C C . ALA A 1 665 ? 14.699 25.925 3.351 1.00 92.50 665 ALA A C 1
ATOM 5490 O O . ALA A 1 665 ? 13.936 26.126 2.406 1.00 92.50 665 ALA A O 1
ATOM 5491 N N . ALA A 1 666 ? 15.854 25.270 3.201 1.00 94.88 666 ALA A N 1
ATOM 5492 C CA . ALA A 1 666 ? 16.352 24.766 1.923 1.00 94.88 666 ALA A CA 1
ATOM 5493 C C . ALA A 1 666 ? 15.351 23.809 1.258 1.00 94.88 666 ALA A C 1
ATOM 5495 O O . ALA A 1 666 ? 14.991 23.996 0.094 1.00 94.88 666 ALA A O 1
ATOM 5496 N N . CYS A 1 667 ? 14.832 22.829 2.009 1.00 95.69 667 CYS A N 1
ATOM 5497 C CA . CYS A 1 667 ? 13.811 21.904 1.512 1.00 95.69 667 CYS A CA 1
ATOM 5498 C C . CYS A 1 667 ? 12.524 22.626 1.105 1.00 95.69 667 CYS A C 1
ATOM 5500 O O . CYS A 1 667 ? 11.877 22.215 0.149 1.00 95.69 667 CYS A O 1
ATOM 5502 N N . LEU A 1 668 ? 12.125 23.680 1.826 1.00 95.44 668 LEU A N 1
ATOM 5503 C CA . LEU A 1 668 ? 10.919 24.443 1.502 1.00 95.44 668 LEU A CA 1
ATOM 5504 C C . LEU A 1 668 ? 11.075 25.203 0.182 1.00 95.44 668 LEU A C 1
ATOM 5506 O O . LEU A 1 668 ? 10.131 25.216 -0.603 1.00 95.44 668 LEU A O 1
ATOM 5510 N N . VAL A 1 669 ? 12.246 25.799 -0.069 1.00 95.31 669 VAL A N 1
ATOM 5511 C CA . VAL A 1 669 ? 12.544 26.491 -1.335 1.00 95.31 669 VAL A CA 1
ATOM 5512 C C . VAL A 1 669 ? 12.412 25.525 -2.511 1.00 95.31 669 VAL A C 1
ATOM 5514 O O . VAL A 1 669 ? 11.632 25.790 -3.425 1.00 95.31 669 VAL A O 1
ATOM 5517 N N . LEU A 1 670 ? 13.082 24.368 -2.453 1.00 96.88 670 LEU A N 1
ATOM 5518 C CA . LEU A 1 670 ? 12.981 23.368 -3.521 1.00 96.88 670 LEU A CA 1
ATOM 5519 C C . LEU A 1 670 ? 11.566 22.789 -3.635 1.00 96.88 670 LEU A C 1
ATOM 5521 O O . LEU A 1 670 ? 11.077 22.586 -4.742 1.00 96.88 670 LEU A O 1
ATOM 5525 N N . ALA A 1 671 ? 10.878 22.561 -2.512 1.00 96.88 671 ALA A N 1
ATOM 5526 C CA . ALA A 1 671 ? 9.507 22.059 -2.515 1.00 96.88 671 ALA A CA 1
ATOM 5527 C C . ALA A 1 671 ? 8.539 23.018 -3.217 1.00 96.88 671 ALA A C 1
ATOM 5529 O O . ALA A 1 671 ? 7.664 22.540 -3.930 1.00 96.88 671 ALA A O 1
ATOM 5530 N N . ARG A 1 672 ? 8.687 24.340 -3.034 1.00 96.00 672 ARG A N 1
ATOM 5531 C CA . ARG A 1 672 ? 7.861 25.350 -3.720 1.00 96.00 672 ARG A CA 1
ATOM 5532 C C . ARG A 1 672 ? 8.074 25.287 -5.228 1.00 96.00 672 ARG A C 1
ATOM 5534 O O . ARG A 1 672 ? 7.121 25.043 -5.954 1.00 96.00 672 ARG A O 1
ATOM 5541 N N . ILE A 1 673 ? 9.331 25.375 -5.665 1.00 96.31 673 ILE A N 1
ATOM 5542 C CA . ILE A 1 673 ? 9.693 25.320 -7.089 1.00 96.31 673 ILE A CA 1
ATOM 5543 C C . ILE A 1 673 ? 9.209 24.005 -7.716 1.00 96.31 673 ILE A C 1
ATOM 5545 O O . ILE A 1 673 ? 8.538 24.007 -8.744 1.00 96.31 673 ILE A O 1
ATOM 5549 N N . SER A 1 674 ? 9.484 22.873 -7.061 1.00 97.12 674 SER A N 1
ATOM 5550 C CA . SER A 1 674 ? 9.043 21.550 -7.513 1.00 97.12 674 SER A CA 1
ATOM 5551 C C . SER A 1 674 ? 7.520 21.429 -7.579 1.00 97.12 674 SER A C 1
ATOM 5553 O O . SER A 1 674 ? 7.015 20.796 -8.506 1.00 97.12 674 SER A O 1
ATOM 5555 N N . PHE A 1 675 ? 6.788 22.020 -6.630 1.00 96.81 675 PHE A N 1
ATOM 5556 C CA . PHE A 1 675 ? 5.325 22.014 -6.616 1.00 96.81 675 PHE A CA 1
ATOM 5557 C C . PHE A 1 675 ? 4.738 22.827 -7.778 1.00 96.81 675 PHE A C 1
ATOM 5559 O O . PHE A 1 675 ? 3.835 22.353 -8.463 1.00 96.81 675 PHE A O 1
ATOM 5566 N N . ASP A 1 676 ? 5.299 23.998 -8.065 1.00 95.88 676 ASP A N 1
ATOM 5567 C CA . ASP A 1 676 ? 4.838 24.837 -9.175 1.00 95.88 676 ASP A CA 1
ATOM 5568 C C . ASP A 1 676 ? 5.176 24.198 -10.532 1.00 95.88 676 ASP A C 1
ATOM 5570 O O . ASP A 1 676 ? 4.358 24.196 -11.454 1.00 95.88 676 ASP A O 1
ATOM 5574 N N . CYS A 1 677 ? 6.359 23.588 -10.649 1.00 97.00 677 CYS A N 1
ATOM 5575 C CA . CYS A 1 677 ? 6.784 22.878 -11.855 1.00 97.00 677 CYS A CA 1
ATOM 5576 C C . CYS A 1 677 ? 5.933 21.626 -12.110 1.00 97.00 677 CYS A C 1
ATOM 5578 O O . CYS A 1 677 ? 5.497 21.395 -13.236 1.00 97.00 677 CYS A O 1
ATOM 5580 N N . VAL A 1 678 ? 5.637 20.818 -11.081 1.00 95.62 678 VAL A N 1
ATOM 5581 C CA . VAL A 1 678 ? 4.825 19.602 -11.273 1.00 95.62 678 VAL A CA 1
ATOM 5582 C C . VAL A 1 678 ? 3.390 19.934 -11.682 1.00 95.62 678 VAL A C 1
ATOM 5584 O O . VAL A 1 678 ? 2.805 19.196 -12.468 1.00 95.62 678 VAL A O 1
ATOM 5587 N N . GLN A 1 679 ? 2.842 21.063 -11.221 1.00 94.75 679 GLN A N 1
ATOM 5588 C CA . GLN A 1 679 ? 1.528 21.549 -11.650 1.00 94.75 679 GLN A CA 1
ATOM 5589 C C . GLN A 1 679 ? 1.471 21.909 -13.138 1.00 94.75 679 GLN A C 1
ATOM 5591 O O . GLN A 1 679 ? 0.403 21.797 -13.733 1.00 94.75 679 GLN A O 1
ATOM 5596 N N . GLN A 1 680 ? 2.595 22.331 -13.721 1.00 94.44 680 GLN A N 1
ATOM 5597 C CA . GLN A 1 680 ? 2.712 22.620 -15.153 1.00 94.44 680 GLN A CA 1
ATOM 5598 C C . GLN A 1 680 ? 2.887 21.332 -15.965 1.00 94.44 680 GLN A C 1
ATOM 5600 O O . GLN A 1 680 ? 2.250 21.154 -17.000 1.00 94.44 680 GLN A O 1
ATOM 5605 N N . VAL A 1 681 ? 3.718 20.407 -15.474 1.00 93.81 681 VAL A N 1
ATOM 5606 C CA . VAL A 1 681 ? 3.976 19.121 -16.145 1.00 93.81 681 VAL A CA 1
ATOM 5607 C C . VAL A 1 681 ? 2.737 18.219 -16.137 1.00 93.81 681 VAL A C 1
ATOM 5609 O O . VAL A 1 681 ? 2.473 17.527 -17.118 1.00 93.81 681 VAL A O 1
ATOM 5612 N N . LEU A 1 682 ? 1.972 18.224 -15.041 1.00 94.06 682 LEU A N 1
ATOM 5613 C CA . LEU A 1 682 ? 0.812 17.355 -14.817 1.00 94.06 682 LEU A CA 1
ATOM 5614 C C . LEU A 1 682 ? -0.495 18.160 -14.804 1.00 94.06 682 LEU A C 1
ATOM 5616 O O . LEU A 1 682 ? -1.264 18.113 -13.837 1.00 94.06 682 LEU A O 1
ATOM 5620 N N . THR A 1 683 ? -0.741 18.915 -15.877 1.00 91.12 683 THR A N 1
ATOM 5621 C CA . THR A 1 683 ? -1.879 19.846 -15.963 1.00 91.12 683 THR A CA 1
ATOM 5622 C C . THR A 1 683 ? -3.226 19.121 -15.851 1.00 91.12 683 THR A C 1
ATOM 5624 O O . THR A 1 683 ? -4.066 19.523 -15.043 1.00 91.12 683 THR A O 1
ATOM 5627 N N . SER A 1 684 ? -3.418 17.995 -16.549 1.00 93.00 684 SER A N 1
ATOM 5628 C CA . SER A 1 684 ? -4.638 17.175 -16.417 1.00 93.00 684 SER A CA 1
ATOM 5629 C C . SER A 1 684 ? -4.903 16.695 -14.988 1.00 93.00 684 SER A C 1
ATOM 5631 O O . SER A 1 684 ? -6.048 16.716 -14.530 1.00 93.00 684 SER A O 1
ATOM 5633 N N . ALA A 1 685 ? -3.857 16.311 -14.251 1.00 94.62 685 ALA A N 1
ATOM 5634 C CA . ALA A 1 685 ? -3.993 15.909 -12.854 1.00 94.62 685 ALA A CA 1
ATOM 5635 C C . ALA A 1 685 ? -4.356 17.091 -11.947 1.00 94.62 685 ALA A C 1
ATOM 5637 O O . ALA A 1 685 ? -5.185 16.938 -11.049 1.00 94.62 685 ALA A O 1
ATOM 5638 N N . LYS A 1 686 ? -3.769 18.272 -12.178 1.00 94.94 686 LYS A N 1
ATOM 5639 C CA . LYS A 1 686 ? -4.117 19.497 -11.446 1.00 94.94 686 LYS A CA 1
ATOM 5640 C C . LYS A 1 686 ? -5.608 19.811 -11.588 1.00 94.94 686 LYS A C 1
ATOM 5642 O O . LYS A 1 686 ? -6.300 19.896 -10.573 1.00 94.94 686 LYS A O 1
ATOM 5647 N N . GLU A 1 687 ? -6.094 19.929 -12.824 1.00 95.69 687 GLU A N 1
ATOM 5648 C CA . GLU A 1 687 ? -7.494 20.276 -13.106 1.00 95.69 687 GLU A CA 1
ATOM 5649 C C . GLU A 1 687 ? -8.462 19.212 -12.573 1.00 95.69 687 GLU A C 1
ATOM 5651 O O . GLU A 1 687 ? -9.456 19.536 -11.921 1.00 95.69 687 GLU A O 1
ATOM 5656 N N . GLY A 1 688 ? -8.146 17.927 -12.778 1.00 96.50 688 GLY A N 1
ATOM 5657 C CA . GLY A 1 688 ? -8.955 16.822 -12.267 1.00 96.50 688 GLY A CA 1
ATOM 5658 C C . GLY A 1 688 ? -9.055 16.816 -10.738 1.00 96.50 688 GLY A C 1
ATOM 5659 O O . GLY A 1 688 ? -10.142 16.639 -10.185 1.00 96.50 688 GLY A O 1
ATOM 5660 N N . MET A 1 689 ? -7.944 17.062 -10.034 1.00 96.25 689 MET A N 1
ATOM 5661 C CA . MET A 1 689 ? -7.945 17.155 -8.571 1.00 96.25 689 MET A CA 1
ATOM 5662 C C . MET A 1 689 ? -8.757 18.344 -8.052 1.00 96.25 689 MET A C 1
ATOM 5664 O O . MET A 1 689 ? -9.479 18.190 -7.066 1.00 96.25 689 MET A O 1
ATOM 5668 N N . GLU A 1 690 ? -8.635 19.517 -8.676 1.00 96.00 690 GLU A N 1
ATOM 5669 C CA . GLU A 1 690 ? -9.406 20.714 -8.311 1.00 96.00 690 GLU A CA 1
ATOM 5670 C C . GLU A 1 690 ? -10.912 20.449 -8.451 1.00 96.00 690 GLU A C 1
ATOM 5672 O O . GLU A 1 690 ? -11.659 20.631 -7.483 1.00 96.00 690 GLU A O 1
ATOM 5677 N N . PHE A 1 691 ? -11.327 19.867 -9.579 1.00 97.31 691 PHE A N 1
ATOM 5678 C CA . PHE A 1 691 ? -12.707 19.445 -9.824 1.00 97.31 691 PHE A CA 1
ATOM 5679 C C . PHE A 1 691 ? -13.230 18.481 -8.746 1.00 97.31 691 PHE A C 1
ATOM 5681 O O . PHE A 1 691 ? -14.303 18.687 -8.170 1.00 97.31 691 PHE A O 1
ATOM 5688 N N . PHE A 1 692 ? -12.464 17.440 -8.402 1.00 97.56 692 PHE A N 1
ATOM 5689 C CA . PHE A 1 692 ? -12.869 16.489 -7.362 1.00 97.56 692 PHE A CA 1
ATOM 5690 C C . PHE A 1 692 ? -13.009 17.140 -5.981 1.00 97.56 692 PHE A C 1
ATOM 5692 O O . PHE A 1 692 ? -13.935 16.815 -5.227 1.00 97.56 692 PHE A O 1
ATOM 5699 N N . ILE A 1 693 ? -12.106 18.062 -5.637 1.00 96.44 693 ILE A N 1
ATOM 5700 C CA . ILE A 1 693 ? -12.122 18.773 -4.355 1.00 96.44 693 ILE A CA 1
ATOM 5701 C C . ILE A 1 693 ? -13.375 19.642 -4.225 1.00 96.44 693 ILE A C 1
ATOM 5703 O O . ILE A 1 693 ? -13.959 19.684 -3.135 1.00 96.44 693 ILE A O 1
ATOM 5707 N N . GLU A 1 694 ? -13.808 20.316 -5.290 1.00 96.62 694 GLU A N 1
ATOM 5708 C CA . GLU A 1 694 ? -15.025 21.138 -5.276 1.00 96.62 694 GLU A CA 1
ATOM 5709 C C . GLU A 1 694 ? -16.281 20.291 -5.051 1.00 96.62 694 GLU A C 1
ATOM 5711 O O . GLU A 1 694 ? -17.074 20.587 -4.149 1.00 96.62 694 GLU A O 1
ATOM 5716 N N . LEU A 1 695 ? -16.396 19.162 -5.755 1.00 96.75 695 LEU A N 1
ATOM 5717 C CA . LEU A 1 695 ? -17.490 18.204 -5.567 1.00 96.75 695 LEU A CA 1
ATOM 5718 C C . LEU A 1 695 ? -17.556 17.660 -4.135 1.00 96.75 695 LEU A C 1
ATOM 5720 O O . LEU A 1 695 ? -18.620 17.635 -3.507 1.00 96.75 695 LEU A O 1
ATOM 5724 N N . ALA A 1 696 ? -16.410 17.246 -3.588 1.00 96.44 696 ALA A N 1
ATOM 5725 C CA . ALA A 1 696 ? -16.333 16.766 -2.212 1.00 96.44 696 ALA A CA 1
ATOM 5726 C C . ALA A 1 696 ? -16.669 17.869 -1.199 1.00 96.44 696 ALA A C 1
ATOM 5728 O O . ALA A 1 696 ? -17.301 17.597 -0.176 1.00 96.44 696 ALA A O 1
ATOM 5729 N N . SER A 1 697 ? -16.277 19.114 -1.486 1.00 95.25 697 SER A N 1
ATOM 5730 C CA . SER A 1 697 ? -16.572 20.274 -0.639 1.00 95.25 697 SER A CA 1
ATOM 5731 C C . SER A 1 697 ? -18.066 20.578 -0.585 1.00 95.25 697 SER A C 1
ATOM 5733 O O . SER A 1 697 ? -18.577 20.847 0.502 1.00 95.25 697 SER A O 1
ATOM 5735 N N . ALA A 1 698 ? -18.768 20.507 -1.720 1.00 95.50 698 ALA A N 1
ATOM 5736 C CA . ALA A 1 698 ? -20.207 20.759 -1.789 1.00 95.50 698 ALA A CA 1
ATOM 5737 C C . ALA A 1 698 ? -20.997 19.779 -0.905 1.00 95.50 698 ALA A C 1
ATOM 5739 O O . ALA A 1 698 ? -21.759 20.204 -0.039 1.00 95.50 698 ALA A O 1
ATOM 5740 N N . LEU A 1 699 ? -20.736 18.470 -1.020 1.00 94.94 699 LEU A N 1
ATOM 5741 C CA . LEU A 1 699 ? -21.407 17.470 -0.176 1.00 94.94 699 LEU A CA 1
ATOM 5742 C C . LEU A 1 699 ? -20.992 17.548 1.296 1.00 94.94 699 LEU A C 1
ATOM 5744 O O . LEU A 1 699 ? -21.830 17.364 2.182 1.00 94.94 699 LEU A O 1
ATOM 5748 N N . ALA A 1 700 ? -19.721 17.848 1.580 1.00 93.50 700 ALA A N 1
ATOM 5749 C CA . ALA A 1 700 ? -19.250 17.976 2.954 1.00 93.50 700 ALA A CA 1
ATOM 5750 C C . ALA A 1 700 ? -19.934 19.133 3.704 1.00 93.50 700 ALA A C 1
ATOM 5752 O O . ALA A 1 700 ? -20.197 18.986 4.899 1.00 93.50 700 ALA A O 1
ATOM 5753 N N . LYS A 1 701 ? -20.271 20.244 3.023 1.00 92.25 701 LYS A N 1
ATOM 5754 C CA . LYS A 1 701 ? -21.058 21.353 3.603 1.00 92.25 701 LYS A CA 1
ATOM 5755 C C . LYS A 1 701 ? -22.451 20.901 4.053 1.00 92.25 701 LYS A C 1
ATOM 5757 O O . LYS A 1 701 ? -22.931 21.357 5.084 1.00 92.25 701 LYS A O 1
ATOM 5762 N N . GLU A 1 702 ? -23.059 19.954 3.342 1.00 92.56 702 GLU A N 1
ATOM 5763 C CA . GLU A 1 702 ? -24.343 19.345 3.715 1.00 92.56 702 GLU A CA 1
ATOM 5764 C C . GLU A 1 702 ? -24.207 18.137 4.662 1.00 92.56 702 GLU A C 1
ATOM 5766 O O . GLU A 1 702 ? -25.190 17.437 4.911 1.00 92.56 702 GLU A O 1
ATOM 5771 N N . ASN A 1 703 ? -23.004 17.863 5.187 1.00 90.62 703 ASN A N 1
ATOM 5772 C CA . ASN A 1 703 ? -22.709 16.700 6.030 1.00 90.62 703 ASN A CA 1
ATOM 5773 C C . ASN A 1 703 ? -23.003 15.347 5.338 1.00 90.62 703 ASN A C 1
ATOM 5775 O O . ASN A 1 703 ? -23.355 14.359 5.990 1.00 90.62 703 ASN A O 1
ATOM 5779 N N . LYS A 1 704 ? -22.850 15.285 4.008 1.00 91.69 704 LYS A N 1
ATOM 5780 C CA . LYS A 1 704 ? -23.082 14.084 3.192 1.00 91.69 704 LYS A CA 1
ATOM 5781 C C . LYS A 1 704 ? -21.758 13.490 2.685 1.00 91.69 704 LYS A C 1
ATOM 5783 O O . LYS A 1 704 ? -20.846 14.234 2.332 1.00 91.69 704 LYS A O 1
ATOM 5788 N N . PRO A 1 705 ? -21.625 12.151 2.627 1.00 92.50 705 PRO A N 1
ATOM 5789 C CA . PRO A 1 705 ? -20.454 11.506 2.041 1.00 92.50 705 PRO A CA 1
ATOM 5790 C C . PRO A 1 705 ? -20.504 11.533 0.509 1.00 92.50 705 PRO A C 1
ATOM 5792 O O . PRO A 1 705 ? -21.579 11.450 -0.094 1.00 92.50 705 PRO A O 1
ATOM 5795 N N . VAL A 1 706 ? -19.329 11.554 -0.120 1.00 95.00 706 VAL A N 1
ATOM 5796 C CA . VAL A 1 706 ? -19.199 11.368 -1.571 1.00 95.00 706 VAL A CA 1
ATOM 5797 C C . VAL A 1 706 ? -19.323 9.879 -1.891 1.00 95.00 706 VAL A C 1
ATOM 5799 O O . VAL A 1 706 ? -18.827 9.032 -1.148 1.00 95.00 706 VAL A O 1
ATOM 5802 N N . SER A 1 707 ? -19.995 9.535 -2.987 1.00 95.81 707 SER A N 1
ATOM 5803 C CA . SER A 1 707 ? -20.027 8.156 -3.481 1.00 95.81 707 SER A CA 1
ATOM 5804 C C . SER A 1 707 ? -20.154 8.131 -4.997 1.00 95.81 707 SER A C 1
ATOM 5806 O O . SER A 1 707 ? -20.733 9.061 -5.553 1.00 95.81 707 SER A O 1
ATOM 5808 N N . TRP A 1 708 ? -19.652 7.092 -5.656 1.00 96.88 708 TRP A N 1
ATOM 5809 C CA . TRP A 1 708 ? -19.748 6.869 -7.106 1.00 96.88 708 TRP A CA 1
ATOM 5810 C C . TRP A 1 708 ? -19.704 5.367 -7.403 1.00 96.88 708 TRP A C 1
ATOM 5812 O O . TRP A 1 708 ? -19.484 4.565 -6.494 1.00 96.88 708 TRP A O 1
ATOM 5822 N N . ARG A 1 709 ? -19.939 4.981 -8.660 1.00 96.12 709 ARG A N 1
ATOM 5823 C CA . ARG A 1 709 ? -19.696 3.614 -9.138 1.00 96.12 709 ARG A CA 1
ATOM 5824 C C . ARG A 1 709 ? -18.541 3.604 -10.128 1.00 96.12 709 ARG A C 1
ATOM 5826 O O . ARG A 1 709 ? -18.430 4.526 -10.933 1.00 96.12 709 ARG A O 1
ATOM 5833 N N . THR A 1 710 ? -17.670 2.608 -10.034 1.00 96.94 710 THR A N 1
ATOM 5834 C CA . THR A 1 710 ? -16.566 2.408 -10.983 1.00 96.94 710 THR A CA 1
ATOM 5835 C C . THR A 1 710 ? -17.085 1.853 -12.317 1.00 96.94 710 THR A C 1
ATOM 5837 O O . THR A 1 710 ? -18.227 1.389 -12.368 1.00 96.94 710 THR A O 1
ATOM 5840 N N . PRO A 1 711 ? -16.276 1.868 -13.391 1.00 96.06 711 PRO A N 1
ATOM 5841 C CA . PRO A 1 711 ? -16.641 1.294 -14.693 1.00 96.06 711 PRO A CA 1
ATOM 5842 C C . PRO A 1 711 ? -17.051 -0.186 -14.643 1.00 96.06 711 PRO A C 1
ATOM 5844 O O . PRO A 1 711 ? -18.015 -0.585 -15.289 1.00 96.06 711 PRO A O 1
ATOM 5847 N N . ILE A 1 712 ? -16.406 -0.999 -13.799 1.00 96.25 712 ILE A N 1
ATOM 5848 C CA . ILE A 1 712 ? -16.823 -2.394 -13.556 1.00 96.25 712 ILE A CA 1
ATOM 5849 C C . ILE A 1 712 ? -18.100 -2.520 -12.694 1.00 96.25 712 ILE A C 1
ATOM 5851 O O . ILE A 1 712 ? -18.619 -3.616 -12.479 1.00 96.25 712 ILE A O 1
ATOM 5855 N N . GLY A 1 713 ? -18.622 -1.403 -12.186 1.00 96.12 713 GLY A N 1
ATOM 5856 C CA . GLY A 1 713 ? -19.871 -1.321 -11.432 1.00 96.12 713 GLY A CA 1
ATOM 5857 C C . GLY A 1 713 ? -19.721 -1.325 -9.910 1.00 96.12 713 GLY A C 1
ATOM 5858 O O . GLY A 1 713 ? -20.739 -1.288 -9.222 1.00 96.12 713 GLY A O 1
ATOM 5859 N N . PHE A 1 714 ? -18.507 -1.327 -9.350 1.00 97.94 714 PHE A N 1
ATOM 5860 C CA . PHE A 1 714 ? -18.311 -1.373 -7.896 1.00 97.94 714 PHE A CA 1
ATOM 5861 C C . PHE A 1 714 ? -18.719 -0.053 -7.214 1.00 97.94 714 PHE A C 1
ATOM 5863 O O . PHE A 1 714 ? -18.305 1.021 -7.663 1.00 97.94 714 PHE A O 1
ATOM 5870 N N . PRO A 1 715 ? -19.503 -0.088 -6.120 1.00 97.56 715 PRO A N 1
ATOM 5871 C CA . PRO A 1 715 ? -19.884 1.109 -5.381 1.00 97.56 715 PRO A CA 1
ATOM 5872 C C . PRO A 1 715 ? -18.779 1.565 -4.419 1.00 97.56 715 PRO A C 1
ATOM 5874 O O . PRO A 1 715 ? -18.406 0.845 -3.492 1.00 97.56 715 PRO A O 1
ATOM 5877 N N . VAL A 1 716 ? -18.313 2.806 -4.562 1.00 97.69 716 VAL A N 1
ATOM 5878 C CA . VAL A 1 716 ? -17.350 3.437 -3.644 1.00 97.69 716 VAL A CA 1
ATOM 5879 C C . VAL A 1 716 ? -18.057 4.492 -2.803 1.00 97.69 716 VAL A C 1
ATOM 5881 O O . VAL A 1 716 ? -18.770 5.342 -3.336 1.00 97.69 716 VAL A O 1
ATOM 5884 N N . VAL A 1 717 ? -17.850 4.467 -1.481 1.00 95.56 717 VAL A N 1
ATOM 5885 C CA . VAL A 1 717 ? -18.397 5.466 -0.546 1.00 95.56 717 VAL A CA 1
ATOM 5886 C C . VAL A 1 717 ? -17.282 6.036 0.323 1.00 95.56 717 VAL A C 1
ATOM 5888 O O . VAL A 1 717 ? -16.740 5.357 1.193 1.00 95.56 717 VAL A O 1
ATOM 5891 N N . GLN A 1 718 ? -16.995 7.322 0.146 1.00 94.00 718 GLN A N 1
ATOM 5892 C CA . GLN A 1 718 ? -16.024 8.053 0.945 1.00 94.00 718 GLN A CA 1
ATOM 5893 C C . GLN A 1 718 ? -16.713 8.776 2.110 1.00 94.00 718 GLN A C 1
ATOM 5895 O O . GLN A 1 718 ? -17.313 9.841 1.939 1.00 94.00 718 GLN A O 1
ATOM 5900 N N . LYS A 1 719 ? -16.584 8.222 3.321 1.00 91.19 719 LYS A N 1
ATOM 5901 C CA . LYS A 1 719 ? -17.132 8.805 4.556 1.00 91.19 719 LYS A CA 1
ATOM 5902 C C . LYS A 1 719 ? -16.028 9.045 5.588 1.00 91.19 719 LYS A C 1
ATOM 5904 O O . LYS A 1 719 ? -15.790 8.210 6.456 1.00 91.19 719 LYS A O 1
ATOM 5909 N N . TYR A 1 720 ? -15.384 10.209 5.524 1.00 90.62 720 TYR A N 1
ATOM 5910 C CA . TYR A 1 720 ? -14.475 10.661 6.579 1.00 90.62 720 TYR A CA 1
ATOM 5911 C C . TYR A 1 720 ? -15.237 11.476 7.614 1.00 90.62 720 TYR A C 1
ATOM 5913 O O . TYR A 1 720 ? -15.947 12.408 7.252 1.00 90.62 720 TYR A O 1
ATOM 5921 N N . THR A 1 721 ? -15.076 11.153 8.897 1.00 86.06 721 THR A N 1
ATOM 5922 C CA . THR A 1 721 ? -15.805 11.813 9.987 1.00 86.06 721 THR A CA 1
ATOM 5923 C C . THR A 1 721 ? -14.870 12.348 11.061 1.00 86.06 721 THR A C 1
ATOM 5925 O O . THR A 1 721 ? -13.876 11.701 11.403 1.00 86.06 721 THR A O 1
ATOM 5928 N N . LYS A 1 722 ? -15.219 13.483 11.672 1.00 83.69 722 LYS A N 1
ATOM 5929 C CA . LYS A 1 722 ? -14.540 13.963 12.879 1.00 83.69 722 LYS A CA 1
ATOM 5930 C C . LYS A 1 722 ? -14.953 13.094 14.058 1.00 83.69 722 LYS A C 1
ATOM 5932 O O . LYS A 1 722 ? -16.136 12.870 14.283 1.00 83.69 722 LYS A O 1
ATOM 5937 N N . ASN A 1 723 ? -13.968 12.634 14.827 1.00 74.69 723 ASN A N 1
ATOM 5938 C CA . ASN A 1 723 ? -14.259 12.000 16.108 1.00 74.69 723 ASN A CA 1
ATOM 5939 C C . ASN A 1 723 ? -14.789 13.076 17.058 1.00 74.69 723 ASN A C 1
ATOM 5941 O O . ASN A 1 723 ? -14.070 14.037 17.346 1.00 74.69 723 ASN A O 1
ATOM 5945 N N . ASN A 1 724 ? -15.996 12.901 17.584 1.00 74.69 724 ASN A N 1
ATOM 5946 C CA . ASN A 1 724 ? -16.438 13.699 18.720 1.00 74.69 724 ASN A CA 1
ATOM 5947 C C . ASN A 1 724 ? -15.591 13.312 19.939 1.00 74.69 724 ASN A C 1
ATOM 5949 O O . ASN A 1 724 ? -15.470 12.127 20.244 1.00 74.69 724 ASN A O 1
ATOM 5953 N N . VAL A 1 725 ? -14.933 14.269 20.599 1.00 79.94 725 VAL A N 1
ATOM 5954 C CA . VAL A 1 725 ? -14.029 14.005 21.734 1.00 79.94 725 VAL A CA 1
ATOM 5955 C C . VAL A 1 725 ? -14.394 14.857 22.943 1.00 79.94 725 VAL A C 1
ATOM 5957 O O . VAL A 1 725 ? -14.707 16.036 22.812 1.00 79.94 725 VAL A O 1
ATOM 5960 N N . VAL A 1 726 ? -14.298 14.269 24.133 1.00 82.44 726 VAL A N 1
ATOM 5961 C CA . VAL A 1 726 ? -14.508 14.929 25.425 1.00 82.44 726 VAL A CA 1
ATOM 5962 C C . VAL A 1 726 ? -13.163 15.068 26.134 1.00 82.44 726 VAL A C 1
ATOM 5964 O O . VAL A 1 726 ? -12.403 14.100 26.234 1.00 82.44 726 VAL A O 1
ATOM 5967 N N . LYS A 1 727 ? -12.868 16.276 26.629 1.00 87.88 727 LYS A N 1
ATOM 5968 C CA . LYS A 1 727 ? -11.704 16.568 27.478 1.00 87.88 727 LYS A CA 1
ATOM 5969 C C . LYS A 1 727 ? -12.142 16.561 28.940 1.00 87.88 727 LYS A C 1
ATOM 5971 O O . LYS A 1 727 ? -13.036 17.314 29.312 1.00 87.88 727 LYS A O 1
ATOM 5976 N N . ILE A 1 728 ? -11.517 15.725 29.758 1.00 88.19 728 ILE A N 1
ATOM 5977 C CA . ILE A 1 728 ? -11.905 15.479 31.150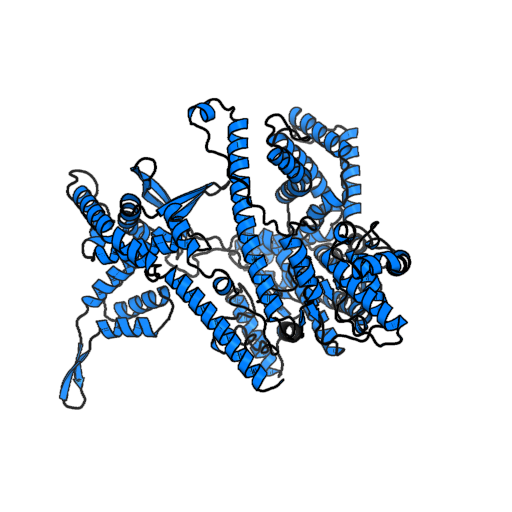 1.00 88.19 728 ILE A CA 1
ATOM 5978 C C . ILE A 1 728 ? -10.712 15.809 32.045 1.00 88.19 728 ILE A C 1
ATOM 5980 O O . ILE A 1 728 ? -9.620 15.282 31.837 1.00 88.19 728 ILE A O 1
ATOM 5984 N N . LYS A 1 729 ? -10.903 16.705 33.019 1.00 90.00 729 LYS A N 1
ATOM 5985 C CA . LYS A 1 729 ? -9.875 17.068 34.005 1.00 90.00 729 LYS A CA 1
ATOM 5986 C C . LYS A 1 729 ? -10.022 16.169 35.232 1.00 90.00 729 LYS A C 1
ATOM 5988 O O . LYS A 1 729 ? -11.108 16.100 35.789 1.00 90.00 729 LYS A O 1
ATOM 5993 N N . CYS A 1 730 ? -8.946 15.524 35.662 1.00 88.00 730 CYS A N 1
ATOM 5994 C CA . CYS A 1 730 ? -8.931 14.644 36.834 1.00 88.00 730 CYS A CA 1
ATOM 5995 C C . CYS A 1 730 ? -7.560 14.676 37.526 1.00 88.00 730 CYS A C 1
ATOM 5997 O O . CYS A 1 730 ? -6.609 15.245 36.991 1.00 88.00 730 CYS A O 1
ATOM 5999 N N . PHE A 1 731 ? -7.439 14.070 38.705 1.00 89.62 731 PHE A N 1
ATOM 6000 C CA . PHE A 1 731 ? -6.164 13.936 39.412 1.00 89.62 731 PHE A CA 1
ATOM 6001 C C . PHE A 1 731 ? -5.617 12.523 39.222 1.00 89.62 731 PHE A C 1
ATOM 6003 O O . PHE A 1 731 ? -6.288 11.550 39.564 1.00 89.62 731 PHE A O 1
ATOM 6010 N N . LEU A 1 732 ? -4.418 12.415 38.647 1.00 90.50 732 LEU A N 1
ATOM 6011 C CA . LEU A 1 732 ? -3.740 11.140 38.425 1.00 90.50 732 LEU A CA 1
ATOM 6012 C C . LEU A 1 732 ? -2.446 11.091 39.235 1.00 90.50 732 LEU A C 1
ATOM 6014 O O . LEU A 1 732 ? -1.740 12.095 39.321 1.00 90.50 732 LEU A O 1
ATOM 6018 N N . TYR A 1 733 ? -2.127 9.928 39.794 1.00 89.69 733 TYR A N 1
ATOM 6019 C CA . TYR A 1 733 ? -0.885 9.707 40.526 1.00 89.69 733 TYR A CA 1
ATOM 6020 C C . TYR A 1 733 ? 0.316 9.795 39.585 1.00 89.69 733 TYR A C 1
ATOM 6022 O O . TYR A 1 733 ? 0.345 9.149 38.529 1.00 89.69 733 TYR A O 1
ATOM 6030 N N . ASP A 1 734 ? 1.291 10.612 39.962 1.00 86.12 734 ASP A N 1
ATOM 6031 C CA . ASP A 1 734 ? 2.547 10.811 39.255 1.00 86.12 734 ASP A CA 1
ATOM 6032 C C . ASP A 1 734 ? 3.668 10.114 40.043 1.00 86.12 734 ASP A C 1
ATOM 6034 O O . ASP A 1 734 ? 3.843 10.363 41.237 1.00 86.12 734 ASP A O 1
ATOM 6038 N N . MET A 1 735 ? 4.368 9.184 39.388 1.00 81.06 735 MET A N 1
ATOM 6039 C CA . MET A 1 735 ? 5.319 8.277 40.043 1.00 81.06 735 MET A CA 1
ATOM 6040 C C . MET A 1 735 ? 6.660 8.951 40.344 1.00 81.06 735 MET A C 1
ATOM 6042 O O . MET A 1 735 ? 7.344 8.522 41.269 1.00 81.06 735 MET A O 1
ATOM 6046 N N . GLU A 1 736 ? 7.016 10.013 39.613 1.00 80.44 736 GLU A N 1
ATOM 6047 C CA . GLU A 1 736 ? 8.269 10.747 39.825 1.00 80.44 736 GLU A CA 1
ATOM 6048 C C . GLU A 1 736 ? 8.170 11.623 41.078 1.00 80.44 736 GLU A C 1
ATOM 6050 O O . GLU A 1 736 ? 9.010 11.555 41.972 1.00 80.44 736 GLU A O 1
ATOM 6055 N N . ILE A 1 737 ? 7.089 12.402 41.185 1.00 83.69 737 ILE A N 1
ATOM 6056 C CA . ILE A 1 737 ? 6.851 13.308 42.323 1.00 83.69 737 ILE A CA 1
ATOM 6057 C C . ILE A 1 737 ? 6.114 12.639 43.492 1.00 83.69 737 ILE A C 1
ATOM 6059 O O . ILE A 1 737 ? 5.902 13.273 44.526 1.00 83.69 737 ILE A O 1
ATOM 6063 N N . LYS A 1 738 ? 5.674 11.385 43.316 1.00 84.25 738 LYS A N 1
ATOM 6064 C CA . LYS A 1 738 ? 4.923 10.571 44.288 1.00 84.25 738 LYS A CA 1
ATOM 6065 C C . LYS A 1 738 ? 3.665 11.254 44.850 1.00 84.25 738 LYS A C 1
ATOM 6067 O O . LYS A 1 738 ? 3.284 11.018 45.995 1.00 84.25 738 LYS A O 1
ATOM 6072 N N . LYS A 1 739 ? 3.003 12.092 44.045 1.00 87.81 739 LYS A N 1
ATOM 6073 C CA . LYS A 1 739 ? 1.814 12.879 44.425 1.00 87.81 739 LYS A CA 1
ATOM 6074 C C . LYS A 1 739 ? 0.753 12.873 43.324 1.00 87.81 739 LYS A C 1
ATOM 6076 O O . LYS A 1 739 ? 1.038 12.613 42.155 1.00 87.81 739 LYS A O 1
ATOM 6081 N N . LEU A 1 740 ? -0.490 13.177 43.700 1.00 86.06 740 LEU A N 1
ATOM 6082 C CA . LEU A 1 740 ? -1.578 13.385 42.745 1.00 86.06 740 LEU A CA 1
ATOM 6083 C C . LEU A 1 740 ? -1.370 14.692 41.972 1.00 86.06 740 LEU A C 1
ATOM 6085 O O . LEU A 1 740 ? -1.224 15.764 42.558 1.00 86.06 740 LEU A O 1
ATOM 6089 N N . LYS A 1 741 ? -1.412 14.609 40.642 1.00 88.56 741 LYS A N 1
ATOM 6090 C CA . LYS A 1 741 ? -1.229 15.742 39.732 1.00 88.56 741 LYS A CA 1
ATOM 6091 C C . LYS A 1 741 ? -2.471 15.966 38.884 1.00 88.56 741 LYS A C 1
ATOM 6093 O O . LYS A 1 741 ? -3.043 15.031 38.309 1.00 88.56 741 LYS A O 1
ATOM 6098 N N . ARG A 1 742 ? -2.869 17.234 38.748 1.00 87.88 742 ARG A N 1
ATOM 6099 C CA . ARG A 1 742 ? -3.967 17.625 37.859 1.00 87.88 742 ARG A CA 1
ATOM 6100 C C . ARG A 1 742 ? -3.602 17.285 36.413 1.00 87.88 742 ARG A C 1
ATOM 6102 O O . ARG A 1 742 ? -2.615 17.775 35.874 1.00 87.88 742 ARG A O 1
ATOM 6109 N N . SER A 1 743 ? -4.428 16.456 35.796 1.00 86.31 743 SER A N 1
ATOM 6110 C CA . SER A 1 743 ? -4.228 15.877 34.471 1.00 86.31 743 SER A CA 1
ATOM 6111 C C . SER A 1 743 ? -5.466 16.096 33.599 1.00 86.31 743 SER A C 1
ATOM 6113 O O . SER A 1 743 ? -6.576 16.272 34.105 1.00 86.31 743 SER A O 1
ATOM 6115 N N . GLN A 1 744 ? -5.288 16.088 32.275 1.00 87.88 744 GLN A N 1
ATOM 6116 C CA . GLN A 1 744 ? -6.391 16.174 31.315 1.00 87.88 744 GLN A CA 1
ATOM 6117 C C . GLN A 1 744 ? -6.371 14.977 30.365 1.00 87.88 744 GLN A C 1
ATOM 6119 O O . GLN A 1 744 ? -5.434 14.792 29.591 1.00 87.88 744 GLN A O 1
ATOM 6124 N N . ILE A 1 745 ? -7.447 14.201 30.392 1.00 85.69 745 ILE A N 1
ATOM 6125 C CA . ILE A 1 745 ? -7.667 13.022 29.556 1.00 85.69 745 ILE A CA 1
ATOM 6126 C C . ILE A 1 745 ? -8.561 13.424 28.380 1.00 85.69 745 ILE A C 1
ATOM 6128 O O . ILE A 1 745 ? -9.502 14.196 28.542 1.00 85.69 745 ILE A O 1
ATOM 6132 N N . THR A 1 746 ? -8.278 12.906 27.184 1.00 85.00 746 THR A N 1
ATOM 6133 C CA . THR A 1 746 ? -9.140 13.087 26.002 1.00 85.00 746 THR A CA 1
ATOM 6134 C C . THR A 1 746 ? -9.653 11.730 25.534 1.00 85.00 746 THR A C 1
ATOM 6136 O O . THR A 1 746 ? -8.849 10.832 25.263 1.00 85.00 746 THR A O 1
ATOM 6139 N N . LEU A 1 747 ? -10.975 11.580 25.445 1.00 81.75 747 LEU A N 1
ATOM 6140 C CA . LEU A 1 747 ? -11.665 10.348 25.045 1.00 81.75 747 LEU A CA 1
ATOM 6141 C C . LEU A 1 747 ? -12.689 10.631 23.947 1.00 81.75 747 LEU A C 1
ATOM 6143 O O . LEU A 1 747 ? -13.191 11.744 23.851 1.00 81.75 747 LEU A O 1
ATOM 6147 N N . LYS A 1 748 ? -13.009 9.633 23.115 1.00 78.06 748 LYS A N 1
ATOM 6148 C CA . LYS A 1 748 ? -14.087 9.766 22.124 1.00 78.06 748 LYS A CA 1
ATOM 6149 C C . LYS A 1 748 ? -15.444 9.774 22.827 1.00 78.06 748 LYS A C 1
ATOM 6151 O O . LYS A 1 748 ? -15.668 8.963 23.723 1.00 78.06 748 LYS A O 1
ATOM 6156 N N . ASN A 1 749 ? -16.322 10.677 22.413 1.00 73.12 749 ASN A N 1
ATOM 6157 C CA . ASN A 1 749 ? -17.713 10.688 22.821 1.00 73.12 749 ASN A CA 1
ATOM 6158 C C . ASN A 1 749 ? -18.495 9.649 22.011 1.00 73.12 749 ASN A C 1
ATOM 6160 O O . ASN A 1 749 ? -18.237 9.464 20.822 1.00 73.12 749 ASN A O 1
ATOM 6164 N N . GLU A 1 750 ? -19.437 8.973 22.659 1.00 65.50 750 GLU A N 1
ATOM 6165 C CA . GLU A 1 750 ? -20.237 7.907 22.040 1.00 65.50 750 GLU A CA 1
ATOM 6166 C C . GLU A 1 750 ? -21.561 8.449 21.452 1.00 65.50 750 GLU A C 1
ATOM 6168 O O . GLU A 1 750 ? -22.219 7.737 20.699 1.00 65.50 750 GLU A O 1
ATOM 6173 N N . THR A 1 751 ? -21.924 9.705 21.748 1.00 57.94 751 THR A N 1
ATOM 6174 C CA . THR A 1 751 ? -23.153 10.391 21.304 1.00 57.94 751 THR A CA 1
ATOM 6175 C C . THR A 1 751 ? -22.872 11.841 20.887 1.00 57.94 751 THR A C 1
ATOM 6177 O O . THR A 1 751 ? -21.824 12.403 21.228 1.00 57.94 751 THR A O 1
ATOM 6180 N N . ASP A 1 752 ? -23.787 12.470 20.149 1.00 59.72 752 ASP A N 1
ATOM 6181 C CA . ASP A 1 752 ? -23.788 13.916 19.900 1.00 59.72 752 ASP A CA 1
ATOM 6182 C C . ASP A 1 752 ? -24.285 14.721 21.128 1.00 59.72 752 ASP A C 1
ATOM 6184 O O . ASP A 1 752 ? -24.415 14.180 22.231 1.00 59.72 752 ASP A O 1
ATOM 6188 N N . ARG A 1 753 ? -24.524 16.034 20.957 1.00 57.16 753 ARG A N 1
ATOM 6189 C CA . ARG A 1 753 ? -25.043 16.919 22.023 1.00 57.16 753 ARG A CA 1
ATOM 6190 C C . ARG A 1 753 ? -26.475 16.576 22.458 1.00 57.16 753 ARG A C 1
ATOM 6192 O O . ARG A 1 753 ? -26.839 16.918 23.577 1.00 57.16 753 ARG A O 1
ATOM 6199 N N . ASN A 1 754 ? -27.238 15.894 21.607 1.00 51.94 754 ASN A N 1
ATOM 6200 C CA . ASN A 1 754 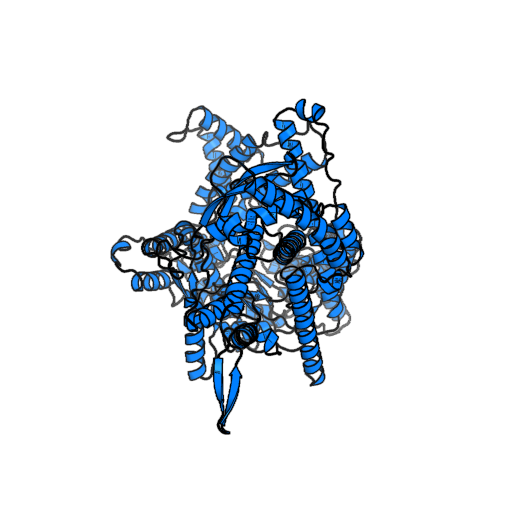? -28.632 15.510 21.828 1.00 51.94 754 ASN A CA 1
ATOM 6201 C C . ASN A 1 754 ? -28.766 14.049 22.299 1.00 51.94 754 ASN A C 1
ATOM 6203 O O . ASN A 1 754 ? -29.875 13.570 22.514 1.00 51.94 754 ASN A O 1
ATOM 6207 N N . GLY A 1 755 ? -27.649 13.333 22.469 1.00 57.72 755 GLY A N 1
ATOM 6208 C CA . GLY A 1 755 ? -27.642 11.929 22.877 1.00 57.72 755 GLY A CA 1
ATOM 6209 C C . GLY A 1 755 ? -27.783 10.930 21.722 1.00 57.72 755 GLY A C 1
ATOM 6210 O O . GLY A 1 755 ? -27.825 9.727 21.983 1.00 57.72 755 GLY A O 1
ATOM 6211 N N . ASP A 1 756 ? -27.793 11.383 20.464 1.00 50.41 756 ASP A N 1
ATOM 6212 C CA . ASP A 1 756 ? -27.892 10.509 19.294 1.00 50.41 756 ASP A CA 1
ATOM 6213 C C . ASP A 1 756 ? -26.511 9.961 18.889 1.00 50.41 756 ASP A C 1
ATOM 6215 O O . ASP A 1 756 ? -25.504 10.669 18.791 1.00 50.41 756 ASP A O 1
ATOM 6219 N N . LYS A 1 757 ? -26.454 8.647 18.667 1.00 59.66 757 LYS A N 1
ATOM 6220 C CA . LYS A 1 757 ? -25.261 7.927 18.208 1.00 59.66 757 LYS A CA 1
ATOM 6221 C C . LYS A 1 757 ? -25.050 8.057 16.697 1.00 59.66 757 LYS A C 1
ATOM 6223 O O . LYS A 1 757 ? -23.914 7.945 16.237 1.00 59.66 757 LYS A O 1
ATOM 6228 N N . SER A 1 758 ? -26.117 8.269 15.925 1.00 55.88 758 SER A N 1
ATOM 6229 C CA . SER A 1 758 ? -26.097 8.271 14.457 1.00 55.88 758 SER A CA 1
ATOM 6230 C C . SER A 1 758 ? -25.458 9.538 13.873 1.00 55.88 758 SER A C 1
ATOM 6232 O O . SER A 1 758 ? -24.749 9.483 12.864 1.00 55.88 758 SER A O 1
ATOM 6234 N N . THR A 1 759 ? -25.620 10.659 14.575 1.00 58.34 759 THR A N 1
ATOM 6235 C CA . THR A 1 759 ? -25.101 12.001 14.259 1.00 58.34 759 THR A CA 1
ATOM 6236 C C . THR A 1 759 ? -23.809 12.339 15.006 1.00 58.34 759 THR A C 1
ATOM 6238 O O . THR A 1 759 ? -23.198 13.377 14.749 1.00 58.34 759 THR A O 1
ATOM 6241 N N . ALA A 1 760 ? -23.352 11.455 15.901 1.00 61.91 760 ALA A N 1
ATOM 6242 C CA . ALA A 1 760 ? -22.216 11.690 16.791 1.00 61.91 760 ALA A CA 1
ATOM 6243 C C . ALA A 1 760 ? -20.919 12.059 16.062 1.00 61.91 760 ALA A C 1
ATOM 6245 O O . ALA A 1 760 ? -20.085 12.751 16.636 1.00 61.91 760 ALA A O 1
ATOM 6246 N N . ASN A 1 761 ? -20.731 11.619 14.814 1.00 74.19 761 ASN A N 1
ATOM 6247 C CA . ASN A 1 761 ? -19.515 11.874 14.045 1.00 74.19 761 ASN A CA 1
ATOM 6248 C C . ASN A 1 761 ? -19.858 12.563 12.711 1.00 74.19 761 ASN A C 1
ATOM 6250 O O . ASN A 1 761 ? -20.110 11.867 11.721 1.00 74.19 761 ASN A O 1
ATOM 6254 N N . PRO A 1 762 ? -19.875 13.910 12.662 1.00 83.00 762 PRO A N 1
ATOM 6255 C CA . PRO A 1 762 ? -20.109 14.642 11.422 1.00 83.00 762 PRO A CA 1
ATOM 6256 C C . PRO A 1 762 ? -18.973 14.402 10.420 1.00 83.00 762 PRO A C 1
ATOM 6258 O O . PRO A 1 762 ? -17.849 14.061 10.805 1.00 83.00 762 PRO A O 1
ATOM 6261 N N . ILE A 1 763 ? -19.259 14.605 9.135 1.00 88.88 763 ILE A N 1
ATOM 6262 C CA . ILE A 1 763 ? -18.279 14.579 8.052 1.00 88.88 763 ILE A CA 1
ATOM 6263 C C . ILE A 1 763 ? -17.143 15.548 8.376 1.00 88.88 763 ILE A C 1
ATOM 6265 O O . ILE A 1 763 ? -17.359 16.654 8.870 1.00 88.88 763 ILE A O 1
ATOM 6269 N N . ASP A 1 764 ? -15.912 15.117 8.113 1.00 91.44 764 ASP A N 1
ATOM 6270 C CA . ASP A 1 764 ? -14.741 15.979 8.159 1.00 91.44 764 ASP A CA 1
ATOM 6271 C C . ASP A 1 764 ? -14.490 16.581 6.769 1.00 91.44 764 ASP A C 1
ATOM 6273 O O . ASP A 1 764 ? -14.027 15.854 5.879 1.00 91.44 764 ASP A O 1
ATOM 6277 N N . PRO A 1 765 ? -14.754 17.885 6.551 1.00 91.94 765 PRO A N 1
ATOM 6278 C CA . PRO A 1 765 ? -14.563 18.497 5.241 1.00 91.94 765 PRO A CA 1
ATOM 6279 C C . PRO A 1 765 ? -13.103 18.464 4.793 1.00 91.94 765 PRO A C 1
ATOM 6281 O O . PRO A 1 765 ? -12.833 18.270 3.613 1.00 91.94 765 PRO A O 1
ATOM 6284 N N . PHE A 1 766 ? -12.152 18.601 5.724 1.00 91.94 766 PHE A N 1
ATOM 6285 C CA . PHE A 1 766 ? -10.729 18.608 5.387 1.00 91.94 766 PHE A CA 1
ATOM 6286 C C . PHE A 1 766 ? -10.278 17.242 4.858 1.00 91.94 766 PHE A C 1
ATOM 6288 O O . PHE A 1 766 ? -9.730 17.153 3.760 1.00 91.94 766 PHE A O 1
ATOM 6295 N N . SER A 1 767 ? -10.565 16.168 5.599 1.00 91.50 767 SER A N 1
ATOM 6296 C CA . SER A 1 767 ? -10.233 14.806 5.162 1.00 91.50 767 SER A CA 1
ATOM 6297 C C . SER A 1 767 ? -11.007 14.394 3.906 1.00 91.50 767 SER A C 1
ATOM 6299 O O . SER A 1 767 ? -10.447 13.735 3.037 1.00 91.50 767 SER A O 1
ATOM 6301 N N . SER A 1 768 ? -12.263 14.832 3.761 1.00 92.88 768 SER A N 1
ATOM 6302 C CA . SER A 1 768 ? -13.065 14.559 2.558 1.00 92.88 768 SER A CA 1
ATOM 6303 C C . SER A 1 768 ? -12.495 15.215 1.306 1.00 92.88 768 SER A C 1
ATOM 6305 O O . SER A 1 768 ? -12.419 14.569 0.263 1.00 92.88 768 SER A O 1
ATOM 6307 N N . ARG A 1 769 ? -12.033 16.463 1.416 1.00 93.94 769 ARG A N 1
ATOM 6308 C CA . ARG A 1 769 ? -11.366 17.168 0.317 1.00 93.94 769 ARG A CA 1
ATOM 6309 C C . ARG A 1 769 ? -10.025 16.547 -0.044 1.00 93.94 769 ARG A C 1
ATOM 6311 O O . ARG A 1 769 ? -9.743 16.370 -1.215 1.00 93.94 769 ARG A O 1
ATOM 6318 N N . ASN A 1 770 ? -9.201 16.202 0.940 1.00 91.88 770 ASN A N 1
ATOM 6319 C CA . ASN A 1 770 ? -7.861 15.685 0.652 1.00 91.88 770 ASN A CA 1
ATOM 6320 C C . ASN A 1 770 ? -7.857 14.211 0.222 1.00 91.88 770 ASN A C 1
ATOM 6322 O O . ASN A 1 770 ? -6.898 13.763 -0.394 1.00 91.88 770 ASN A O 1
ATOM 6326 N N . GLY A 1 771 ? -8.901 13.451 0.564 1.00 94.12 771 GLY A N 1
ATOM 6327 C CA . GLY A 1 771 ? -9.006 12.034 0.219 1.00 94.12 771 GLY A CA 1
ATOM 6328 C C . GLY A 1 771 ? -9.670 11.746 -1.129 1.00 94.12 771 GLY A C 1
ATOM 6329 O O . GLY A 1 771 ? -9.515 10.637 -1.628 1.00 94.12 771 GLY A O 1
ATOM 6330 N N . ILE A 1 772 ? -10.398 12.698 -1.729 1.00 96.94 772 ILE A N 1
ATOM 6331 C CA . ILE A 1 772 ? -11.236 12.403 -2.905 1.00 96.94 772 ILE A CA 1
ATOM 6332 C C . ILE A 1 772 ? -10.428 11.987 -4.129 1.00 96.94 772 ILE A C 1
ATOM 6334 O O . ILE A 1 772 ? -10.699 10.936 -4.700 1.00 96.94 772 ILE A O 1
ATOM 6338 N N . SER A 1 773 ? -9.400 12.750 -4.485 1.00 96.38 773 SER A N 1
ATOM 6339 C CA . SER A 1 773 ? -8.583 12.481 -5.662 1.00 96.38 773 SER A CA 1
ATOM 6340 C C . SER A 1 773 ? -7.903 11.109 -5.627 1.00 96.38 773 SER A C 1
ATOM 6342 O O . SER A 1 773 ? -8.123 10.334 -6.559 1.00 96.38 773 SER A O 1
ATOM 6344 N N . PRO A 1 774 ? -7.153 10.732 -4.566 1.00 95.88 774 PRO A N 1
ATOM 6345 C CA . PRO A 1 774 ? -6.563 9.399 -4.513 1.00 95.88 774 PRO A CA 1
ATOM 6346 C C . PRO A 1 774 ? -7.627 8.301 -4.483 1.00 95.88 774 PRO A C 1
ATOM 6348 O O . PRO A 1 774 ? -7.435 7.268 -5.109 1.00 95.88 774 PRO A O 1
ATOM 6351 N N . ASN A 1 775 ? -8.764 8.500 -3.808 1.00 97.12 775 ASN A N 1
ATOM 6352 C CA . ASN A 1 775 ? -9.798 7.468 -3.745 1.00 97.12 775 ASN A CA 1
ATOM 6353 C C . ASN A 1 775 ? -10.485 7.234 -5.095 1.00 97.12 775 ASN A C 1
ATOM 6355 O O . ASN A 1 775 ? -10.790 6.086 -5.412 1.00 97.12 775 ASN A O 1
ATOM 6359 N N . VAL A 1 776 ? -10.710 8.290 -5.884 1.00 97.69 776 VAL A N 1
ATOM 6360 C CA . VAL A 1 776 ? -11.251 8.173 -7.243 1.00 97.69 776 VAL A CA 1
ATOM 6361 C C . VAL A 1 776 ? -10.256 7.437 -8.129 1.00 97.69 776 VAL A C 1
ATOM 6363 O O . VAL A 1 776 ? -10.607 6.378 -8.639 1.00 97.69 776 VAL A O 1
ATOM 6366 N N . ILE A 1 777 ? -9.013 7.910 -8.239 1.00 97.31 777 ILE A N 1
ATOM 6367 C CA . ILE A 1 777 ? -7.999 7.278 -9.098 1.00 97.31 777 ILE A CA 1
ATOM 6368 C C . ILE A 1 777 ? -7.747 5.820 -8.696 1.00 97.31 777 ILE A C 1
ATOM 6370 O O . ILE A 1 777 ? -7.829 4.941 -9.548 1.00 97.31 777 ILE A O 1
ATOM 6374 N N . HIS A 1 778 ? -7.608 5.537 -7.395 1.00 97.38 778 HIS A N 1
ATOM 6375 C CA . HIS A 1 778 ? -7.459 4.167 -6.887 1.00 97.38 778 HIS A CA 1
ATOM 6376 C C . HIS A 1 778 ? -8.653 3.252 -7.170 1.00 97.38 778 HIS A C 1
ATOM 6378 O O . HIS A 1 778 ? -8.526 2.035 -7.151 1.00 97.38 778 HIS A O 1
ATOM 6384 N N . SER A 1 779 ? -9.841 3.811 -7.390 1.00 97.75 779 SER A N 1
ATOM 6385 C CA . SER A 1 779 ? -10.995 3.001 -7.783 1.00 97.75 779 SER A CA 1
ATOM 6386 C C . SER A 1 779 ? -11.036 2.705 -9.283 1.00 97.75 779 SER A C 1
ATOM 6388 O O . SER A 1 779 ? -11.613 1.697 -9.688 1.00 97.75 779 SER A O 1
ATOM 6390 N N . TYR A 1 780 ? -10.418 3.558 -10.107 1.00 97.69 780 TYR A N 1
ATOM 6391 C CA . TYR A 1 780 ? -10.308 3.353 -11.553 1.00 97.69 780 TYR A CA 1
ATOM 6392 C C . TYR A 1 780 ? -9.137 2.439 -11.914 1.00 97.69 780 TYR A C 1
ATOM 6394 O O . TYR A 1 780 ? -9.303 1.634 -12.828 1.00 97.69 780 TYR A O 1
ATOM 6402 N N . ASP A 1 781 ? -8.019 2.484 -11.180 1.00 96.62 781 ASP A N 1
ATOM 6403 C CA . ASP A 1 781 ? -6.946 1.492 -11.351 1.00 96.62 781 ASP A CA 1
ATOM 6404 C C . ASP A 1 781 ? -7.415 0.084 -10.966 1.00 96.62 781 ASP A C 1
ATOM 6406 O O . ASP A 1 781 ? -7.270 -0.858 -11.739 1.00 96.62 781 ASP A O 1
ATOM 6410 N N . ALA A 1 782 ? -8.113 -0.055 -9.838 1.00 97.88 782 ALA A N 1
ATOM 6411 C CA . ALA A 1 782 ? -8.660 -1.334 -9.404 1.00 97.88 782 ALA A CA 1
ATOM 6412 C C . ALA A 1 782 ? -9.727 -1.874 -10.368 1.00 97.88 782 ALA A C 1
ATOM 6414 O O . ALA A 1 782 ? -9.813 -3.083 -10.587 1.00 97.88 782 ALA A O 1
ATOM 6415 N N . SER A 1 783 ? -10.542 -0.982 -10.941 1.00 98.19 783 SER A N 1
ATOM 6416 C CA . SER A 1 783 ? -11.520 -1.335 -11.973 1.00 98.19 783 SER A CA 1
ATOM 6417 C C . SER A 1 783 ? -10.831 -1.821 -13.245 1.00 98.19 783 SER A C 1
ATOM 6419 O O . SER A 1 783 ? -11.227 -2.855 -13.777 1.00 98.19 783 SER A O 1
ATOM 6421 N N . HIS A 1 784 ? -9.778 -1.131 -13.692 1.00 98.00 784 HIS A N 1
ATOM 6422 C CA . HIS A 1 784 ? -8.974 -1.543 -14.842 1.00 98.00 784 HIS A CA 1
ATOM 6423 C C . HIS A 1 784 ? -8.344 -2.915 -14.608 1.00 98.00 784 HIS A C 1
ATOM 6425 O O . HIS A 1 784 ? -8.550 -3.814 -15.418 1.00 98.00 784 HIS A O 1
ATOM 6431 N N . MET A 1 785 ? -7.708 -3.126 -13.453 1.00 98.06 785 MET A N 1
ATOM 6432 C CA . MET A 1 785 ? -7.117 -4.417 -13.110 1.00 98.06 785 MET A CA 1
ATOM 6433 C C . MET A 1 785 ? -8.144 -5.553 -13.114 1.00 98.06 785 MET A C 1
ATOM 6435 O O . MET A 1 785 ? -7.893 -6.629 -13.652 1.00 98.06 785 MET A O 1
ATOM 6439 N N . ALA A 1 786 ? -9.330 -5.313 -12.556 1.00 98.50 786 ALA A N 1
ATOM 6440 C CA . ALA A 1 786 ? -10.394 -6.306 -12.536 1.00 98.50 786 ALA A CA 1
ATOM 6441 C C . ALA A 1 786 ? -10.963 -6.610 -13.930 1.00 98.50 786 ALA A C 1
ATOM 6443 O O . ALA A 1 786 ? -11.273 -7.765 -14.209 1.00 98.50 786 ALA A O 1
ATOM 6444 N N . LEU A 1 787 ? -11.090 -5.607 -14.805 1.00 98.44 787 LEU A N 1
ATOM 6445 C CA . LEU A 1 787 ? -11.499 -5.810 -16.199 1.00 98.44 787 LEU A CA 1
ATOM 6446 C C . LEU A 1 787 ? -10.460 -6.645 -16.960 1.00 98.44 787 LEU A C 1
ATOM 6448 O O . LEU A 1 787 ? -10.842 -7.596 -17.637 1.00 98.44 787 LEU A O 1
ATOM 6452 N N . THR A 1 788 ? -9.167 -6.362 -16.770 1.00 98.44 788 THR A N 1
ATOM 6453 C CA . THR A 1 788 ? -8.062 -7.157 -17.331 1.00 98.44 788 THR A CA 1
ATOM 6454 C C . THR A 1 788 ? -8.124 -8.611 -16.867 1.00 98.44 788 THR A C 1
ATOM 6456 O O . THR A 1 788 ? -8.071 -9.509 -17.699 1.00 98.44 788 THR A O 1
ATOM 6459 N N . ILE A 1 789 ? -8.329 -8.868 -15.568 1.00 98.56 789 ILE A N 1
ATOM 6460 C CA . ILE A 1 789 ? -8.486 -10.237 -15.038 1.00 98.56 789 ILE A CA 1
ATOM 6461 C C . ILE A 1 789 ? -9.648 -10.973 -15.718 1.00 98.56 789 ILE A C 1
ATOM 6463 O O . ILE A 1 789 ? -9.504 -12.128 -16.107 1.00 98.56 789 ILE A O 1
ATOM 6467 N N . LEU A 1 790 ? -10.809 -10.325 -15.858 1.00 98.50 790 LEU A N 1
ATOM 6468 C CA . LEU A 1 790 ? -11.968 -10.959 -16.495 1.00 98.50 790 LEU A CA 1
ATOM 6469 C C . LEU A 1 790 ? -11.701 -11.274 -17.967 1.00 98.50 790 LEU A C 1
ATOM 6471 O O . LEU A 1 790 ? -12.040 -12.366 -18.414 1.00 98.50 790 LEU A O 1
ATOM 6475 N N . LYS A 1 791 ? -11.051 -10.359 -18.691 1.00 98.50 791 LYS A N 1
ATOM 6476 C CA . LYS A 1 791 ? -10.706 -10.557 -20.099 1.00 98.50 791 LYS A CA 1
ATOM 6477 C C . LYS A 1 791 ? -9.698 -11.694 -20.294 1.00 98.50 791 LYS A C 1
ATOM 6479 O O . LYS A 1 791 ? -9.903 -12.535 -21.163 1.00 98.50 791 LYS A O 1
ATOM 6484 N N . LEU A 1 792 ? -8.683 -11.783 -19.432 1.00 98.38 792 LEU A N 1
ATOM 6485 C CA . LEU A 1 792 ? -7.738 -12.906 -19.409 1.00 98.38 792 LEU A CA 1
ATOM 6486 C C . LEU A 1 792 ? -8.455 -14.240 -19.163 1.00 98.38 792 LEU A C 1
ATOM 6488 O O . LEU A 1 792 ? -8.222 -15.208 -19.882 1.00 98.38 792 LEU A O 1
ATOM 6492 N N . LYS A 1 793 ? -9.404 -14.282 -18.219 1.00 97.88 793 LYS A N 1
ATOM 6493 C CA . LYS A 1 793 ? -10.221 -15.481 -17.968 1.00 97.88 793 LYS A CA 1
ATOM 6494 C C . LYS A 1 793 ? -11.097 -15.865 -19.161 1.00 97.88 793 LYS A C 1
ATOM 6496 O O . LYS A 1 793 ? -11.234 -17.052 -19.443 1.00 97.88 793 LYS A O 1
ATOM 6501 N N . GLU A 1 794 ? -11.675 -14.898 -19.875 1.00 97.75 794 GLU A N 1
ATOM 6502 C CA . GLU A 1 794 ? -12.398 -15.153 -21.134 1.00 97.75 794 GLU A CA 1
ATOM 6503 C C . GLU A 1 794 ? -11.476 -15.761 -22.204 1.00 97.75 794 GLU A C 1
ATOM 6505 O O . GLU A 1 794 ? -11.899 -16.625 -22.970 1.00 97.75 794 GLU A O 1
ATOM 6510 N N . GLN A 1 795 ? -10.203 -15.358 -22.213 1.00 97.75 795 GLN A N 1
ATOM 6511 C CA . GLN A 1 795 ? -9.150 -15.886 -23.085 1.00 97.75 795 GLN A CA 1
ATOM 6512 C C . GLN A 1 795 ? -8.492 -17.172 -22.552 1.00 97.75 795 GLN A C 1
ATOM 6514 O O . GLN A 1 795 ? -7.530 -17.645 -23.148 1.00 97.75 795 GLN A O 1
ATOM 6519 N N . LYS A 1 796 ? -9.030 -17.770 -21.477 1.00 97.06 796 LYS A N 1
ATOM 6520 C CA . LYS A 1 796 ? -8.532 -19.002 -20.834 1.00 97.06 796 LYS A CA 1
ATOM 6521 C C . LYS A 1 796 ? -7.141 -18.880 -20.191 1.00 97.06 796 LYS A C 1
ATOM 6523 O O . LYS A 1 796 ? -6.468 -19.889 -20.010 1.00 97.06 796 LYS A O 1
ATOM 6528 N N . VAL A 1 797 ? -6.734 -17.669 -19.814 1.00 97.38 797 VAL A N 1
ATOM 6529 C CA . VAL A 1 797 ? -5.540 -17.432 -18.992 1.00 97.38 797 VAL A CA 1
ATOM 6530 C C . VAL A 1 797 ? -5.944 -17.426 -17.521 1.00 97.38 797 VAL A C 1
ATOM 6532 O O . VAL A 1 797 ? -6.616 -16.508 -17.038 1.00 97.38 797 VAL A O 1
ATOM 6535 N N . ASP A 1 798 ? -5.525 -18.468 -16.809 1.00 95.06 798 ASP A N 1
ATOM 6536 C CA . ASP A 1 798 ? -5.964 -18.747 -15.440 1.00 95.06 798 ASP A CA 1
ATOM 6537 C C . ASP A 1 798 ? -4.910 -18.423 -14.377 1.00 95.06 798 ASP A C 1
ATOM 6539 O O . ASP A 1 798 ? -5.259 -18.256 -13.208 1.00 95.06 798 ASP A O 1
ATOM 6543 N N . ASP A 1 799 ? -3.651 -18.287 -14.790 1.00 96.50 799 ASP A N 1
ATOM 6544 C CA . ASP A 1 799 ? -2.496 -18.088 -13.923 1.00 96.50 799 ASP A CA 1
ATOM 6545 C C . ASP A 1 799 ? -1.955 -16.662 -14.055 1.00 96.50 799 ASP A C 1
ATOM 6547 O O . ASP A 1 799 ? -1.366 -16.280 -15.068 1.00 96.50 799 ASP A O 1
ATOM 6551 N N . PHE A 1 800 ? -2.170 -15.853 -13.017 1.00 96.94 800 PHE A N 1
ATOM 6552 C CA . PHE A 1 800 ? -1.720 -14.464 -12.988 1.00 96.94 800 PHE A CA 1
ATOM 6553 C C . PHE A 1 800 ? -1.406 -13.959 -11.580 1.00 96.94 800 PHE A C 1
ATOM 6555 O O . PHE A 1 800 ? -2.060 -14.310 -10.597 1.00 96.94 800 PHE A O 1
ATOM 6562 N N . MET A 1 801 ? -0.433 -13.054 -11.484 1.00 97.00 801 MET A N 1
ATOM 6563 C CA . MET A 1 801 ? -0.032 -12.392 -10.243 1.00 97.00 801 MET A CA 1
ATOM 6564 C C . MET A 1 801 ? -0.232 -10.881 -10.365 1.00 97.00 801 MET A C 1
ATOM 6566 O O . MET A 1 801 ? 0.545 -10.182 -11.003 1.00 97.00 801 MET A O 1
ATOM 6570 N N . MET A 1 802 ? -1.278 -10.362 -9.718 1.00 96.81 802 MET A N 1
ATOM 6571 C CA . MET A 1 802 ? -1.646 -8.943 -9.829 1.00 96.81 802 MET A CA 1
ATOM 6572 C C . MET A 1 802 ? -1.247 -8.128 -8.592 1.00 96.81 802 MET A C 1
ATOM 6574 O O . MET A 1 802 ? -1.562 -8.511 -7.455 1.00 96.81 802 MET A O 1
ATOM 6578 N N . ILE A 1 803 ? -0.606 -6.973 -8.799 1.00 96.44 803 ILE A N 1
ATOM 6579 C CA . ILE A 1 803 ? -0.272 -5.994 -7.752 1.00 96.44 803 ILE A CA 1
ATOM 6580 C C . ILE A 1 803 ? -0.694 -4.599 -8.209 1.00 96.44 803 ILE A C 1
ATOM 6582 O O . ILE A 1 803 ? 0.126 -3.812 -8.661 1.00 96.44 803 ILE A O 1
ATOM 6586 N N . HIS A 1 804 ? -1.977 -4.278 -8.041 1.00 95.44 804 HIS A N 1
ATOM 6587 C CA . HIS A 1 804 ? -2.541 -2.968 -8.384 1.00 95.44 804 HIS A CA 1
ATOM 6588 C C . HIS A 1 804 ? -2.312 -2.594 -9.863 1.00 95.44 804 HIS A C 1
ATOM 6590 O O . HIS A 1 804 ? -3.090 -3.013 -10.709 1.00 95.44 804 HIS A O 1
ATOM 6596 N N . ASP A 1 805 ? -1.271 -1.820 -10.158 1.00 94.25 805 ASP A N 1
ATOM 6597 C CA . ASP A 1 805 ? -0.844 -1.360 -11.482 1.00 94.25 805 ASP A CA 1
ATOM 6598 C C . ASP A 1 805 ? 0.292 -2.201 -12.101 1.00 94.25 805 ASP A C 1
ATOM 6600 O O . ASP A 1 805 ? 0.852 -1.821 -13.127 1.00 94.25 805 ASP A O 1
ATOM 6604 N N . SER A 1 806 ? 0.616 -3.342 -11.488 1.00 96.25 806 SER A N 1
ATOM 6605 C CA . SER A 1 806 ? 1.565 -4.345 -11.975 1.00 96.25 806 SER A CA 1
ATOM 6606 C C . SER A 1 806 ? 0.831 -5.638 -12.325 1.00 96.25 806 SER A C 1
ATOM 6608 O O . SER A 1 806 ? 0.109 -6.201 -11.488 1.00 96.25 806 SER A O 1
ATOM 6610 N N . PHE A 1 807 ? 1.017 -6.099 -13.559 1.00 97.81 807 PHE A N 1
ATOM 6611 C CA . PHE A 1 807 ? 0.305 -7.228 -14.149 1.00 97.81 807 PHE A CA 1
ATOM 6612 C C . PHE A 1 807 ? 1.287 -8.314 -14.546 1.00 97.81 807 PHE A C 1
ATOM 6614 O O . PHE A 1 807 ? 2.320 -8.019 -15.135 1.00 97.81 807 PHE A O 1
ATOM 6621 N N . SER A 1 808 ? 0.974 -9.571 -14.256 1.00 96.94 808 SER A N 1
ATOM 6622 C CA . SER A 1 808 ? 1.907 -10.656 -14.527 1.00 96.94 808 SER A CA 1
ATOM 6623 C C . SER A 1 808 ? 1.183 -11.959 -14.827 1.00 96.94 808 SER A C 1
ATOM 6625 O O . SER A 1 808 ? 0.193 -12.277 -14.167 1.00 96.94 808 SER A O 1
ATOM 6627 N N . VAL A 1 809 ? 1.682 -12.687 -15.823 1.00 97.50 809 VAL A N 1
ATOM 6628 C CA . VAL A 1 809 ? 1.228 -14.008 -16.288 1.00 97.50 809 VAL A CA 1
ATOM 6629 C C . VAL A 1 809 ? 2.460 -14.855 -16.616 1.00 97.50 809 VAL A C 1
ATOM 6631 O O . VAL A 1 809 ? 3.583 -14.353 -16.574 1.00 97.50 809 VAL A O 1
ATOM 6634 N N . LEU A 1 810 ? 2.263 -16.128 -16.954 1.00 96.44 810 LEU A N 1
ATOM 6635 C CA . LEU A 1 810 ? 3.342 -16.977 -17.463 1.00 96.44 810 LEU A CA 1
ATOM 6636 C C . LEU A 1 810 ? 3.910 -16.434 -18.796 1.00 96.44 810 LEU A C 1
ATOM 6638 O O . LEU A 1 810 ? 3.181 -15.771 -19.546 1.00 96.44 810 LEU A O 1
ATOM 6642 N N . PRO A 1 811 ? 5.190 -16.706 -19.122 1.00 93.62 811 PRO A N 1
ATOM 6643 C CA . PRO A 1 811 ? 5.845 -16.185 -20.328 1.00 93.62 811 PRO A CA 1
ATOM 6644 C C . PRO A 1 811 ? 5.066 -16.425 -21.629 1.00 93.62 811 PRO A C 1
ATOM 6646 O O . PRO A 1 811 ? 4.896 -15.496 -22.418 1.00 93.62 811 PRO A O 1
ATOM 6649 N N . GLU A 1 812 ? 4.473 -17.613 -21.795 1.00 93.06 812 GLU A N 1
ATOM 6650 C CA . GLU A 1 812 ? 3.666 -17.984 -22.971 1.00 93.06 812 GLU A CA 1
ATOM 6651 C C . GLU A 1 812 ? 2.474 -17.048 -23.246 1.00 93.06 812 GLU A C 1
ATOM 6653 O O . GLU A 1 812 ? 2.011 -16.929 -24.378 1.00 93.06 812 GLU A O 1
ATOM 6658 N N . HIS A 1 813 ? 1.969 -16.361 -22.218 1.00 95.62 813 HIS A N 1
ATOM 6659 C CA . HIS A 1 813 ? 0.820 -15.462 -22.312 1.00 95.62 813 HIS A CA 1
ATOM 6660 C C . HIS A 1 813 ? 1.207 -13.989 -22.163 1.00 95.62 813 HIS A C 1
ATOM 6662 O O . HIS A 1 813 ? 0.331 -13.124 -22.151 1.00 95.62 813 HIS A O 1
ATOM 6668 N N . SER A 1 814 ? 2.496 -13.666 -22.044 1.00 95.00 814 SER A N 1
ATOM 6669 C CA . SER A 1 814 ? 2.926 -12.299 -21.731 1.00 95.00 814 SER A CA 1
ATOM 6670 C C . SER A 1 814 ? 2.591 -11.298 -22.843 1.00 95.00 814 SER A C 1
ATOM 6672 O O . SER A 1 814 ? 2.116 -10.206 -22.538 1.00 95.00 814 SER A O 1
ATOM 6674 N N . TRP A 1 815 ? 2.697 -11.683 -24.121 1.00 95.19 815 TRP A N 1
ATOM 6675 C CA . TRP A 1 815 ? 2.224 -10.848 -25.239 1.00 95.19 815 TRP A CA 1
ATOM 6676 C C . TRP A 1 815 ? 0.701 -10.657 -25.236 1.00 95.19 815 TRP A C 1
ATOM 6678 O O . TRP A 1 815 ? 0.208 -9.551 -25.449 1.00 95.19 815 TRP A O 1
ATOM 6688 N N . LEU A 1 816 ? -0.057 -11.704 -24.901 1.00 96.75 816 LEU A N 1
ATOM 6689 C CA . LEU A 1 816 ? -1.509 -11.602 -24.763 1.00 96.75 816 LEU A CA 1
ATOM 6690 C C . LEU A 1 816 ? -1.899 -10.642 -23.628 1.00 96.75 816 LEU A C 1
ATOM 6692 O O . LEU A 1 816 ? -2.814 -9.830 -23.788 1.00 96.75 816 LEU A O 1
ATOM 6696 N N . LEU A 1 817 ? -1.198 -10.703 -22.490 1.00 97.31 817 LEU A N 1
ATOM 6697 C CA . LEU A 1 817 ? -1.385 -9.760 -21.389 1.00 97.31 817 LEU A CA 1
ATOM 6698 C C . LEU A 1 817 ? -1.041 -8.329 -21.816 1.00 97.31 817 LEU A C 1
ATOM 6700 O O . LEU A 1 817 ? -1.815 -7.419 -21.513 1.00 97.31 817 LEU A O 1
ATOM 6704 N N . TYR A 1 818 ? 0.087 -8.143 -22.504 1.00 96.00 818 TYR A N 1
ATOM 6705 C CA . TYR A 1 818 ? 0.578 -6.857 -23.006 1.00 96.00 818 TYR A CA 1
ATOM 6706 C C . TYR A 1 818 ? -0.485 -6.135 -23.849 1.00 96.00 818 TYR A C 1
ATOM 6708 O O . TYR A 1 818 ? -0.767 -4.956 -23.624 1.00 96.00 818 TYR A O 1
ATOM 6716 N N . ASP A 1 819 ? -1.184 -6.857 -24.725 1.00 96.88 819 ASP A N 1
ATOM 6717 C CA . ASP A 1 819 ? -2.296 -6.297 -25.502 1.00 96.88 819 ASP A CA 1
ATOM 6718 C C . ASP A 1 819 ? -3.562 -6.093 -24.667 1.00 96.88 819 ASP A C 1
ATOM 6720 O O . ASP A 1 819 ? -4.174 -5.018 -24.692 1.00 96.88 819 ASP A O 1
ATOM 6724 N N . THR A 1 820 ? -3.928 -7.097 -23.870 1.00 97.81 820 THR A N 1
ATOM 6725 C CA . THR A 1 820 ? -5.173 -7.108 -23.090 1.00 97.81 820 THR A CA 1
ATOM 6726 C C . THR A 1 820 ? -5.223 -5.979 -22.063 1.00 97.81 820 THR A C 1
ATOM 6728 O O . THR A 1 820 ? -6.260 -5.328 -21.899 1.00 97.81 820 THR A O 1
ATOM 6731 N N . VAL A 1 821 ? -4.108 -5.690 -21.382 1.00 97.19 821 VAL A N 1
ATOM 6732 C CA . VAL A 1 821 ? -4.056 -4.621 -20.375 1.00 97.19 821 VAL A CA 1
ATOM 6733 C C . VAL A 1 821 ? -4.319 -3.252 -21.004 1.00 97.19 821 VAL A C 1
ATOM 6735 O O . VAL A 1 821 ? -5.080 -2.460 -20.442 1.00 97.19 821 VAL A O 1
ATOM 6738 N N . ARG A 1 822 ? -3.787 -2.980 -22.201 1.00 97.00 822 ARG A N 1
ATOM 6739 C CA . ARG A 1 822 ? -4.042 -1.726 -22.927 1.00 97.00 822 ARG A CA 1
ATOM 6740 C C . ARG A 1 822 ? -5.447 -1.671 -23.499 1.00 97.00 822 ARG A C 1
ATOM 6742 O O . ARG A 1 822 ? -6.100 -0.633 -23.401 1.00 97.00 822 ARG A O 1
ATOM 6749 N N . GLU A 1 823 ? -5.940 -2.778 -24.049 1.00 97.25 823 GLU A N 1
ATOM 6750 C CA . GLU A 1 823 ? -7.308 -2.867 -24.560 1.00 97.25 823 GLU A CA 1
ATOM 6751 C C . GLU A 1 823 ? -8.323 -2.519 -23.464 1.00 97.25 823 GLU A C 1
ATOM 6753 O O . GLU A 1 823 ? -9.188 -1.664 -23.667 1.00 97.25 823 GLU A O 1
ATOM 6758 N N . MET A 1 824 ? -8.174 -3.115 -22.277 1.00 97.31 824 MET A N 1
ATOM 6759 C CA . MET A 1 824 ? -9.067 -2.860 -21.143 1.00 97.31 824 MET A CA 1
ATOM 6760 C C . MET A 1 824 ? -8.899 -1.454 -20.561 1.00 97.31 824 MET A C 1
ATOM 6762 O O . MET A 1 824 ? -9.871 -0.880 -20.061 1.00 97.31 824 MET A O 1
ATOM 6766 N N . PHE A 1 825 ? -7.704 -0.863 -20.664 1.00 96.88 825 PHE A N 1
ATOM 6767 C CA . PHE A 1 825 ? -7.487 0.536 -20.293 1.00 96.88 825 PHE A CA 1
ATOM 6768 C C . PHE A 1 825 ? -8.278 1.480 -21.209 1.00 96.88 825 PHE A C 1
ATOM 6770 O O . PHE A 1 825 ? -8.977 2.369 -20.721 1.00 96.88 825 PHE A O 1
ATOM 6777 N N . VAL A 1 826 ? -8.239 1.254 -22.528 1.00 97.06 826 VAL A N 1
ATOM 6778 C CA . VAL A 1 826 ? -9.017 2.034 -23.508 1.00 97.06 826 VAL A CA 1
ATOM 6779 C C . VAL A 1 826 ? -10.515 1.823 -23.318 1.00 97.06 826 VAL A C 1
ATOM 6781 O O . VAL A 1 826 ? -11.258 2.802 -23.220 1.00 97.06 826 VAL A O 1
ATOM 6784 N N . TYR A 1 827 ? -10.951 0.567 -23.186 1.00 96.12 827 TYR A N 1
ATOM 6785 C CA . TYR A 1 827 ? -12.353 0.205 -22.955 1.00 96.12 827 TYR A CA 1
ATOM 6786 C C . TYR A 1 827 ? -12.949 0.964 -21.761 1.00 96.12 827 TYR A C 1
ATOM 6788 O O . TYR A 1 827 ? -14.070 1.468 -21.828 1.00 96.12 827 TYR A O 1
ATOM 6796 N N . GLN A 1 828 ? -12.174 1.127 -20.683 1.00 95.31 828 GLN A N 1
ATOM 6797 C CA . GLN A 1 828 ? -12.610 1.845 -19.489 1.00 95.31 828 GLN A CA 1
ATOM 6798 C C . GLN A 1 828 ? -12.954 3.328 -19.735 1.00 95.31 828 GLN A C 1
ATOM 6800 O O . GLN A 1 828 ? -13.763 3.887 -18.991 1.00 95.31 828 GLN A O 1
ATOM 6805 N N . TYR A 1 829 ? -12.350 3.972 -20.736 1.00 95.31 829 TYR A N 1
ATOM 6806 C CA . TYR A 1 829 ? -12.494 5.410 -21.004 1.00 95.31 829 TYR A CA 1
ATOM 6807 C C . TYR A 1 829 ? -13.227 5.742 -22.309 1.00 95.31 829 TYR A C 1
ATOM 6809 O O . TYR A 1 829 ? -13.545 6.911 -22.539 1.00 95.31 829 TYR A O 1
ATOM 6817 N N . GLN A 1 830 ? -13.507 4.746 -23.153 1.00 88.12 830 GLN A N 1
ATOM 6818 C CA . GLN A 1 830 ? -14.125 4.946 -24.464 1.00 88.12 830 GLN A CA 1
ATOM 6819 C C . GLN A 1 830 ? -15.558 5.492 -24.348 1.00 88.12 830 GLN A C 1
ATOM 6821 O O . GLN A 1 830 ? -15.835 6.570 -24.875 1.00 88.12 830 GLN A O 1
ATOM 6826 N N . ASP A 1 831 ? -16.412 4.822 -23.566 1.00 85.00 831 ASP A N 1
ATOM 6827 C CA . ASP A 1 831 ? -17.834 5.178 -23.387 1.00 85.00 831 ASP A CA 1
ATOM 6828 C C . ASP A 1 831 ? -18.168 5.667 -21.970 1.00 85.00 831 ASP A C 1
ATOM 6830 O O . ASP A 1 831 ? -19.331 5.825 -21.587 1.00 85.00 831 ASP A O 1
ATOM 6834 N N . HIS A 1 832 ? -17.143 5.927 -21.156 1.00 89.19 832 HIS A N 1
ATOM 6835 C CA . HIS A 1 832 ? -17.312 6.310 -19.760 1.00 89.19 832 HIS A CA 1
ATOM 6836 C C . HIS A 1 832 ? -16.450 7.518 -19.394 1.00 89.19 832 HIS A C 1
ATOM 6838 O O . HIS A 1 832 ? -15.223 7.459 -19.334 1.00 89.19 832 HIS A O 1
ATOM 6844 N N . CYS A 1 833 ? -17.108 8.635 -19.075 1.00 92.81 833 CYS A N 1
ATOM 6845 C CA . CYS A 1 833 ? -16.433 9.836 -18.594 1.00 92.81 833 CYS A CA 1
ATOM 6846 C C . CYS A 1 833 ? -16.387 9.860 -17.059 1.00 92.81 833 CYS A C 1
ATOM 6848 O O . CYS A 1 833 ? -17.410 10.048 -16.389 1.00 92.81 833 CYS A O 1
ATOM 6850 N N . MET A 1 834 ? -15.176 9.739 -16.503 1.00 95.50 834 MET A N 1
ATOM 6851 C CA . MET A 1 834 ? -14.929 9.733 -15.056 1.00 95.50 834 MET A CA 1
ATOM 6852 C C . MET A 1 834 ? -15.502 10.965 -14.343 1.00 95.50 834 MET A C 1
ATOM 6854 O O . MET A 1 834 ? -16.196 10.829 -13.331 1.00 95.50 834 MET A O 1
ATOM 6858 N N . TYR A 1 835 ? -15.246 12.157 -14.885 1.00 96.75 835 TYR A N 1
ATOM 6859 C CA . TYR A 1 835 ? -15.691 13.421 -14.296 1.00 96.75 835 TYR A CA 1
ATOM 6860 C C . TYR A 1 835 ? -17.218 13.548 -14.298 1.00 96.75 835 TYR A C 1
ATOM 6862 O O . TYR A 1 835 ? -17.813 13.870 -13.268 1.00 96.75 835 TYR A O 1
ATOM 6870 N N . MET A 1 836 ? -17.867 13.204 -15.416 1.00 95.31 836 MET A N 1
ATOM 6871 C CA . MET A 1 836 ? -19.329 13.250 -15.531 1.00 95.31 836 MET A CA 1
ATOM 6872 C C . MET A 1 836 ? -20.023 12.242 -14.616 1.00 95.31 836 MET A C 1
ATOM 6874 O O . MET A 1 836 ? -21.051 12.564 -14.022 1.00 95.31 836 MET A O 1
ATOM 6878 N N . ASN A 1 837 ? -19.473 11.035 -14.473 1.00 94.81 837 ASN A N 1
ATOM 6879 C CA . ASN A 1 837 ? -20.011 10.024 -13.564 1.00 94.81 837 ASN A CA 1
ATOM 6880 C C . ASN A 1 837 ? -20.020 10.525 -12.107 1.00 94.81 837 ASN A C 1
ATOM 6882 O O . ASN A 1 837 ? -21.041 10.448 -11.417 1.00 94.81 837 ASN A O 1
ATOM 6886 N N . LEU A 1 838 ? -18.908 11.111 -11.650 1.00 95.69 838 LEU A N 1
ATOM 6887 C CA . LEU A 1 838 ? -18.830 11.669 -10.302 1.00 95.69 838 LEU A CA 1
ATOM 6888 C C . LEU A 1 838 ? -19.757 12.883 -10.131 1.00 95.69 838 LEU A C 1
ATOM 6890 O O . LEU A 1 838 ? -20.486 12.943 -9.141 1.00 95.69 838 LEU A O 1
ATOM 6894 N N . TYR A 1 839 ? -19.789 13.796 -11.107 1.00 96.88 839 TYR A N 1
ATOM 6895 C CA . TYR A 1 839 ? -20.673 14.967 -11.105 1.00 96.88 839 TYR A CA 1
ATOM 6896 C C . TYR A 1 839 ? -22.148 14.575 -10.966 1.00 96.88 839 TYR A C 1
ATOM 6898 O O . TYR A 1 839 ? -22.819 15.020 -10.034 1.00 96.88 839 TYR A O 1
ATOM 6906 N N . LYS A 1 840 ? -22.637 13.664 -11.821 1.00 95.12 840 LYS A N 1
ATOM 6907 C CA . LYS A 1 840 ? -24.024 13.166 -11.775 1.00 95.12 840 LYS A CA 1
ATOM 6908 C C . LYS A 1 840 ? -24.361 12.559 -10.411 1.00 95.12 840 LYS A C 1
ATOM 6910 O O . LYS A 1 840 ? -25.418 12.833 -9.848 1.00 95.12 840 LYS A O 1
ATOM 6915 N N . SER A 1 841 ? -23.440 11.779 -9.844 1.00 94.56 841 SER A N 1
ATOM 6916 C CA . SER A 1 841 ? -23.620 11.162 -8.525 1.00 94.56 841 SER A CA 1
ATOM 6917 C C . SER A 1 841 ? -23.643 12.169 -7.366 1.00 94.56 841 SER A C 1
ATOM 6919 O O . SER A 1 841 ? -24.209 11.880 -6.304 1.00 94.56 841 SER A O 1
ATOM 6921 N N . VAL A 1 842 ? -23.001 13.328 -7.529 1.00 95.25 842 VAL A N 1
ATOM 6922 C CA . VAL A 1 842 ? -22.964 14.407 -6.534 1.00 95.25 842 VAL A CA 1
ATOM 6923 C C . VAL A 1 842 ? -24.220 15.265 -6.627 1.00 95.25 842 VAL A C 1
ATOM 6925 O O . VAL A 1 842 ? -24.893 15.438 -5.613 1.00 95.25 842 VAL A O 1
ATOM 6928 N N . ILE A 1 843 ? -24.581 15.717 -7.831 1.00 95.50 843 ILE A N 1
ATOM 6929 C CA . ILE A 1 843 ? -25.780 16.531 -8.079 1.00 95.50 843 ILE A CA 1
ATOM 6930 C C . ILE A 1 843 ? -27.041 15.816 -7.596 1.00 95.50 843 ILE A C 1
ATOM 6932 O O . ILE A 1 843 ? -27.830 16.409 -6.871 1.00 95.50 843 ILE A O 1
ATOM 6936 N N . ALA A 1 844 ? -27.173 14.514 -7.869 1.00 94.00 844 ALA A N 1
ATOM 6937 C CA . ALA A 1 844 ? -28.313 13.715 -7.410 1.00 94.00 844 ALA A CA 1
ATOM 6938 C C . ALA A 1 844 ? -28.462 13.638 -5.874 1.00 94.00 844 ALA A C 1
ATOM 6940 O O . ALA A 1 844 ? -29.476 13.155 -5.374 1.00 94.00 844 ALA A O 1
ATOM 6941 N N . LYS A 1 845 ? -27.441 14.046 -5.107 1.00 93.56 845 LYS A N 1
ATOM 6942 C CA . LYS A 1 845 ? -27.448 14.021 -3.638 1.00 93.56 845 LYS A CA 1
ATOM 6943 C C . LYS A 1 845 ? -27.494 15.400 -3.000 1.00 93.56 845 LYS A C 1
ATOM 6945 O O . LYS A 1 845 ? -27.791 15.451 -1.804 1.00 93.56 845 LYS A O 1
ATOM 6950 N N . LEU A 1 846 ? -27.136 16.465 -3.711 1.00 93.56 846 LEU A N 1
ATOM 6951 C CA . LEU A 1 846 ? -27.173 17.824 -3.170 1.00 93.56 846 LEU A CA 1
ATOM 6952 C C . LEU A 1 846 ? -28.625 18.253 -2.948 1.00 93.56 846 LEU A C 1
ATOM 6954 O O . LEU A 1 846 ? -29.515 17.828 -3.679 1.00 93.56 846 LEU A O 1
ATOM 6958 N N . LYS A 1 847 ? -28.875 19.043 -1.899 1.00 92.25 847 LYS A N 1
ATOM 6959 C CA . LYS A 1 847 ? -30.194 19.670 -1.713 1.00 92.25 847 LYS A CA 1
ATOM 6960 C C . LYS A 1 847 ? -30.400 20.779 -2.736 1.00 92.25 847 LYS A C 1
ATOM 6962 O O . LYS A 1 847 ? -31.491 20.903 -3.271 1.00 92.25 847 LYS A O 1
ATOM 6967 N N . ASP A 1 848 ? -29.340 21.542 -2.978 1.00 91.44 848 ASP A N 1
ATOM 6968 C CA . ASP A 1 848 ? -29.294 22.625 -3.950 1.00 91.44 848 ASP A CA 1
ATOM 6969 C C . ASP A 1 848 ? -28.161 22.371 -4.967 1.00 91.44 848 ASP A C 1
ATOM 6971 O O . ASP A 1 848 ? -26.978 22.539 -4.640 1.00 91.44 848 ASP A O 1
ATOM 6975 N N . PRO A 1 849 ? -28.495 21.917 -6.188 1.00 90.25 849 PRO A N 1
ATOM 6976 C CA . PRO A 1 849 ? -27.532 21.736 -7.271 1.00 90.25 849 PRO A CA 1
ATOM 6977 C C . PRO A 1 849 ? -26.836 23.024 -7.742 1.00 90.25 849 PRO A C 1
ATOM 6979 O O . PRO A 1 849 ? -25.720 22.934 -8.262 1.00 90.25 849 PRO A O 1
ATOM 6982 N N . ASP A 1 850 ? -27.433 24.207 -7.542 1.00 90.31 850 ASP A N 1
ATOM 6983 C CA . ASP A 1 850 ? -26.910 25.476 -8.077 1.00 90.31 850 ASP A CA 1
ATOM 6984 C C . ASP A 1 850 ? -25.587 25.897 -7.424 1.00 90.31 850 ASP A C 1
ATOM 6986 O O . ASP A 1 850 ? -24.806 26.649 -8.011 1.00 90.31 850 ASP A O 1
ATOM 6990 N N . VAL A 1 851 ? -25.249 25.321 -6.264 1.00 91.12 851 VAL A N 1
ATOM 6991 C CA . VAL A 1 851 ? -23.936 25.475 -5.610 1.00 91.12 851 VAL A CA 1
ATOM 6992 C C . VAL A 1 851 ? -22.774 25.080 -6.537 1.00 91.12 851 VAL A C 1
ATOM 6994 O O . VAL A 1 851 ? -21.654 25.557 -6.352 1.00 91.12 851 VAL A O 1
ATOM 6997 N N . LEU A 1 852 ? -23.022 24.225 -7.536 1.00 92.75 852 LEU A N 1
ATOM 6998 C CA . LEU A 1 852 ? -22.036 23.780 -8.525 1.00 92.75 852 LEU A CA 1
ATOM 6999 C C . LEU A 1 852 ? -22.256 24.378 -9.925 1.00 92.75 852 LEU A C 1
ATOM 7001 O O . LEU A 1 852 ? -21.649 23.903 -10.883 1.00 92.75 852 LEU A O 1
ATOM 7005 N N . LYS A 1 853 ? -23.080 25.423 -10.069 1.00 89.50 853 LYS A N 1
ATOM 7006 C CA . LYS A 1 853 ? -23.373 26.053 -11.370 1.00 89.50 853 LYS A CA 1
ATOM 7007 C C . LYS A 1 853 ? -22.122 26.586 -12.081 1.00 89.50 853 LYS A C 1
ATOM 7009 O O . LYS A 1 853 ? -22.033 26.503 -13.299 1.00 89.50 853 LYS A O 1
ATOM 7014 N N . ASN A 1 854 ? -21.150 27.082 -11.313 1.00 90.25 854 ASN A N 1
ATOM 7015 C CA . ASN A 1 854 ? -19.889 27.634 -11.824 1.00 90.25 854 ASN A CA 1
ATOM 7016 C C . ASN A 1 854 ? -18.714 26.640 -11.741 1.00 90.25 854 ASN A C 1
ATOM 7018 O O . ASN A 1 854 ? -17.560 27.053 -11.830 1.00 90.25 854 ASN A O 1
ATOM 7022 N N . LEU A 1 855 ? -18.987 25.346 -11.528 1.00 93.88 855 LEU A N 1
ATOM 7023 C CA . LEU A 1 855 ? -17.953 24.312 -11.471 1.00 93.88 855 LEU A CA 1
ATOM 7024 C C . LEU A 1 855 ? -17.226 24.227 -12.819 1.00 93.88 855 LEU A C 1
ATOM 7026 O O . LEU A 1 855 ? -17.832 23.911 -13.846 1.00 93.88 855 LEU A O 1
ATOM 7030 N N . LYS A 1 856 ? -15.913 24.458 -12.812 1.00 94.06 856 LYS A N 1
ATOM 7031 C CA . LYS A 1 856 ? -15.083 24.312 -14.009 1.00 94.06 856 LYS A CA 1
ATOM 7032 C C . LYS A 1 856 ? -14.769 22.835 -14.238 1.00 94.06 856 LYS A C 1
ATOM 7034 O O . LYS A 1 856 ? -14.081 22.208 -13.436 1.00 94.06 856 LYS A O 1
ATOM 7039 N N . PHE A 1 857 ? -15.252 22.279 -15.345 1.00 94.25 857 PHE A N 1
ATOM 7040 C CA . PHE A 1 857 ? -14.857 20.936 -15.769 1.00 94.25 857 PHE A CA 1
ATOM 7041 C C . PHE A 1 857 ? -13.400 20.926 -16.257 1.00 94.25 857 PHE A C 1
ATOM 7043 O O . PHE A 1 857 ? -12.965 21.912 -16.860 1.00 94.25 857 PHE A O 1
ATOM 7050 N N . PRO A 1 858 ? -12.653 19.828 -16.034 1.00 94.50 858 PRO A N 1
ATOM 7051 C CA . PRO A 1 858 ? -11.323 19.661 -16.608 1.00 94.50 858 PRO A CA 1
ATOM 7052 C C . PRO A 1 858 ? -11.353 19.783 -18.131 1.00 94.50 858 PRO A C 1
ATOM 7054 O O . PRO A 1 858 ? -12.293 19.315 -18.783 1.00 94.50 858 PRO A O 1
ATOM 7057 N N . THR A 1 859 ? -10.320 20.405 -18.688 1.00 93.00 859 THR A N 1
ATOM 7058 C CA . THR A 1 859 ? -10.197 20.640 -20.124 1.00 93.00 859 THR A CA 1
ATOM 7059 C C . THR A 1 859 ? -10.043 19.304 -20.843 1.00 93.00 859 THR A C 1
ATOM 7061 O O . THR A 1 859 ? -9.224 18.469 -20.456 1.00 93.00 859 THR A O 1
ATOM 7064 N N . LYS A 1 860 ? -10.844 19.088 -21.891 1.00 92.38 860 LYS A N 1
ATOM 7065 C CA . LYS A 1 860 ? -10.739 17.895 -22.733 1.00 92.38 860 LYS A CA 1
ATOM 7066 C C . LYS A 1 860 ? -9.733 18.157 -23.854 1.00 92.38 860 LYS A C 1
ATOM 7068 O O . LYS A 1 860 ? -9.956 19.056 -24.658 1.00 92.38 860 LYS A O 1
ATOM 7073 N N . GLY A 1 861 ? -8.651 17.390 -23.884 1.00 93.44 861 GLY A N 1
ATOM 7074 C CA . GLY A 1 861 ? -7.631 17.447 -24.928 1.00 93.44 861 GLY A CA 1
ATOM 7075 C C . GLY A 1 861 ? -7.944 16.563 -26.139 1.00 93.44 861 GLY A C 1
ATOM 7076 O O . GLY A 1 861 ? -9.082 16.129 -26.353 1.00 93.44 861 GLY A O 1
ATOM 7077 N N . ASP A 1 862 ? -6.903 16.302 -26.924 1.00 94.56 862 ASP A N 1
ATOM 7078 C CA . ASP A 1 862 ? -6.916 15.674 -28.247 1.00 94.56 862 ASP A CA 1
ATOM 7079 C C . ASP A 1 862 ? -6.268 14.276 -28.291 1.00 94.56 862 ASP A C 1
ATOM 7081 O O . ASP A 1 862 ? -6.105 13.712 -29.372 1.00 94.56 862 ASP A O 1
ATOM 7085 N N . LEU A 1 863 ? -5.913 13.683 -27.144 1.00 94.75 863 LEU A N 1
ATOM 7086 C CA . LEU A 1 863 ? -5.388 12.315 -27.101 1.00 94.75 863 LEU A CA 1
ATOM 7087 C C . LEU A 1 863 ? -6.419 11.329 -27.670 1.00 94.75 863 LEU A C 1
ATOM 7089 O O . LEU A 1 863 ? -7.498 11.137 -27.095 1.00 94.75 863 LEU A O 1
ATOM 7093 N N . ASP A 1 864 ? -6.056 10.661 -28.764 1.00 95.00 864 ASP A N 1
ATOM 7094 C CA . ASP A 1 864 ? -6.783 9.493 -29.247 1.00 95.00 864 ASP A CA 1
ATOM 7095 C C . ASP A 1 864 ? -6.450 8.287 -28.366 1.00 95.00 864 ASP A C 1
ATOM 7097 O O . ASP A 1 864 ? -5.324 7.790 -28.346 1.00 95.00 864 ASP A O 1
ATOM 7101 N N . LEU A 1 865 ? -7.454 7.811 -27.630 1.00 95.12 865 LEU A N 1
ATOM 7102 C CA . LEU A 1 865 ? -7.309 6.674 -26.730 1.00 95.12 865 LEU A CA 1
ATOM 7103 C C . LEU A 1 865 ? -6.935 5.390 -27.481 1.00 95.12 865 LEU A C 1
ATOM 7105 O O . LEU A 1 865 ? -6.284 4.533 -26.896 1.00 95.12 865 LEU A O 1
ATOM 7109 N N . ASN A 1 866 ? -7.294 5.242 -28.760 1.00 94.88 866 ASN A N 1
ATOM 7110 C CA . ASN A 1 866 ? -6.941 4.037 -29.515 1.00 94.88 866 ASN A CA 1
ATOM 7111 C C . ASN A 1 866 ? -5.433 3.910 -29.757 1.00 94.88 866 ASN A C 1
ATOM 7113 O O . ASN A 1 866 ? -4.939 2.785 -29.827 1.00 94.88 866 ASN A O 1
ATOM 7117 N N . LEU A 1 867 ? -4.696 5.027 -29.790 1.00 92.94 867 LEU A N 1
ATOM 7118 C CA . LEU A 1 867 ? -3.233 5.015 -29.900 1.00 92.94 867 LEU A CA 1
ATOM 7119 C C . LEU A 1 867 ? -2.560 4.344 -28.699 1.00 92.94 867 LEU A C 1
ATOM 7121 O O . LEU A 1 867 ? -1.463 3.816 -28.841 1.00 92.94 867 LEU A O 1
ATOM 7125 N N . ILE A 1 868 ? -3.227 4.291 -27.539 1.00 95.38 868 ILE A N 1
ATOM 7126 C CA . ILE A 1 868 ? -2.699 3.612 -26.349 1.00 95.38 868 ILE A CA 1
ATOM 7127 C C . ILE A 1 868 ? -2.440 2.137 -26.653 1.00 95.38 868 ILE A C 1
ATOM 7129 O O . ILE A 1 868 ? -1.441 1.608 -26.188 1.00 95.38 868 ILE A O 1
ATOM 7133 N N . LYS A 1 869 ? -3.282 1.485 -27.472 1.00 94.75 869 LYS A N 1
ATOM 7134 C CA . LYS A 1 869 ? -3.118 0.070 -27.856 1.00 94.75 869 LYS A CA 1
ATOM 7135 C C . LYS A 1 869 ? -1.824 -0.193 -28.630 1.00 94.75 869 LYS A C 1
ATOM 7137 O O . LYS A 1 869 ? -1.339 -1.313 -28.604 1.00 94.75 869 LYS A O 1
ATOM 7142 N N . GLN A 1 870 ? -1.287 0.833 -29.287 1.00 93.88 870 GLN A N 1
ATOM 7143 C CA . GLN A 1 870 ? -0.039 0.797 -30.051 1.00 93.88 870 GLN A CA 1
ATOM 7144 C C . GLN A 1 870 ? 1.147 1.355 -29.247 1.00 93.88 870 GLN A C 1
ATOM 7146 O O . GLN A 1 870 ? 2.231 1.522 -29.793 1.00 93.88 870 GLN A O 1
ATOM 7151 N N . SER A 1 871 ? 0.948 1.732 -27.978 1.00 93.94 871 SER A N 1
ATOM 7152 C CA . SER A 1 871 ? 2.019 2.291 -27.158 1.00 93.94 871 SER A CA 1
ATOM 7153 C C . SER A 1 871 ? 2.755 1.194 -26.406 1.00 93.94 871 SER A C 1
ATOM 7155 O O . SER A 1 871 ? 2.187 0.514 -25.539 1.00 93.94 871 SER A O 1
ATOM 7157 N N . ASP A 1 872 ? 4.044 1.067 -26.711 1.00 92.06 872 ASP A N 1
ATOM 7158 C CA . ASP A 1 872 ? 4.848 -0.020 -26.171 1.00 92.06 872 ASP A CA 1
ATOM 7159 C C . ASP A 1 872 ? 5.115 0.106 -24.673 1.00 92.06 872 ASP A C 1
ATOM 7161 O O . ASP A 1 872 ? 5.179 -0.873 -23.939 1.00 92.06 872 ASP A O 1
ATOM 7165 N N . TYR A 1 873 ? 5.207 1.339 -24.186 1.00 91.56 873 TYR A N 1
ATOM 7166 C CA . TYR A 1 873 ? 5.658 1.612 -22.825 1.00 91.56 873 TYR A CA 1
ATOM 7167 C C . TYR A 1 873 ? 4.529 2.010 -21.875 1.00 91.56 873 TYR A C 1
ATOM 7169 O O . TYR A 1 873 ? 4.806 2.524 -20.792 1.00 91.56 873 TYR A O 1
ATOM 7177 N N . CYS A 1 874 ? 3.262 1.808 -22.259 1.00 88.75 874 CYS A N 1
ATOM 7178 C CA . CYS A 1 874 ? 2.122 2.055 -21.371 1.00 88.75 874 CYS A CA 1
ATOM 7179 C C . CYS A 1 874 ? 2.170 1.137 -20.137 1.00 88.75 874 CYS A C 1
ATOM 7181 O O . CYS A 1 874 ? 1.983 1.601 -19.007 1.00 88.75 874 CYS A O 1
ATOM 7183 N N . PHE A 1 875 ? 2.443 -0.150 -20.376 1.00 89.25 875 PHE A N 1
ATOM 7184 C CA . PHE A 1 875 ? 2.640 -1.209 -19.385 1.00 89.25 875 PHE A CA 1
ATOM 7185 C C . PHE A 1 875 ? 3.760 -2.124 -19.906 1.00 89.25 875 PHE A C 1
ATOM 7187 O O . PHE A 1 875 ? 3.530 -2.853 -20.869 1.00 89.25 875 PHE A O 1
ATOM 7194 N N . SER A 1 876 ? 4.971 -2.045 -19.339 1.00 81.38 876 SER A N 1
ATOM 7195 C CA . SER A 1 876 ? 6.181 -2.691 -19.900 1.00 81.38 876 SER A CA 1
ATOM 7196 C C . SER A 1 876 ? 7.288 -2.931 -18.887 1.00 81.38 876 SER A C 1
ATOM 7198 O O . SER A 1 876 ? 7.321 -2.158 -17.904 1.00 81.38 876 SER A O 1
#

Radius of gyration: 31.5 Å; chains: 1; bounding box: 82×78×87 Å

Secondary structure (DSSP, 8-state):
--HHHHHHHHHHHHHHHHHHHHHHHHHHTTTS-STTSHHHHHHHHHHHHHHHHHHHHHHHHHHH-SSSPPPHHHHHHTTS-HHHHHHHHHHHHHHHHT-SSPPBHHHHHHHHHHHHHHHHHHHHHHTSPPEEEE-TTS-EEEE-HHHHHHHHHHHS-SSHHHHHHHHHHHHHTTT-------HHHHHHHHHHHHHHHHHH---EEEEEEE-SS-EEEEEEE-HHHHHHHHTS--HHHHHS-SS--BSSPPEEEEETTEEESSSHHHHTT--SBTT--HHHHHHHHHHHHHHHHTTS--HHHHHHHHHHT--EEE-HHHHHHHHHHHHTT---SSSSPP-PPPPPPPPPPHHHHHHS-HHHHHHHHHHHHHHHHHHHHHHHHHHHHHHHHHHHHHTTT--BB--EEE-TT--EEESSSS-TTS-HHHHTTEEESS-EEE-TTT-HHHHHHHHHHH-GGGGGGS-HHHHHHHHHHTHHHHHHHHH-TTTTHHHHTTSSSHHHHHHHHHHHHHHHHHHHTTPPEEE----EEEBS-HHHHHHHHHHT-HHHHHHTT-S--SS---HHHHHHHHHHHHHHHHHHH-PPPTT--HHHHHHHHHHHHHHHHH---HHHHHHHHHHHTTT--HHHHHHHHIIIIIHHHHHHHHHS--TT---TT-SHHHHHHHHHHHHHHHHHHHHHHTHHHHHHHHHHHHHHHHHHHTT--EEEE-TT--EEEE--BPPPEEEEEEEEEETTTTEEEEEEEEEE-SS-TTS-SSSSS-B-HHHHHHHHHHHHHHHHHHHHHHHHHHHHHHTT---B--BTTEEEB-GGGHHHHHHHHHHHHHHHHHS--HHHHHHHHHHTT-S-GGGGTT--PPPP----GGGGGG-TTSB-

pLDDT: mean 85.26, std 14.03, range [32.25, 98.56]

Sequence (876 aa):
MSNKDYTEQILREQVMLDRGTLRFRNKEDRQKSKSKSIIYINKIEQALEKVIEGLKNDIEEVEQASSGRRPLWLTEIKDLCLDKLVFQGLNCFADAAGATEKSSINTVINKIGKRIEAEKLLLLIDNIEDRTYINKKGVTKKFSVKNDIKRKAFEHSGVYEKRISYAKHLTNLQGVISPNWSVSRRTHVATPIYNAILKYSKLFDKRTIHGFKNTKTYLEYKPEIQKEIENEFNRVDWMKPLWDFMWVPPRDWTGMYEGGYLTPRLSGLCRMVKQSTFKQEEQIRNDFEKAKRQGTLPKYALALNALQKVPLKINQRLVEIVEYCWKNDIRVGSKFPVKKIYEEMPMLPVEDWRKLSKEAKARHIFASKKIISRNSEARSNRDIMARDLATAKENFNRIFWIVWNLDHRMRFYPMTSLNYHRDDHIKSWFLLANGAKLDLTNDHWLRIHLANTGDFEKISKKSLDERIQWVADNEYFIMEIARDPEGTVDDWSKADKPFQFLAACIEYSNYITATENGEDYICHLAPALDGQNSGCQHYSAASRDRATGDLVGLVPSDRPKDVYQKLADLVNAELIKISKERKKQEGETQEDFKERLKYVDKWLAFGVTRKHLKTNCMTYVYSSKLYGFQKQIKKDIMDEEDREIHESGDPNRTHSWGSEKEQKAACLVLARISFDCVQQVLTSAKEGMEFFIELASALAKENKPVSWRTPIGFPVVQKYTKNNVVKIKCFLYDMEIKKLKRSQITLKNETDRNGDKSTANPIDPFSSRNGISPNVIHSYDASHMALTILKLKEQKVDDFMMIHDSFSVLPEHSWLLYDTVREMFVYQYQDHCMYMNLYKSVIAKLKDPDVLKNLKFPTKGDLDLNLIKQSDYCFS

=== Feature glossary ===
The record interleaves many kinds of information about one protein. Here is each kind framed as the question it answers.

Q: What are the backbone torsion angles?
A: φ (phi) and ψ (psi) are the two rotatable backbone dihedrals per residue: φ is the C(i-1)–N–Cα–C torsion, ψ is the N–Cα–C–N(i+1) torsion, both in degrees on (−180°, 180°]. α-helical residues cluster near (−60°, −45°); β-strand residues near (−120°, +130°). A Ramachandran plot is simply a scatter of (φ, ψ) for every residue.

Q: What is the amino-acid chain?
A: This is the polypeptide sequence — one letter per residue, N-terminus first. Length ranges from a few dozen residues for small domains to over a thousand for large multi-domain proteins.

Q: How mobile is each atom in the crystal?
A: For experimental (PDB) structures, the B-factor (temperature factor) quantifies the positional spread of each atom in the crystal — a combination of thermal vibration and static disorder — in units of Å². High B-factors mark flexible loops or poorly resolved regions; low B-factors mark the rigid, well-ordered core.

Q: Are the domains correctly placed relative to each other?
A: Predicted Aligned Error (PAE) is an AlphaFold confidence matrix: entry (i, j) is the expected error in the position of residue j, in ångströms, when the prediction is superimposed on the true structure at residue i. Low PAE within a block of residues means that block is internally rigid and well-predicted; high PAE between two blocks means their relative placement is uncertain even if each block individually is confident.

Q: How confident is the AlphaFold model at each residue?
A: pLDDT is the predicted lDDT-Cα score: AlphaFold's confidence that the local environment of each residue (all inter-atomic distances within 15 Å) is correctly placed. It is a per-residue number between 0 and 100, with higher meaning more reliable.

Q: What family and function is it annotated with?
A: Functional annotations link the protein to curated databases. InterPro entries identify conserved domains and families by matching the sequence against member-database signatures (Pfam, PROSITE, CDD, …). Gene Ontology (GO) terms describe molecular function, biological process, and cellular component in a controlled vocabulary. CATH places the structure in a hierarchical fold classification (Class/Architecture/Topology/Homologous-superfamily). The organism is the source species.

Q: How big and how compact is the whole molecule?
A: Three whole-structure scalars: the radius of gyration (RMS distance of Cα from centroid, in Å), the count of Cα–Cα contacts (pairs closer than 8 Å and separated by more than four residues in sequence — i.e. tertiary, not local, contacts), and the bounding-box dimensions. Together they distinguish compact globular folds from extended fibres or disordered chains.

Q: What known structures does this most resemble?
A: The Foldseek neighbor list gives the closest experimentally determined structures in the PDB, ranked by structural alignment. TM-score near 1 means near-identical fold; near 0.3 means only rough topology match. This is how one finds what a novel AlphaFold prediction most resembles in the solved-structure universe.

Q: Which residues are buried vs exposed?
A: SASA measures how much of the protein is reachable by solvent. It is computed by rolling a water-sized probe over the atomic surface and summing the exposed area (Å²). Per-residue SASA distinguishes core (buried, low SASA) from surface (exposed, high SASA) residues; total SASA is a whole-molecule size measure.

Q: Which residues are in helices, strands, or loops?
A: Eight-state secondary structure (DSSP): H is the canonical α-helix, G the tighter 3₁₀-helix, I the wider π-helix; E/B are β-structure, T and S are turns and bends, and '-' is everything else. DSSP derives these from the pattern of main-chain N–H···O=C hydrogen bonds, not from the sequence.

Q: Where is each backbone atom in 3D?
A: Structure coordinates are given as an mmCIF _atom_site loop: one row per atom with element, residue name, chain id, sequence number, and x/y/z position in Å. Only the four main-chain atoms per residue are included here; side chains are omitted to keep the record compact.

Q: What if only a Cα trace is available?
A: Three-state secondary structure (P-SEA) collapses the eight DSSP classes into helix (a), strand (b), and coil (c). P-SEA assigns these from Cα geometry alone — distances and angles — without requiring backbone oxygens, so it works on any Cα trace.

Q: What do the rendered images show?
A: The six renders are orthographic views along the three Cartesian axes in both directions. Representation (cartoon, sticks, or surface) and color scheme (sequence-rainbow or by-chain) vary across proteins so the training set covers all the common visualization conventions.

Q: What does the local fold look like, residue by residue?
A: Foldseek's 3Di representation compresses backbone geometry into a per-residue letter drawn from a learned twenty-state alphabet. It captures the tertiary interaction pattern around each residue — which residues are packed against it in space, regardless of where they are in sequence.

Q: What do the diagnostic plots show?
A: The contact map is a binary N×N matrix image: pixel (i, j) is dark where Cα_i and Cα_j are within 8 Å and |i−j|>4. Because the |i−j|>4 filter removes local helical contacts, off-diagonal stripes parallel to the main diagonal indicate parallel β-sheets; stripes perpendicular to it indicate antiparallel β-sheets. The Ramachandran plot scatters every residue's (φ, ψ) pair against the sterically allowed regions. The PAE heatmap renders the predicted-aligned-error matrix.